Protein AF-0000000072926791 (afdb_homodimer)

Solvent-accessible surface area (backbone atoms only — not comparable to full-atom values): 57992 Å² total; per-residue (Å²): 128,92,76,83,84,78,83,82,82,79,75,79,75,77,78,74,78,74,71,80,66,85,73,67,91,66,66,77,61,75,78,53,59,65,53,45,62,53,40,54,52,46,54,52,47,54,53,50,53,62,54,51,65,63,59,66,69,67,75,75,75,86,86,80,81,81,85,86,82,87,79,88,85,67,67,73,76,84,80,74,87,76,71,85,78,80,76,85,76,83,73,86,78,82,79,84,81,83,82,77,93,59,83,76,65,58,56,44,61,71,52,48,52,49,49,40,54,43,55,30,40,58,76,29,71,38,58,70,50,71,55,41,75,58,84,80,49,41,67,52,50,20,31,49,26,39,44,46,19,47,31,11,18,26,38,54,37,80,47,66,97,66,50,54,22,52,45,24,71,34,46,48,30,48,27,58,46,32,55,32,17,33,25,24,46,46,12,46,30,34,38,52,51,30,40,44,73,72,35,95,68,37,71,69,13,51,53,26,36,51,52,15,50,52,48,47,55,58,35,56,73,35,76,73,46,44,74,31,69,62,44,53,45,22,48,54,41,47,35,52,37,18,47,72,74,54,41,69,69,59,25,49,52,46,48,52,51,51,52,52,52,32,54,75,60,65,35,64,61,62,32,60,90,42,57,59,58,27,49,55,48,53,58,56,68,34,46,74,52,76,46,83,51,41,69,77,36,53,66,65,69,78,63,64,51,79,86,52,19,72,73,32,82,77,40,47,42,71,68,49,47,43,50,46,48,32,44,45,50,55,52,47,43,52,43,50,39,50,49,42,56,52,50,61,71,46,78,82,52,71,34,63,44,44,32,51,52,48,48,48,54,52,53,56,49,55,63,50,57,76,71,46,75,78,51,61,67,67,46,70,68,57,48,50,49,45,35,45,54,47,42,51,52,28,51,37,61,41,70,67,77,68,23,82,26,39,72,26,78,76,50,78,58,59,40,33,50,51,37,48,50,51,49,22,51,52,40,48,74,45,34,89,70,21,67,93,34,72,69,38,40,40,46,43,49,65,59,49,50,51,65,38,87,82,66,84,63,50,63,66,49,37,51,48,53,34,52,55,49,47,69,36,51,24,67,57,38,50,50,53,51,48,21,54,51,50,49,50,39,49,53,24,45,45,76,80,59,82,81,60,77,69,36,39,47,66,52,44,46,25,60,43,59,48,89,137,81,74,77,73,79,72,77,74,77,76,76,76,79,75,70,81,75,80,74,76,74,74,78,78,75,75,79,68,71,74,55,59,67,56,46,61,57,47,52,44,56,53,39,40,61,55,8,62,61,41,23,66,61,60,67,67,65,93,68,88,72,92,78,87,90,89,84,89,82,90,83,89,84,85,85,89,80,84,90,81,83,78,82,75,79,73,84,75,84,79,83,74,81,76,79,78,80,85,66,92,58,81,76,69,55,57,43,62,69,54,49,52,49,48,39,54,44,54,31,41,61,70,20,77,41,52,80,53,74,52,44,77,58,84,82,48,41,67,51,51,19,33,50,26,38,43,46,20,48,31,11,17,26,38,55,37,81,47,64,97,66,51,56,22,53,45,21,66,35,47,48,29,46,26,57,52,31,55,33,17,34,26,24,48,46,14,46,29,34,38,52,52,29,39,44,74,72,36,95,66,36,71,68,13,51,51,26,36,49,51,16,52,50,49,46,54,58,34,56,73,35,77,72,46,45,73,30,70,62,44,53,46,23,48,54,41,45,34,51,38,18,47,72,76,55,41,69,70,60,25,51,54,48,48,52,52,51,52,53,52,32,55,74,61,65,35,64,63,63,32,61,91,41,56,58,57,26,49,55,50,53,58,58,68,33,46,73,53,76,47,85,51,41,69,76,34,52,66,66,70,79,64,64,49,80,85,51,21,72,74,32,80,76,41,46,43,71,66,48,48,43,50,47,50,34,45,46,50,57,53,47,43,53,42,50,38,51,50,42,54,53,50,63,71,47,78,84,50,72,33,64,42,44,32,51,52,48,50,48,53,52,52,56,47,55,60,49,53,19,69,44,72,80,52,60,66,67,46,71,67,56,49,49,50,45,35,45,53,46,42,52,52,30,52,40,62,41,69,69,77,72,62,86,76,70,75,64,86,78,50,78,58,60,38,32,50,51,35,48,50,50,50,22,50,52,40,48,77,45,32,88,68,22,66,95,35,70,68,37,41,40,45,43,52,66,59,50,5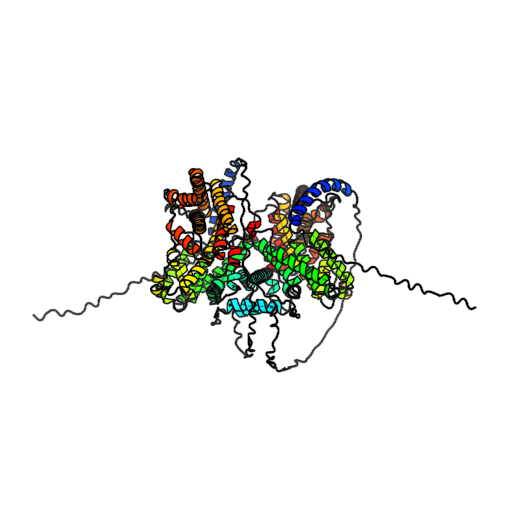1,52,63,38,86,82,67,85,64,50,62,64,50,38,51,48,54,34,51,56,50,47,69,38,51,24,67,58,37,50,50,51,52,49,23,54,51,47,47,50,37,49,53,24,46,43,75,82,58,84,81,55,79,66,38,42,47,67,49,43,46,24,60,44,61,49,91

Organism: Fusarium oxysporum f. sp. lycopersici (strain 4287 / CBS 123668 / FGSC 9935 / NRRL 34936) (NCBI:txid426428)

Foldseek 3Di:
DPDDPPDDDPPCPPDDCVCVVPDDDPPDPPPPVVCPVVVVVVVVVVVVVVVVVVVVVPDPDDDDDDDDDDDDDDDDDDDDPPCPPDDDDDDPPPDDDDDPPDPPPPPPPVVLVVVLQCQLCVVLPALPPVQPPDDDDPLLVVLVVLVCQLQVCLRRNDCVVPFDRCRSNFLVSLLPNHQLSVLLSSLQSQCVVCVVVPHLDGPSSVVSNVVSVVVLVVLCVPPVSVLDPNSLSNLLSNLLCCLQRNDFVVNVVSLVSNQVSQVVCVHLLSCVVPLSSSLSSVLSPQDPTSALLELSGNLVVLVDDQVCQCVDSNNNHPVSSLNSLLNVLLSNLSNLQSLLVLLLVAPQDALPLLLQLLVLLVVLVVVVVVPDDLDFAQDPSNLLSQLLLSLLSSLLQDDFPPPVPPPDCPDSNVSSVVSSVVVSVQSVVCVVQPRNHSVSSSCCSLPVVVPPPGSPDDSVSSSSVSVSLSNDGSVLSVLVSLQSSLSSNVSNNHPDDPVSVQRHSSNCSSNPYRD/DCCVPCPVPPPVPPPPPDPPPCPPDPPDPPPVVVPVVVVVVVVVVVPVVPPVVPPVPDDDDDDDDYDDDDDDDDDDDDYDDDDDPPPDPDDPPPDPPDPPPPPPPPPDPVVVVVVLQCQLCVLQPAAPPVQPVDDDDPLLVVLVVLVCQLQVCLRRNDCVVPFDRCRSNFLVSLLRRHQLSVLLSSLQSQCVVCVVVPHLDGPSSVVSNVVSVVVLVVLCVPPVSVLDPNSLSNLLSNLVCCLQRNDFVVNVVSLVSNQVSQVVCVHLLSCVVPLSSSLSSVLSPQDPTSALLELSGNLVVLVDDQVCQCVDSNNNHPVSSLNSLLVVLLSNLSNLQSLLVLLLVDPQDALPLLLQLLVLLVVLVVVVCVVDPLDFAQDPSNLLSQLLLSLLSSLLQDDFDPPVPPPDCPDSNNSSVVSSVVVSVQSVVCVVQPRNHSVSSSCCSLPVVVPPPGSPDDSVSSSSVSVSLSNDGSVLSVLVSLQSSQSSNVSNNHPNDPVSVQRHSSNCSSNPYRD

Nearest PDB structures (foldseek):
  4gyo-assembly2_A  TM=2.956E-01  e=6.188E+00  Bacillus subtilis subsp. subtilis str. 168
  5xtc-assembly1_i  TM=1.679E-01  e=2.572E+00  Homo sapiens
  4gyo-assembly2_A  TM=2.740E-01  e=9.900E+00  Bacillus subtilis subsp. subtilis str. 168
  5xtc-assembly1_i  TM=1.525E-01  e=3.943E+00  Homo sapiens
  6cwo-assembly1_B  TM=1.367E-01  e=8.780E+00  Flavobacterium johnsoniae UW101

Sequence (1030 aa):
MATNSNSSQNTSDDNLPQKEFAFVQNESNKRELRSHAMREHWKNRRQTINEEKQKRQKRTQHTLLPTPKTQSTMSDENSESSTSVLNTNASFDTALIPNNERQSDLEGIPYQILSGVNLAFGSSRLDPFDQLPMKLSVIHHKLLHHWFSAHAAMTFGPSPNGAFSPMRDVWLPLDLSNPASFNALMALSAAHLSRMQGFSQSEVALEFKSEAVRIVQLWMQDPERAVSDNVLAAILRLLTFERYWGTEAEWIIHHKGLMNLLEARGGIAALSSNWRLELTTFLVSLMARPTWFDCSNQIQELLTHTSELPLHPILRKGSDLRKLRSLWLLSFIQDMGTFRTNLLRTTAVHYSAFHEAILLLKAQRQDHELDTGRPELCSDLELTRLACLLFICVFLQKSPFESPHDTGNCHEEAWTFQNLDLLNFFLETNMPSWHGSLENLHSILFFHFTTSEGTGLDPDYVRNMTTIIASLTGGARYTVERCLLEILCRASGGEQNLFEEKYTPDILLSTISGQMATNSNSSQNTSDDNLPQKEFAFVQNESNKRELRSHAMREHWKNRRQTINEEKQKRQKRTQHTLLPTPKTQSTMSDENSESSTSVLNTNASFDTALIPNNERQSDLEGIPYQILSGVNLAFGSSRLDPFDQLPMKLSVIHHKLLHHWFSAHAAMTFGPSPNGAFSPMRDVWLPLDLSNPASFNALMALSAAHLSRMQGFSQSEVALEFKSEAVRIVQLWMQDPERAVSDNVLAAILRLLTFERYWGTEAEWIIHHKGLMNLLEARGGIAALSSNWRLELTTFLVSLMARPTWFDCSNQIQELLTHTSELPLHPILRKGSDLRKLRSLWLLSFIQDMGTFRTNLLRTTAVHYSAFHEAILLLKAQRQDHELDTGRPELCSDLELTRLACLLFICVFLQKSPFESPHDTGNCHEEAWTFQNLDLLNFFLETNMPSWHGSLENLHSILFFHFTTSEGTGLDPDYVRNMTTIIASLTGGARYTVERCLLEILCRASGGEQNLFEEKYTPDILLSTISGQ

pLDDT: mean 73.42, std 28.75, range [13.79, 98.5]

Radius of gyration: 33.71 Å; Cα contacts (8 Å, |Δi|>4): 1170; chains: 2; bounding box: 113×126×106 Å

InterPro domains:
  IPR021858 Fungal transcription factor [PF11951] (143-287)

Structure (mmCIF, N/CA/C/O backbone):
data_AF-0000000072926791-model_v1
#
loop_
_entity.id
_entity.type
_entity.pdbx_description
1 polymer 'Tachykinin family protein'
#
loop_
_atom_site.group_PDB
_atom_site.id
_atom_site.type_symbol
_atom_site.label_atom_id
_atom_site.label_alt_id
_atom_site.label_comp_id
_atom_site.label_asym_id
_atom_site.label_entity_id
_atom_site.label_seq_id
_atom_site.pdbx_PDB_ins_code
_atom_site.Cartn_x
_atom_site.Cartn_y
_atom_site.Cartn_z
_atom_site.occupancy
_atom_site.B_iso_or_equiv
_atom_site.auth_seq_id
_atom_site.auth_comp_id
_atom_site.auth_asym_id
_atom_site.auth_atom_id
_atom_site.pdbx_PDB_model_num
ATOM 1 N N . MET A 1 1 ? -40.812 -63.625 -63.969 1 16.3 1 MET A N 1
ATOM 2 C CA . MET A 1 1 ? -39.438 -63.75 -63.469 1 16.3 1 MET A CA 1
ATOM 3 C C . MET A 1 1 ? -38.906 -62.406 -63.031 1 16.3 1 MET A C 1
ATOM 5 O O . MET A 1 1 ? -37.875 -62.312 -62.344 1 16.3 1 MET A O 1
ATOM 9 N N . ALA A 1 2 ? -39.094 -61.438 -63.906 1 21.05 2 ALA A N 1
ATOM 10 C CA . ALA A 1 2 ? -38.219 -60.281 -64.062 1 21.05 2 ALA A CA 1
ATOM 11 C C . ALA A 1 2 ? -38.219 -59.375 -62.844 1 21.05 2 ALA A C 1
ATOM 13 O O . ALA A 1 2 ? -39.25 -58.781 -62.5 1 21.05 2 ALA A O 1
ATOM 14 N N . THR A 1 3 ? -37.312 -59.625 -61.812 1 19.02 3 THR A N 1
ATOM 15 C CA . THR A 1 3 ? -37.031 -59.5 -60.406 1 19.02 3 THR A CA 1
ATOM 16 C C . THR A 1 3 ? -36.938 -58.031 -59.969 1 19.02 3 THR A C 1
ATOM 18 O O . THR A 1 3 ? -36.812 -57.156 -60.844 1 19.02 3 THR A O 1
ATOM 21 N N . ASN A 1 4 ? -35.938 -57.688 -58.938 1 19.05 4 ASN A N 1
ATOM 22 C CA . ASN A 1 4 ? -35.844 -57.25 -57.562 1 19.05 4 ASN A CA 1
ATOM 23 C C . ASN A 1 4 ? -35.188 -55.875 -57.469 1 19.05 4 ASN A C 1
ATOM 25 O O . ASN A 1 4 ? -33.969 -55.75 -57.438 1 19.05 4 ASN A O 1
ATOM 29 N N . SER A 1 5 ? -35.562 -54.875 -58.25 1 22.92 5 SER A N 1
ATOM 30 C CA . SER A 1 5 ? -34.812 -53.625 -58.344 1 22.92 5 SER A CA 1
ATOM 31 C C . SER A 1 5 ? -34.594 -52.969 -56.969 1 22.92 5 SER A C 1
ATOM 33 O O . SER A 1 5 ? -35.562 -52.812 -56.219 1 22.92 5 SER A O 1
ATOM 35 N N . ASN A 1 6 ? -33.375 -52.906 -56.312 1 20.27 6 ASN A N 1
ATOM 36 C CA . ASN A 1 6 ? -32.625 -52.688 -55.094 1 20.27 6 ASN A CA 1
ATOM 37 C C . ASN A 1 6 ? -32.656 -51.219 -54.656 1 20.27 6 ASN A C 1
ATOM 39 O O . ASN A 1 6 ? -31.812 -50.781 -53.875 1 20.27 6 ASN A O 1
ATOM 43 N N . SER A 1 7 ? -33.562 -50.312 -55.125 1 22.62 7 SER A N 1
ATOM 44 C CA . SER A 1 7 ? -33.156 -48.906 -55.031 1 22.62 7 SER A CA 1
ATOM 45 C C . SER A 1 7 ? -32.844 -48.531 -53.594 1 22.62 7 SER A C 1
ATOM 47 O O . SER A 1 7 ? -33.375 -49.094 -52.656 1 22.62 7 SER A O 1
ATOM 49 N N . SER A 1 8 ? -31.828 -47.562 -53.375 1 22.5 8 SER A N 1
ATOM 50 C CA . SER A 1 8 ? -30.859 -46.906 -52.5 1 22.5 8 SER A CA 1
ATOM 51 C C . SER A 1 8 ? -31.531 -46.156 -51.344 1 22.5 8 SER A C 1
ATOM 53 O O . SER A 1 8 ? -32.531 -45.469 -51.562 1 22.5 8 SER A O 1
ATOM 55 N N . GLN A 1 9 ? -31.344 -46.562 -50 1 20.12 9 GLN A N 1
ATOM 56 C CA . GLN A 1 9 ? -31.734 -46.406 -48.594 1 20.12 9 GLN A CA 1
ATOM 57 C C . GLN A 1 9 ? -31.328 -45.031 -48.062 1 20.12 9 GLN A C 1
ATOM 59 O O . GLN A 1 9 ? -30.141 -44.781 -47.844 1 20.12 9 GLN A O 1
ATOM 64 N N . ASN A 1 10 ? -31.797 -43.875 -48.656 1 21.38 10 ASN A N 1
ATOM 65 C CA . ASN A 1 10 ? -31.312 -42.562 -48.312 1 21.38 10 ASN A CA 1
ATOM 66 C C . ASN A 1 10 ? -31.547 -42.25 -46.844 1 21.38 10 ASN A C 1
ATOM 68 O O . ASN A 1 10 ? -32.688 -41.938 -46.438 1 21.38 10 ASN A O 1
ATOM 72 N N . THR A 1 11 ? -31.219 -43.125 -45.812 1 21.56 11 THR A N 1
ATOM 73 C CA . THR A 1 11 ? -31.672 -42.812 -44.469 1 21.56 11 THR A CA 1
ATOM 74 C C . THR A 1 11 ? -31.172 -41.438 -44 1 21.56 11 THR A C 1
ATOM 76 O O . THR A 1 11 ? -30.016 -41.094 -44.281 1 21.56 11 THR A O 1
ATOM 79 N N . SER A 1 12 ? -32.125 -40.5 -43.656 1 22.27 12 SER A N 1
ATOM 80 C CA . SER A 1 12 ? -32.188 -39.125 -43.156 1 22.27 12 SER A CA 1
ATOM 81 C C . SER A 1 12 ? -31.453 -38.969 -41.844 1 22.27 12 SER A C 1
ATOM 83 O O . SER A 1 12 ? -31.891 -39.5 -40.812 1 22.27 12 SER A O 1
ATOM 85 N N . ASP A 1 13 ? -30.141 -39.125 -41.812 1 22.27 13 ASP A N 1
ATOM 86 C CA . ASP A 1 13 ? -29.406 -39.094 -40.562 1 22.27 13 ASP A CA 1
ATOM 87 C C . ASP A 1 13 ? -29.609 -37.75 -39.844 1 22.27 13 ASP A C 1
ATOM 89 O O . ASP A 1 13 ? -28.766 -36.875 -39.938 1 22.27 13 ASP A O 1
ATOM 93 N N . ASP A 1 14 ? -30.797 -37.031 -39.969 1 23.62 14 ASP A N 1
ATOM 94 C CA . ASP A 1 14 ? -30.797 -35.656 -39.5 1 23.62 14 ASP A CA 1
ATOM 95 C C . ASP A 1 14 ? -30.297 -35.562 -38.062 1 23.62 14 ASP A C 1
ATOM 97 O O . ASP A 1 14 ? -30.703 -36.375 -37.188 1 23.62 14 ASP A O 1
ATOM 101 N N . ASN A 1 15 ? -29.062 -35 -37.938 1 23.98 15 ASN A N 1
ATOM 102 C CA . ASN A 1 15 ? -28.188 -34.625 -36.844 1 23.98 15 ASN A CA 1
ATOM 103 C C . ASN A 1 15 ? -28.938 -33.906 -35.75 1 23.98 15 ASN A C 1
ATOM 105 O O . ASN A 1 15 ? -29.578 -32.875 -36 1 23.98 15 ASN A O 1
ATOM 109 N N . LEU A 1 16 ? -29.406 -34.531 -34.75 1 24.94 16 LEU A N 1
ATOM 110 C CA . LEU A 1 16 ? -30.125 -34.125 -33.531 1 24.94 16 LEU A CA 1
ATOM 111 C C . LEU A 1 16 ? -29.453 -32.938 -32.875 1 24.94 16 LEU A C 1
ATOM 113 O O . LEU A 1 16 ? -28.219 -32.812 -32.906 1 24.94 16 LEU A O 1
ATOM 117 N N . PRO A 1 17 ? -30.203 -31.938 -32.375 1 25.62 17 PRO A N 1
ATOM 118 C CA . PRO A 1 17 ? -30.047 -30.578 -31.844 1 25.62 17 PRO A CA 1
ATOM 119 C C . PRO A 1 17 ? -29.109 -30.5 -30.656 1 25.62 17 PRO A C 1
ATOM 121 O O . PRO A 1 17 ? -29.391 -31.062 -29.594 1 25.62 17 PRO A O 1
ATOM 124 N N . GLN A 1 18 ? -27.969 -31.047 -30.625 1 21.98 18 GLN A N 1
ATOM 125 C CA . GLN A 1 18 ? -27.484 -31.047 -29.25 1 21.98 18 GLN A CA 1
ATOM 126 C C . GLN A 1 18 ? -27.266 -29.609 -28.75 1 21.98 18 GLN A C 1
ATOM 128 O O . GLN A 1 18 ? -26.156 -29.109 -28.781 1 21.98 18 GLN A O 1
ATOM 133 N N . LYS A 1 19 ? -28.094 -28.547 -29.125 1 26.11 19 LYS A N 1
ATOM 134 C CA . LYS A 1 19 ? -27.672 -27.203 -28.766 1 26.11 19 LYS A CA 1
ATOM 135 C C . LYS A 1 19 ? -27.516 -27.062 -27.25 1 26.11 19 LYS A C 1
ATOM 137 O O . LYS A 1 19 ? -28.516 -26.984 -26.531 1 26.11 19 LYS A O 1
ATOM 142 N N . GLU A 1 20 ? -26.656 -27.781 -26.594 1 23.84 20 GLU A N 1
ATOM 143 C CA . GLU A 1 20 ? -26.766 -27.609 -25.156 1 23.84 20 GLU A CA 1
ATOM 144 C C . GLU A 1 20 ? -26.469 -26.156 -24.75 1 23.84 20 GLU A C 1
ATOM 146 O O . GLU A 1 20 ? -25.312 -25.781 -24.609 1 23.84 20 GLU A O 1
ATOM 151 N N . PHE A 1 21 ? -27.141 -25.109 -25.453 1 23.23 21 PHE A N 1
ATOM 152 C CA . PHE A 1 21 ? -26.875 -23.688 -25.25 1 23.23 21 PHE A CA 1
ATOM 153 C C . PHE A 1 21 ? -27.297 -23.25 -23.859 1 23.23 21 PHE A C 1
ATOM 155 O O . PHE A 1 21 ? -28.484 -23.016 -23.609 1 23.23 21 PHE A O 1
ATOM 162 N N . ALA A 1 22 ? -26.969 -23.812 -22.797 1 26.28 22 ALA A N 1
ATOM 163 C CA . ALA A 1 22 ? -27.719 -23.281 -21.656 1 26.28 22 ALA A CA 1
ATOM 164 C C . ALA A 1 22 ? -27.281 -21.844 -21.344 1 26.28 22 ALA A C 1
ATOM 166 O O . ALA A 1 22 ? -26.188 -21.625 -20.812 1 26.28 22 ALA A O 1
ATOM 167 N N . PHE A 1 23 ? -27.516 -20.922 -22.328 1 23.41 23 PHE A N 1
ATOM 168 C CA . PHE A 1 23 ? -27.203 -19.5 -22.156 1 23.41 23 PHE A CA 1
ATOM 169 C C . PHE A 1 23 ? -27.812 -18.953 -20.875 1 23.41 23 PHE A C 1
ATOM 171 O O . PHE A 1 23 ? -27.109 -18.359 -20.047 1 23.41 23 PHE A O 1
ATOM 178 N N . VAL A 1 24 ? -29.203 -18.562 -20.922 1 25.98 24 VAL A N 1
ATOM 179 C CA . VAL A 1 24 ? -29.656 -17.219 -20.625 1 25.98 24 VAL A CA 1
ATOM 180 C C . VAL A 1 24 ? -29.859 -17.062 -19.109 1 25.98 24 VAL A C 1
ATOM 182 O O . VAL A 1 24 ? -29.625 -15.992 -18.562 1 25.98 24 VAL A O 1
ATOM 185 N N . GLN A 1 25 ? -30.516 -17.797 -18.344 1 24.48 25 GLN A N 1
ATOM 186 C CA . GLN A 1 25 ? -31.641 -17.141 -17.672 1 24.48 25 GLN A CA 1
ATOM 187 C C . GLN A 1 25 ? -31.141 -16.172 -16.609 1 24.48 25 GLN A C 1
ATOM 189 O O . GLN A 1 25 ? -30.719 -16.578 -15.523 1 24.48 25 GLN A O 1
ATOM 194 N N . ASN A 1 26 ? -30.328 -15.219 -17.047 1 25.95 26 ASN A N 1
ATOM 195 C CA . ASN A 1 26 ? -30.016 -14.312 -15.953 1 25.95 26 ASN A CA 1
ATOM 196 C C . ASN A 1 26 ? -31.219 -13.445 -15.578 1 25.95 26 ASN A C 1
ATOM 198 O O . ASN A 1 26 ? -31.234 -12.242 -15.852 1 25.95 26 ASN A O 1
ATOM 202 N N . GLU A 1 27 ? -32.438 -13.656 -15.914 1 25.66 27 GLU A N 1
ATOM 203 C CA . GLU A 1 27 ? -33.312 -12.531 -15.609 1 25.66 27 GLU A CA 1
ATOM 204 C C . GLU A 1 27 ? -33.188 -12.109 -14.141 1 25.66 27 GLU A C 1
ATOM 206 O O . GLU A 1 27 ? -33.969 -11.281 -13.664 1 25.66 27 GLU A O 1
ATOM 211 N N . SER A 1 28 ? -32.781 -12.852 -13.297 1 23.47 28 SER A N 1
ATOM 212 C CA . SER A 1 28 ? -33.531 -12.43 -12.109 1 23.47 28 SER A CA 1
ATOM 213 C C . SER A 1 28 ? -33.438 -10.914 -11.922 1 23.47 28 SER A C 1
ATOM 215 O O . SER A 1 28 ? -32.688 -10.234 -12.602 1 23.47 28 SER A O 1
ATOM 217 N N . ASN A 1 29 ? -33.594 -10.445 -10.523 1 23.16 29 ASN A N 1
ATOM 218 C CA . ASN A 1 29 ? -33.5 -9.742 -9.25 1 23.16 29 ASN A CA 1
ATOM 219 C C . ASN A 1 29 ? -32.125 -9.086 -9.07 1 23.16 29 ASN A C 1
ATOM 221 O O . ASN A 1 29 ? -31.156 -9.758 -8.742 1 23.16 29 ASN A O 1
ATOM 225 N N . LYS A 1 30 ? -31.75 -8.227 -9.891 1 28.75 30 LYS A N 1
ATOM 226 C CA . LYS A 1 30 ? -30.578 -7.383 -9.664 1 28.75 30 LYS A CA 1
ATOM 227 C C . LYS A 1 30 ? -30.469 -6.984 -8.195 1 28.75 30 LYS A C 1
ATOM 229 O O . LYS A 1 30 ? -29.359 -6.832 -7.668 1 28.75 30 LYS A O 1
ATOM 234 N N . ARG A 1 31 ? -31.562 -6.391 -7.574 1 29.72 31 ARG A N 1
ATOM 235 C CA . ARG A 1 31 ? -31.656 -5.898 -6.203 1 29.72 31 ARG A CA 1
ATOM 236 C C . ARG A 1 31 ? -31.359 -7.012 -5.199 1 29.72 31 ARG A C 1
ATOM 238 O O . ARG A 1 31 ? -30.859 -6.746 -4.102 1 29.72 31 ARG A O 1
ATOM 245 N N . GLU A 1 32 ? -31.875 -8.391 -5.391 1 28 32 GLU A N 1
ATOM 246 C CA . GLU A 1 32 ? -31.906 -9.523 -4.469 1 28 32 GLU A CA 1
ATOM 247 C C . GLU A 1 32 ? -30.547 -10.211 -4.398 1 28 32 GLU A C 1
ATOM 249 O O . GLU A 1 32 ? -30.281 -10.992 -3.479 1 28 32 GLU A O 1
ATOM 254 N N . LEU A 1 33 ? -29.766 -10.211 -5.383 1 27.64 33 LEU A N 1
ATOM 255 C CA . LEU A 1 33 ? -28.484 -10.922 -5.305 1 27.64 33 LEU A CA 1
ATOM 256 C C . LEU A 1 33 ? -27.5 -10.172 -4.418 1 27.64 33 LEU A C 1
ATOM 258 O O . LEU A 1 33 ? -26.578 -10.773 -3.861 1 27.64 33 LEU A O 1
ATOM 262 N N . ARG A 1 34 ? -27.5 -8.945 -4.359 1 27.59 34 ARG A N 1
ATOM 263 C CA . ARG A 1 34 ? -26.656 -8.18 -3.443 1 27.59 34 ARG A CA 1
ATOM 264 C C . ARG A 1 34 ? -27.016 -8.469 -1.992 1 27.59 34 ARG A C 1
ATOM 266 O O . ARG A 1 34 ? -26.156 -8.523 -1.125 1 27.59 34 ARG A O 1
ATOM 273 N N . SER A 1 35 ? -28.406 -8.414 -1.592 1 29.27 35 SER A N 1
ATOM 274 C CA . SER A 1 35 ? -28.938 -8.547 -0.239 1 29.27 35 SER A CA 1
ATOM 275 C C . SER A 1 35 ? -28.781 -9.977 0.279 1 29.27 35 SER A C 1
ATOM 277 O O . SER A 1 35 ? -28.5 -10.18 1.461 1 29.27 35 SER A O 1
ATOM 279 N N . HIS A 1 36 ? -29.141 -11.094 -0.483 1 28.94 36 HIS A N 1
ATOM 280 C CA . HIS A 1 36 ? -29.266 -12.453 0.038 1 28.94 36 HIS A CA 1
ATOM 281 C C . HIS A 1 36 ? -27.891 -13.07 0.306 1 28.94 36 HIS A C 1
ATOM 283 O O . HIS A 1 36 ? -27.688 -13.719 1.334 1 28.94 36 HIS A O 1
ATOM 289 N N . ALA A 1 37 ? -27.031 -13.109 -0.602 1 29.69 37 ALA A N 1
ATOM 290 C CA . ALA A 1 37 ? -25.75 -13.75 -0.303 1 29.69 37 ALA A CA 1
ATOM 291 C C . ALA A 1 37 ? -25.031 -13.031 0.835 1 29.69 37 ALA A C 1
ATOM 293 O O . ALA A 1 37 ? -24.406 -13.672 1.688 1 29.69 37 ALA A O 1
ATOM 294 N N . MET A 1 38 ? -25.062 -11.773 0.941 1 28.23 38 MET A N 1
ATOM 295 C CA . MET A 1 38 ? -24.531 -11.07 2.102 1 28.23 38 MET A CA 1
ATOM 296 C C . MET A 1 38 ? -25.406 -11.297 3.33 1 28.23 38 MET A C 1
ATOM 298 O O . MET A 1 38 ? -24.891 -11.383 4.449 1 28.23 38 MET A O 1
ATOM 302 N N . ARG A 1 39 ? -26.703 -11.352 3.191 1 33.16 39 ARG A N 1
ATOM 303 C CA . ARG A 1 39 ? -27.594 -11.625 4.316 1 33.16 39 ARG A CA 1
ATOM 304 C C . ARG A 1 39 ? -27.406 -13.039 4.844 1 33.16 39 ARG A C 1
ATOM 306 O O . ARG A 1 39 ? -27.422 -13.266 6.055 1 33.16 39 ARG A O 1
ATOM 313 N N . GLU A 1 40 ? -27.391 -14.016 3.912 1 31.97 40 GLU A N 1
ATOM 314 C CA . GLU A 1 40 ? -27.203 -15.375 4.406 1 31.97 40 GLU A CA 1
ATOM 315 C C . GLU A 1 40 ? -25.828 -15.539 5.059 1 31.97 40 GLU A C 1
ATOM 317 O O . GLU A 1 40 ? -25.703 -16.203 6.09 1 31.97 40 GLU A O 1
ATOM 322 N N . HIS A 1 41 ? -24.828 -14.922 4.578 1 30.67 41 HIS A N 1
ATOM 323 C CA . HIS A 1 41 ? -23.531 -14.977 5.254 1 30.67 41 HIS A CA 1
ATOM 324 C C . HIS A 1 41 ? -23.562 -14.203 6.57 1 30.67 41 HIS A C 1
ATOM 326 O O . HIS A 1 41 ? -23.094 -14.688 7.594 1 30.67 41 HIS A O 1
ATOM 332 N N . TRP A 1 42 ? -24.219 -13.016 6.59 1 31.84 42 TRP A N 1
ATOM 333 C CA . TRP A 1 42 ? -24.328 -12.312 7.859 1 31.84 42 TRP A CA 1
ATOM 334 C C . TRP A 1 42 ? -25.328 -13.008 8.781 1 31.84 42 TRP A C 1
ATOM 336 O O . TRP A 1 42 ? -25.125 -13.062 9.992 1 31.84 42 TRP A O 1
ATOM 346 N N . LYS A 1 43 ? -26.391 -13.523 8.273 1 35.31 43 LYS A N 1
ATOM 347 C CA . LYS A 1 43 ? -27.312 -14.234 9.156 1 35.31 43 LYS A CA 1
ATOM 348 C C . LYS A 1 43 ? -26.609 -15.398 9.852 1 35.31 43 LYS A C 1
ATOM 350 O O . LYS A 1 43 ? -26.797 -15.617 11.047 1 35.31 43 LYS A O 1
ATOM 355 N N . ASN A 1 44 ? -25.875 -16.109 9.117 1 33.88 44 ASN A N 1
ATOM 356 C CA . ASN A 1 44 ? -25.203 -17.234 9.742 1 33.88 44 ASN A CA 1
ATOM 357 C C . ASN A 1 44 ? -24.062 -16.766 10.656 1 33.88 44 ASN A C 1
ATOM 359 O O . ASN A 1 44 ? -23.828 -17.359 11.719 1 33.88 44 ASN A O 1
ATOM 363 N N . ARG A 1 45 ? -23.406 -15.664 10.359 1 30.5 45 ARG A N 1
ATOM 364 C CA . ARG A 1 45 ? -22.328 -15.211 11.234 1 30.5 45 ARG A CA 1
ATOM 365 C C . ARG A 1 45 ? -22.891 -14.625 12.523 1 30.5 45 ARG A C 1
ATOM 367 O O . ARG A 1 45 ? -22.297 -14.789 13.594 1 30.5 45 ARG A O 1
ATOM 374 N N . ARG A 1 46 ? -24 -13.961 12.414 1 32.88 46 ARG A N 1
ATOM 375 C CA . ARG A 1 46 ? -24.578 -13.461 13.656 1 32.88 46 ARG A CA 1
ATOM 376 C C . ARG A 1 46 ? -24.984 -14.609 14.578 1 32.88 46 ARG A C 1
ATOM 378 O O . ARG A 1 46 ? -24.859 -14.5 15.797 1 32.88 46 ARG A O 1
ATOM 385 N N . GLN A 1 47 ? -25.438 -15.625 13.984 1 33.84 47 GLN A N 1
ATOM 386 C CA . GLN A 1 47 ? -25.828 -16.719 14.867 1 33.84 47 GLN A CA 1
ATOM 387 C C . GLN A 1 47 ? -24.609 -17.344 15.531 1 33.84 47 GLN A C 1
ATOM 389 O O . GLN A 1 47 ? -24.641 -17.672 16.719 1 33.84 47 GLN A O 1
ATOM 394 N N . THR A 1 48 ? -23.516 -17.375 14.734 1 33.22 48 THR A N 1
ATOM 395 C CA . THR A 1 48 ? -22.391 -18.078 15.344 1 33.22 48 THR A CA 1
ATOM 396 C C . THR A 1 48 ? -21.688 -17.188 16.375 1 33.22 48 THR A C 1
ATOM 398 O O . THR A 1 48 ? -21.203 -17.688 17.391 1 33.22 48 THR A O 1
ATOM 401 N N . ILE A 1 49 ? -21.656 -15.852 16.219 1 33.59 49 ILE A N 1
ATOM 402 C CA . ILE A 1 49 ? -21.062 -15.008 17.25 1 33.59 49 ILE A CA 1
ATOM 403 C C . ILE A 1 49 ? -21.875 -15.109 18.531 1 33.59 49 ILE A C 1
ATOM 405 O O . ILE A 1 49 ? -21.328 -15.125 19.625 1 33.59 49 ILE A O 1
ATOM 409 N N . ASN A 1 50 ? -23.172 -15.219 18.391 1 31.66 50 ASN A N 1
ATOM 410 C CA . ASN A 1 50 ? -23.906 -15.312 19.641 1 31.66 50 ASN A CA 1
ATOM 411 C C . ASN A 1 50 ? -23.547 -16.578 20.406 1 31.66 50 ASN A C 1
ATOM 413 O O . ASN A 1 50 ? -23.562 -16.578 21.641 1 31.66 50 ASN A O 1
ATOM 417 N N . GLU A 1 51 ? -23.266 -17.656 19.641 1 32.97 51 GLU A N 1
ATOM 418 C CA . GLU A 1 51 ? -23.031 -18.875 20.422 1 32.97 51 GLU A CA 1
ATOM 419 C C . GLU A 1 51 ? -21.641 -18.875 21.031 1 32.97 51 GLU A C 1
ATOM 421 O O . GLU A 1 51 ? -21.453 -19.328 22.156 1 32.97 51 GLU A O 1
ATOM 426 N N . GLU A 1 52 ? -20.656 -18.344 20.234 1 28.86 52 GLU A N 1
ATOM 427 C CA . GLU A 1 52 ? -19.312 -18.531 20.766 1 28.86 52 GLU A CA 1
ATOM 428 C C . GLU A 1 52 ? -19.031 -17.578 21.922 1 28.86 52 GLU A C 1
ATOM 430 O O . GLU A 1 52 ? -18.141 -17.828 22.734 1 28.86 52 GLU A O 1
ATOM 435 N N . LYS A 1 53 ? -19.734 -16.375 22.109 1 31.12 53 LYS A N 1
ATOM 436 C CA . LYS A 1 53 ? -19.562 -15.586 23.328 1 31.12 53 LYS A CA 1
ATOM 437 C C . LYS A 1 53 ? -19.828 -16.438 24.562 1 31.12 53 LYS A C 1
ATOM 439 O O . LYS A 1 53 ? -19.328 -16.141 25.656 1 31.12 53 LYS A O 1
ATOM 444 N N . GLN A 1 54 ? -20.734 -17.438 24.359 1 28.95 54 GLN A N 1
ATOM 445 C CA . GLN A 1 54 ? -21 -18.203 25.578 1 28.95 54 GLN A CA 1
ATOM 446 C C . GLN A 1 54 ? -19.766 -18.984 26.016 1 28.95 54 GLN A C 1
ATOM 448 O O . GLN A 1 54 ? -19.531 -19.156 27.219 1 28.95 54 GLN A O 1
ATOM 453 N N . LYS A 1 55 ? -19.047 -19.531 24.953 1 29.09 55 LYS A N 1
ATOM 454 C CA . LYS A 1 55 ? -18.062 -20.516 25.406 1 29.09 55 LYS A CA 1
ATOM 455 C C . LYS A 1 55 ? -16.812 -19.812 25.938 1 29.09 55 LYS A C 1
ATOM 457 O O . LYS A 1 55 ? -15.945 -20.469 26.531 1 29.09 55 LYS A O 1
ATOM 462 N N . ARG A 1 56 ? -16.438 -18.609 25.438 1 28.12 56 ARG A N 1
ATOM 463 C CA . ARG A 1 56 ? -15.172 -18.047 25.875 1 28.12 56 ARG A CA 1
ATOM 464 C C . ARG A 1 56 ? -15.18 -17.812 27.391 1 28.12 56 ARG A C 1
ATOM 466 O O . ARG A 1 56 ? -14.211 -17.281 27.938 1 28.12 56 ARG A O 1
ATOM 473 N N . GLN A 1 57 ? -16.297 -17.797 28.109 1 23.81 57 GLN A N 1
ATOM 474 C CA . GLN A 1 57 ? -16.156 -17.594 29.547 1 23.81 57 GLN A CA 1
ATOM 475 C C . GLN A 1 57 ? -15.172 -18.594 30.141 1 23.81 57 GLN A C 1
ATOM 477 O O . GLN A 1 57 ? -14.555 -18.328 31.172 1 23.81 57 GLN A O 1
ATOM 482 N N . LYS A 1 58 ? -15.266 -19.859 29.594 1 22.56 58 LYS A N 1
ATOM 483 C CA . LYS A 1 58 ? -14.742 -20.797 30.562 1 22.56 58 LYS A CA 1
ATOM 484 C C . LYS A 1 58 ? -13.211 -20.844 30.531 1 22.56 58 LYS A C 1
ATOM 486 O O . LYS A 1 58 ? -12.578 -21.234 31.516 1 22.56 58 LYS A O 1
ATOM 491 N N . ARG A 1 59 ? -12.523 -20.875 29.281 1 22.38 59 ARG A N 1
ATOM 492 C CA . ARG A 1 59 ? -11.273 -21.625 29.344 1 22.38 59 ARG A CA 1
ATOM 493 C C . ARG A 1 59 ? -10.109 -20.703 29.703 1 22.38 59 ARG A C 1
ATOM 495 O O . ARG A 1 59 ? -9.281 -20.375 28.844 1 22.38 59 ARG A O 1
ATOM 502 N N . THR A 1 60 ? -10.164 -19.547 30.375 1 20.28 60 THR A N 1
ATOM 503 C CA . THR A 1 60 ? -9.047 -18.625 30.594 1 20.28 60 THR A CA 1
ATOM 504 C C . THR A 1 60 ? -7.934 -19.312 31.375 1 20.28 60 THR A C 1
ATOM 506 O O . THR A 1 60 ? -6.957 -18.672 31.781 1 20.28 60 THR A O 1
ATOM 509 N N . GLN A 1 61 ? -7.934 -20.641 31.875 1 17.98 61 GLN A N 1
ATOM 510 C CA . GLN A 1 61 ? -7.066 -20.719 33.031 1 17.98 61 GLN A CA 1
ATOM 511 C C . GLN A 1 61 ? -5.602 -20.844 32.625 1 17.98 61 GLN A C 1
ATOM 513 O O . GLN A 1 61 ? -4.707 -20.438 33.406 1 17.98 61 GLN A O 1
ATOM 518 N N . HIS A 1 62 ? -5.16 -21.594 31.531 1 17.59 62 HIS A N 1
ATOM 519 C CA . HIS A 1 62 ? -3.99 -22.391 31.891 1 17.59 62 HIS A CA 1
ATOM 520 C C . HIS A 1 62 ? -2.723 -21.547 31.875 1 17.59 62 HIS A C 1
ATOM 522 O O . HIS A 1 62 ? -2.678 -20.5 31.234 1 17.59 62 HIS A O 1
ATOM 528 N N . THR A 1 63 ? -1.427 -22.234 32.312 1 17.33 63 THR A N 1
ATOM 529 C CA . THR A 1 63 ? -0.208 -22.172 33.125 1 17.33 63 THR A CA 1
ATOM 530 C C . THR A 1 63 ? 0.968 -21.688 32.25 1 17.33 63 THR A C 1
ATOM 532 O O . THR A 1 63 ? 1.052 -22.016 31.078 1 17.33 63 THR A O 1
ATOM 535 N N . LEU A 1 64 ? 1.909 -20.906 32.781 1 18.03 64 LEU A N 1
ATOM 536 C CA . LEU A 1 64 ? 2.986 -19.922 32.688 1 18.03 64 LEU A CA 1
ATOM 537 C C . LEU A 1 64 ? 4.293 -20.594 32.25 1 18.03 64 LEU A C 1
ATOM 539 O O . LEU A 1 64 ? 5.344 -19.953 32.25 1 18.03 64 LEU A O 1
ATOM 543 N N . LEU A 1 65 ? 4.371 -21.703 31.344 1 16.62 65 LEU A N 1
ATOM 544 C CA . LEU A 1 65 ? 5.648 -22.344 31.609 1 16.62 65 LEU A CA 1
ATOM 545 C C . LEU A 1 65 ? 6.805 -21.516 31.062 1 16.62 65 LEU A C 1
ATOM 547 O O . LEU A 1 65 ? 6.621 -20.734 30.109 1 16.62 65 LEU A O 1
ATOM 551 N N . PRO A 1 66 ? 8.195 -21.797 31.469 1 17.55 66 PRO A N 1
ATOM 552 C CA . PRO A 1 66 ? 9.469 -21.141 31.797 1 17.55 66 PRO A CA 1
ATOM 553 C C . PRO A 1 66 ? 10.461 -21.172 30.641 1 17.55 66 PRO A C 1
ATOM 555 O O . PRO A 1 66 ? 11.539 -20.578 30.719 1 17.55 66 PRO A O 1
ATOM 558 N N . THR A 1 67 ? 10.195 -21.297 29.391 1 15.93 67 THR A N 1
ATOM 559 C CA . THR A 1 67 ? 11.25 -22.016 28.672 1 15.93 67 THR A CA 1
ATOM 560 C C . THR A 1 67 ? 12.477 -21.125 28.5 1 15.93 67 THR A C 1
ATOM 562 O O . THR A 1 67 ? 12.344 -19.906 28.297 1 15.93 67 THR A O 1
ATOM 565 N N . PRO A 1 68 ? 13.797 -21.734 28.312 1 16.17 68 PRO A N 1
ATOM 566 C CA . PRO A 1 68 ? 15.227 -21.562 28.547 1 16.17 68 PRO A CA 1
ATOM 567 C C . PRO A 1 68 ? 15.938 -20.828 27.422 1 16.17 68 PRO A C 1
ATOM 569 O O . PRO A 1 68 ? 15.383 -20.703 26.312 1 16.17 68 PRO A O 1
ATOM 572 N N . LYS A 1 69 ? 17.344 -20.656 27.547 1 17.48 69 LYS A N 1
ATOM 573 C CA . LYS A 1 69 ? 18.453 -19.734 27.406 1 17.48 69 LYS A CA 1
ATOM 574 C C . LYS A 1 69 ? 19.234 -19.969 26.109 1 17.48 69 LYS A C 1
ATOM 576 O O . LYS A 1 69 ? 20.281 -19.375 25.891 1 17.48 69 LYS A O 1
ATOM 581 N N . THR A 1 70 ? 18.641 -20.5 24.984 1 15.22 70 THR A N 1
ATOM 582 C CA . THR A 1 70 ? 19.672 -21.141 24.172 1 15.22 70 THR A CA 1
ATOM 583 C C . THR A 1 70 ? 20.578 -20.094 23.547 1 15.22 70 THR A C 1
ATOM 585 O O . THR A 1 70 ? 20.141 -19 23.188 1 15.22 70 THR A O 1
ATOM 588 N N . GLN A 1 71 ? 21.984 -20.406 23.234 1 16.12 71 GLN A N 1
ATOM 589 C CA . GLN A 1 71 ? 23.391 -20.016 23.156 1 16.12 71 GLN A CA 1
ATOM 590 C C . GLN A 1 71 ? 23.766 -19.594 21.75 1 16.12 71 GLN A C 1
ATOM 592 O O . GLN A 1 71 ? 24.594 -18.703 21.562 1 16.12 71 GLN A O 1
ATOM 597 N N . SER A 1 72 ? 23.188 -20.047 20.625 1 15.31 72 SER A N 1
ATOM 598 C CA . SER A 1 72 ? 24.188 -20.516 19.688 1 15.31 72 SER A CA 1
ATOM 599 C C . SER A 1 72 ? 24.859 -19.359 18.953 1 15.31 72 SER A C 1
ATOM 601 O O . SER A 1 72 ? 24.312 -18.25 18.906 1 15.31 72 SER A O 1
ATOM 603 N N . THR A 1 73 ? 25.953 -19.656 17.984 1 16.08 73 THR A N 1
ATOM 604 C CA . THR A 1 73 ? 27.344 -19.5 17.562 1 16.08 73 THR A CA 1
ATOM 605 C C . THR A 1 73 ? 27.422 -18.641 16.312 1 16.08 73 THR A C 1
ATOM 607 O O . THR A 1 73 ? 28.219 -17.688 16.25 1 16.08 73 THR A O 1
ATOM 610 N N . MET A 1 74 ? 27.125 -19.062 15.008 1 16.22 74 MET A N 1
ATOM 611 C CA . MET A 1 74 ? 28.188 -19.281 14.031 1 16.22 74 MET A CA 1
ATOM 612 C C . MET A 1 74 ? 28.422 -18.016 13.195 1 16.22 74 MET A C 1
ATOM 614 O O . MET A 1 74 ? 27.547 -17.156 13.125 1 16.22 74 MET A O 1
ATOM 618 N N . SER A 1 75 ? 29.484 -18.031 12.125 1 17.14 75 SER A N 1
ATOM 619 C CA . SER A 1 75 ? 30.703 -17.484 11.531 1 17.14 75 SER A CA 1
ATOM 620 C C . SER A 1 75 ? 30.406 -16.828 10.18 1 17.14 75 SER A C 1
ATOM 622 O O . SER A 1 75 ? 31.328 -16.609 9.383 1 17.14 75 SER A O 1
ATOM 624 N N . ASP A 1 76 ? 29.625 -15.844 9.984 1 16.64 76 ASP A N 1
ATOM 625 C CA . ASP A 1 76 ? 29.141 -15.422 8.672 1 16.64 76 ASP A CA 1
ATOM 626 C C . ASP A 1 76 ? 30.234 -14.734 7.867 1 16.64 76 ASP A C 1
ATOM 628 O O . ASP A 1 76 ? 30.828 -13.758 8.328 1 16.64 76 ASP A O 1
ATOM 632 N N . GLU A 1 77 ? 30.859 -15.469 6.914 1 17.17 77 GLU A N 1
ATOM 633 C CA . GLU A 1 77 ? 31.953 -15.203 5.98 1 17.17 77 GLU A CA 1
ATOM 634 C C . GLU A 1 77 ? 31.547 -14.125 4.969 1 17.17 77 GLU A C 1
ATOM 636 O O . GLU A 1 77 ? 30.375 -14.016 4.602 1 17.17 77 GLU A O 1
ATOM 641 N N . ASN A 1 78 ? 32.5 -13.203 4.629 1 18.02 78 ASN A N 1
ATOM 642 C CA . ASN A 1 78 ? 32.688 -11.867 4.086 1 18.02 78 ASN A CA 1
ATOM 643 C C . ASN A 1 78 ? 32.75 -11.883 2.561 1 18.02 78 ASN A C 1
ATOM 645 O O . ASN A 1 78 ? 33.75 -12.312 1.978 1 18.02 78 ASN A O 1
ATOM 649 N N . SER A 1 79 ? 31.703 -12.469 1.896 1 16.02 79 SER A N 1
ATOM 650 C CA . SER A 1 79 ? 31.922 -12.633 0.463 1 16.02 79 SER A CA 1
ATOM 651 C C . SER A 1 79 ? 32.188 -11.281 -0.209 1 16.02 79 SER A C 1
ATOM 653 O O . SER A 1 79 ? 31.812 -10.234 0.335 1 16.02 79 SER A O 1
ATOM 655 N N . GLU A 1 80 ? 32.562 -11.336 -1.603 1 17 80 GLU A N 1
ATOM 656 C CA . GLU A 1 80 ? 33.438 -10.883 -2.688 1 17 80 GLU A CA 1
ATOM 657 C C . GLU A 1 80 ? 32.719 -9.875 -3.584 1 17 80 GLU A C 1
ATOM 659 O O . GLU A 1 80 ? 33.25 -9.461 -4.613 1 17 80 GLU A O 1
ATOM 664 N N . SER A 1 81 ? 31.969 -8.859 -3.166 1 17.5 81 SER A N 1
ATOM 665 C CA . SER A 1 81 ? 31.094 -8.281 -4.18 1 17.5 81 SER A CA 1
ATOM 666 C C . SER A 1 81 ? 31.891 -7.414 -5.16 1 17.5 81 SER A C 1
ATOM 668 O O . SER A 1 81 ? 32.562 -6.465 -4.754 1 17.5 81 SER A O 1
ATOM 670 N N . SER A 1 82 ? 32.5 -7.988 -6.207 1 17.3 82 SER A N 1
ATOM 671 C CA . SER A 1 82 ? 33.25 -7.328 -7.262 1 17.3 82 SER A CA 1
ATOM 672 C C . SER A 1 82 ? 32.375 -6.41 -8.094 1 17.3 82 SER A C 1
ATOM 674 O O . SER A 1 82 ? 31.344 -6.844 -8.617 1 17.3 82 SER A O 1
ATOM 676 N N . THR A 1 83 ? 32.344 -5.102 -7.93 1 17.27 83 THR A N 1
ATOM 677 C CA . THR A 1 83 ? 31.547 -3.984 -8.414 1 17.27 83 THR A CA 1
ATOM 678 C C . THR A 1 83 ? 31.922 -3.648 -9.859 1 17.27 83 THR A C 1
ATOM 680 O O . THR A 1 83 ? 31.422 -2.658 -10.414 1 17.27 83 THR A O 1
ATOM 683 N N . SER A 1 84 ? 32.188 -4.566 -10.828 1 16.91 84 SER A N 1
ATOM 684 C CA . SER A 1 84 ? 32.75 -3.969 -12.031 1 16.91 84 SER A CA 1
ATOM 685 C C . SER A 1 84 ? 31.719 -3.102 -12.758 1 16.91 84 SER A C 1
ATOM 687 O O . SER A 1 84 ? 30.594 -3.547 -13.016 1 16.91 84 SER A O 1
ATOM 689 N N . VAL A 1 85 ? 31.734 -1.808 -12.609 1 17.61 85 VAL A N 1
ATOM 690 C CA . VAL A 1 85 ? 30.906 -0.682 -13.039 1 17.61 85 VAL A CA 1
ATOM 691 C C . VAL A 1 85 ? 31.031 -0.49 -14.547 1 17.61 85 VAL A C 1
ATOM 693 O O . VAL A 1 85 ? 32.094 -0.113 -15.047 1 17.61 85 VAL A O 1
ATOM 696 N N . LEU A 1 86 ? 30.578 -1.493 -15.453 1 16.55 86 LEU A N 1
ATOM 697 C CA . LEU A 1 86 ? 30.812 -1.271 -16.875 1 16.55 86 LEU A CA 1
ATOM 698 C C . LEU A 1 86 ? 30.078 -0.027 -17.359 1 16.55 86 LEU A C 1
ATOM 700 O O . LEU A 1 86 ? 28.969 0.259 -16.891 1 16.55 86 LEU A O 1
ATOM 704 N N . ASN A 1 87 ? 30.734 0.934 -18.156 1 16.81 87 ASN A N 1
ATOM 705 C CA . ASN A 1 87 ? 30.703 2.295 -18.672 1 16.81 87 ASN A CA 1
ATOM 706 C C . ASN A 1 87 ? 29.719 2.432 -19.828 1 16.81 87 ASN A C 1
ATOM 708 O O . ASN A 1 87 ? 29.469 3.537 -20.328 1 16.81 87 ASN A O 1
ATOM 712 N N . THR A 1 88 ? 28.828 1.45 -20.297 1 17.09 88 THR A N 1
ATOM 713 C CA . THR A 1 88 ? 28.625 1.642 -21.719 1 17.09 88 THR A CA 1
ATOM 714 C C . THR A 1 88 ? 27.688 2.814 -21.984 1 17.09 88 THR A C 1
ATOM 716 O O . THR A 1 88 ? 26.672 2.971 -21.297 1 17.09 88 THR A O 1
ATOM 719 N N . ASN A 1 89 ? 28.031 3.818 -22.922 1 17.75 89 ASN A N 1
ATOM 720 C CA . ASN A 1 89 ? 27.734 5.129 -23.484 1 17.75 89 ASN A CA 1
ATOM 721 C C . ASN A 1 89 ? 26.516 5.09 -24.391 1 17.75 89 ASN A C 1
ATOM 723 O O . ASN A 1 89 ? 26.234 6.055 -25.109 1 17.75 89 ASN A O 1
ATOM 727 N N . ALA A 1 90 ? 25.438 4.25 -24.328 1 16.91 90 ALA A N 1
ATOM 728 C CA . ALA A 1 90 ? 24.656 4.141 -25.562 1 16.91 90 ALA A CA 1
ATOM 729 C C . ALA A 1 90 ? 23.906 5.438 -25.844 1 16.91 90 ALA A C 1
ATOM 731 O O . ALA A 1 90 ? 23.453 6.117 -24.938 1 16.91 90 ALA A O 1
ATOM 732 N N . SER A 1 91 ? 23.875 5.891 -27.125 1 18.81 91 SER A N 1
ATOM 733 C CA . SER A 1 91 ? 23.5 6.945 -28.062 1 18.81 91 SER A CA 1
ATOM 734 C C . SER A 1 91 ? 21.984 6.996 -28.25 1 18.81 91 SER A C 1
ATOM 736 O O . SER A 1 91 ? 21.484 7.699 -29.125 1 18.81 91 SER A O 1
ATOM 738 N N . PHE A 1 92 ? 21.031 6.871 -27.266 1 18.19 92 PHE A N 1
ATOM 739 C CA . PHE A 1 92 ? 19.688 6.66 -27.812 1 18.19 92 PHE A CA 1
ATOM 740 C C . PHE A 1 92 ? 19.172 7.922 -28.5 1 18.19 92 PHE A C 1
ATOM 742 O O . PHE A 1 92 ? 19.219 9.008 -27.922 1 18.19 92 PHE A O 1
ATOM 749 N N . ASP A 1 93 ? 18.969 7.945 -29.859 1 19.23 93 ASP A N 1
ATOM 750 C CA . ASP A 1 93 ? 18.422 8.82 -30.906 1 19.23 93 ASP A CA 1
ATOM 751 C C . ASP A 1 93 ? 16.938 9.047 -30.688 1 19.23 93 ASP A C 1
ATOM 753 O O . ASP A 1 93 ? 16.125 8.133 -30.875 1 19.23 93 ASP A O 1
ATOM 757 N N . THR A 1 94 ? 16.406 9.773 -29.719 1 20.39 94 THR A N 1
ATOM 758 C CA . THR A 1 94 ? 14.984 9.977 -29.484 1 20.39 94 THR A CA 1
ATOM 759 C C . THR A 1 94 ? 14.352 10.781 -30.609 1 20.39 94 THR A C 1
ATOM 761 O O . THR A 1 94 ? 14.664 11.961 -30.781 1 20.39 94 THR A O 1
ATOM 764 N N . ALA A 1 95 ? 13.992 10.219 -31.859 1 19.66 95 ALA A N 1
ATOM 765 C CA . ALA A 1 95 ? 13.344 10.812 -33.031 1 19.66 95 ALA A CA 1
ATOM 766 C C . ALA A 1 95 ? 12.016 11.453 -32.656 1 19.66 95 ALA A C 1
ATOM 768 O O . ALA A 1 95 ? 11.234 10.883 -31.891 1 19.66 95 ALA A O 1
ATOM 769 N N . LEU A 1 96 ? 11.758 12.711 -32.969 1 21.7 96 LEU A N 1
ATOM 770 C CA . LEU A 1 96 ? 10.727 13.75 -32.938 1 21.7 96 LEU A CA 1
ATOM 771 C C . LEU A 1 96 ? 9.523 13.352 -33.781 1 21.7 96 LEU A C 1
ATOM 773 O O . LEU A 1 96 ? 9.633 13.242 -35.031 1 21.7 96 LEU A O 1
ATOM 777 N N . ILE A 1 97 ? 8.688 12.305 -33.531 1 25.66 97 ILE A N 1
ATOM 778 C CA . ILE A 1 97 ? 7.594 11.891 -34.406 1 25.66 97 ILE A CA 1
ATOM 779 C C . ILE A 1 97 ? 6.727 13.102 -34.75 1 25.66 97 ILE A C 1
ATOM 781 O O . ILE A 1 97 ? 6.363 13.883 -33.875 1 25.66 97 ILE A O 1
ATOM 785 N N . PRO A 1 98 ? 6.305 13.312 -36.062 1 24.2 98 PRO A N 1
ATOM 786 C CA . PRO A 1 98 ? 5.57 14.336 -36.812 1 24.2 98 PRO A CA 1
ATOM 787 C C . PRO A 1 98 ? 4.125 14.477 -36.344 1 24.2 98 PRO A C 1
ATOM 789 O O . PRO A 1 98 ? 3.547 13.531 -35.812 1 24.2 98 PRO A O 1
ATOM 792 N N . ASN A 1 99 ? 3.422 15.742 -36.531 1 25.36 99 ASN A N 1
ATOM 793 C CA . ASN A 1 99 ? 2.234 16.469 -36.094 1 25.36 99 ASN A CA 1
ATOM 794 C C . ASN A 1 99 ? 0.981 15.977 -36.812 1 25.36 99 ASN A C 1
ATOM 796 O O . ASN A 1 99 ? -0.037 16.672 -36.844 1 25.36 99 ASN A O 1
ATOM 800 N N . ASN A 1 100 ? 0.919 15.062 -37.844 1 29.83 100 ASN A N 1
ATOM 801 C CA . ASN A 1 100 ? -0.225 15.047 -38.75 1 29.83 100 ASN A CA 1
ATOM 802 C C . ASN A 1 100 ? -1.546 15.055 -37.969 1 29.83 100 ASN A C 1
ATOM 804 O O . ASN A 1 100 ? -1.594 14.672 -36.812 1 29.83 100 ASN A O 1
ATOM 808 N N . GLU A 1 101 ? -2.814 15.523 -38.594 1 33.5 101 GLU A N 1
ATOM 809 C CA . GLU A 1 101 ? -4.203 15.906 -38.344 1 33.5 101 GLU A CA 1
ATOM 810 C C . GLU A 1 101 ? -4.969 14.781 -37.656 1 33.5 101 GLU A C 1
ATOM 812 O O . GLU A 1 101 ? -5.961 14.273 -38.188 1 33.5 101 GLU A O 1
ATOM 817 N N . ARG A 1 102 ? -4.406 13.688 -37.312 1 29.89 102 ARG A N 1
ATOM 818 C CA . ARG A 1 102 ? -4.758 12.32 -36.969 1 29.89 102 ARG A CA 1
ATOM 819 C C . ARG A 1 102 ? -5.852 12.297 -35.906 1 29.89 102 ARG A C 1
ATOM 821 O O . ARG A 1 102 ? -5.883 13.156 -35 1 29.89 102 ARG A O 1
ATOM 828 N N . GLN A 1 103 ? -7.203 11.891 -36.062 1 35.47 103 GLN A N 1
ATOM 829 C CA . GLN A 1 103 ? -8.125 11.219 -35.156 1 35.47 103 GLN A CA 1
ATOM 830 C C . GLN A 1 103 ? -7.418 10.766 -33.875 1 35.47 103 GLN A C 1
ATOM 832 O O . GLN A 1 103 ? -6.535 9.914 -33.938 1 35.47 103 GLN A O 1
ATOM 837 N N . SER A 1 104 ? -7.133 11.539 -32.969 1 38.41 104 SER A N 1
ATOM 838 C CA . SER A 1 104 ? -6.164 11.672 -31.891 1 38.41 104 SER A CA 1
ATOM 839 C C . SER A 1 104 ? -6.016 10.367 -31.125 1 38.41 104 SER A C 1
ATOM 841 O O . SER A 1 104 ? -6.953 9.93 -30.453 1 38.41 104 SER A O 1
ATOM 843 N N . ASP A 1 105 ? -5.559 9.32 -31.625 1 46.78 105 ASP A N 1
ATOM 844 C CA . ASP A 1 105 ? -5.207 7.945 -31.281 1 46.78 105 ASP A CA 1
ATOM 845 C C . ASP A 1 105 ? -4.84 7.828 -29.797 1 46.78 105 ASP A C 1
ATOM 847 O O . ASP A 1 105 ? -3.867 8.438 -29.344 1 46.78 105 ASP A O 1
ATOM 851 N N . LEU A 1 106 ? -5.98 7.824 -29.047 1 57.22 106 LEU A N 1
ATOM 852 C CA . LEU A 1 106 ? -5.691 7.629 -27.641 1 57.22 106 LEU A CA 1
ATOM 853 C C . LEU A 1 106 ? -4.41 6.824 -27.453 1 57.22 106 LEU A C 1
ATOM 855 O O . LEU A 1 106 ? -4.238 5.773 -28.078 1 57.22 106 LEU A O 1
ATOM 859 N N . GLU A 1 107 ? -3.451 7.516 -27.016 1 66.56 107 GLU A N 1
ATOM 860 C CA . GLU A 1 107 ? -2.168 6.887 -26.734 1 66.56 107 GLU A CA 1
ATOM 861 C C . GLU A 1 107 ? -2.355 5.602 -25.922 1 66.56 107 GLU A C 1
ATOM 863 O O . GLU A 1 107 ? -3.32 5.469 -25.172 1 66.56 107 GLU A O 1
ATOM 868 N N . GLY A 1 108 ? -1.819 4.617 -26.281 1 75.69 108 GLY A N 1
ATOM 869 C CA . GLY A 1 108 ? -1.824 3.361 -25.547 1 75.69 108 GLY A CA 1
ATOM 870 C C . GLY A 1 108 ? -1.587 3.537 -24.062 1 75.69 108 GLY A C 1
ATOM 871 O O . GLY A 1 108 ? -1.104 4.582 -23.625 1 75.69 108 GLY A O 1
ATOM 872 N N . ILE A 1 109 ? -2.041 2.703 -23.25 1 80.5 109 ILE A N 1
ATOM 873 C CA . ILE A 1 109 ? -1.978 2.744 -21.797 1 80.5 109 ILE A CA 1
ATOM 874 C C . ILE A 1 109 ? -0.541 3.002 -21.344 1 80.5 109 ILE A C 1
ATOM 876 O O . ILE A 1 109 ? -0.294 3.859 -20.5 1 80.5 109 ILE A O 1
ATOM 880 N N . PRO A 1 110 ? 0.467 2.312 -22 1 77.94 110 PRO A N 1
ATOM 881 C CA . PRO A 1 110 ? 1.84 2.604 -21.578 1 77.94 110 PRO A CA 1
ATOM 882 C C . PRO A 1 110 ? 2.221 4.07 -21.781 1 77.94 110 PRO A C 1
ATOM 884 O O . PRO A 1 110 ? 2.865 4.664 -20.906 1 77.94 110 PRO A O 1
ATOM 887 N N . TYR A 1 111 ? 1.736 4.613 -22.844 1 77.94 111 TYR A N 1
ATOM 888 C CA . TYR A 1 111 ? 2.029 6.016 -23.109 1 77.94 111 TYR A CA 1
ATOM 889 C C . TYR A 1 111 ? 1.344 6.914 -22.078 1 77.94 111 TYR A C 1
ATOM 891 O O . TYR A 1 111 ? 1.922 7.906 -21.625 1 77.94 111 TYR A O 1
ATOM 899 N N . GLN A 1 112 ? 0.163 6.539 -21.797 1 80.75 112 GLN A N 1
ATOM 900 C CA . GLN A 1 112 ? -0.584 7.344 -20.828 1 80.75 112 GLN A CA 1
ATOM 901 C C . GLN A 1 112 ? 0.06 7.289 -19.453 1 80.75 112 GLN A C 1
ATOM 903 O O . GLN A 1 112 ? 0.085 8.289 -18.734 1 80.75 112 GLN A O 1
ATOM 908 N N . ILE A 1 113 ? 0.541 6.188 -19.109 1 80.62 113 ILE A N 1
ATOM 909 C CA . ILE A 1 113 ? 1.237 6.059 -17.828 1 80.62 113 ILE A CA 1
ATOM 910 C C . ILE A 1 113 ? 2.504 6.91 -17.844 1 80.62 113 ILE A C 1
ATOM 912 O O . ILE A 1 113 ? 2.762 7.668 -16.906 1 80.62 113 ILE A O 1
ATOM 916 N N . LEU A 1 114 ? 3.236 6.789 -18.922 1 78.56 114 LEU A N 1
ATOM 917 C CA . LEU A 1 114 ? 4.473 7.551 -19.062 1 78.56 114 LEU A CA 1
ATOM 918 C C . LEU A 1 114 ? 4.191 9.047 -19.062 1 78.56 114 LEU A C 1
ATOM 920 O O . LEU A 1 114 ? 4.914 9.82 -18.422 1 78.56 114 LEU A O 1
ATOM 924 N N . SER A 1 115 ? 3.133 9.391 -19.734 1 78.38 115 SER A N 1
ATOM 925 C CA . SER A 1 115 ? 2.734 10.797 -19.766 1 78.38 115 SER A CA 1
ATOM 926 C C . SER A 1 115 ? 2.322 11.289 -18.375 1 78.38 115 SER A C 1
ATOM 928 O O . SER A 1 115 ? 2.633 12.414 -18 1 78.38 115 SER A O 1
ATOM 930 N N . GLY A 1 116 ? 1.646 10.469 -17.688 1 76.88 116 GLY A N 1
ATOM 931 C CA . GLY A 1 116 ? 1.272 10.812 -16.328 1 76.88 116 GLY A CA 1
ATOM 932 C C . GLY A 1 116 ? 2.467 11.031 -15.414 1 76.88 116 GLY A C 1
ATOM 933 O O . GLY A 1 116 ? 2.514 12.008 -14.664 1 76.88 116 GLY A O 1
ATOM 934 N N . VAL A 1 117 ? 3.383 10.133 -15.562 1 77.25 117 VAL A N 1
ATOM 935 C CA . VAL A 1 117 ? 4.594 10.25 -14.758 1 77.25 117 VAL A CA 1
ATOM 936 C C . VAL A 1 117 ? 5.367 11.5 -15.164 1 77.25 117 VAL A C 1
ATOM 938 O O . VAL A 1 117 ? 5.891 12.219 -14.305 1 77.25 117 VAL A O 1
ATOM 941 N N . ASN A 1 118 ? 5.363 11.727 -16.406 1 77.06 118 ASN A N 1
ATOM 942 C CA . ASN A 1 118 ? 6.031 12.93 -16.891 1 77.06 118 ASN A CA 1
ATOM 943 C C . ASN A 1 118 ? 5.348 14.195 -16.391 1 77.06 118 ASN A C 1
ATOM 945 O O . ASN A 1 118 ? 6.016 15.18 -16.047 1 77.06 118 ASN A O 1
ATOM 949 N N . LEU A 1 119 ? 4.113 14.156 -16.406 1 76.44 119 LEU A N 1
ATOM 950 C CA . LEU A 1 119 ? 3.342 15.289 -15.891 1 76.44 119 LEU A CA 1
ATOM 951 C C . LEU A 1 119 ? 3.633 15.523 -14.414 1 76.44 119 LEU A C 1
ATOM 953 O O . LEU A 1 119 ? 3.719 16.672 -13.969 1 76.44 119 LEU A O 1
ATOM 957 N N . ALA A 1 120 ? 3.76 14.453 -13.75 1 76.12 120 ALA A N 1
ATOM 958 C CA . ALA A 1 120 ? 4.059 14.555 -12.328 1 76.12 120 ALA A CA 1
ATOM 959 C C . ALA A 1 120 ? 5.387 15.266 -12.094 1 76.12 120 ALA A C 1
ATOM 961 O O . ALA A 1 120 ? 5.566 15.938 -11.078 1 76.12 120 ALA A O 1
ATOM 962 N N . PHE A 1 121 ? 6.285 15.078 -13.117 1 74.5 121 PHE A N 1
ATOM 963 C CA . PHE A 1 121 ? 7.609 15.672 -12.969 1 74.5 121 PHE A CA 1
ATOM 964 C C . PHE A 1 121 ? 7.676 17.016 -13.672 1 74.5 121 PHE A C 1
ATOM 966 O O . PHE A 1 121 ? 8.609 17.797 -13.453 1 74.5 121 PHE A O 1
ATOM 973 N N . GLY A 1 122 ? 7.09 17.266 -14.883 1 59.97 122 GLY A N 1
ATOM 974 C CA . GLY A 1 122 ? 7.215 18.422 -15.742 1 59.97 122 GLY A CA 1
ATOM 975 C C . GLY A 1 122 ? 7.152 19.734 -14.984 1 59.97 122 GLY A C 1
ATOM 976 O O . GLY A 1 122 ? 7.781 20.719 -15.383 1 59.97 122 GLY A O 1
ATOM 977 N N . SER A 1 123 ? 6.207 19.828 -14.117 1 50.84 123 SER A N 1
ATOM 978 C CA . SER A 1 123 ? 6.332 21.172 -13.57 1 50.84 123 SER A CA 1
ATOM 979 C C . SER A 1 123 ? 7.648 21.344 -12.82 1 50.84 123 SER A C 1
ATOM 981 O O . SER A 1 123 ? 7.949 22.438 -12.336 1 50.84 123 SER A O 1
ATOM 983 N N . SER A 1 124 ? 8.227 20.156 -12.562 1 47.69 124 SER A N 1
ATOM 984 C CA . SER A 1 124 ? 9.438 20.203 -11.742 1 47.69 124 SER A CA 1
ATOM 985 C C . SER A 1 124 ? 10.68 20.453 -12.594 1 47.69 124 SER A C 1
ATOM 987 O O . SER A 1 124 ? 11.039 19.609 -13.422 1 47.69 124 SER A O 1
ATOM 989 N N . ARG A 1 125 ? 10.75 21.516 -13.336 1 43.38 125 ARG A N 1
ATOM 990 C CA . ARG A 1 125 ? 12.016 21.812 -14.008 1 43.38 125 ARG A CA 1
ATOM 991 C C . ARG A 1 125 ? 13.195 21.297 -13.195 1 43.38 125 ARG A C 1
ATOM 993 O O . ARG A 1 125 ? 14.336 21.719 -13.406 1 43.38 125 ARG A O 1
ATOM 1000 N N . LEU A 1 126 ? 12.922 20.734 -12.07 1 40.97 126 LEU A N 1
ATOM 1001 C CA . LEU A 1 126 ? 13.938 20.953 -11.055 1 40.97 126 LEU A CA 1
ATOM 1002 C C . LEU A 1 126 ? 15.219 20.188 -11.383 1 40.97 126 LEU A C 1
ATOM 1004 O O . LEU A 1 126 ? 16.281 20.453 -10.797 1 40.97 126 LEU A O 1
ATOM 1008 N N . ASP A 1 127 ? 15.383 18.828 -11.711 1 41.34 127 ASP A N 1
ATOM 1009 C CA . ASP A 1 127 ? 16.75 18.625 -11.227 1 41.34 127 ASP A CA 1
ATOM 1010 C C . ASP A 1 127 ? 17.734 19.422 -12.062 1 41.34 127 ASP A C 1
ATOM 1012 O O . ASP A 1 127 ? 18.109 19.016 -13.164 1 41.34 127 ASP A O 1
ATOM 1016 N N . PRO A 1 128 ? 17.438 20.75 -12.125 1 39.47 128 PRO A N 1
ATOM 1017 C CA . PRO A 1 128 ? 18.484 21.406 -12.922 1 39.47 128 PRO A CA 1
ATOM 1018 C C . PRO A 1 128 ? 19.828 20.688 -12.828 1 39.47 128 PRO A C 1
ATOM 1020 O O . PRO A 1 128 ? 20.719 20.922 -13.648 1 39.47 128 PRO A O 1
ATOM 1023 N N . PHE A 1 129 ? 20.156 20.547 -11.461 1 37.31 129 PHE A N 1
ATOM 1024 C CA . PHE A 1 129 ? 21.531 20.156 -11.188 1 37.31 129 PHE A CA 1
ATOM 1025 C C . PHE A 1 129 ? 21.703 18.641 -11.227 1 37.31 129 PHE A C 1
ATOM 1027 O O . PHE A 1 129 ? 20.875 17.922 -10.656 1 37.31 129 PHE A O 1
ATOM 1034 N N . ASP A 1 130 ? 21.797 18.031 -12.375 1 44.34 130 ASP A N 1
ATOM 1035 C CA . ASP A 1 130 ? 22.422 16.719 -12.43 1 44.34 130 ASP A CA 1
ATOM 1036 C C . ASP A 1 130 ? 22.875 16.266 -11.047 1 44.34 130 ASP A C 1
ATOM 1038 O O . ASP A 1 130 ? 23.969 15.703 -10.898 1 44.34 130 ASP A O 1
ATOM 1042 N N . GLN A 1 131 ? 22.25 16.922 -10.023 1 51.22 131 GLN A N 1
ATOM 1043 C CA . GLN A 1 131 ? 22.812 16.859 -8.68 1 51.22 131 GLN A CA 1
ATOM 1044 C C . GLN A 1 131 ? 22.5 15.531 -8 1 51.22 131 GLN A C 1
ATOM 1046 O O . GLN A 1 131 ? 22.969 15.266 -6.898 1 51.22 131 GLN A O 1
ATOM 1051 N N . LEU A 1 132 ? 21.5 14.758 -8.695 1 61.41 132 LEU A N 1
ATOM 1052 C CA . LEU A 1 132 ? 21.375 13.477 -7.996 1 61.41 132 LEU A CA 1
ATOM 1053 C C . LEU A 1 132 ? 22.094 12.367 -8.758 1 61.41 132 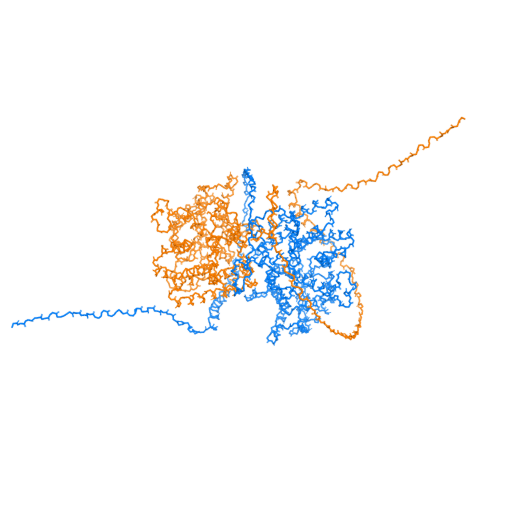LEU A C 1
ATOM 1055 O O . LEU A 1 132 ? 21.469 11.625 -9.516 1 61.41 132 LEU A O 1
ATOM 1059 N N . PRO A 1 133 ? 23.266 12.367 -8.656 1 65.06 133 PRO A N 1
ATOM 1060 C CA . PRO A 1 133 ? 23.984 11.305 -9.352 1 65.06 133 PRO A CA 1
ATOM 1061 C C . PRO A 1 133 ? 23.812 9.938 -8.695 1 65.06 133 PRO A C 1
ATOM 1063 O O . PRO A 1 133 ? 24.75 9.414 -8.094 1 65.06 133 PRO A O 1
ATOM 1066 N N . MET A 1 134 ? 22.547 9.555 -8.547 1 79.25 134 MET A N 1
ATOM 1067 C CA . MET A 1 134 ? 22.328 8.234 -7.969 1 79.25 134 MET A CA 1
ATOM 1068 C C . MET A 1 134 ? 21.531 7.348 -8.93 1 79.25 134 MET A C 1
ATOM 1070 O O . MET A 1 134 ? 20.641 7.828 -9.633 1 79.25 134 MET A O 1
ATOM 1074 N N . LYS A 1 135 ? 22 6.145 -9.008 1 85.19 135 LYS A N 1
ATOM 1075 C CA . LYS A 1 135 ? 21.266 5.145 -9.781 1 85.19 135 LYS A CA 1
ATOM 1076 C C . LYS A 1 135 ? 20.125 4.559 -8.961 1 85.19 135 LYS A C 1
ATOM 1078 O O . LYS A 1 135 ? 20.328 4.121 -7.828 1 85.19 135 LYS A O 1
ATOM 1083 N N . LEU A 1 136 ? 18.938 4.629 -9.508 1 89.75 136 LEU A N 1
ATOM 1084 C CA . LEU A 1 136 ? 17.766 4.09 -8.805 1 89.75 136 LEU A CA 1
ATOM 1085 C C . LEU A 1 136 ? 17.812 2.566 -8.773 1 89.75 136 LEU A C 1
ATOM 1087 O O . LEU A 1 136 ? 18.031 1.926 -9.805 1 89.75 136 LEU A O 1
ATOM 1091 N N . SER A 1 137 ? 17.719 2.008 -7.672 1 91.06 137 SER A N 1
ATOM 1092 C CA . SER A 1 137 ? 17.594 0.566 -7.488 1 91.06 137 SER A CA 1
ATOM 1093 C C . SER A 1 137 ? 16.141 0.137 -7.441 1 91.06 137 SER A C 1
ATOM 1095 O O . SER A 1 137 ? 15.234 0.972 -7.551 1 91.06 137 SER A O 1
ATOM 1097 N N . VAL A 1 138 ? 15.898 -1.172 -7.297 1 92 138 VAL A N 1
ATOM 1098 C CA . VAL A 1 138 ? 14.555 -1.736 -7.227 1 92 138 VAL A CA 1
ATOM 1099 C C . VAL A 1 138 ? 13.805 -1.139 -6.035 1 92 138 VAL A C 1
ATOM 1101 O O . VAL A 1 138 ? 12.625 -0.81 -6.145 1 92 138 VAL A O 1
ATOM 1104 N N . ILE A 1 139 ? 14.492 -0.985 -4.934 1 94.38 139 ILE A N 1
ATOM 1105 C CA . ILE A 1 139 ? 13.844 -0.474 -3.732 1 94.38 139 ILE A CA 1
ATOM 1106 C C . ILE A 1 139 ? 13.398 0.969 -3.959 1 94.38 139 ILE A C 1
ATOM 1108 O O . ILE A 1 139 ? 12.336 1.381 -3.482 1 94.38 139 ILE A O 1
ATOM 1112 N N . HIS A 1 140 ? 14.203 1.77 -4.711 1 94.69 140 HIS A N 1
ATOM 1113 C CA . HIS A 1 140 ? 13.812 3.137 -5.035 1 94.69 140 HIS A CA 1
ATOM 1114 C C . HIS A 1 140 ? 12.531 3.164 -5.867 1 94.69 140 HIS A C 1
ATOM 1116 O O . HIS A 1 140 ? 11.609 3.926 -5.57 1 94.69 140 HIS A O 1
ATOM 1122 N N . HIS A 1 141 ? 12.484 2.271 -6.863 1 93.5 141 HIS A N 1
ATOM 1123 C CA . HIS A 1 141 ? 11.289 2.197 -7.695 1 93.5 141 HIS A CA 1
ATOM 1124 C C . HIS A 1 141 ? 10.07 1.779 -6.879 1 93.5 141 HIS A C 1
ATOM 1126 O O . HIS A 1 141 ? 9 2.377 -7 1 93.5 141 HIS A O 1
ATOM 1132 N N . LYS A 1 142 ? 10.281 0.783 -6.078 1 96.25 142 LYS A N 1
ATOM 1133 C CA . LYS A 1 142 ? 9.211 0.292 -5.215 1 96.25 142 LYS A CA 1
ATOM 1134 C C . LYS A 1 142 ? 8.617 1.423 -4.383 1 96.25 142 LYS A C 1
ATOM 1136 O O . LYS A 1 142 ? 7.398 1.627 -4.387 1 96.25 142 LYS A O 1
ATOM 1141 N N . LEU A 1 143 ? 9.453 2.162 -3.75 1 97.56 143 LEU A N 1
ATOM 1142 C CA . LEU A 1 143 ? 9.023 3.189 -2.811 1 97.56 143 LEU A CA 1
ATOM 1143 C C . LEU A 1 143 ? 8.453 4.395 -3.547 1 97.56 143 LEU A C 1
ATOM 1145 O O . LEU A 1 143 ? 7.488 5.012 -3.084 1 97.56 143 LEU A O 1
ATOM 1149 N N . LEU A 1 144 ? 9.016 4.746 -4.707 1 95.44 144 LEU A N 1
ATOM 1150 C CA . LEU A 1 144 ? 8.492 5.852 -5.504 1 95.44 144 LEU A CA 1
ATOM 1151 C C . LEU A 1 144 ? 7.09 5.547 -6.012 1 95.44 144 LEU A C 1
ATOM 1153 O O . LEU A 1 144 ? 6.188 6.379 -5.898 1 95.44 144 LEU A O 1
ATOM 1157 N N . HIS A 1 145 ? 6.902 4.344 -6.523 1 95.94 145 HIS A N 1
ATOM 1158 C CA . HIS A 1 145 ? 5.59 3.982 -7.051 1 95.94 145 HIS A CA 1
ATOM 1159 C C . HIS A 1 145 ? 4.562 3.854 -5.93 1 95.94 145 HIS A C 1
ATOM 1161 O O . HIS A 1 145 ? 3.385 4.16 -6.121 1 95.94 145 HIS A O 1
ATOM 1167 N N . HIS A 1 146 ? 5.008 3.4 -4.773 1 97.75 146 HIS A N 1
ATOM 1168 C CA . HIS A 1 146 ? 4.117 3.432 -3.617 1 97.75 146 HIS A CA 1
ATOM 1169 C C . HIS A 1 146 ? 3.674 4.855 -3.303 1 97.75 146 HIS A C 1
ATOM 1171 O O . HIS A 1 146 ? 2.488 5.105 -3.072 1 97.75 146 HIS A O 1
ATOM 1177 N N . TRP A 1 147 ? 4.625 5.754 -3.293 1 96.88 147 TRP A N 1
ATOM 1178 C CA . TRP A 1 147 ? 4.344 7.148 -2.979 1 96.88 147 TRP A CA 1
ATOM 1179 C C . TRP A 1 147 ? 3.377 7.75 -3.994 1 96.88 147 TRP A C 1
ATOM 1181 O O . TRP A 1 147 ? 2.457 8.484 -3.627 1 96.88 147 TRP A O 1
ATOM 1191 N N . PHE A 1 148 ? 3.549 7.41 -5.316 1 95.62 148 PHE A N 1
ATOM 1192 C CA . PHE A 1 148 ? 2.664 7.879 -6.379 1 95.62 148 PHE A CA 1
ATOM 1193 C C . PHE A 1 148 ? 1.243 7.371 -6.16 1 95.62 148 PHE A C 1
ATOM 1195 O O . PHE A 1 148 ? 0.279 8.125 -6.312 1 95.62 148 PHE A O 1
ATOM 1202 N N . SER A 1 149 ? 1.18 6.129 -5.777 1 96.62 149 SER A N 1
ATOM 1203 C CA . SER A 1 149 ? -0.132 5.543 -5.527 1 96.62 149 SER A CA 1
ATOM 1204 C C . SER A 1 149 ? -0.813 6.195 -4.328 1 96.62 149 SER A C 1
ATOM 1206 O O . SER A 1 149 ? -2.002 6.516 -4.383 1 96.62 149 SER A O 1
ATOM 1208 N N . ALA A 1 150 ? -0.061 6.469 -3.281 1 96.75 150 ALA A N 1
ATOM 1209 C CA . ALA A 1 150 ? -0.587 6.996 -2.025 1 96.75 150 ALA A CA 1
ATOM 1210 C C . ALA A 1 150 ? -1.09 8.43 -2.201 1 96.75 150 ALA A C 1
ATOM 1212 O O . ALA A 1 150 ? -1.934 8.891 -1.433 1 96.75 150 ALA A O 1
ATOM 1213 N N . HIS A 1 151 ? -0.546 9.156 -3.168 1 95.81 151 HIS A N 1
ATOM 1214 C CA . HIS A 1 151 ? -0.925 10.539 -3.436 1 95.81 151 HIS A CA 1
ATOM 1215 C C . HIS A 1 151 ? -1.386 10.711 -4.879 1 95.81 151 HIS A C 1
ATOM 1217 O O . HIS A 1 151 ? -1.093 11.734 -5.508 1 95.81 151 HIS A O 1
ATOM 1223 N N . ALA A 1 152 ? -2.109 9.742 -5.391 1 94.88 152 ALA A N 1
ATOM 1224 C CA . ALA A 1 152 ? -2.398 9.633 -6.816 1 94.88 152 ALA A CA 1
ATOM 1225 C C . ALA A 1 152 ? -3.17 10.852 -7.316 1 94.88 152 ALA A C 1
ATOM 1227 O O . ALA A 1 152 ? -2.834 11.422 -8.359 1 94.88 152 ALA A O 1
ATOM 1228 N N . ALA A 1 153 ? -4.16 11.328 -6.625 1 91.56 153 ALA A N 1
ATOM 1229 C CA . ALA A 1 153 ? -5.008 12.422 -7.102 1 91.56 153 ALA A CA 1
ATOM 1230 C C . ALA A 1 153 ? -4.207 13.711 -7.242 1 91.56 153 ALA A C 1
ATOM 1232 O O . ALA A 1 153 ? -4.355 14.438 -8.227 1 91.56 153 ALA A O 1
ATOM 1233 N N . MET A 1 154 ? -3.309 13.953 -6.297 1 90.38 154 MET A N 1
ATOM 1234 C CA . MET A 1 154 ? -2.521 15.18 -6.332 1 90.38 154 MET A CA 1
ATOM 1235 C C . MET A 1 154 ? -1.349 15.055 -7.301 1 90.38 154 MET A C 1
ATOM 1237 O O . MET A 1 154 ? -0.738 16.047 -7.68 1 90.38 154 MET A O 1
ATOM 1241 N N . THR A 1 155 ? -1.041 13.836 -7.656 1 90.5 155 THR A N 1
ATOM 1242 C CA . THR A 1 155 ? 0.078 13.594 -8.562 1 90.5 155 THR A CA 1
ATOM 1243 C C . THR A 1 155 ? -0.397 13.547 -10.008 1 90.5 155 THR A C 1
ATOM 1245 O O . THR A 1 155 ? 0.242 14.109 -10.898 1 90.5 155 THR A O 1
ATOM 1248 N N . PHE A 1 156 ? -1.578 12.898 -10.188 1 88.19 156 PHE A N 1
ATOM 1249 C CA . PHE A 1 156 ? -1.974 12.602 -11.562 1 88.19 156 PHE A CA 1
ATOM 1250 C C . PHE A 1 156 ? -3.289 13.297 -11.906 1 88.19 156 PHE A C 1
ATOM 1252 O O . PHE A 1 156 ? -3.721 13.281 -13.062 1 88.19 156 PHE A O 1
ATOM 1259 N N . GLY A 1 157 ? -4.02 13.812 -10.945 1 82.62 157 GLY A N 1
ATOM 1260 C CA . GLY A 1 157 ? -5.312 14.43 -11.195 1 82.62 157 GLY A CA 1
ATOM 1261 C C . GLY A 1 157 ? -5.234 15.617 -12.141 1 82.62 157 GLY A C 1
ATOM 1262 O O . GLY A 1 157 ? -4.164 16.203 -12.312 1 82.62 157 GLY A O 1
ATOM 1263 N N . PRO A 1 158 ? -6.457 15.633 -12.922 1 66 158 PRO A N 1
ATOM 1264 C CA . PRO A 1 158 ? -6.5 16.734 -13.883 1 66 158 PRO A CA 1
ATOM 1265 C C . PRO A 1 158 ? -6.23 18.094 -13.234 1 66 158 PRO A C 1
ATOM 1267 O O . PRO A 1 158 ? -6.551 18.297 -12.062 1 66 158 PRO A O 1
ATOM 1270 N N . SER A 1 159 ? -5.266 18.75 -13.594 1 58.34 159 SER A N 1
ATOM 1271 C CA . SER A 1 159 ? -5.188 20.156 -13.219 1 58.34 159 SER A CA 1
ATOM 1272 C C . SER A 1 159 ? -6.262 20.969 -13.922 1 58.34 159 SER A C 1
ATOM 1274 O O . SER A 1 159 ? -6.07 21.438 -15.047 1 58.34 159 SER A O 1
ATOM 1276 N N . PRO A 1 160 ? -7.574 20.609 -13.641 1 49.81 160 PRO A N 1
ATOM 1277 C CA . PRO A 1 160 ? -8.383 21.578 -14.375 1 49.81 160 PRO A CA 1
ATOM 1278 C C . PRO A 1 160 ? -7.883 23.016 -14.18 1 49.81 160 PRO A C 1
ATOM 1280 O O . PRO A 1 160 ? -7.648 23.438 -13.047 1 49.81 160 PRO A O 1
ATOM 1283 N N . ASN A 1 161 ? -7.832 23.781 -15.336 1 52.09 161 ASN A N 1
ATOM 1284 C CA . ASN A 1 161 ? -7.465 25.188 -15.391 1 52.09 161 ASN A CA 1
ATOM 1285 C C . ASN A 1 161 ? -6.152 25.469 -14.664 1 52.09 161 ASN A C 1
ATOM 1287 O O . ASN A 1 161 ? -5.977 26.531 -14.07 1 52.09 161 ASN A O 1
ATOM 1291 N N . GLY A 1 162 ? -5.395 24.281 -14.445 1 62.38 162 GLY A N 1
ATOM 1292 C CA . GLY A 1 162 ? -4.109 24.578 -13.828 1 62.38 162 GLY A CA 1
ATOM 1293 C C . GLY A 1 162 ? -4.16 24.578 -12.312 1 62.38 162 GLY A C 1
ATOM 1294 O O . GLY A 1 162 ? -3.412 25.312 -11.656 1 62.38 162 GLY A O 1
ATOM 1295 N N . ALA A 1 163 ? -5.16 23.812 -11.742 1 76 163 ALA A N 1
ATOM 1296 C CA . ALA A 1 163 ? -5.355 23.891 -10.297 1 76 163 ALA A CA 1
ATOM 1297 C C . ALA A 1 163 ? -4.113 23.406 -9.555 1 76 163 ALA A C 1
ATOM 1299 O O . ALA A 1 163 ? -3.434 22.484 -10.008 1 76 163 ALA A O 1
ATOM 1300 N N . PHE A 1 164 ? -3.77 24.109 -8.562 1 87.19 164 PHE A N 1
ATOM 1301 C CA . PHE A 1 164 ? -2.602 23.906 -7.711 1 87.19 164 PHE A CA 1
ATOM 1302 C C . PHE A 1 164 ? -2.672 22.562 -7 1 87.19 164 PHE A C 1
ATOM 1304 O O . PHE A 1 164 ? -3.732 22.172 -6.508 1 87.19 164 PHE A O 1
ATOM 1311 N N . SER A 1 165 ? -1.618 21.734 -7.133 1 89.94 165 SER A N 1
ATOM 1312 C CA . SER A 1 165 ? -1.458 20.484 -6.398 1 89.94 165 SER A CA 1
ATOM 1313 C C . SER A 1 165 ? -0.243 20.547 -5.477 1 89.94 165 SER A C 1
ATOM 1315 O O . SER A 1 165 ? 0.892 20.656 -5.945 1 89.94 165 SER A O 1
ATOM 1317 N N . PRO A 1 166 ? -0.471 20.391 -4.211 1 93.06 166 PRO A N 1
ATOM 1318 C CA . PRO A 1 166 ? 0.645 20.438 -3.264 1 93.06 166 PRO A CA 1
ATOM 1319 C C . PRO A 1 166 ? 1.712 19.375 -3.557 1 93.06 166 PRO A C 1
ATOM 1321 O O . PRO A 1 166 ? 2.906 19.641 -3.389 1 93.06 166 PRO A O 1
ATOM 1324 N N . MET A 1 167 ? 1.295 18.203 -4.051 1 92.69 167 MET A N 1
ATOM 1325 C CA . MET A 1 167 ? 2.262 17.125 -4.293 1 92.69 167 MET A CA 1
ATOM 1326 C C . MET A 1 167 ? 3.02 17.375 -5.594 1 92.69 167 MET A C 1
ATOM 1328 O O . MET A 1 167 ? 4.25 17.391 -5.609 1 92.69 167 MET A O 1
ATOM 1332 N N . ARG A 1 168 ? 2.314 17.641 -6.59 1 89.94 168 ARG A N 1
ATOM 1333 C CA . ARG A 1 168 ? 2.906 17.797 -7.918 1 89.94 168 ARG A CA 1
ATOM 1334 C C . ARG A 1 168 ? 3.703 19.078 -8.008 1 89.94 168 ARG A C 1
ATOM 1336 O O . ARG A 1 168 ? 4.773 19.125 -8.617 1 89.94 168 ARG A O 1
ATOM 1343 N N . ASP A 1 169 ? 3.219 20.188 -7.402 1 90.31 169 ASP A N 1
ATOM 1344 C CA . ASP A 1 169 ? 3.758 21.516 -7.668 1 90.31 169 ASP A CA 1
ATOM 1345 C C . ASP A 1 169 ? 4.742 21.938 -6.578 1 90.31 169 ASP A C 1
ATOM 1347 O O . ASP A 1 169 ? 5.512 22.891 -6.762 1 90.31 169 ASP A O 1
ATOM 1351 N N . VAL A 1 170 ? 4.742 21.266 -5.438 1 93.81 170 VAL A N 1
ATOM 1352 C CA . VAL A 1 170 ? 5.602 21.719 -4.355 1 93.81 170 VAL A CA 1
ATOM 1353 C C . VAL A 1 170 ? 6.516 20.594 -3.895 1 93.81 170 VAL A C 1
ATOM 1355 O O . VAL A 1 170 ? 7.727 20.625 -4.113 1 93.81 170 VAL A O 1
ATOM 1358 N N . TRP A 1 171 ? 5.949 19.531 -3.432 1 94.69 171 TRP A N 1
ATOM 1359 C CA . TRP A 1 171 ? 6.742 18.547 -2.697 1 94.69 171 TRP A CA 1
ATOM 1360 C C . TRP A 1 171 ? 7.59 17.703 -3.648 1 94.69 171 TRP A C 1
ATOM 1362 O O . TRP A 1 171 ? 8.773 17.484 -3.402 1 94.69 171 TRP A O 1
ATOM 1372 N N . LEU A 1 172 ? 7 17.219 -4.738 1 92.44 172 LEU A N 1
ATOM 1373 C CA . LEU A 1 172 ? 7.77 16.375 -5.641 1 92.44 172 LEU A CA 1
ATOM 1374 C C . LEU A 1 172 ? 8.977 17.125 -6.199 1 92.44 172 LEU A C 1
ATOM 1376 O O . LEU A 1 172 ? 10.094 16.625 -6.168 1 92.44 172 LEU A O 1
ATOM 1380 N N . PRO A 1 173 ? 8.789 18.406 -6.625 1 90.38 173 PRO A N 1
ATOM 1381 C CA . PRO A 1 173 ? 9.953 19.172 -7.07 1 90.38 173 PRO A CA 1
ATOM 1382 C C . PRO A 1 173 ? 11 19.359 -5.973 1 90.38 173 PRO A C 1
ATOM 1384 O O . PRO A 1 173 ? 12.203 19.234 -6.23 1 90.38 173 PRO A O 1
ATOM 1387 N N . LEU A 1 174 ? 10.57 19.609 -4.773 1 92.94 174 LEU A N 1
ATOM 1388 C CA . LEU A 1 174 ? 11.5 19.781 -3.662 1 92.94 174 LEU A CA 1
ATOM 1389 C C . LEU A 1 174 ? 12.188 18.469 -3.328 1 92.94 174 LEU A C 1
ATOM 1391 O O . LEU A 1 174 ? 13.398 18.438 -3.096 1 92.94 174 LEU A O 1
ATOM 1395 N N . ASP A 1 175 ? 11.469 17.375 -3.395 1 94.19 175 ASP A N 1
ATOM 1396 C CA . ASP A 1 175 ? 11.984 16.062 -3.033 1 94.19 175 ASP A CA 1
ATOM 1397 C C . ASP A 1 175 ? 13.039 15.594 -4.027 1 94.19 175 ASP A C 1
ATOM 1399 O O . ASP A 1 175 ? 13.977 14.875 -3.656 1 94.19 175 ASP A O 1
ATOM 1403 N N . LEU A 1 176 ? 12.883 16 -5.246 1 89.62 176 LEU A N 1
ATOM 1404 C CA . LEU A 1 176 ? 13.773 15.523 -6.301 1 89.62 176 LEU A CA 1
ATOM 1405 C C . LEU A 1 176 ? 14.883 16.531 -6.574 1 89.62 176 LEU A C 1
ATOM 1407 O O . LEU A 1 176 ? 15.695 16.344 -7.477 1 89.62 176 LEU A O 1
ATOM 1411 N N . SER A 1 177 ? 14.984 17.609 -5.824 1 87 177 SER A N 1
ATOM 1412 C CA . SER A 1 177 ? 15.914 18.703 -6.082 1 87 177 SER A CA 1
ATOM 1413 C C . SER A 1 177 ? 17.328 18.359 -5.617 1 87 177 SER A C 1
ATOM 1415 O O . SER A 1 177 ? 18.297 18.906 -6.125 1 87 177 SER A O 1
ATOM 1417 N N . ASN A 1 178 ? 17.469 17.484 -4.637 1 89.38 178 ASN A N 1
ATOM 1418 C CA . ASN A 1 178 ? 18.766 17.141 -4.074 1 89.38 178 ASN A CA 1
ATOM 1419 C C . ASN A 1 178 ? 18.734 15.758 -3.424 1 89.38 178 ASN A C 1
ATOM 1421 O O . ASN A 1 178 ? 17.656 15.227 -3.121 1 89.38 178 ASN A O 1
ATOM 1425 N N . PRO A 1 179 ? 19.891 15.148 -3.17 1 91.56 179 PRO A N 1
ATOM 1426 C CA . PRO A 1 179 ? 19.938 13.773 -2.662 1 91.56 179 PRO A CA 1
ATOM 1427 C C . PRO A 1 179 ? 19.391 13.648 -1.242 1 91.56 179 PRO A C 1
ATOM 1429 O O . PRO A 1 179 ? 18.812 12.617 -0.889 1 91.56 179 PRO A O 1
ATOM 1432 N N . ALA A 1 180 ? 19.594 14.664 -0.384 1 95.38 180 ALA A N 1
ATOM 1433 C CA . ALA A 1 180 ? 19.094 14.594 0.989 1 95.38 180 ALA A CA 1
ATOM 1434 C C . ALA A 1 180 ? 17.578 14.57 1.021 1 95.38 180 ALA A C 1
ATOM 1436 O O . ALA A 1 180 ? 16.969 13.742 1.705 1 95.38 180 ALA A O 1
ATOM 1437 N N . SER A 1 181 ? 16.969 15.477 0.209 1 96 181 SER A N 1
ATOM 1438 C CA . SER A 1 181 ? 15.508 15.5 0.113 1 96 181 SER A CA 1
ATOM 1439 C C . SER A 1 181 ? 14.969 14.195 -0.466 1 96 181 SER A C 1
ATOM 1441 O O . SER A 1 181 ? 13.938 13.695 -0.019 1 96 181 SER A O 1
ATOM 1443 N N . PHE A 1 182 ? 15.672 13.664 -1.406 1 95.94 182 PHE A N 1
ATOM 1444 C CA . PHE A 1 182 ? 15.258 12.414 -2.027 1 95.94 182 PHE A CA 1
ATOM 1445 C C . PHE A 1 182 ? 15.281 11.273 -1.018 1 95.94 182 PHE A C 1
ATOM 1447 O O . PHE A 1 182 ? 14.344 10.477 -0.949 1 95.94 182 PHE A O 1
ATOM 1454 N N . ASN A 1 183 ? 16.328 11.18 -0.281 1 96.88 183 ASN A N 1
ATOM 1455 C CA . ASN A 1 183 ? 16.406 10.141 0.747 1 96.88 183 ASN A CA 1
ATOM 1456 C C . ASN A 1 183 ? 15.336 10.32 1.812 1 96.88 183 ASN A C 1
ATOM 1458 O O . ASN A 1 183 ? 14.797 9.336 2.318 1 96.88 183 ASN A O 1
ATOM 1462 N N . ALA A 1 184 ? 15.039 11.547 2.168 1 98 184 ALA A N 1
ATOM 1463 C CA . ALA A 1 184 ? 13.961 11.789 3.125 1 98 184 ALA A CA 1
ATOM 1464 C C . ALA A 1 184 ? 12.617 11.336 2.566 1 98 184 ALA A C 1
ATOM 1466 O O . ALA A 1 184 ? 11.789 10.789 3.295 1 98 184 ALA A O 1
ATOM 1467 N N . LEU A 1 185 ? 12.398 11.586 1.27 1 97.62 185 LEU A N 1
ATOM 1468 C CA . LEU A 1 185 ? 11.188 11.102 0.612 1 97.62 185 LEU A CA 1
ATOM 1469 C C . LEU A 1 185 ? 11.102 9.586 0.679 1 97.62 185 LEU A C 1
ATOM 1471 O O . LEU A 1 185 ? 10.047 9.031 0.972 1 97.62 185 LEU A O 1
ATOM 1475 N N . MET A 1 186 ? 12.211 8.891 0.371 1 97.94 186 MET A N 1
ATOM 1476 C CA . MET A 1 186 ? 12.258 7.43 0.46 1 97.94 186 MET A CA 1
ATOM 1477 C C . MET A 1 186 ? 11.922 6.965 1.873 1 97.94 186 MET A C 1
ATOM 1479 O O . MET A 1 186 ? 11.211 5.977 2.055 1 97.94 186 MET A O 1
ATOM 1483 N N . ALA A 1 187 ? 12.469 7.684 2.834 1 98.5 187 ALA A N 1
ATOM 1484 C CA . ALA A 1 187 ? 12.18 7.348 4.227 1 98.5 187 ALA A CA 1
ATOM 1485 C C . ALA A 1 187 ? 10.68 7.453 4.516 1 98.5 187 ALA A C 1
ATOM 1487 O O . ALA A 1 187 ? 10.102 6.562 5.141 1 98.5 187 ALA A O 1
ATOM 1488 N N . LEU A 1 188 ? 10.055 8.555 4.059 1 98.12 188 LEU A N 1
ATOM 1489 C CA . LEU A 1 188 ? 8.625 8.758 4.25 1 98.12 188 LEU A CA 1
ATOM 1490 C C . LEU A 1 188 ? 7.82 7.645 3.59 1 98.12 188 LEU A C 1
ATOM 1492 O O . LEU A 1 188 ? 6.906 7.09 4.203 1 98.12 188 LEU A O 1
ATOM 1496 N N . SER A 1 189 ? 8.18 7.352 2.391 1 98.12 189 SER A N 1
ATOM 1497 C CA . SER A 1 189 ? 7.473 6.328 1.631 1 98.12 189 SER A CA 1
ATOM 1498 C C . SER A 1 189 ? 7.625 4.957 2.277 1 98.12 189 SER A C 1
ATOM 1500 O O . SER A 1 189 ? 6.648 4.211 2.402 1 98.12 189 SER A O 1
ATOM 1502 N N . ALA A 1 190 ? 8.844 4.637 2.666 1 97.69 190 ALA A N 1
ATOM 1503 C CA . ALA A 1 190 ? 9.117 3.35 3.299 1 97.69 190 ALA A CA 1
ATOM 1504 C C . ALA A 1 190 ? 8.32 3.197 4.594 1 97.69 190 ALA A C 1
ATOM 1506 O O . ALA A 1 190 ? 7.762 2.133 4.867 1 97.69 190 ALA A O 1
ATOM 1507 N N . ALA A 1 191 ? 8.281 4.215 5.387 1 96.94 191 ALA A N 1
ATOM 1508 C CA . ALA A 1 191 ? 7.543 4.172 6.648 1 96.94 191 ALA A CA 1
ATOM 1509 C C . ALA A 1 191 ? 6.051 3.977 6.402 1 96.94 191 ALA A C 1
ATOM 1511 O O . ALA A 1 191 ? 5.406 3.17 7.078 1 96.94 191 ALA A O 1
ATOM 1512 N N . HIS A 1 192 ? 5.52 4.73 5.469 1 96.25 192 HIS A N 1
ATOM 1513 C CA . HIS A 1 192 ? 4.105 4.605 5.141 1 96.25 192 HIS A CA 1
ATOM 1514 C C . HIS A 1 192 ? 3.771 3.197 4.66 1 96.25 192 HIS A C 1
ATOM 1516 O O . HIS A 1 192 ? 2.775 2.609 5.086 1 96.25 192 HIS A O 1
ATOM 1522 N N . LEU A 1 193 ? 4.598 2.707 3.783 1 95.88 193 LEU A N 1
ATOM 1523 C CA . LEU A 1 193 ? 4.395 1.366 3.248 1 95.88 193 LEU A CA 1
ATOM 1524 C C . LEU A 1 193 ? 4.434 0.324 4.363 1 95.88 193 LEU A C 1
ATOM 1526 O O . LEU A 1 193 ? 3.586 -0.57 4.41 1 95.88 193 LEU A O 1
ATOM 1530 N N . SER A 1 194 ? 5.406 0.436 5.227 1 93 194 SER A N 1
ATOM 1531 C CA . SER A 1 194 ? 5.539 -0.497 6.34 1 93 194 SER A CA 1
ATOM 1532 C C . SER A 1 194 ? 4.301 -0.48 7.23 1 93 194 SER A C 1
ATOM 1534 O O . SER A 1 194 ? 3.822 -1.533 7.656 1 93 194 SER A O 1
ATOM 1536 N N . ARG A 1 195 ? 3.801 0.675 7.484 1 90.75 195 ARG A N 1
ATOM 1537 C CA . ARG A 1 195 ? 2.586 0.784 8.289 1 90.75 195 ARG A CA 1
ATOM 1538 C C . ARG A 1 195 ? 1.4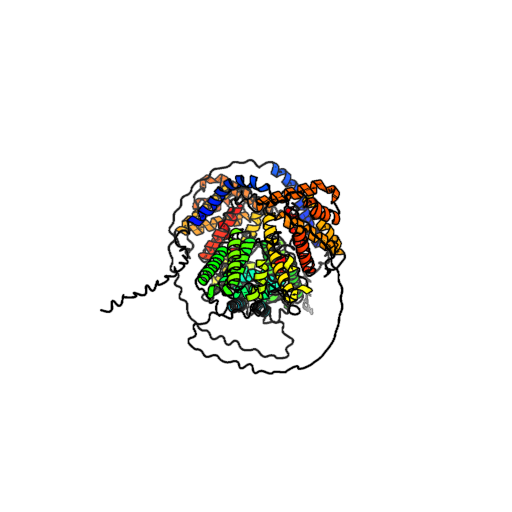11 0.095 7.598 1 90.75 195 ARG A C 1
ATOM 1540 O O . ARG A 1 195 ? 0.625 -0.599 8.25 1 90.75 195 ARG A O 1
ATOM 1547 N N . MET A 1 196 ? 1.248 0.312 6.34 1 90.06 196 MET A N 1
ATOM 1548 C CA . MET A 1 196 ? 0.171 -0.317 5.582 1 90.06 196 MET A CA 1
ATOM 1549 C C . MET A 1 196 ? 0.283 -1.837 5.637 1 90.06 196 MET A C 1
ATOM 1551 O O . MET A 1 196 ? -0.727 -2.541 5.57 1 90.06 196 MET A O 1
ATOM 1555 N N . GLN A 1 197 ? 1.511 -2.271 5.711 1 87.88 197 GLN A N 1
ATOM 1556 C CA . GLN A 1 197 ? 1.764 -3.707 5.77 1 87.88 197 GLN A CA 1
ATOM 1557 C C . GLN A 1 197 ? 1.571 -4.242 7.184 1 87.88 197 GLN A C 1
ATOM 1559 O O . GLN A 1 197 ? 1.756 -5.438 7.434 1 87.88 197 GLN A O 1
ATOM 1564 N N . GLY A 1 198 ? 1.292 -3.35 8.188 1 81.19 198 GLY A N 1
ATOM 1565 C CA . GLY A 1 198 ? 0.952 -3.773 9.539 1 81.19 198 GLY A CA 1
ATOM 1566 C C . GLY A 1 198 ? 2.109 -3.652 10.516 1 81.19 198 GLY A C 1
ATOM 1567 O O . GLY A 1 198 ? 2.049 -4.176 11.625 1 81.19 198 GLY A O 1
ATOM 1568 N N . PHE A 1 199 ? 3.146 -2.967 10.07 1 85.06 199 PHE A N 1
ATOM 1569 C CA . PHE A 1 199 ? 4.312 -2.83 10.93 1 85.06 199 PHE A CA 1
ATOM 1570 C C . PHE A 1 199 ? 4.355 -1.442 11.562 1 85.06 199 PHE A C 1
ATOM 1572 O O . PHE A 1 199 ? 3.98 -0.454 10.93 1 85.06 199 PHE A O 1
ATOM 1579 N N . SER A 1 200 ? 4.871 -1.32 12.75 1 82.06 200 SER A N 1
ATOM 1580 C CA . SER A 1 200 ? 4.957 -0.043 13.453 1 82.06 200 SER A CA 1
ATOM 1581 C C . SER A 1 200 ? 6.293 0.645 13.188 1 82.06 200 SER A C 1
ATOM 1583 O O . SER A 1 200 ? 6.43 1.851 13.406 1 82.06 200 SER A O 1
ATOM 1585 N N . GLN A 1 201 ? 7.238 -0.143 12.766 1 85.44 201 GLN A N 1
ATOM 1586 C CA . GLN A 1 201 ? 8.562 0.403 12.484 1 85.44 201 GLN A CA 1
ATOM 1587 C C . GLN A 1 201 ? 9.086 -0.099 11.141 1 85.44 201 GLN A C 1
ATOM 1589 O O . GLN A 1 201 ? 8.648 -1.143 10.648 1 85.44 201 GLN A O 1
ATOM 1594 N N . SER A 1 202 ? 9.945 0.625 10.578 1 91.62 202 SER A N 1
ATOM 1595 C CA . SER A 1 202 ? 10.555 0.289 9.305 1 91.62 202 SER A CA 1
ATOM 1596 C C . SER A 1 202 ? 12.062 0.504 9.336 1 91.62 202 SER A C 1
ATOM 1598 O O . SER A 1 202 ? 12.531 1.642 9.422 1 91.62 202 SER A O 1
ATOM 1600 N N . GLU A 1 203 ? 12.82 -0.528 9.211 1 92.19 203 GLU A N 1
ATOM 1601 C CA . GLU A 1 203 ? 14.273 -0.42 9.156 1 92.19 203 GLU A CA 1
ATOM 1602 C C . GLU A 1 203 ? 14.727 0.312 7.895 1 92.19 203 GLU A C 1
ATOM 1604 O O . GLU A 1 203 ? 15.664 1.112 7.938 1 92.19 203 GLU A O 1
ATOM 1609 N N . VAL A 1 204 ? 14.055 0.015 6.852 1 94.38 204 VAL A N 1
ATOM 1610 C CA . VAL A 1 204 ? 14.375 0.65 5.578 1 94.38 204 VAL A CA 1
ATOM 1611 C C . VAL A 1 204 ? 14.164 2.158 5.688 1 94.38 204 VAL A C 1
ATOM 1613 O O . VAL A 1 204 ? 14.984 2.941 5.188 1 94.38 204 VAL A O 1
ATOM 1616 N N . ALA A 1 205 ? 13.062 2.59 6.32 1 97.12 205 ALA A N 1
ATOM 1617 C CA . ALA A 1 205 ? 12.797 4.012 6.516 1 97.12 205 ALA A CA 1
ATOM 1618 C C . ALA A 1 205 ? 13.906 4.676 7.32 1 97.12 205 ALA A C 1
ATOM 1620 O O . ALA A 1 205 ? 14.359 5.773 6.977 1 97.12 205 ALA A O 1
ATOM 1621 N N . LEU A 1 206 ? 14.352 3.986 8.344 1 96.69 206 LEU A N 1
ATOM 1622 C CA . LEU A 1 206 ? 15.398 4.531 9.211 1 96.69 206 LEU A CA 1
ATOM 1623 C C . LEU A 1 206 ? 16.719 4.652 8.453 1 96.69 206 LEU A C 1
ATOM 1625 O O . LEU A 1 206 ? 17.469 5.605 8.656 1 96.69 206 LEU A O 1
ATOM 1629 N N . GLU A 1 207 ? 17 3.703 7.598 1 97.31 207 GLU A N 1
ATOM 1630 C CA . GLU A 1 207 ? 18.219 3.76 6.785 1 97.31 207 GLU A CA 1
ATOM 1631 C C . GLU A 1 207 ? 18.203 4.973 5.859 1 97.31 207 GLU A C 1
ATOM 1633 O O . GLU A 1 207 ? 19.188 5.699 5.77 1 97.31 207 GLU A O 1
ATOM 1638 N N . PHE A 1 208 ? 17.125 5.203 5.188 1 97.81 208 PHE A N 1
ATOM 1639 C CA . PHE A 1 208 ? 17.016 6.344 4.281 1 97.81 208 PHE A CA 1
ATOM 1640 C C . PHE A 1 208 ? 17.047 7.652 5.059 1 97.81 208 PHE A C 1
ATOM 1642 O O . PHE A 1 208 ? 17.656 8.633 4.609 1 97.81 208 PHE A O 1
ATOM 1649 N N . LYS A 1 209 ? 16.359 7.715 6.168 1 98.12 209 LYS A N 1
ATOM 1650 C CA . LYS A 1 209 ? 16.406 8.906 7.008 1 98.12 209 LYS A CA 1
ATOM 1651 C C . LYS A 1 209 ? 17.844 9.219 7.434 1 98.12 209 LYS A C 1
ATOM 1653 O O . LYS A 1 209 ? 18.281 10.367 7.359 1 98.12 209 LYS A O 1
ATOM 1658 N N . SER A 1 210 ? 18.531 8.164 7.902 1 97.81 210 SER A N 1
ATOM 1659 C CA . SER A 1 210 ? 19.906 8.328 8.352 1 97.81 210 SER A CA 1
ATOM 1660 C C . SER A 1 210 ? 20.797 8.875 7.23 1 97.81 210 SER A C 1
ATOM 1662 O O . SER A 1 210 ? 21.656 9.719 7.469 1 97.81 210 SER A O 1
ATOM 1664 N N . GLU A 1 211 ? 20.578 8.383 6.043 1 97.19 211 GLU A N 1
ATOM 1665 C CA . GLU A 1 211 ? 21.344 8.875 4.902 1 97.19 211 GLU A CA 1
ATOM 1666 C C . GLU A 1 211 ? 21.016 10.344 4.621 1 97.19 211 GLU A C 1
ATOM 1668 O O . GLU A 1 211 ? 21.922 11.133 4.312 1 97.19 211 GLU A O 1
ATOM 1673 N N . ALA A 1 212 ? 19.766 10.742 4.676 1 97.25 212 ALA A N 1
ATOM 1674 C CA . ALA A 1 212 ? 19.391 12.141 4.508 1 97.25 212 ALA A CA 1
ATOM 1675 C C . ALA A 1 212 ? 20.078 13.031 5.539 1 97.25 212 ALA A C 1
ATOM 1677 O O . ALA A 1 212 ? 20.641 14.07 5.195 1 97.25 212 ALA A O 1
ATOM 1678 N N . VAL A 1 213 ? 20.062 12.609 6.785 1 97.44 213 VAL A N 1
ATOM 1679 C CA . VAL A 1 213 ? 20.672 13.359 7.879 1 97.44 213 VAL A CA 1
ATOM 1680 C C . VAL A 1 213 ? 22.188 13.477 7.652 1 97.44 213 VAL A C 1
ATOM 1682 O O . VAL A 1 213 ? 22.766 14.547 7.848 1 97.44 213 VAL A O 1
ATOM 1685 N N . ARG A 1 214 ? 22.781 12.383 7.246 1 97.25 214 ARG A N 1
ATOM 1686 C CA . ARG A 1 214 ? 24.219 12.383 6.98 1 97.25 214 ARG A CA 1
ATOM 1687 C C . ARG A 1 214 ? 24.594 13.422 5.926 1 97.25 214 ARG A C 1
ATOM 1689 O O . ARG A 1 214 ? 25.562 14.164 6.086 1 97.25 214 ARG A O 1
ATOM 1696 N N . ILE A 1 215 ? 23.859 13.508 4.836 1 95.62 215 ILE A N 1
ATOM 1697 C CA . ILE A 1 215 ? 24.125 14.445 3.748 1 95.62 215 ILE A CA 1
ATOM 1698 C C . ILE A 1 215 ? 23.969 15.875 4.25 1 95.62 215 ILE A C 1
ATOM 1700 O O . ILE A 1 215 ? 24.797 16.734 3.965 1 95.62 215 ILE A O 1
ATOM 1704 N N . VAL A 1 216 ? 22.922 16.172 5.012 1 95.81 216 VAL A N 1
ATOM 1705 C CA . VAL A 1 216 ? 22.688 17.5 5.566 1 95.81 216 VAL A CA 1
ATOM 1706 C C . VAL A 1 216 ? 23.844 17.906 6.477 1 95.81 216 VAL A C 1
ATOM 1708 O O . VAL A 1 216 ? 24.328 19.031 6.422 1 95.81 216 VAL A O 1
ATOM 1711 N N . GLN A 1 217 ? 24.297 16.984 7.289 1 95.12 217 GLN A N 1
ATOM 1712 C CA . GLN A 1 217 ? 25.422 17.25 8.18 1 95.12 217 GLN A CA 1
ATOM 1713 C C . GLN A 1 217 ? 26.672 17.609 7.395 1 95.12 217 GLN A C 1
ATOM 1715 O O . GLN A 1 217 ? 27.406 18.516 7.781 1 95.12 217 GLN A O 1
ATOM 1720 N N . LEU A 1 218 ? 26.859 16.859 6.395 1 95.31 218 LEU A N 1
ATOM 1721 C CA . LEU A 1 218 ? 28 17.156 5.531 1 95.31 218 LEU A CA 1
ATOM 1722 C C . LEU A 1 218 ? 27.906 18.547 4.941 1 95.31 218 LEU A C 1
ATOM 1724 O O . LEU A 1 218 ? 28.891 19.281 4.902 1 95.31 218 LEU A O 1
ATOM 1728 N N . TRP A 1 219 ? 26.75 18.969 4.473 1 94 219 TRP A N 1
ATOM 1729 C CA . TRP A 1 219 ? 26.531 20.281 3.885 1 94 219 TRP A CA 1
ATOM 1730 C C . TRP A 1 219 ? 26.688 21.391 4.934 1 94 219 TRP A C 1
ATOM 1732 O O . TRP A 1 219 ? 27.156 22.484 4.625 1 94 219 TRP A O 1
ATOM 1742 N N . MET A 1 220 ? 26.297 21.125 6.141 1 92.19 220 MET A N 1
ATOM 1743 C CA . MET A 1 220 ? 26.344 22.109 7.223 1 92.19 220 MET A CA 1
ATOM 1744 C C . MET A 1 220 ? 27.781 22.484 7.566 1 92.19 220 MET A C 1
ATOM 1746 O O . MET A 1 220 ? 28.031 23.5 8.203 1 92.19 220 MET A O 1
ATOM 1750 N N . GLN A 1 221 ? 28.703 21.641 7.141 1 93.38 221 GLN A N 1
ATOM 1751 C CA . GLN A 1 221 ? 30.109 21.906 7.406 1 93.38 221 GLN A CA 1
ATOM 1752 C C . GLN A 1 221 ? 30.672 22.953 6.441 1 93.38 221 GLN A C 1
ATOM 1754 O O . GLN A 1 221 ? 31.719 23.531 6.688 1 93.38 221 GLN A O 1
ATOM 1759 N N . ASP A 1 222 ? 30.016 23.156 5.375 1 92.69 222 ASP A N 1
ATOM 1760 C CA . ASP A 1 222 ? 30.375 24.172 4.395 1 92.69 222 ASP A CA 1
ATOM 1761 C C . ASP A 1 222 ? 29.484 25.406 4.551 1 92.69 222 ASP A C 1
ATOM 1763 O O . ASP A 1 222 ? 28.281 25.344 4.316 1 92.69 222 ASP A O 1
ATOM 1767 N N . PRO A 1 223 ? 30.078 26.562 4.852 1 89.38 223 PRO A N 1
ATOM 1768 C CA . PRO A 1 223 ? 29.281 27.766 5.141 1 89.38 223 PRO A CA 1
ATOM 1769 C C . PRO A 1 223 ? 28.391 28.172 3.975 1 89.38 223 PRO A C 1
ATOM 1771 O O . PRO A 1 223 ? 27.281 28.688 4.188 1 89.38 223 PRO A O 1
ATOM 1774 N N . GLU A 1 224 ? 28.844 27.969 2.807 1 88.69 224 GLU A N 1
ATOM 1775 C CA . GLU A 1 224 ? 28.031 28.328 1.645 1 88.69 224 GLU A CA 1
ATOM 1776 C C . GLU A 1 224 ? 26.875 27.359 1.449 1 88.69 224 GLU A C 1
ATOM 1778 O O . GLU A 1 224 ? 25.766 27.766 1.14 1 88.69 224 GLU A O 1
ATOM 1783 N N . ARG A 1 225 ? 27.094 26.125 1.662 1 90 225 ARG A N 1
ATOM 1784 C CA . ARG A 1 225 ? 26.078 25.109 1.467 1 90 225 ARG A CA 1
ATOM 1785 C C . ARG A 1 225 ? 25.094 25.094 2.625 1 90 225 ARG A C 1
ATOM 1787 O O . ARG A 1 225 ? 23.922 24.75 2.443 1 90 225 ARG A O 1
ATOM 1794 N N . ALA A 1 226 ? 25.531 25.484 3.734 1 90.5 226 ALA A N 1
ATOM 1795 C CA . ALA A 1 226 ? 24.719 25.438 4.953 1 90.5 226 ALA A CA 1
ATOM 1796 C C . ALA A 1 226 ? 23.484 26.312 4.836 1 90.5 226 ALA A C 1
ATOM 1798 O O . ALA A 1 226 ? 22.453 26.031 5.453 1 90.5 226 ALA A O 1
ATOM 1799 N N . VAL A 1 227 ? 23.609 27.359 4.012 1 89.81 227 VAL A N 1
ATOM 1800 C CA . VAL A 1 227 ? 22.5 28.281 3.916 1 89.81 227 VAL A CA 1
ATOM 1801 C C . VAL A 1 227 ? 21.812 28.141 2.561 1 89.81 227 VAL A C 1
ATOM 1803 O O . VAL A 1 227 ? 21.078 29.031 2.127 1 89.81 227 VAL A O 1
ATOM 1806 N N . SER A 1 228 ? 22.078 27 1.909 1 90.81 228 SER A N 1
ATOM 1807 C CA . SER A 1 228 ? 21.531 26.781 0.578 1 90.81 228 SER A CA 1
ATOM 1808 C C . SER A 1 228 ? 20.062 26.344 0.652 1 90.81 228 SER A C 1
ATOM 1810 O O . SER A 1 228 ? 19.594 25.875 1.694 1 90.81 228 SER A O 1
ATOM 1812 N N . ASP A 1 229 ? 19.297 26.469 -0.431 1 93.31 229 ASP A N 1
ATOM 1813 C CA . ASP A 1 229 ? 17.922 26.016 -0.552 1 93.31 229 ASP A CA 1
ATOM 1814 C C . ASP A 1 229 ? 17.812 24.5 -0.373 1 93.31 229 ASP A C 1
ATOM 1816 O O . ASP A 1 229 ? 16.812 24 0.142 1 93.31 229 ASP A O 1
ATOM 1820 N N . ASN A 1 230 ? 18.875 23.844 -0.74 1 92.38 230 ASN A N 1
ATOM 1821 C CA . ASN A 1 230 ? 18.875 22.391 -0.652 1 92.38 230 ASN A CA 1
ATOM 1822 C C . ASN A 1 230 ? 18.797 21.906 0.796 1 92.38 230 ASN A C 1
ATOM 1824 O O . ASN A 1 230 ? 18.062 20.969 1.108 1 92.38 230 ASN A O 1
ATOM 1828 N N . VAL A 1 231 ? 19.531 22.562 1.61 1 94.81 231 VAL A N 1
ATOM 1829 C CA . VAL A 1 231 ? 19.547 22.203 3.023 1 94.81 231 VAL A CA 1
ATOM 1830 C C . VAL A 1 231 ? 18.172 22.469 3.631 1 94.81 231 VAL A C 1
ATOM 1832 O O . VAL A 1 231 ? 17.641 21.656 4.387 1 94.81 231 VAL A O 1
ATOM 1835 N N . LEU A 1 232 ? 17.562 23.609 3.277 1 95.25 232 LEU A N 1
ATOM 1836 C CA . LEU A 1 232 ? 16.25 23.969 3.775 1 95.25 232 LEU A CA 1
ATOM 1837 C C . LEU A 1 232 ? 15.211 22.938 3.35 1 95.25 232 LEU A C 1
ATOM 1839 O O . LEU A 1 232 ? 14.406 22.484 4.168 1 95.25 232 LEU A O 1
ATOM 1843 N N . ALA A 1 233 ? 15.258 22.562 2.076 1 95.94 233 ALA A N 1
ATOM 1844 C CA . ALA A 1 233 ? 14.32 21.562 1.55 1 95.94 233 ALA A CA 1
ATOM 1845 C C . ALA A 1 233 ? 14.453 20.234 2.289 1 95.94 233 ALA A C 1
ATOM 1847 O O . ALA A 1 233 ? 13.453 19.609 2.645 1 95.94 233 ALA A O 1
ATOM 1848 N N . ALA A 1 234 ? 15.625 19.844 2.527 1 96.75 234 ALA A N 1
ATOM 1849 C CA . ALA A 1 234 ? 15.891 18.578 3.201 1 96.75 234 ALA A CA 1
ATOM 1850 C C . ALA A 1 234 ? 15.383 18.594 4.641 1 96.75 234 ALA A C 1
ATOM 1852 O O . ALA A 1 234 ? 14.75 17.641 5.098 1 96.75 234 ALA A O 1
ATOM 1853 N N . ILE A 1 235 ? 15.664 19.656 5.34 1 97.62 235 ILE A N 1
ATOM 1854 C CA . ILE A 1 235 ? 15.242 19.766 6.734 1 97.62 235 ILE A CA 1
ATOM 1855 C C . ILE A 1 235 ? 13.719 19.766 6.809 1 97.62 235 ILE A C 1
ATOM 1857 O O . ILE A 1 235 ? 13.141 19.141 7.703 1 97.62 235 ILE A O 1
ATOM 1861 N N . LEU A 1 236 ? 13.062 20.469 5.891 1 97.62 236 LEU A N 1
ATOM 1862 C CA . LEU A 1 236 ? 11.609 20.484 5.859 1 97.62 236 LEU A CA 1
ATOM 1863 C C . LEU A 1 236 ? 11.055 19.078 5.73 1 97.62 236 LEU A C 1
ATOM 1865 O O . LEU A 1 236 ? 10.07 18.719 6.391 1 97.62 236 LEU A O 1
ATOM 1869 N N . ARG A 1 237 ? 11.68 18.266 4.941 1 97.44 237 ARG A N 1
ATOM 1870 C CA . ARG A 1 237 ? 11.195 16.906 4.727 1 97.44 237 ARG A CA 1
ATOM 1871 C C . ARG A 1 237 ? 11.523 16.016 5.918 1 97.44 237 ARG A C 1
ATOM 1873 O O . ARG A 1 237 ? 10.734 15.141 6.277 1 97.44 237 ARG A O 1
ATOM 1880 N N . LEU A 1 238 ? 12.688 16.234 6.523 1 97.94 238 LEU A N 1
ATOM 1881 C CA . LEU A 1 238 ? 13.016 15.516 7.746 1 97.94 238 LEU A CA 1
ATOM 1882 C C . LEU A 1 238 ? 12.023 15.844 8.859 1 97.94 238 LEU A C 1
ATOM 1884 O O . LEU A 1 238 ? 11.633 14.961 9.625 1 97.94 238 LEU A O 1
ATOM 1888 N N . LEU A 1 239 ? 11.625 17.125 8.898 1 97.81 239 LEU A N 1
ATOM 1889 C CA . LEU A 1 239 ? 10.602 17.531 9.852 1 97.81 239 LEU A CA 1
ATOM 1890 C C . LEU A 1 239 ? 9.297 16.797 9.594 1 97.81 239 LEU A C 1
ATOM 1892 O O . LEU A 1 239 ? 8.625 16.359 10.531 1 97.81 239 LEU A O 1
ATOM 1896 N N . THR A 1 240 ? 8.945 16.688 8.32 1 97.56 240 THR A N 1
ATOM 1897 C CA . THR A 1 240 ? 7.746 15.938 7.961 1 97.56 240 THR A CA 1
ATOM 1898 C C . THR A 1 240 ? 7.84 14.492 8.445 1 97.56 240 THR A C 1
ATOM 1900 O O . THR A 1 240 ? 6.871 13.953 8.977 1 97.56 240 THR A O 1
ATOM 1903 N N . PHE A 1 241 ? 8.984 13.891 8.258 1 97.69 241 PHE A N 1
ATOM 1904 C CA . PHE A 1 241 ? 9.188 12.516 8.695 1 97.69 241 PHE A CA 1
ATOM 1905 C C . PHE A 1 241 ? 8.984 12.391 10.203 1 97.69 241 PHE A C 1
ATOM 1907 O O . PHE A 1 241 ? 8.281 11.492 10.664 1 97.69 241 PHE A O 1
ATOM 1914 N N . GLU A 1 242 ? 9.633 13.266 11 1 97 242 GLU A N 1
ATOM 1915 C CA . GLU A 1 242 ? 9.531 13.195 12.453 1 97 242 GLU A CA 1
ATOM 1916 C C . GLU A 1 242 ? 8.094 13.391 12.922 1 97 242 GLU A C 1
ATOM 1918 O O . GLU A 1 242 ? 7.66 12.758 13.883 1 97 242 GLU A O 1
ATOM 1923 N N . ARG A 1 243 ? 7.457 14.242 12.25 1 95.19 243 ARG A N 1
ATOM 1924 C CA . ARG A 1 243 ? 6.078 14.539 12.617 1 95.19 243 ARG A CA 1
ATOM 1925 C C . ARG A 1 243 ? 5.191 13.312 12.477 1 95.19 243 ARG A C 1
ATOM 1927 O O . ARG A 1 243 ? 4.355 13.039 13.336 1 95.19 243 ARG A O 1
ATOM 1934 N N . TYR A 1 244 ? 5.391 12.539 11.469 1 93.75 244 TYR A N 1
ATOM 1935 C CA . TYR A 1 244 ? 4.445 11.477 11.148 1 93.75 244 TYR A CA 1
ATOM 1936 C C . TYR A 1 244 ? 4.961 10.125 11.641 1 93.75 244 TYR A C 1
ATOM 1938 O O . TYR A 1 244 ? 4.168 9.242 11.977 1 93.75 244 TYR A O 1
ATOM 1946 N N . TRP A 1 245 ? 6.277 9.961 11.664 1 93.75 245 TRP A N 1
ATOM 1947 C CA . TRP A 1 245 ? 6.816 8.625 11.883 1 93.75 245 TRP A CA 1
ATOM 1948 C C . TRP A 1 245 ? 7.887 8.641 12.977 1 93.75 245 TRP A C 1
ATOM 1950 O O . TRP A 1 245 ? 8.391 7.594 13.375 1 93.75 245 TRP A O 1
ATOM 1960 N N . GLY A 1 246 ? 8.289 9.836 13.359 1 93.38 246 GLY A N 1
ATOM 1961 C CA . GLY A 1 246 ? 9.367 9.969 14.328 1 93.38 246 GLY A CA 1
ATOM 1962 C C . GLY A 1 246 ? 8.883 10.375 15.711 1 93.38 246 GLY A C 1
ATOM 1963 O O . GLY A 1 246 ? 7.867 9.867 16.188 1 93.38 246 GLY A O 1
ATOM 1964 N N . THR A 1 247 ? 9.688 11.18 16.359 1 91.69 247 THR A N 1
ATOM 1965 C CA . THR A 1 247 ? 9.391 11.617 17.719 1 91.69 247 THR A CA 1
ATOM 1966 C C . THR A 1 247 ? 9.32 13.141 17.781 1 91.69 247 THR A C 1
ATOM 1968 O O . THR A 1 247 ? 9.945 13.836 16.984 1 91.69 247 THR A O 1
ATOM 1971 N N . GLU A 1 248 ? 8.609 13.625 18.75 1 92.88 248 GLU A N 1
ATOM 1972 C CA . GLU A 1 248 ? 8.523 15.07 18.984 1 92.88 248 GLU A CA 1
ATOM 1973 C C . GLU A 1 248 ? 9.891 15.656 19.328 1 92.88 248 GLU A C 1
ATOM 1975 O O . GLU A 1 248 ? 10.219 16.766 18.906 1 92.88 248 GLU A O 1
ATOM 1980 N N . ALA A 1 249 ? 10.664 14.898 20.078 1 93.62 249 ALA A N 1
ATOM 1981 C CA . ALA A 1 249 ? 11.984 15.375 20.469 1 93.62 249 ALA A CA 1
ATOM 1982 C C . ALA A 1 249 ? 12.859 15.641 19.25 1 93.62 249 ALA A C 1
ATOM 1984 O O . ALA A 1 249 ? 13.492 16.688 19.141 1 93.62 249 ALA A O 1
ATOM 1985 N N . GLU A 1 250 ? 12.859 14.672 18.328 1 94.75 250 GLU A N 1
ATOM 1986 C CA . GLU A 1 250 ? 13.633 14.852 17.109 1 94.75 250 GLU A CA 1
ATOM 1987 C C . GLU A 1 250 ? 13.055 15.969 16.25 1 94.75 250 GLU A C 1
ATOM 1989 O O . GLU A 1 250 ? 13.797 16.703 15.602 1 94.75 250 GLU A O 1
ATOM 1994 N N . TRP A 1 251 ? 11.75 16.094 16.234 1 96.75 251 TRP A N 1
ATOM 1995 C CA . TRP A 1 251 ? 11.102 17.172 15.5 1 96.75 251 TRP A CA 1
ATOM 1996 C C . TRP A 1 251 ? 11.547 18.531 16 1 96.75 251 TRP A C 1
ATOM 1998 O O . TRP A 1 251 ? 11.859 19.422 15.219 1 96.75 251 TRP A O 1
ATOM 2008 N N . ILE A 1 252 ? 11.641 18.719 17.297 1 96.25 252 ILE A N 1
ATOM 2009 C CA . ILE A 1 252 ? 12.023 19.984 17.922 1 96.25 252 ILE A CA 1
ATOM 2010 C C . ILE A 1 252 ? 13.453 20.344 17.516 1 96.25 252 ILE A C 1
ATOM 2012 O O . ILE A 1 252 ? 13.742 21.5 17.219 1 96.25 252 ILE A O 1
ATOM 2016 N N . ILE A 1 253 ? 14.281 19.344 17.422 1 94.19 253 ILE A N 1
ATOM 2017 C CA . ILE A 1 253 ? 15.664 19.562 17.031 1 94.19 253 ILE A CA 1
ATOM 2018 C C . ILE A 1 253 ? 15.719 20.109 15.602 1 94.19 253 ILE A C 1
ATOM 2020 O O . ILE A 1 253 ? 16.375 21.125 15.344 1 94.19 253 ILE A O 1
ATOM 2024 N N . HIS A 1 254 ? 15.008 19.453 14.711 1 94.81 254 HIS A N 1
ATOM 2025 C CA . HIS A 1 254 ? 15 19.906 13.32 1 94.81 254 HIS A CA 1
ATOM 2026 C C . HIS A 1 254 ? 14.312 21.25 13.172 1 94.81 254 HIS A C 1
ATOM 2028 O O . HIS A 1 254 ? 14.727 22.078 12.359 1 94.81 254 HIS A O 1
ATOM 2034 N N . HIS A 1 255 ? 13.281 21.438 13.906 1 97.25 255 HIS A N 1
ATOM 2035 C CA . HIS A 1 255 ? 12.531 22.688 13.852 1 97.25 255 HIS A CA 1
ATOM 2036 C C . HIS A 1 255 ? 13.383 23.875 14.312 1 97.25 255 HIS A C 1
ATOM 2038 O O . HIS A 1 255 ? 13.406 24.922 13.656 1 97.25 255 HIS A O 1
ATOM 2044 N N . LYS A 1 256 ? 14.039 23.688 15.445 1 95.12 256 LYS A N 1
ATOM 2045 C CA . LYS A 1 256 ? 14.945 24.734 15.93 1 95.12 256 LYS A CA 1
ATOM 2046 C C . LYS A 1 256 ? 16.062 25.016 14.922 1 95.12 256 LYS A C 1
ATOM 2048 O O . LYS A 1 256 ? 16.406 26.172 14.688 1 95.12 256 LYS A O 1
ATOM 2053 N N . GLY A 1 257 ? 16.594 23.906 14.398 1 93.19 257 GLY A N 1
ATOM 2054 C CA . GLY A 1 257 ? 17.609 24.062 13.359 1 93.19 257 GLY A CA 1
ATOM 2055 C C . GLY A 1 257 ? 17.109 24.859 12.164 1 93.19 257 GLY A C 1
ATOM 2056 O O . GLY A 1 257 ? 17.828 25.719 11.656 1 93.19 257 GLY A O 1
ATOM 2057 N N . LEU A 1 258 ? 15.922 24.594 11.711 1 95.19 258 LEU A N 1
ATOM 2058 C CA . LEU A 1 258 ? 15.32 25.312 10.586 1 95.19 258 LEU A CA 1
ATOM 2059 C C . LEU A 1 258 ? 15.164 26.797 10.914 1 95.19 258 LEU A C 1
ATOM 2061 O O . LEU A 1 258 ? 15.516 27.656 10.094 1 95.19 258 LEU A O 1
ATOM 2065 N N . MET A 1 259 ? 14.68 27.125 12.102 1 94.94 259 MET A N 1
ATOM 2066 C CA . MET A 1 259 ? 14.445 28.5 12.5 1 94.94 259 MET A CA 1
ATOM 2067 C C . MET A 1 259 ? 15.758 29.281 12.586 1 94.94 259 MET A C 1
ATOM 2069 O O . MET A 1 259 ? 15.836 30.438 12.172 1 94.94 259 MET A O 1
ATOM 2073 N N . ASN A 1 260 ? 16.75 28.594 13.094 1 92.88 260 ASN A N 1
ATOM 2074 C CA . ASN A 1 260 ? 18.062 29.219 13.164 1 92.88 260 ASN A CA 1
ATOM 2075 C C . ASN A 1 260 ? 18.625 29.531 11.773 1 92.88 260 ASN A C 1
ATOM 2077 O O . ASN A 1 260 ? 19.188 30.609 11.547 1 92.88 260 ASN A O 1
ATOM 2081 N N . LEU A 1 261 ? 18.484 28.594 10.938 1 92.44 261 LEU A N 1
ATOM 2082 C CA . LEU A 1 261 ? 18.953 28.766 9.57 1 92.44 261 LEU A CA 1
ATOM 2083 C C . LEU A 1 261 ? 18.203 29.906 8.883 1 92.44 261 LEU A C 1
ATOM 2085 O O . LEU A 1 261 ? 18.812 30.703 8.156 1 92.44 261 LEU A O 1
ATOM 2089 N N . LEU A 1 262 ? 16.938 30 9.078 1 93.44 262 LEU A N 1
ATOM 2090 C CA . LEU A 1 262 ? 16.109 31.062 8.484 1 93.44 262 LEU A CA 1
ATOM 2091 C C . LEU A 1 262 ? 16.547 32.438 8.992 1 93.44 262 LEU A C 1
ATOM 2093 O O . LEU A 1 262 ? 16.609 33.375 8.227 1 93.44 262 LEU A O 1
ATOM 2097 N N . GLU A 1 263 ? 16.812 32.469 10.234 1 92.19 263 GLU A N 1
ATOM 2098 C CA . GLU A 1 263 ? 17.266 33.719 10.812 1 92.19 263 GLU A CA 1
ATOM 2099 C C . GLU A 1 263 ? 18.609 34.156 10.211 1 92.19 263 GLU A C 1
ATOM 2101 O O . GLU A 1 263 ? 18.797 35.312 9.891 1 92.19 263 GLU A O 1
ATOM 2106 N N . ALA A 1 264 ? 19.453 33.25 10.039 1 89.94 264 ALA A N 1
ATOM 2107 C CA . ALA A 1 264 ? 20.766 33.5 9.461 1 89.94 264 ALA A CA 1
ATOM 2108 C C . ALA A 1 264 ? 20.641 34 8.016 1 89.94 264 ALA A C 1
ATOM 2110 O O . ALA A 1 264 ? 21.469 34.75 7.539 1 89.94 264 ALA A O 1
ATOM 2111 N N . ARG A 1 265 ? 19.562 33.625 7.352 1 90.56 265 ARG A N 1
ATOM 2112 C CA . ARG A 1 265 ? 19.375 33.938 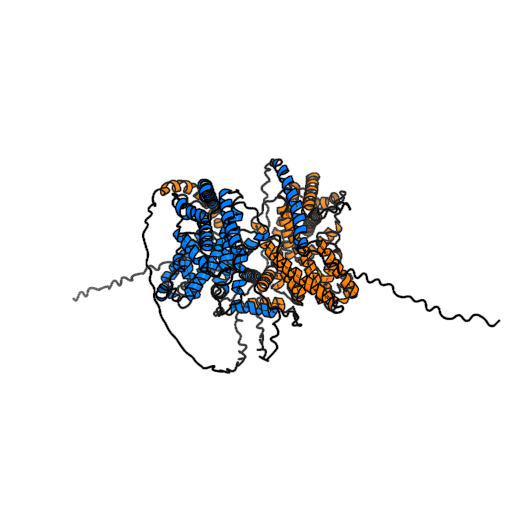5.941 1 90.56 265 ARG A CA 1
ATOM 2113 C C . ARG A 1 265 ? 18.562 35.219 5.773 1 90.56 265 ARG A C 1
ATOM 2115 O O . ARG A 1 265 ? 18.281 35.625 4.648 1 90.56 265 ARG A O 1
ATOM 2122 N N . GLY A 1 266 ? 18.156 35.844 6.863 1 90.81 266 GLY A N 1
ATOM 2123 C CA . GLY A 1 266 ? 17.406 37.062 6.777 1 90.81 266 GLY A CA 1
ATOM 2124 C C . GLY A 1 266 ? 15.898 36.875 6.879 1 90.81 266 GLY A C 1
ATOM 2125 O O . GLY A 1 266 ? 15.117 37.688 6.406 1 90.81 266 GLY A O 1
ATOM 2126 N N . GLY A 1 267 ? 15.5 35.688 7.328 1 92.19 267 GLY A N 1
ATOM 2127 C CA . GLY A 1 267 ? 14.086 35.406 7.551 1 92.19 267 GLY A CA 1
ATOM 2128 C C . GLY A 1 267 ? 13.422 34.719 6.391 1 92.19 267 GLY A C 1
ATOM 2129 O O . GLY A 1 267 ? 14.062 34.406 5.383 1 92.19 267 GLY A O 1
ATOM 2130 N N . ILE A 1 268 ? 12.086 34.438 6.418 1 93 268 ILE A N 1
ATOM 2131 C CA . ILE A 1 268 ? 11.328 33.656 5.441 1 93 268 ILE A CA 1
ATOM 2132 C C . ILE A 1 268 ? 11.156 34.469 4.16 1 93 268 ILE A C 1
ATOM 2134 O O . ILE A 1 268 ? 11.172 33.906 3.061 1 93 268 ILE A O 1
ATOM 2138 N N . ALA A 1 269 ? 11.055 35.781 4.309 1 88.81 269 ALA A N 1
ATOM 2139 C CA . ALA A 1 269 ? 10.859 36.656 3.16 1 88.81 269 ALA A CA 1
ATOM 2140 C C . ALA A 1 269 ? 12.055 36.625 2.213 1 88.81 269 ALA A C 1
ATOM 2142 O O . ALA A 1 269 ? 11.922 36.875 1.019 1 88.81 269 ALA A O 1
ATOM 2143 N N . ALA A 1 270 ? 13.188 36.219 2.758 1 90.12 270 ALA A N 1
ATOM 2144 C CA . ALA A 1 270 ? 14.391 36.125 1.942 1 90.12 270 ALA A CA 1
ATOM 2145 C C . ALA A 1 270 ? 14.312 34.969 0.971 1 90.12 270 ALA A C 1
ATOM 2147 O O . ALA A 1 270 ? 15.117 34.875 0.039 1 90.12 270 ALA A O 1
ATOM 2148 N N . LEU A 1 271 ? 13.312 34.094 1.143 1 92.5 271 LEU A N 1
ATOM 2149 C CA . LEU A 1 271 ? 13.117 32.938 0.278 1 92.5 271 LEU A CA 1
ATOM 2150 C C . LEU A 1 271 ? 12.188 33.25 -0.881 1 92.5 271 LEU A C 1
ATOM 2152 O O . LEU A 1 271 ? 11.734 32.375 -1.599 1 92.5 271 LEU A O 1
ATOM 2156 N N . SER A 1 272 ? 11.891 34.5 -1.129 1 89.5 272 SER A N 1
ATOM 2157 C CA . SER A 1 272 ? 10.859 34.906 -2.07 1 89.5 272 SER A CA 1
ATOM 2158 C C . SER A 1 272 ? 11.172 34.438 -3.484 1 89.5 272 SER A C 1
ATOM 2160 O O . SER A 1 272 ? 10.266 34.25 -4.293 1 89.5 272 SER A O 1
ATOM 2162 N N . SER A 1 273 ? 12.422 34.188 -3.816 1 89.75 273 SER A N 1
ATOM 2163 C CA . SER A 1 273 ? 12.797 33.719 -5.145 1 89.75 273 SER A CA 1
ATOM 2164 C C . SER A 1 273 ? 12.391 32.281 -5.348 1 89.75 273 SER A C 1
ATOM 2166 O O . SER A 1 273 ? 12.289 31.797 -6.484 1 89.75 273 SER A O 1
ATOM 2168 N N . ASN A 1 274 ? 12.219 31.562 -4.277 1 92.56 274 ASN A N 1
ATOM 2169 C CA . ASN A 1 274 ? 11.719 30.188 -4.281 1 92.56 274 ASN A CA 1
ATOM 2170 C C . ASN A 1 274 ? 10.406 30.078 -3.508 1 92.56 274 ASN A C 1
ATOM 2172 O O . ASN A 1 274 ? 10.406 29.734 -2.324 1 92.56 274 ASN A O 1
ATOM 2176 N N . TRP A 1 275 ? 9.344 30.328 -4.234 1 93.06 275 TRP A N 1
ATOM 2177 C CA . TRP A 1 275 ? 8.039 30.453 -3.586 1 93.06 275 TRP A CA 1
ATOM 2178 C C . TRP A 1 275 ? 7.648 29.141 -2.908 1 93.06 275 TRP A C 1
ATOM 2180 O O . TRP A 1 275 ? 6.918 29.141 -1.913 1 93.06 275 TRP A O 1
ATOM 2190 N N . ARG A 1 276 ? 8.133 27.938 -3.408 1 94.31 276 ARG A N 1
ATOM 2191 C CA . ARG A 1 276 ? 7.828 26.641 -2.801 1 94.31 276 ARG A CA 1
ATOM 2192 C C . ARG A 1 276 ? 8.398 26.562 -1.388 1 94.31 276 ARG A C 1
ATOM 2194 O O . ARG A 1 276 ? 7.688 26.203 -0.447 1 94.31 276 ARG A O 1
ATOM 2201 N N . LEU A 1 277 ? 9.648 26.922 -1.307 1 95.44 277 LEU A N 1
ATOM 2202 C CA . LEU A 1 277 ? 10.32 26.906 -0.009 1 95.44 277 LEU A CA 1
ATOM 2203 C C . LEU A 1 277 ? 9.727 27.953 0.927 1 95.44 277 LEU A C 1
ATOM 2205 O O . LEU A 1 277 ? 9.586 27.703 2.127 1 95.44 277 LEU A O 1
ATOM 2209 N N . GLU A 1 278 ? 9.445 29.078 0.333 1 96.12 278 GLU A N 1
ATOM 2210 C CA . GLU A 1 278 ? 8.883 30.156 1.131 1 96.12 278 GLU A CA 1
ATOM 2211 C C . GLU A 1 278 ? 7.578 29.734 1.803 1 96.12 278 GLU A C 1
ATOM 2213 O O . GLU A 1 278 ? 7.43 29.859 3.02 1 96.12 278 GLU A O 1
ATOM 2218 N N . LEU A 1 279 ? 6.668 29.141 1.068 1 96.25 279 LEU A N 1
ATOM 2219 C CA . LEU A 1 279 ? 5.355 28.781 1.588 1 96.25 279 LEU A CA 1
ATOM 2220 C C . LEU A 1 279 ? 5.457 27.609 2.564 1 96.25 279 LEU A C 1
ATOM 2222 O O . LEU A 1 279 ? 4.797 27.609 3.605 1 96.25 279 LEU A O 1
ATOM 2226 N N . THR A 1 280 ? 6.246 26.578 2.209 1 97.31 280 THR A N 1
ATOM 2227 C CA . THR A 1 280 ? 6.367 25.406 3.074 1 97.31 280 THR A CA 1
ATOM 2228 C C . THR A 1 280 ? 7.043 25.781 4.391 1 97.31 280 THR A C 1
ATOM 2230 O O . THR A 1 280 ? 6.637 25.312 5.457 1 97.31 280 THR A O 1
ATOM 2233 N N . THR A 1 281 ? 8.086 26.609 4.293 1 97.19 281 THR A N 1
ATOM 2234 C CA . THR A 1 281 ? 8.758 27.078 5.5 1 97.19 281 THR A CA 1
ATOM 2235 C C . THR A 1 281 ? 7.82 27.906 6.363 1 97.19 281 THR A C 1
ATOM 2237 O O . THR A 1 281 ? 7.805 27.766 7.59 1 97.19 281 THR A O 1
ATOM 2240 N N . PHE A 1 282 ? 7.082 28.812 5.723 1 97.19 282 PHE A N 1
ATOM 2241 C CA . PHE A 1 282 ? 6.109 29.625 6.445 1 97.19 282 PHE A CA 1
ATOM 2242 C C . PHE A 1 282 ? 5.109 28.734 7.18 1 97.19 282 PHE A C 1
ATOM 2244 O O . PHE A 1 282 ? 4.852 28.938 8.367 1 97.19 282 PHE A O 1
ATOM 2251 N N . LEU A 1 283 ? 4.551 27.75 6.52 1 97.56 283 LEU A N 1
ATOM 2252 C CA . LEU A 1 283 ? 3.572 26.859 7.121 1 97.56 283 LEU A CA 1
ATOM 2253 C C . LEU A 1 283 ? 4.152 26.156 8.352 1 97.56 283 LEU A C 1
ATOM 2255 O O . LEU A 1 283 ? 3.51 26.109 9.406 1 97.56 283 LEU A O 1
ATOM 2259 N N . VAL A 1 284 ? 5.359 25.641 8.219 1 97.12 284 VAL A N 1
ATOM 2260 C CA . VAL A 1 284 ? 5.992 24.906 9.305 1 97.12 284 VAL A CA 1
ATOM 2261 C C . VAL A 1 284 ? 6.297 25.844 10.469 1 97.12 284 VAL A C 1
ATOM 2263 O O . VAL A 1 284 ? 6.234 25.453 11.633 1 97.12 284 VAL A O 1
ATOM 2266 N N . SER A 1 285 ? 6.652 27.094 10.141 1 96.19 285 SER A N 1
ATOM 2267 C CA . SER A 1 285 ? 6.965 28.078 11.18 1 96.19 285 SER A CA 1
ATOM 2268 C C . SER A 1 285 ? 5.746 28.375 12.039 1 96.19 285 SER A C 1
ATOM 2270 O O . SER A 1 285 ? 5.875 28.906 13.141 1 96.19 285 SER A O 1
ATOM 227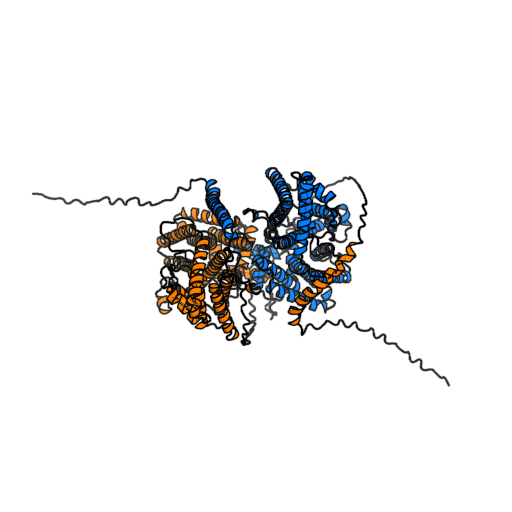2 N N . LEU A 1 286 ? 4.562 28.078 11.523 1 96.81 286 LEU A N 1
ATOM 2273 C CA . LEU A 1 286 ? 3.33 28.328 12.266 1 96.81 286 LEU A CA 1
ATOM 2274 C C . LEU A 1 286 ? 3.105 27.25 13.32 1 96.81 286 LEU A C 1
ATOM 2276 O O . LEU A 1 286 ? 2.213 27.375 14.164 1 96.81 286 LEU A O 1
ATOM 2280 N N . MET A 1 287 ? 3.865 26.203 13.273 1 96.88 287 MET A N 1
ATOM 2281 C CA . MET A 1 287 ? 3.682 25.062 14.18 1 96.88 287 MET A CA 1
ATOM 2282 C C . MET A 1 287 ? 4.551 25.219 15.422 1 96.88 287 MET A C 1
ATOM 2284 O O . MET A 1 287 ? 5.754 25.469 15.32 1 96.88 287 MET A O 1
ATOM 2288 N N . ALA A 1 288 ? 3.938 25.047 16.594 1 94.31 288 ALA A N 1
ATOM 2289 C CA . ALA A 1 288 ? 4.66 24.984 17.875 1 94.31 288 ALA A CA 1
ATOM 2290 C C . ALA A 1 288 ? 4.918 23.531 18.281 1 94.31 288 ALA A C 1
ATOM 2292 O O . ALA A 1 288 ? 5.867 23.25 19.016 1 94.31 288 ALA A O 1
ATOM 2293 N N . ARG A 1 289 ? 4.082 22.672 17.797 1 94 289 ARG A N 1
ATOM 2294 C CA . ARG A 1 289 ? 4.152 21.234 18.016 1 94 289 ARG A CA 1
ATOM 2295 C C . ARG A 1 289 ? 3.967 20.469 16.703 1 94 289 ARG A C 1
ATOM 2297 O O . ARG A 1 289 ? 3.451 21.031 15.734 1 94 289 ARG A O 1
ATOM 2304 N N . PRO A 1 290 ? 4.395 19.188 16.688 1 95.06 290 PRO A N 1
ATOM 2305 C CA . PRO A 1 290 ? 4.367 18.469 15.422 1 95.06 290 PRO A CA 1
ATOM 2306 C C . PRO A 1 290 ? 2.988 17.906 15.094 1 95.06 290 PRO A C 1
ATOM 2308 O O . PRO A 1 290 ? 2.873 16.75 14.672 1 95.06 290 PRO A O 1
ATOM 2311 N N . THR A 1 291 ? 1.914 18.625 15.305 1 95.88 291 THR A N 1
ATOM 2312 C CA . THR A 1 291 ? 0.549 18.266 14.945 1 95.88 291 THR A CA 1
ATOM 2313 C C . THR A 1 291 ? -0.348 19.5 14.906 1 95.88 291 THR A C 1
ATOM 2315 O O . THR A 1 291 ? -0.2 20.406 15.727 1 95.88 291 THR A O 1
ATOM 2318 N N . TRP A 1 292 ? -1.26 19.531 14.023 1 96.69 292 TRP A N 1
ATOM 2319 C CA . TRP A 1 292 ? -2.201 20.641 13.93 1 96.69 292 TRP A CA 1
ATOM 2320 C C . TRP A 1 292 ? -3.316 20.5 14.961 1 96.69 292 TRP A C 1
ATOM 2322 O O . TRP A 1 292 ? -4.133 21.422 15.133 1 96.69 292 TRP A O 1
ATOM 2332 N N . PHE A 1 293 ? -3.367 19.375 15.656 1 95.12 293 PHE A N 1
ATOM 2333 C CA . PHE A 1 293 ? -4.375 19.172 16.688 1 95.12 293 PHE A CA 1
ATOM 2334 C C . PHE A 1 293 ? -3.932 19.812 18.016 1 95.12 293 PHE A C 1
ATOM 2336 O O . PHE A 1 293 ? -4.531 19.562 19.062 1 95.12 293 PHE A O 1
ATOM 2343 N N . ASP A 1 294 ? -2.924 20.609 17.984 1 94.19 294 ASP A N 1
ATOM 2344 C CA . ASP A 1 294 ? -2.449 21.328 19.172 1 94.19 294 ASP A CA 1
ATOM 2345 C C . ASP A 1 294 ? -2.799 22.812 19.094 1 94.19 294 ASP A C 1
ATOM 2347 O O . ASP A 1 294 ? -2.498 23.469 18.094 1 94.19 294 ASP A O 1
ATOM 2351 N N . CYS A 1 295 ? -3.285 23.375 20.188 1 93.81 295 CYS A N 1
ATOM 2352 C CA . CYS A 1 295 ? -3.846 24.719 20.188 1 93.81 295 CYS A CA 1
ATOM 2353 C C . CYS A 1 295 ? -2.742 25.766 20.25 1 93.81 295 CYS A C 1
ATOM 2355 O O . CYS A 1 295 ? -3.01 26.969 20.141 1 93.81 295 CYS A O 1
ATOM 2357 N N . SER A 1 296 ? -1.527 25.328 20.406 1 93.69 296 SER A N 1
ATOM 2358 C CA . SER A 1 296 ? -0.426 26.281 20.516 1 93.69 296 SER A CA 1
ATOM 2359 C C . SER A 1 296 ? 0.041 26.734 19.141 1 93.69 296 SER A C 1
ATOM 2361 O O . SER A 1 296 ? 0.838 27.672 19.031 1 93.69 296 SER A O 1
ATOM 2363 N N . ASN A 1 297 ? -0.428 26.062 18.031 1 96.06 297 ASN A N 1
ATOM 2364 C CA . ASN A 1 297 ? -0.056 26.438 16.672 1 96.06 297 ASN A CA 1
ATOM 2365 C C . ASN A 1 297 ? -0.701 27.75 16.25 1 96.06 297 ASN A C 1
ATOM 2367 O O . ASN A 1 297 ? -1.752 28.125 16.766 1 96.06 297 ASN A O 1
ATOM 2371 N N . GLN A 1 298 ? -0.107 28.453 15.344 1 95.88 298 GLN A N 1
ATOM 2372 C CA . GLN A 1 298 ? -0.592 29.75 14.891 1 95.88 298 GLN A CA 1
ATOM 2373 C C . GLN A 1 298 ? -1.419 29.609 13.617 1 95.88 298 GLN A C 1
ATOM 2375 O O . GLN A 1 298 ? -1.082 30.203 12.586 1 95.88 298 GLN A O 1
ATOM 2380 N N . ILE A 1 299 ? -2.576 29.016 13.672 1 95.44 299 ILE A N 1
ATOM 2381 C CA . ILE A 1 299 ? -3.361 28.656 12.5 1 95.44 299 ILE A CA 1
ATOM 2382 C C . ILE A 1 299 ? -4.113 29.891 11.984 1 95.44 299 ILE A C 1
ATOM 2384 O O . ILE A 1 299 ? -4.625 29.891 10.867 1 95.44 299 ILE A O 1
ATOM 2388 N N . GLN A 1 300 ? -4.203 31.031 12.781 1 93.12 300 GLN A N 1
ATOM 2389 C CA . GLN A 1 300 ? -4.918 32.25 12.391 1 93.12 300 GLN A CA 1
ATOM 2390 C C . GLN A 1 300 ? -4.305 32.844 11.141 1 93.12 300 GLN A C 1
ATOM 2392 O O . GLN A 1 300 ? -4.984 33.562 10.391 1 93.12 300 GLN A O 1
ATOM 2397 N N . GLU A 1 301 ? -3.047 32.531 10.891 1 92.75 301 GLU A N 1
ATOM 2398 C CA . GLU A 1 301 ? -2.361 33.031 9.711 1 92.75 301 GLU A CA 1
ATOM 2399 C C . GLU A 1 301 ? -2.998 32.5 8.43 1 92.75 301 GLU A C 1
ATOM 2401 O O . GLU A 1 301 ? -2.914 33.125 7.375 1 92.75 301 GLU A O 1
ATOM 2406 N N . LEU A 1 302 ? -3.65 31.344 8.484 1 95.25 302 LEU A N 1
ATOM 2407 C CA . LEU A 1 302 ? -4.297 30.734 7.328 1 95.25 302 LEU A CA 1
ATOM 2408 C C . LEU A 1 302 ? -5.629 31.406 7.027 1 95.25 302 LEU A C 1
ATOM 2410 O O . LEU A 1 302 ? -6.25 31.141 5.996 1 95.25 302 LEU A O 1
ATOM 2414 N N . LEU A 1 303 ? -6.066 32.281 7.91 1 94 303 LEU A N 1
ATOM 2415 C CA . LEU A 1 303 ? -7.348 32.969 7.766 1 94 303 LEU A CA 1
ATOM 2416 C C . LEU A 1 303 ? -7.141 34.438 7.465 1 94 303 LEU A C 1
ATOM 2418 O O . LEU A 1 303 ? -8.055 35.25 7.629 1 94 303 LEU A O 1
ATOM 2422 N N . THR A 1 304 ? -6.016 34.781 7.047 1 88.94 304 THR A N 1
ATOM 2423 C CA . THR A 1 304 ? -5.715 36.188 6.734 1 88.94 304 THR A CA 1
ATOM 2424 C C . THR A 1 304 ? -6.719 36.719 5.734 1 88.94 304 THR A C 1
ATOM 2426 O O . THR A 1 304 ? -6.996 36.094 4.707 1 88.94 304 THR A O 1
ATOM 2429 N N . HIS A 1 305 ? -7.207 37.844 6.078 1 86.81 305 HIS A N 1
ATOM 2430 C CA . HIS A 1 305 ? -8.211 38.469 5.238 1 86.81 305 HIS A CA 1
ATOM 2431 C C . HIS A 1 305 ? -7.598 39.031 3.951 1 86.81 305 HIS A C 1
ATOM 2433 O O . HIS A 1 305 ? -6.445 39.469 3.947 1 86.81 305 HIS A O 1
ATOM 2439 N N . THR A 1 306 ? -8.383 39.094 2.963 1 86.44 306 THR A N 1
ATOM 2440 C CA . THR A 1 306 ? -7.945 39.5 1.641 1 86.44 306 THR A CA 1
ATOM 2441 C C . THR A 1 306 ? -7.383 40.938 1.691 1 86.44 306 THR A C 1
ATOM 2443 O O . THR A 1 306 ? -6.449 41.25 0.956 1 86.44 306 THR A O 1
ATOM 2446 N N . SER A 1 307 ? -7.875 41.719 2.609 1 87.38 307 SER A N 1
ATOM 2447 C CA . SER A 1 307 ? -7.461 43.125 2.693 1 87.38 307 SER A CA 1
ATOM 2448 C C . SER A 1 307 ? -6.059 43.25 3.283 1 87.38 307 SER A C 1
ATOM 2450 O O . SER A 1 307 ? -5.383 44.25 3.082 1 87.38 307 SER A O 1
ATOM 2452 N N . GLU A 1 308 ? -5.621 42.25 3.955 1 89.44 308 GLU A N 1
ATOM 2453 C CA . GLU A 1 308 ? -4.332 42.312 4.641 1 89.44 308 GLU A CA 1
ATOM 2454 C C . GLU A 1 308 ? -3.234 41.656 3.799 1 89.44 308 GLU A C 1
ATOM 2456 O O . GLU A 1 308 ? -2.047 41.812 4.082 1 89.44 308 GLU A O 1
ATOM 2461 N N . LEU A 1 309 ? -3.604 41.031 2.742 1 88.75 309 LEU A N 1
ATOM 2462 C CA . LEU A 1 309 ? -2.697 40.156 1.978 1 88.75 309 LEU A CA 1
ATOM 2463 C C . LEU A 1 309 ? -1.617 41 1.296 1 88.75 309 LEU A C 1
ATOM 2465 O O . LEU A 1 309 ? -0.433 40.656 1.362 1 88.75 309 LEU A O 1
ATOM 2469 N N . PRO A 1 310 ? -2.023 42.188 0.786 1 86.75 310 PRO A N 1
ATOM 2470 C CA . PRO A 1 310 ? -0.992 42.969 0.077 1 86.75 310 PRO A CA 1
ATOM 2471 C C . PRO A 1 310 ? 0.136 43.406 0.996 1 86.75 310 PRO A C 1
ATOM 2473 O O . PRO A 1 310 ? 1.261 43.625 0.538 1 86.75 310 PRO A O 1
ATOM 2476 N N . LEU A 1 311 ? -0.127 43.469 2.223 1 87.56 311 LEU A N 1
ATOM 2477 C CA . LEU A 1 311 ? 0.868 43.938 3.176 1 87.56 311 LEU A CA 1
ATOM 2478 C C . LEU A 1 311 ? 1.577 42.781 3.855 1 87.56 311 LEU A C 1
ATOM 2480 O O . LEU A 1 311 ? 2.553 42.969 4.582 1 87.56 311 LEU A O 1
ATOM 2484 N N . HIS A 1 312 ? 1.069 41.656 3.547 1 89.69 312 HIS A N 1
ATOM 2485 C CA . HIS A 1 312 ? 1.668 40.5 4.195 1 89.69 312 HIS A CA 1
ATOM 2486 C C . HIS A 1 312 ? 3.023 40.156 3.582 1 89.69 312 HIS A C 1
ATOM 2488 O O . HIS A 1 312 ? 3.148 40.062 2.359 1 89.69 312 HIS A O 1
ATOM 2494 N N . PRO A 1 313 ? 3.965 39.969 4.332 1 86.62 313 PRO A N 1
ATOM 2495 C CA . PRO A 1 313 ? 5.32 39.812 3.801 1 86.62 313 PRO A CA 1
ATOM 2496 C C . PRO A 1 313 ? 5.473 38.531 2.988 1 86.62 313 PRO A C 1
ATOM 2498 O O . PRO A 1 313 ? 6.34 38.438 2.113 1 86.62 313 PRO A O 1
ATOM 2501 N N . ILE A 1 314 ? 4.652 37.531 3.262 1 90 314 ILE A N 1
ATOM 2502 C CA . ILE A 1 314 ? 4.801 36.25 2.619 1 90 314 ILE A CA 1
ATOM 2503 C C . ILE A 1 314 ? 3.615 36 1.693 1 90 314 ILE A C 1
ATOM 2505 O O . ILE A 1 314 ? 3.797 35.688 0.514 1 90 314 ILE A O 1
ATOM 2509 N N . LEU A 1 315 ? 2.348 36.188 2.348 1 91.62 315 LEU A N 1
ATOM 2510 C CA . LEU A 1 315 ? 1.126 35.938 1.594 1 91.62 315 LEU A CA 1
ATOM 2511 C C . LEU A 1 315 ? 0.723 37.156 0.775 1 91.62 315 LEU A C 1
ATOM 2513 O O . LEU A 1 315 ? -0.197 37.875 1.151 1 91.62 315 LEU A O 1
ATOM 2517 N N . ARG A 1 316 ? 1.28 37.562 -0.159 1 88.12 316 ARG A N 1
ATOM 2518 C CA . ARG A 1 316 ? 1.186 38.75 -0.979 1 88.12 316 ARG A CA 1
ATOM 2519 C C . ARG A 1 316 ? -0.092 38.75 -1.812 1 88.12 316 ARG A C 1
ATOM 2521 O O . ARG A 1 316 ? -0.697 39.812 -2.035 1 88.12 316 ARG A O 1
ATOM 2528 N N . LYS A 1 317 ? -0.498 37.625 -2.252 1 89.81 317 LYS A N 1
ATOM 2529 C CA . LYS A 1 317 ? -1.669 37.5 -3.113 1 89.81 317 LYS A CA 1
ATOM 2530 C C . LYS A 1 317 ? -2.586 36.375 -2.623 1 89.81 317 LYS A C 1
ATOM 2532 O O . LYS A 1 317 ? -2.16 35.5 -1.854 1 89.81 317 LYS A O 1
ATOM 2537 N N . GLY A 1 318 ? -3.807 36.438 -3.098 1 89.06 318 GLY A N 1
ATOM 2538 C CA . GLY A 1 318 ? -4.805 35.438 -2.746 1 89.06 318 GLY A CA 1
ATOM 2539 C C . GLY A 1 318 ? -4.414 34.031 -3.164 1 89.06 318 GLY A C 1
ATOM 2540 O O . GLY A 1 318 ? -4.738 33.062 -2.48 1 89.06 318 GLY A O 1
ATOM 2541 N N . SER A 1 319 ? -3.713 33.969 -4.23 1 89.62 319 SER A N 1
ATOM 2542 C CA . SER A 1 319 ? -3.273 32.656 -4.711 1 89.62 319 SER A CA 1
ATOM 2543 C C . SER A 1 319 ? -2.316 32 -3.725 1 89.62 319 SER A C 1
ATOM 2545 O O . SER A 1 319 ? -2.35 30.781 -3.543 1 89.62 319 SER A O 1
ATOM 2547 N N . ASP A 1 320 ? -1.466 32.781 -3.055 1 92.62 320 ASP A N 1
ATOM 2548 C CA . ASP A 1 320 ? -0.53 32.25 -2.072 1 92.62 320 ASP A CA 1
ATOM 2549 C C . ASP A 1 320 ? -1.271 31.688 -0.861 1 92.62 320 ASP A C 1
ATOM 2551 O O . ASP A 1 320 ? -0.893 30.641 -0.329 1 92.62 320 ASP A O 1
ATOM 2555 N N . LEU A 1 321 ? -2.264 32.375 -0.51 1 93.25 321 LEU A N 1
ATOM 2556 C CA . LEU A 1 321 ? -3.072 31.922 0.609 1 93.25 321 LEU A CA 1
ATOM 2557 C C . LEU A 1 321 ? -3.754 30.594 0.268 1 93.25 321 LEU A C 1
ATOM 2559 O O . LEU A 1 321 ? -3.811 29.688 1.1 1 93.25 321 LEU A O 1
ATOM 2563 N N . ARG A 1 322 ? -4.281 30.5 -0.896 1 90.75 322 ARG A N 1
ATOM 2564 C CA . ARG A 1 322 ? -4.922 29.266 -1.337 1 90.75 322 ARG A CA 1
ATOM 2565 C C . ARG A 1 322 ? -3.924 28.109 -1.38 1 90.75 322 ARG A C 1
ATOM 2567 O O . ARG A 1 322 ? -4.238 26.984 -0.962 1 90.75 322 ARG A O 1
ATOM 2574 N N . LYS A 1 323 ? -2.754 28.406 -1.926 1 93.19 323 LYS A N 1
ATOM 2575 C CA . LYS A 1 323 ? -1.699 27.406 -1.953 1 93.19 323 LYS A CA 1
ATOM 2576 C C . LYS A 1 323 ? -1.345 26.938 -0.543 1 93.19 323 LYS A C 1
ATOM 2578 O O . LYS A 1 323 ? -1.2 25.734 -0.297 1 93.19 323 LYS A O 1
ATOM 2583 N N . LEU A 1 324 ? -1.232 27.906 0.345 1 95.12 324 LEU A N 1
ATOM 2584 C CA . LEU A 1 324 ? -0.881 27.609 1.729 1 95.12 324 LEU A CA 1
ATOM 2585 C C . LEU A 1 324 ? -1.946 26.734 2.381 1 95.12 324 LEU A C 1
ATOM 2587 O O . LEU A 1 324 ? -1.623 25.781 3.096 1 95.12 324 LEU A O 1
ATOM 2591 N N . ARG A 1 325 ? -3.182 27.047 2.109 1 93.94 325 ARG A N 1
ATOM 2592 C CA . ARG A 1 325 ? -4.281 26.266 2.67 1 93.94 325 ARG A CA 1
ATOM 2593 C C . ARG A 1 325 ? -4.289 24.859 2.113 1 93.94 325 ARG A C 1
ATOM 2595 O O . ARG A 1 325 ? -4.598 23.906 2.832 1 93.94 325 ARG A O 1
ATOM 2602 N N . SER A 1 326 ? -3.969 24.703 0.873 1 93.88 326 SER A N 1
ATOM 2603 C CA . SER A 1 326 ? -3.877 23.375 0.266 1 93.88 326 SER A CA 1
ATOM 2604 C C . SER A 1 326 ? -2.75 22.562 0.889 1 93.88 326 SER A C 1
ATOM 2606 O O . SER A 1 326 ? -2.906 21.359 1.128 1 93.88 326 SER A O 1
ATOM 2608 N N . LEU A 1 327 ? -1.641 23.203 1.127 1 96.12 327 LEU A N 1
ATOM 2609 C CA . LEU A 1 327 ? -0.521 22.547 1.796 1 96.12 327 LEU A CA 1
ATOM 2610 C C . LEU A 1 327 ? -0.899 22.141 3.217 1 96.12 327 LEU A C 1
ATOM 2612 O O . LEU A 1 327 ? -0.539 21.062 3.672 1 96.12 327 LEU A O 1
ATOM 2616 N N . TRP A 1 328 ? -1.599 23.031 3.844 1 96.81 328 TRP A N 1
ATOM 2617 C CA . TRP A 1 328 ? -2.064 22.734 5.195 1 96.81 328 TRP A CA 1
ATOM 2618 C C . TRP A 1 328 ? -2.988 21.516 5.199 1 96.81 328 TRP A C 1
ATOM 2620 O O . TRP A 1 328 ? -2.875 20.656 6.066 1 96.81 328 TRP A O 1
ATOM 2630 N N . LEU A 1 329 ? -3.928 21.516 4.238 1 95.75 329 LEU A N 1
ATOM 2631 C CA . LEU A 1 329 ? -4.883 20.406 4.176 1 95.75 329 LEU A CA 1
ATOM 2632 C C . LEU A 1 329 ? -4.16 19.062 4.051 1 95.75 329 LEU A C 1
ATOM 2634 O O . LEU A 1 329 ? -4.504 18.109 4.738 1 95.75 329 LEU A O 1
ATOM 2638 N N . LEU A 1 330 ? -3.162 19.016 3.176 1 95.38 330 LEU A N 1
ATOM 2639 C CA . LEU A 1 330 ? -2.373 17.797 3.018 1 95.38 330 LEU A CA 1
ATOM 2640 C C . LEU A 1 330 ? -1.731 17.391 4.34 1 95.38 330 LEU A C 1
ATOM 2642 O O . LEU A 1 330 ? -1.787 16.219 4.727 1 95.38 330 LEU A O 1
ATOM 2646 N N . SER A 1 331 ? -1.188 18.344 5.008 1 96.31 331 SER A N 1
ATOM 2647 C CA . SER A 1 331 ? -0.55 18.109 6.297 1 96.31 331 SER A CA 1
ATOM 2648 C C . SER A 1 331 ? -1.565 17.672 7.348 1 96.31 331 SER A C 1
ATOM 2650 O O . SER A 1 331 ? -1.277 16.797 8.172 1 96.31 331 SER A O 1
ATOM 2652 N N . PHE A 1 332 ? -2.73 18.281 7.316 1 96.88 332 PHE A N 1
ATOM 2653 C CA . PHE A 1 332 ? -3.783 17.969 8.273 1 96.88 332 PHE A CA 1
ATOM 2654 C C . PHE A 1 332 ? -4.277 16.531 8.094 1 96.88 332 PHE A C 1
ATOM 2656 O O . PHE A 1 332 ? -4.523 15.828 9.078 1 96.88 332 PHE A O 1
ATOM 2663 N N . ILE A 1 333 ? -4.434 16.109 6.871 1 96.12 333 ILE A N 1
ATOM 2664 C CA . ILE A 1 333 ? -4.887 14.75 6.586 1 96.12 333 ILE A CA 1
ATOM 2665 C C . ILE A 1 333 ? -3.885 13.742 7.148 1 96.12 333 ILE A C 1
ATOM 2667 O O . ILE A 1 333 ? -4.273 12.711 7.699 1 96.12 333 ILE A O 1
ATOM 2671 N N . GLN A 1 334 ? -2.641 14.039 6.973 1 94.81 334 GLN A N 1
ATOM 2672 C CA . GLN A 1 334 ? -1.621 13.156 7.531 1 94.81 334 GLN A CA 1
ATOM 2673 C C . GLN A 1 334 ? -1.716 13.109 9.055 1 94.81 334 GLN A C 1
ATOM 2675 O O . GLN A 1 334 ? -1.507 12.055 9.656 1 94.81 334 GLN A O 1
ATOM 2680 N N . ASP A 1 335 ? -2.02 14.234 9.703 1 95.75 335 ASP A N 1
ATOM 2681 C CA . ASP A 1 335 ? -2.234 14.258 11.148 1 95.75 335 ASP A CA 1
ATOM 2682 C C . ASP A 1 335 ? -3.426 13.383 11.539 1 95.75 335 ASP A C 1
ATOM 2684 O O . ASP A 1 335 ? -3.41 12.734 12.586 1 95.75 335 ASP A O 1
ATOM 2688 N N . MET A 1 336 ? -4.465 13.461 10.688 1 95.5 336 MET A N 1
ATOM 2689 C CA . MET A 1 336 ? -5.617 12.594 10.938 1 95.5 336 MET A CA 1
ATOM 2690 C C . MET A 1 336 ? -5.203 11.133 10.945 1 95.5 336 MET A C 1
ATOM 2692 O O . MET A 1 336 ? -5.734 10.336 11.719 1 95.5 336 MET A O 1
ATOM 2696 N N . GLY A 1 337 ? -4.254 10.797 10.047 1 93.25 337 GLY A N 1
ATOM 2697 C CA . GLY A 1 337 ? -3.746 9.438 10.023 1 93.25 337 GLY A CA 1
ATOM 2698 C C . GLY A 1 337 ? -3.037 9.039 11.305 1 93.25 337 GLY A C 1
ATOM 2699 O O . GLY A 1 337 ? -3.273 7.957 11.836 1 93.25 337 GLY A O 1
ATOM 2700 N N . THR A 1 338 ? -2.184 9.883 11.781 1 91.06 338 THR A N 1
ATOM 2701 C CA . THR A 1 338 ? -1.482 9.641 13.031 1 91.06 338 THR A CA 1
ATOM 2702 C C . THR A 1 338 ? -2.467 9.555 14.195 1 91.06 338 THR A C 1
ATOM 2704 O O . THR A 1 338 ? -2.338 8.695 15.07 1 91.06 338 THR A O 1
ATOM 2707 N N . PHE A 1 339 ? -3.412 10.461 14.156 1 92 339 PHE A N 1
ATOM 2708 C CA . PHE A 1 339 ? -4.465 10.492 15.164 1 92 339 PHE A CA 1
ATOM 2709 C C . PHE A 1 339 ? -5.223 9.172 15.203 1 92 339 PHE A C 1
ATOM 2711 O O . PHE A 1 339 ? -5.445 8.609 16.266 1 92 339 PHE A O 1
ATOM 2718 N N . ARG A 1 340 ? -5.629 8.688 14.086 1 90.62 340 ARG A N 1
ATOM 2719 C CA . ARG A 1 340 ? -6.344 7.418 13.961 1 90.62 340 ARG A CA 1
ATOM 2720 C C . ARG A 1 340 ? -5.527 6.27 14.539 1 90.62 340 ARG A C 1
ATOM 2722 O O . ARG A 1 340 ? -6.043 5.457 15.312 1 90.62 340 ARG A O 1
ATOM 2729 N N . THR A 1 341 ? -4.277 6.234 14.148 1 86.25 341 THR A N 1
ATOM 2730 C CA . THR A 1 341 ? -3.404 5.156 14.602 1 86.25 341 THR A CA 1
ATOM 2731 C C . THR A 1 341 ? -3.268 5.176 16.125 1 86.25 341 THR A C 1
ATOM 2733 O O . THR A 1 341 ? -3.32 4.129 16.766 1 86.25 341 THR A O 1
ATOM 2736 N N . ASN A 1 342 ? -3.145 6.32 16.719 1 83.31 342 ASN A N 1
ATOM 2737 C CA . ASN A 1 342 ? -2.996 6.465 18.156 1 83.31 342 ASN A CA 1
ATOM 2738 C C . ASN A 1 342 ? -4.277 6.09 18.891 1 83.31 342 ASN A C 1
ATOM 2740 O O . ASN A 1 342 ? -4.23 5.477 19.969 1 83.31 342 ASN A O 1
ATOM 2744 N N . LEU A 1 343 ? -5.34 6.508 18.344 1 85.44 343 LEU A N 1
ATOM 2745 C CA . LEU A 1 343 ? -6.629 6.246 18.969 1 85.44 343 LEU A CA 1
ATOM 2746 C C . LEU A 1 343 ? -6.969 4.762 18.938 1 85.44 343 LEU A C 1
ATOM 2748 O O . LEU A 1 343 ? -7.57 4.227 19.859 1 85.44 343 LEU A O 1
ATOM 2752 N N . LEU A 1 344 ? -6.629 4.059 17.875 1 78.31 344 LEU A N 1
ATOM 2753 C CA . LEU A 1 344 ? -7.027 2.668 17.688 1 78.31 344 LEU A CA 1
ATOM 2754 C C . LEU A 1 344 ? -6.082 1.726 18.422 1 78.31 344 LEU A C 1
ATOM 2756 O O . LEU A 1 344 ? -6.387 0.544 18.594 1 78.31 344 LEU A O 1
ATOM 2760 N N . ARG A 1 345 ? -4.949 2.133 18.75 1 71.5 345 ARG A N 1
ATOM 2761 C CA . ARG A 1 345 ? -4.062 1.325 19.578 1 71.5 345 ARG A CA 1
ATOM 2762 C C . ARG A 1 345 ? -4.656 1.127 20.969 1 71.5 345 ARG A C 1
ATOM 2764 O O . ARG A 1 345 ? -4.305 0.174 21.672 1 71.5 345 ARG A O 1
ATOM 2771 N N . THR A 1 346 ? -5.602 1.974 21.281 1 60.94 346 THR A N 1
ATOM 2772 C CA . THR A 1 346 ? -6.184 1.952 22.609 1 60.94 346 THR A CA 1
ATOM 2773 C C . THR A 1 346 ? -7.293 0.907 22.703 1 60.94 346 THR A C 1
ATOM 2775 O O . THR A 1 346 ? -7.965 0.62 21.703 1 60.94 346 THR A O 1
ATOM 2778 N N . THR A 1 347 ? -7.203 0.15 23.844 1 59.88 347 THR A N 1
ATOM 2779 C CA . THR A 1 347 ? -8.125 -0.939 24.141 1 59.88 347 THR A CA 1
ATOM 2780 C C . THR A 1 347 ? -9.578 -0.477 24 1 59.88 347 THR A C 1
ATOM 2782 O O . THR A 1 347 ? -9.891 0.683 24.266 1 59.88 347 THR A O 1
ATOM 2785 N N . ALA A 1 348 ? -10.281 -1.311 23.297 1 60.75 348 ALA A N 1
ATOM 2786 C CA . ALA A 1 348 ? -11.688 -1.128 22.953 1 60.75 348 ALA A CA 1
ATOM 2787 C C . ALA A 1 348 ? -12.555 -1.024 24.203 1 60.75 348 ALA A C 1
ATOM 2789 O O . ALA A 1 348 ? -12.852 -2.035 24.844 1 60.75 348 ALA A O 1
ATOM 2790 N N . VAL A 1 349 ? -12.438 0.122 25 1 74.06 349 VAL A N 1
ATOM 2791 C CA . VAL A 1 349 ? -13.445 0.439 26 1 74.06 349 VAL A CA 1
ATOM 2792 C C . VAL A 1 349 ? -14.633 1.148 25.359 1 74.06 349 VAL A C 1
ATOM 2794 O O . VAL A 1 349 ? -14.445 1.968 24.453 1 74.06 349 VAL A O 1
ATOM 2797 N N . HIS A 1 350 ? -15.766 0.587 25.641 1 83.94 350 HIS A N 1
ATOM 2798 C CA . HIS A 1 350 ? -16.953 1.224 25.094 1 83.94 350 HIS A CA 1
ATOM 2799 C C . HIS A 1 350 ? -17.328 2.484 25.875 1 83.94 350 HIS A C 1
ATOM 2801 O O . HIS A 1 350 ? -17.656 2.412 27.062 1 83.94 350 HIS A O 1
ATOM 2807 N N . TYR A 1 351 ? -17.188 3.631 25.312 1 89.25 351 TYR A N 1
ATOM 2808 C CA . TYR A 1 351 ? -17.562 4.934 25.859 1 89.25 351 TYR A CA 1
ATOM 2809 C C . TYR A 1 351 ? -18.969 5.316 25.406 1 89.25 351 TYR A C 1
ATOM 2811 O O . TYR A 1 351 ? -19.156 5.969 24.375 1 89.25 351 TYR A O 1
ATOM 2819 N N . SER A 1 352 ? -19.938 4.957 26.156 1 91.25 352 SER A N 1
ATOM 2820 C CA . SER A 1 352 ? -21.328 5.004 25.75 1 91.25 352 SER A CA 1
ATOM 2821 C C . SER A 1 352 ? -21.766 6.422 25.391 1 91.25 352 SER A C 1
ATOM 2823 O O . SER A 1 352 ? -22.312 6.66 24.312 1 91.25 352 SER A O 1
ATOM 2825 N N . ALA A 1 353 ? -21.547 7.395 26.359 1 94.69 353 ALA A N 1
ATOM 2826 C CA . ALA A 1 353 ? -21.984 8.766 26.109 1 94.69 353 ALA A CA 1
ATOM 2827 C C . ALA A 1 353 ? -21.219 9.383 24.938 1 94.69 353 ALA A C 1
ATOM 2829 O O . ALA A 1 353 ? -21.797 10.117 24.125 1 94.69 353 ALA A O 1
ATOM 2830 N N . PHE A 1 354 ? -19.984 9.133 24.938 1 94 354 PHE A N 1
ATOM 2831 C CA . PHE A 1 354 ? -19.156 9.586 23.828 1 94 354 PHE A CA 1
ATOM 2832 C C . PHE A 1 354 ? -19.672 9.016 22.5 1 94 354 PHE A C 1
ATOM 2834 O O . PHE A 1 354 ? -19.781 9.734 21.516 1 94 354 PHE A O 1
ATOM 2841 N N . HIS A 1 355 ? -20 7.738 22.5 1 93.25 355 HIS A N 1
ATOM 2842 C CA . HIS A 1 355 ? -20.531 7.078 21.312 1 93.25 355 HIS A CA 1
ATOM 2843 C C . HIS A 1 355 ? -21.844 7.711 20.875 1 93.25 355 HIS A C 1
ATOM 2845 O O . HIS A 1 355 ? -22.078 7.895 19.672 1 93.25 355 HIS A O 1
ATOM 2851 N N . GLU A 1 356 ? -22.656 8.023 21.797 1 94.75 356 GLU A N 1
ATOM 2852 C CA . GLU A 1 356 ? -23.938 8.664 21.469 1 94.75 356 GLU A CA 1
ATOM 2853 C C . GLU A 1 356 ? -23.719 10.023 20.812 1 94.75 356 GLU A C 1
ATOM 2855 O O . GLU A 1 356 ? -24.484 10.414 19.938 1 94.75 356 GLU A O 1
ATOM 2860 N N . ALA A 1 357 ? -22.766 10.742 21.312 1 96 357 ALA A N 1
ATOM 2861 C CA . ALA A 1 357 ? -22.453 12.039 20.719 1 96 357 ALA A CA 1
ATOM 2862 C C . ALA A 1 357 ? -22.016 11.883 19.25 1 96 357 ALA A C 1
ATOM 2864 O O . ALA A 1 357 ? -22.422 12.664 18.391 1 96 357 ALA A O 1
ATOM 2865 N N . ILE A 1 358 ? -21.203 10.867 19 1 94.5 358 ILE A N 1
ATOM 2866 C CA . ILE A 1 358 ? -20.719 10.625 17.656 1 94.5 358 ILE A CA 1
ATOM 2867 C C . ILE A 1 358 ? -21.875 10.195 16.766 1 94.5 358 ILE A C 1
ATOM 2869 O O . ILE A 1 358 ? -21.969 10.609 15.602 1 94.5 358 ILE A O 1
ATOM 2873 N N . LEU A 1 359 ? -22.75 9.398 17.266 1 93.12 359 LEU A N 1
ATOM 2874 C CA . LEU A 1 359 ? -23.922 8.969 16.516 1 93.12 359 LEU A CA 1
ATOM 2875 C C . LEU A 1 359 ? -24.812 10.164 16.156 1 93.12 359 LEU A C 1
ATOM 2877 O O . LEU A 1 359 ? -25.391 10.211 15.07 1 93.12 359 LEU A O 1
ATOM 2881 N N . LEU A 1 360 ? -24.906 11.031 17.125 1 95.25 360 LEU A N 1
ATOM 2882 C CA . LEU A 1 360 ? -25.672 12.25 16.875 1 95.25 360 LEU A CA 1
ATOM 2883 C C . LEU A 1 360 ? -25.078 13.023 15.695 1 95.25 360 LEU A C 1
ATOM 2885 O O . LEU A 1 360 ? -25.797 13.453 14.797 1 95.25 360 LEU A O 1
ATOM 2889 N N . LEU A 1 361 ? -23.797 13.188 15.695 1 95 361 LEU A N 1
ATOM 2890 C CA . LEU A 1 361 ? -23.109 13.898 14.617 1 95 361 LEU A CA 1
ATOM 2891 C C . LEU A 1 361 ? -23.297 13.172 13.289 1 95 361 LEU A C 1
ATOM 2893 O O . LEU A 1 361 ? -23.516 13.805 12.258 1 95 361 LEU A O 1
ATOM 2897 N N . LYS A 1 362 ? -23.188 11.852 13.297 1 91.25 362 LYS A N 1
ATOM 2898 C CA . LYS A 1 362 ? -23.359 11.031 12.094 1 91.25 362 LYS A CA 1
ATOM 2899 C C . LYS A 1 362 ? -24.781 11.133 11.547 1 91.25 362 LYS A C 1
ATOM 2901 O O . LYS A 1 362 ? -24.969 11.266 10.336 1 91.25 362 LYS A O 1
ATOM 2906 N N . ALA A 1 363 ? -25.75 11.078 12.398 1 90.88 363 ALA A N 1
ATOM 2907 C CA . ALA A 1 363 ? -27.156 11.164 12.008 1 90.88 363 ALA A CA 1
ATOM 2908 C C . ALA A 1 363 ? -27.469 12.523 11.391 1 90.88 363 ALA A C 1
ATOM 2910 O O . ALA A 1 363 ? -28.219 12.609 10.406 1 90.88 363 ALA A O 1
ATOM 2911 N N . GLN A 1 364 ? -26.922 13.508 11.945 1 89.19 364 GLN A N 1
ATOM 2912 C CA . GLN A 1 364 ? -27.156 14.859 11.453 1 89.19 364 GLN A CA 1
ATOM 2913 C C . GLN A 1 364 ? -26.547 15.062 10.07 1 89.19 364 GLN A C 1
ATOM 2915 O O . GLN A 1 364 ? -27.062 15.836 9.266 1 89.19 364 GLN A O 1
ATOM 2920 N N . ARG A 1 365 ? -25.469 14.398 9.781 1 86.25 365 ARG A N 1
ATOM 2921 C CA . ARG A 1 365 ? -24.828 14.484 8.469 1 86.25 365 ARG A CA 1
ATOM 2922 C C . ARG A 1 365 ? -25.688 13.805 7.406 1 86.25 365 ARG A C 1
ATOM 2924 O O . ARG A 1 365 ? -25.828 14.32 6.293 1 86.25 365 ARG A O 1
ATOM 2931 N N . GLN A 1 366 ? -26.156 12.609 7.695 1 75.81 366 GLN A N 1
ATOM 2932 C CA . GLN A 1 366 ? -26.969 11.844 6.758 1 75.81 366 GLN A CA 1
ATOM 2933 C C . GLN A 1 366 ? -28.219 12.625 6.363 1 75.81 366 GLN A C 1
ATOM 2935 O O . GLN A 1 366 ? -28.609 12.625 5.195 1 75.81 366 GLN A O 1
ATOM 2940 N N . ASP A 1 367 ? -28.781 13.227 7.27 1 61.31 367 ASP A N 1
ATOM 2941 C CA . ASP A 1 367 ? -30 14.008 7.031 1 61.31 367 ASP A CA 1
ATOM 2942 C C . ASP A 1 367 ? -29.719 15.164 6.078 1 61.31 367 ASP A C 1
ATOM 2944 O O . ASP A 1 367 ? -30.547 15.469 5.207 1 61.31 367 ASP A O 1
ATOM 2948 N N . HIS A 1 368 ? -28.547 15.602 6.094 1 57.78 368 HIS A N 1
ATOM 2949 C CA . HIS A 1 368 ? -28.188 16.766 5.281 1 57.78 368 HIS A CA 1
ATOM 2950 C C . HIS A 1 368 ? -27.797 16.344 3.865 1 57.78 368 HIS A C 1
ATOM 2952 O O . HIS A 1 368 ? -28.016 17.094 2.912 1 57.78 368 HIS A O 1
ATOM 2958 N N . GLU A 1 369 ? -27.062 15.172 3.598 1 60.97 369 GLU A N 1
ATOM 2959 C CA . GLU A 1 369 ? -26.641 14.672 2.293 1 60.97 369 GLU A CA 1
ATOM 2960 C C . GLU A 1 369 ? -27.828 14.297 1.424 1 60.97 369 GLU A C 1
ATOM 2962 O O . GLU A 1 369 ? -27.797 14.453 0.202 1 60.97 369 GLU A O 1
ATOM 2967 N N . LEU A 1 370 ? -28.844 13.625 1.991 1 49.59 370 LEU A N 1
ATOM 2968 C CA . LEU A 1 370 ? -30.031 13.258 1.229 1 49.59 370 LEU A CA 1
ATOM 2969 C C . LEU A 1 370 ? -30.656 14.484 0.593 1 49.59 370 LEU A C 1
ATOM 2971 O O . LEU A 1 370 ? -31.312 14.391 -0.452 1 49.59 370 LEU A O 1
ATOM 2975 N N . ASP A 1 371 ? -30.453 15.547 1.118 1 46.59 371 ASP A N 1
ATOM 2976 C CA . ASP A 1 371 ? -31.234 16.688 0.649 1 46.59 371 ASP A CA 1
ATOM 2977 C C . ASP A 1 371 ? -30.5 17.438 -0.46 1 46.59 371 ASP A C 1
ATOM 2979 O O . ASP A 1 371 ? -31.125 18 -1.361 1 46.59 371 ASP A O 1
ATOM 2983 N N . THR A 1 372 ? -29.125 17.844 -0.323 1 51.56 372 THR A N 1
ATOM 2984 C CA . THR A 1 372 ? -28.5 18.797 -1.235 1 51.56 372 THR A CA 1
ATOM 2985 C C . THR A 1 372 ? -27.203 18.219 -1.809 1 51.56 372 THR A C 1
ATOM 2987 O O . THR A 1 372 ? -26.562 17.375 -1.186 1 51.56 372 THR A O 1
ATOM 2990 N N . GLY A 1 373 ? -27.062 18 -3.125 1 54.66 373 GLY A N 1
ATOM 2991 C CA . GLY A 1 373 ? -25.75 17.859 -3.729 1 54.66 373 GLY A CA 1
ATOM 2992 C C . GLY A 1 373 ? -24.641 18.453 -2.877 1 54.66 373 GLY A C 1
ATOM 2993 O O . GLY A 1 373 ? -24.906 19.141 -1.887 1 54.66 373 GLY A O 1
ATOM 2994 N N . ARG A 1 374 ? -23.375 17.984 -2.84 1 66.88 374 ARG A N 1
ATOM 2995 C CA . ARG A 1 374 ? -22.297 18.547 -2.029 1 66.88 374 ARG A CA 1
ATOM 2996 C C . ARG A 1 374 ? -22.094 20.031 -2.342 1 66.88 374 ARG A C 1
ATOM 2998 O O . ARG A 1 374 ? -21.391 20.375 -3.299 1 66.88 374 ARG A O 1
ATOM 3005 N N . PRO A 1 375 ? -22.938 20.906 -1.569 1 76.56 375 PRO A N 1
ATOM 3006 C CA . PRO A 1 375 ? -22.812 22.328 -1.848 1 76.56 375 PRO A CA 1
ATOM 3007 C C . PRO A 1 375 ? -21.391 22.859 -1.674 1 76.56 375 PRO A C 1
ATOM 3009 O O . PRO A 1 375 ? -20.641 22.359 -0.822 1 76.56 375 PRO A O 1
ATOM 3012 N N . GLU A 1 376 ? -21.031 23.75 -2.451 1 82.94 376 GLU A N 1
ATOM 3013 C CA . GLU A 1 376 ? -19.703 24.359 -2.383 1 82.94 376 GLU A CA 1
ATOM 3014 C C . GLU A 1 376 ? -19.562 25.266 -1.163 1 82.94 376 GLU A C 1
ATOM 3016 O O . GLU A 1 376 ? -18.5 25.359 -0.564 1 82.94 376 GLU A O 1
ATOM 3021 N N . LEU A 1 377 ? -20.719 25.797 -0.745 1 88.12 377 LEU A N 1
ATOM 3022 C CA . LEU A 1 377 ? -20.672 26.656 0.435 1 88.12 377 LEU A CA 1
ATOM 3023 C C . LEU A 1 377 ? -20.969 25.844 1.699 1 88.12 377 LEU A C 1
ATOM 3025 O O . LEU A 1 377 ? -21.828 24.969 1.691 1 88.12 377 LEU A O 1
ATOM 3029 N N . CYS A 1 378 ? -20.281 26.141 2.707 1 92 378 CYS A N 1
ATOM 3030 C CA . CYS A 1 378 ? -20.438 25.469 3.988 1 92 378 CYS A CA 1
ATOM 3031 C C . CYS A 1 378 ? -21.672 25.984 4.723 1 92 378 CYS A C 1
ATOM 3033 O O . CYS A 1 378 ? -21.75 27.172 5.055 1 92 378 CYS A O 1
ATOM 3035 N N . SER A 1 379 ? -22.672 25.172 4.977 1 91.06 379 SER A N 1
ATOM 3036 C CA . SER A 1 379 ? -23.859 25.562 5.711 1 91.06 379 SER A CA 1
ATOM 3037 C C . SER A 1 379 ? -23.562 25.75 7.195 1 91.06 379 SER A C 1
ATOM 3039 O O . SER A 1 379 ? -22.531 25.281 7.688 1 91.06 379 SER A O 1
ATOM 3041 N N . ASP A 1 380 ? -24.453 26.406 7.867 1 92.31 380 ASP A N 1
ATOM 3042 C CA . ASP A 1 380 ? -24.297 26.641 9.297 1 92.31 380 ASP A CA 1
ATOM 3043 C C . ASP A 1 380 ? -24.312 25.328 10.07 1 92.31 380 ASP A C 1
ATOM 3045 O O . ASP A 1 380 ? -23.594 25.156 11.055 1 92.31 380 ASP A O 1
ATOM 3049 N N . LEU A 1 381 ? -25.188 24.453 9.672 1 91.62 381 LEU A N 1
ATOM 3050 C CA . LEU A 1 381 ? -25.297 23.156 10.336 1 91.62 381 LEU A CA 1
ATOM 3051 C C . LEU A 1 381 ? -24.016 22.344 10.141 1 91.62 381 LEU A C 1
ATOM 3053 O O . LEU A 1 381 ? -23.531 21.703 11.078 1 91.62 381 LEU A O 1
ATOM 3057 N N . GLU A 1 382 ? -23.516 22.406 8.875 1 93.44 382 GLU A N 1
ATOM 3058 C CA . GLU A 1 382 ? -22.25 21.719 8.602 1 93.44 382 GLU A CA 1
ATOM 3059 C C . GLU A 1 382 ? -21.109 22.312 9.414 1 93.44 382 GLU A C 1
ATOM 3061 O O . GLU A 1 382 ? -20.266 21.578 9.938 1 93.44 382 GLU A O 1
ATOM 3066 N N . LEU A 1 383 ? -21.109 23.609 9.547 1 95.75 383 LEU A N 1
ATOM 3067 C CA . LEU A 1 383 ? -20.078 24.312 10.312 1 95.75 383 LEU A CA 1
ATOM 3068 C C . LEU A 1 383 ? -20.125 23.891 11.781 1 95.75 383 LEU A C 1
ATOM 3070 O O . LEU A 1 383 ? -19.078 23.656 12.398 1 95.75 383 LEU A O 1
ATOM 3074 N N . THR A 1 384 ? -21.328 23.797 12.305 1 96.56 384 THR A N 1
ATOM 3075 C CA . THR A 1 384 ? -21.5 23.406 13.695 1 96.56 384 THR A CA 1
ATOM 3076 C C . THR A 1 384 ? -21.031 21.969 13.914 1 96.56 384 THR A C 1
ATOM 3078 O O . THR A 1 384 ? -20.391 21.672 14.914 1 96.56 384 THR A O 1
ATOM 3081 N N . ARG A 1 385 ? -21.375 21.109 13 1 96.31 385 ARG A N 1
ATOM 3082 C CA . ARG A 1 385 ? -20.953 19.703 13.094 1 96.31 385 ARG A CA 1
ATOM 3083 C C . ARG A 1 385 ? -19.422 19.594 13.055 1 96.31 385 ARG A C 1
ATOM 3085 O O . ARG A 1 385 ? -18.828 18.891 13.867 1 96.31 385 ARG A O 1
ATOM 3092 N N . LEU A 1 386 ? -18.844 20.344 12.109 1 96.88 386 LEU A N 1
ATOM 3093 C CA . LEU A 1 386 ? -17.391 20.328 11.969 1 96.88 386 LEU A CA 1
ATOM 3094 C C . LEU A 1 386 ? -16.719 20.859 13.227 1 96.88 386 LEU A C 1
ATOM 3096 O O . LEU A 1 386 ? -15.695 20.328 13.664 1 96.88 386 LEU A O 1
ATOM 3100 N N . ALA A 1 387 ? -17.281 21.875 13.797 1 97.94 387 ALA A N 1
ATOM 3101 C CA . ALA A 1 387 ? -16.734 22.453 15.016 1 97.94 387 ALA A CA 1
ATOM 3102 C C . ALA A 1 387 ? -16.734 21.453 16.156 1 97.94 387 ALA A C 1
ATOM 3104 O O . ALA A 1 387 ? -15.75 21.312 16.891 1 97.94 387 ALA A O 1
ATOM 3105 N N . CYS A 1 388 ? -17.859 20.75 16.312 1 97.69 388 CYS A N 1
ATOM 3106 C CA . CYS A 1 388 ? -17.953 19.734 17.359 1 97.69 388 CYS A CA 1
ATOM 3107 C C . CYS A 1 388 ? -16.922 18.625 17.141 1 97.69 388 CYS A C 1
ATOM 3109 O O . CYS A 1 388 ? -16.234 18.219 18.078 1 97.69 388 CYS A O 1
ATOM 3111 N N . LEU A 1 389 ? -16.812 18.172 15.898 1 97.12 389 LEU A N 1
ATOM 3112 C CA . LEU A 1 389 ? -15.867 17.109 15.555 1 97.12 389 LEU A CA 1
ATOM 3113 C C . LEU A 1 389 ? -14.438 17.531 15.867 1 97.12 389 LEU A C 1
ATOM 3115 O O . LEU A 1 389 ? -13.688 16.797 16.516 1 97.12 389 LEU A O 1
ATOM 3119 N N . LEU A 1 390 ? -14.109 18.734 15.414 1 97.75 390 LEU A N 1
ATOM 3120 C CA . LEU A 1 390 ? -12.75 19.219 15.578 1 97.75 390 LEU A CA 1
ATOM 3121 C C . LEU A 1 390 ? -12.445 19.5 17.047 1 97.75 390 LEU A C 1
ATOM 3123 O O . LEU A 1 390 ? -11.32 19.297 17.5 1 97.75 390 LEU A O 1
ATOM 3127 N N . PHE A 1 391 ? -13.477 19.953 17.766 1 97.06 391 PHE A N 1
ATOM 3128 C CA . PHE A 1 391 ? -13.32 20.172 19.188 1 97.06 391 PHE A CA 1
ATOM 3129 C C . PHE A 1 391 ? -12.914 18.875 19.891 1 97.06 391 PHE A C 1
ATOM 3131 O O . PHE A 1 391 ? -11.961 18.859 20.672 1 97.06 391 PHE A O 1
ATOM 3138 N N . ILE A 1 392 ? -13.609 17.844 19.578 1 95.38 392 ILE A N 1
ATOM 3139 C CA . ILE A 1 392 ? -13.367 16.547 20.188 1 95.38 392 ILE A CA 1
ATOM 3140 C C . ILE A 1 392 ? -11.969 16.062 19.812 1 95.38 392 ILE A C 1
ATOM 3142 O O . ILE A 1 392 ? -11.211 15.602 20.672 1 95.38 392 ILE A O 1
ATOM 3146 N N . CYS A 1 393 ? -11.578 16.188 18.562 1 95.56 393 CYS A N 1
ATOM 3147 C CA . CYS A 1 393 ? -10.281 15.703 18.094 1 95.56 393 CYS A CA 1
ATOM 3148 C C . CYS A 1 393 ? -9.148 16.453 18.781 1 95.56 393 CYS A C 1
ATOM 3150 O O . CYS A 1 393 ? -8.18 15.852 19.234 1 95.56 393 CYS A O 1
ATOM 3152 N N . VAL A 1 394 ? -9.273 17.781 18.844 1 95.5 394 VAL A N 1
ATOM 3153 C CA . VAL A 1 394 ? -8.227 18.594 19.469 1 95.5 394 VAL A CA 1
ATOM 3154 C C . VAL A 1 394 ? -8.125 18.266 20.953 1 95.5 394 VAL A C 1
ATOM 3156 O O . VAL A 1 394 ? -7.02 18.141 21.484 1 95.5 394 VAL A O 1
ATOM 3159 N N . PHE A 1 395 ? -9.234 18 21.578 1 93.88 395 PHE A N 1
ATOM 3160 C CA . PHE A 1 395 ? -9.234 17.688 23 1 93.88 395 PHE A CA 1
ATOM 3161 C C . PHE A 1 395 ? -8.578 16.328 23.25 1 93.88 395 PHE A C 1
ATOM 3163 O O . PHE A 1 395 ? -7.781 16.188 24.172 1 93.88 395 PHE A O 1
ATOM 3170 N N . LEU A 1 396 ? -8.922 15.383 22.422 1 91.44 396 LEU A N 1
ATOM 3171 C CA . LEU A 1 396 ? -8.414 14.031 22.625 1 91.44 396 LEU A CA 1
ATOM 3172 C C . LEU A 1 396 ? -6.902 13.984 22.406 1 91.44 396 LEU A C 1
ATOM 3174 O O . LEU A 1 396 ? -6.223 13.109 22.938 1 91.44 396 LEU A O 1
ATOM 3178 N N . GLN A 1 397 ? -6.391 14.836 21.578 1 88.94 397 GLN A N 1
ATOM 3179 C CA . GLN A 1 397 ? -4.961 14.82 21.281 1 88.94 397 GLN A CA 1
ATOM 3180 C C . GLN A 1 397 ? -4.188 15.734 22.234 1 88.94 397 GLN A C 1
ATOM 3182 O O . GLN A 1 397 ? -2.955 15.773 22.188 1 88.94 397 GLN A O 1
ATOM 3187 N N . LYS A 1 398 ? -4.828 16.453 23.047 1 83.25 398 LYS A N 1
ATOM 3188 C CA . LYS A 1 398 ? -4.191 17.391 23.969 1 83.25 398 LYS A CA 1
ATOM 3189 C C . LYS A 1 398 ? -3.422 16.641 25.062 1 83.25 398 LYS A C 1
ATOM 3191 O O . LYS A 1 398 ? -3.928 15.672 25.625 1 83.25 398 LYS A O 1
ATOM 3196 N N . SER A 1 399 ? -2.119 16.859 25.078 1 70.94 399 SER A N 1
ATOM 3197 C CA . SER A 1 399 ? -1.331 16.281 26.156 1 70.94 399 SER A CA 1
ATOM 3198 C C . SER A 1 399 ? -1.696 16.906 27.5 1 70.94 399 SER A C 1
ATOM 3200 O O . SER A 1 399 ? -2.07 18.078 27.562 1 70.94 399 SER A O 1
ATOM 3202 N N . PRO A 1 400 ? -2.041 16.047 28.453 1 55.06 400 PRO A N 1
ATOM 3203 C CA . PRO A 1 400 ? -2.34 16.672 29.75 1 55.06 400 PRO A CA 1
ATOM 3204 C C . PRO A 1 400 ? -1.279 17.688 30.172 1 55.06 400 PRO A C 1
ATOM 3206 O O . PRO A 1 400 ? -0.118 17.578 29.766 1 55.06 400 PRO A O 1
ATOM 3209 N N . PHE A 1 401 ? -1.71 18.844 30.484 1 47.28 401 PHE A N 1
ATOM 3210 C CA . PHE A 1 401 ? -0.843 19.891 31.016 1 47.28 401 PHE A CA 1
ATOM 3211 C C . PHE A 1 401 ? 0.324 19.281 31.781 1 47.28 401 PHE A C 1
ATOM 3213 O O . PHE A 1 401 ? 0.131 18.391 32.594 1 47.28 401 PHE A O 1
ATOM 3220 N N . GLU A 1 402 ? 1.471 19.328 31.172 1 43.75 402 GLU A N 1
ATOM 3221 C CA . GLU A 1 402 ? 2.713 19.016 31.875 1 43.75 402 GLU A CA 1
ATOM 3222 C C . GLU A 1 402 ? 2.686 19.547 33.312 1 43.75 402 GLU A C 1
ATOM 3224 O O . GLU A 1 402 ? 2.496 20.75 33.5 1 43.75 402 GLU A O 1
ATOM 3229 N N . SER A 1 403 ? 2.145 18.984 34.281 1 38.34 403 SER A N 1
ATOM 3230 C CA . SER A 1 403 ? 2.992 19.266 35.438 1 38.34 403 SER A CA 1
ATOM 3231 C C . SER A 1 403 ? 4.469 19.125 35.094 1 38.34 403 SER A C 1
ATOM 3233 O O . SER A 1 403 ? 4.855 18.172 34.406 1 38.34 403 SER A O 1
ATOM 3235 N N . PRO A 1 404 ? 5.301 20.344 35.094 1 36.69 404 PRO A N 1
ATOM 3236 C CA . PRO A 1 404 ? 6.727 20.406 34.75 1 36.69 404 PRO A CA 1
ATOM 3237 C C . PRO A 1 404 ? 7.453 19.094 35.062 1 36.69 404 PRO A C 1
ATOM 3239 O O . PRO A 1 404 ? 8.586 18.891 34.625 1 36.69 404 PRO A O 1
ATOM 3242 N N . HIS A 1 405 ? 7.227 18.453 36.156 1 35.72 405 HIS A N 1
ATOM 3243 C CA . HIS A 1 405 ? 8.117 17.453 36.75 1 35.72 405 HIS A CA 1
ATOM 3244 C C . HIS A 1 405 ? 8.016 16.125 36.031 1 35.72 405 HIS A C 1
ATOM 3246 O O . HIS A 1 405 ? 8.766 15.188 36.312 1 35.72 405 HIS A O 1
ATOM 3252 N N . ASP A 1 406 ? 6.879 15.703 35.594 1 37.16 406 ASP A N 1
ATOM 3253 C CA . ASP A 1 406 ? 6.871 14.297 35.188 1 37.16 406 ASP A CA 1
ATOM 3254 C C . ASP A 1 406 ? 7.375 14.117 33.781 1 37.16 406 ASP A C 1
ATOM 3256 O O . ASP A 1 406 ? 6.613 14.273 32.812 1 37.16 406 ASP A O 1
ATOM 3260 N N . THR A 1 407 ? 8.516 14.406 33.469 1 35.97 407 THR A N 1
ATOM 3261 C CA . THR A 1 407 ? 9.422 14.234 32.344 1 35.97 407 THR A CA 1
ATOM 3262 C C . THR A 1 407 ? 9.258 12.852 31.734 1 35.97 407 THR A C 1
ATOM 3264 O O . THR A 1 407 ? 10.047 12.453 30.859 1 35.97 407 THR A O 1
ATOM 3267 N N . GLY A 1 408 ? 8.617 11.797 32.438 1 35.19 408 GLY A N 1
ATOM 3268 C CA . GLY A 1 408 ? 8.75 10.469 31.875 1 35.19 408 GLY A CA 1
ATOM 3269 C C . GLY A 1 408 ? 7.965 10.289 30.594 1 35.19 408 GLY A C 1
ATOM 3270 O O . GLY A 1 408 ? 7.074 11.086 30.297 1 35.19 408 GLY A O 1
ATOM 3271 N N . ASN A 1 409 ? 8.414 9.516 29.641 1 38.84 409 ASN A N 1
ATOM 3272 C CA . ASN A 1 409 ? 7.879 8.953 28.406 1 38.84 409 ASN A CA 1
ATOM 3273 C C . ASN A 1 409 ? 6.41 8.562 28.562 1 38.84 409 ASN A C 1
ATOM 3275 O O . ASN A 1 409 ? 6.086 7.375 28.641 1 38.84 409 ASN A O 1
ATOM 3279 N N . CYS A 1 410 ? 5.652 8.992 29.484 1 42.5 410 CYS A N 1
ATOM 3280 C CA . CYS A 1 410 ? 4.23 8.68 29.578 1 42.5 410 CYS A CA 1
ATOM 3281 C C . CYS A 1 410 ? 3.533 8.93 28.25 1 42.5 410 CYS A C 1
ATOM 3283 O O . CYS A 1 410 ? 3.486 10.062 27.766 1 42.5 410 CYS A O 1
ATOM 3285 N N . HIS A 1 411 ? 3.352 7.863 27.281 1 50.66 411 HIS A N 1
ATOM 3286 C CA . HIS A 1 411 ? 3.016 7.539 25.891 1 50.66 411 HIS A CA 1
ATOM 3287 C C . HIS A 1 411 ? 1.689 8.172 25.484 1 50.66 411 HIS A C 1
ATOM 3289 O O . HIS A 1 411 ? 0.8 8.352 26.328 1 50.66 411 HIS A O 1
ATOM 3295 N N . GLU A 1 412 ? 1.709 8.961 24.469 1 58.34 412 GLU A N 1
ATOM 3296 C CA . GLU A 1 412 ? 0.564 9.492 23.734 1 58.34 412 GLU A CA 1
ATOM 3297 C C . GLU A 1 412 ? -0.683 8.648 23.969 1 58.34 412 GLU A C 1
ATOM 3299 O O . GLU A 1 412 ? -1.784 9.18 24.125 1 58.34 412 GLU A O 1
ATOM 3304 N N . GLU A 1 413 ? -0.438 7.422 24.297 1 61.12 413 GLU A N 1
ATOM 3305 C CA . GLU A 1 413 ? -1.554 6.492 24.453 1 61.12 413 GLU A CA 1
ATOM 3306 C C . GLU A 1 413 ? -2.25 6.691 25.797 1 61.12 413 GLU A C 1
ATOM 3308 O O . GLU A 1 413 ? -3.48 6.672 25.875 1 61.12 413 GLU A O 1
ATOM 3313 N N . ALA A 1 414 ? -1.517 7.035 26.828 1 63.06 414 ALA A N 1
ATOM 3314 C CA . ALA A 1 414 ? -2.084 7.117 28.172 1 63.06 414 ALA A CA 1
ATOM 3315 C C . ALA A 1 414 ? -2.973 8.352 28.312 1 63.06 414 ALA A C 1
ATOM 3317 O O . ALA A 1 414 ? -4.055 8.273 28.906 1 63.06 414 ALA A O 1
ATOM 3318 N N . TRP A 1 415 ? -2.584 9.391 27.672 1 70.75 415 TRP A N 1
ATOM 3319 C CA . TRP A 1 415 ? -3.375 10.594 27.859 1 70.75 415 TRP A CA 1
ATOM 3320 C C . TRP A 1 415 ? -4.648 10.555 27.031 1 70.75 415 TRP A C 1
ATOM 3322 O O . TRP A 1 415 ? -5.691 11.07 27.453 1 70.75 415 TRP A O 1
ATOM 3332 N N . THR A 1 416 ? -4.57 9.906 25.875 1 75.25 416 THR A N 1
ATOM 3333 C CA . THR A 1 416 ? -5.766 9.805 25.062 1 75.25 416 THR A CA 1
ATOM 3334 C C . THR A 1 416 ? -6.875 9.062 25.797 1 75.25 416 THR A C 1
ATOM 3336 O O . THR A 1 416 ? -8.047 9.438 25.719 1 75.25 416 THR A O 1
ATOM 3339 N N . PHE A 1 417 ? -6.418 8.172 26.609 1 77.38 417 PHE A N 1
ATOM 3340 C CA . PHE A 1 417 ? -7.398 7.402 27.375 1 77.38 417 PHE A CA 1
ATOM 3341 C C . PHE A 1 417 ? -7.996 8.25 28.484 1 77.38 417 PHE A C 1
ATOM 3343 O O . PHE A 1 417 ? -9.203 8.211 28.719 1 77.38 417 PHE A O 1
ATOM 3350 N N . GLN A 1 418 ? -7.137 8.992 29.047 1 82.75 418 GLN A N 1
ATOM 3351 C CA . GLN A 1 418 ? -7.605 9.859 30.125 1 82.75 418 GLN A CA 1
ATOM 3352 C C . GLN A 1 418 ? -8.57 10.922 29.594 1 82.75 418 GLN A C 1
ATOM 3354 O O . GLN A 1 418 ? -9.586 11.211 30.219 1 82.75 418 GLN A O 1
ATOM 3359 N N . ASN A 1 419 ? -8.234 11.414 28.453 1 88.56 419 ASN A N 1
ATOM 3360 C CA . ASN A 1 419 ? -9.094 12.422 27.844 1 88.56 419 ASN A CA 1
ATOM 3361 C C . ASN A 1 419 ? -10.422 11.836 27.406 1 88.56 419 ASN A C 1
ATOM 3363 O O . ASN A 1 419 ? -11.461 12.492 27.484 1 88.56 419 ASN A O 1
ATOM 3367 N N . LEU A 1 420 ? -10.375 10.625 26.922 1 88.94 420 LEU A N 1
ATOM 3368 C CA . LEU A 1 420 ? -11.609 9.945 26.516 1 88.94 420 LEU A CA 1
ATOM 3369 C C . LEU A 1 420 ? -12.508 9.703 27.719 1 88.94 420 LEU A C 1
ATOM 3371 O O . LEU A 1 420 ? -13.727 9.883 27.641 1 88.94 420 LEU A O 1
ATOM 3375 N N . ASP A 1 421 ? -11.867 9.328 28.812 1 88.75 421 ASP A N 1
ATOM 3376 C CA . ASP A 1 421 ? -12.617 9.117 30.047 1 88.75 421 ASP A CA 1
ATOM 3377 C C . ASP A 1 421 ? -13.266 10.414 30.531 1 88.75 421 ASP A C 1
ATOM 3379 O O . ASP A 1 421 ? -14.438 10.422 30.906 1 88.75 421 ASP A O 1
ATOM 3383 N N . LEU A 1 422 ? -12.5 11.414 30.469 1 90.75 422 LEU A N 1
ATOM 3384 C CA . LEU A 1 422 ? -12.977 12.711 30.922 1 90.75 422 LEU A CA 1
ATOM 3385 C C . LEU A 1 422 ? -14.125 13.211 30.047 1 90.75 422 LEU A C 1
ATOM 3387 O O . LEU A 1 422 ? -15.141 13.688 30.562 1 90.75 422 LEU A O 1
ATOM 3391 N N . LEU A 1 423 ? -13.914 13.109 28.781 1 92.62 423 LEU A N 1
ATOM 3392 C CA . LEU A 1 423 ? -14.945 13.57 27.859 1 92.62 423 LEU A CA 1
ATOM 3393 C C . LEU A 1 423 ? -16.219 12.734 28 1 92.62 423 LEU A C 1
ATOM 3395 O O . LEU A 1 423 ? -17.312 13.273 28.031 1 92.62 423 LEU A O 1
ATOM 3399 N N . ASN A 1 424 ? -16 11.43 28.047 1 93.06 424 ASN A N 1
ATOM 3400 C CA . ASN A 1 424 ? -17.156 10.555 28.219 1 93.06 424 ASN A CA 1
ATOM 3401 C C . ASN A 1 424 ? -17.922 10.867 29.5 1 93.06 424 ASN A C 1
ATOM 3403 O O . ASN A 1 424 ? -19.156 10.906 29.5 1 93.06 424 ASN A O 1
ATOM 3407 N N . PHE A 1 425 ? -17.203 10.984 30.562 1 93.19 425 PHE A N 1
ATOM 3408 C CA . PHE A 1 425 ? -17.828 11.312 31.844 1 93.19 425 PHE A CA 1
ATOM 3409 C C . PHE A 1 425 ? -18.609 12.617 31.75 1 93.19 425 PHE A C 1
ATOM 3411 O O . PHE A 1 425 ? -19.734 12.711 32.25 1 93.19 425 PHE A O 1
ATOM 3418 N N . PHE A 1 426 ? -18.016 13.609 31.219 1 94.56 426 PHE A N 1
ATOM 3419 C CA . PHE A 1 426 ? -18.656 14.914 31.078 1 94.56 426 PHE A CA 1
ATOM 3420 C C . PHE A 1 426 ? -19.938 14.797 30.25 1 94.56 426 PHE A C 1
ATOM 3422 O O . PHE A 1 426 ? -20.969 15.359 30.609 1 94.56 426 PHE A O 1
ATOM 3429 N N . LEU A 1 427 ? -19.828 14.109 29.094 1 95.44 427 LEU A N 1
ATOM 3430 C CA . LEU A 1 427 ? -20.969 13.945 28.219 1 95.44 427 LEU A CA 1
ATOM 3431 C C . LEU A 1 427 ? -22.078 13.156 28.922 1 95.44 427 LEU A C 1
ATOM 3433 O O . LEU A 1 427 ? -23.266 13.445 28.734 1 95.44 427 LEU A O 1
ATOM 3437 N N . GLU A 1 428 ? -21.625 12.211 29.656 1 95.75 428 GLU A N 1
ATOM 3438 C CA . GLU A 1 428 ? -22.578 11.406 30.391 1 95.75 428 GLU A CA 1
ATOM 3439 C C . GLU A 1 428 ? -23.312 12.242 31.438 1 95.75 428 GLU A C 1
ATOM 3441 O O . GLU A 1 428 ? -24.547 12.148 31.562 1 95.75 428 GLU A O 1
ATOM 3446 N N . THR A 1 429 ? -22.609 12.992 32.156 1 95.31 429 THR A N 1
ATOM 3447 C CA . THR A 1 429 ? -23.172 13.82 33.188 1 95.31 429 THR A CA 1
ATOM 3448 C C . THR A 1 429 ? -24.109 14.875 32.625 1 95.31 429 THR A C 1
ATOM 3450 O O . THR A 1 429 ? -25.094 15.25 33.25 1 95.31 429 THR A O 1
ATOM 3453 N N . ASN A 1 430 ? -23.891 15.344 31.469 1 95.69 430 ASN A N 1
ATOM 3454 C CA . ASN A 1 430 ? -24.688 16.406 30.859 1 95.69 430 ASN A CA 1
ATOM 3455 C C . ASN A 1 430 ? -25.578 15.867 29.734 1 95.69 430 ASN A C 1
ATOM 3457 O O . ASN A 1 430 ? -26.031 16.625 28.875 1 95.69 430 ASN A O 1
ATOM 3461 N N . MET A 1 431 ? -25.828 14.664 29.656 1 95.62 431 MET A N 1
ATOM 3462 C CA . MET A 1 431 ? -26.531 13.984 28.578 1 95.62 431 MET A CA 1
ATOM 3463 C C . MET A 1 431 ? -27.906 14.602 28.344 1 95.62 431 MET A C 1
ATOM 3465 O O . MET A 1 431 ? -28.297 14.836 27.203 1 95.62 431 MET A O 1
ATOM 3469 N N . PRO A 1 432 ? -28.641 14.922 29.344 1 95.25 432 PRO A N 1
ATOM 3470 C CA . PRO A 1 432 ? -29.969 15.492 29.141 1 95.25 432 PRO A CA 1
ATOM 3471 C C . PRO A 1 432 ? -29.922 16.844 28.422 1 95.25 432 PRO A C 1
ATOM 3473 O O . PRO A 1 432 ? -30.906 17.234 27.766 1 95.25 432 PRO A O 1
ATOM 3476 N N . SER A 1 433 ? -28.812 17.516 28.531 1 95.19 433 SER A N 1
ATOM 3477 C CA . SER A 1 433 ? -28.719 18.875 28 1 95.19 433 SER A CA 1
ATOM 3478 C C . SER A 1 433 ? -28.391 18.875 26.516 1 95.19 433 SER A C 1
ATOM 3480 O O . SER A 1 433 ? -28.625 19.859 25.812 1 95.19 433 SER A O 1
ATOM 3482 N N . TRP A 1 434 ? -27.797 17.797 26.031 1 95.81 434 TRP A N 1
ATOM 3483 C CA . TRP A 1 434 ? -27.328 17.891 24.656 1 95.81 434 TRP A CA 1
ATOM 3484 C C . TRP A 1 434 ? -27.891 16.75 23.812 1 95.81 434 TRP A C 1
ATOM 3486 O O . TRP A 1 434 ? -27.875 16.828 22.578 1 95.81 434 TRP A O 1
ATOM 3496 N N . HIS A 1 435 ? -28.438 15.727 24.453 1 93.44 435 HIS A N 1
ATOM 3497 C CA . HIS A 1 435 ? -28.844 14.531 23.734 1 93.44 435 HIS A CA 1
ATOM 3498 C C . HIS A 1 435 ? -29.844 14.875 22.625 1 93.44 435 HIS A C 1
ATOM 3500 O O . HIS A 1 435 ? -30.828 15.578 22.875 1 93.44 435 HIS A O 1
ATOM 3506 N N . GLY A 1 436 ? -29.562 14.539 21.406 1 92.31 436 GLY A N 1
ATOM 3507 C CA . GLY A 1 436 ? -30.469 14.688 20.266 1 92.31 436 GLY A CA 1
ATOM 3508 C C . GLY A 1 436 ? -30.359 16.047 19.594 1 92.31 436 GLY A C 1
ATOM 3509 O O . GLY A 1 436 ? -31.031 16.297 18.594 1 92.31 436 GLY A O 1
ATOM 3510 N N . SER A 1 437 ? -29.609 16.906 20.156 1 96.19 437 SER A N 1
ATOM 3511 C CA . SER A 1 437 ? -29.5 18.25 19.578 1 96.19 437 SER A CA 1
ATOM 3512 C C . SER A 1 437 ? -28.047 18.609 19.281 1 96.19 437 SER A C 1
ATOM 3514 O O . SER A 1 437 ? -27.219 18.688 20.188 1 96.19 437 SER A O 1
ATOM 3516 N N . LEU A 1 438 ? -27.812 18.906 18 1 96.06 438 LEU A N 1
ATOM 3517 C CA . LEU A 1 438 ? -26.469 19.297 17.562 1 96.06 438 LEU A CA 1
ATOM 3518 C C . LEU A 1 438 ? -26.078 20.641 18.172 1 96.06 438 LEU A C 1
ATOM 3520 O O . LEU A 1 438 ? -24.938 20.797 18.625 1 96.06 438 LEU A O 1
ATOM 3524 N N . GLU A 1 439 ? -26.969 21.594 18.234 1 96.44 439 GLU A N 1
ATOM 3525 C CA . GLU A 1 439 ? -26.703 22.922 18.781 1 96.44 439 GLU A CA 1
ATOM 3526 C C . GLU A 1 439 ? -26.375 22.844 20.281 1 96.44 439 GLU A C 1
ATOM 3528 O O . GLU A 1 439 ? -25.484 23.547 20.75 1 96.44 439 GLU A O 1
ATOM 3533 N N . ASN A 1 440 ? -27.109 22 20.922 1 97.12 440 ASN A N 1
ATOM 3534 C CA . ASN A 1 440 ? -26.875 21.844 22.344 1 97.12 440 ASN A CA 1
ATOM 3535 C C . ASN A 1 440 ? -25.531 21.172 22.625 1 97.12 440 ASN A C 1
ATOM 3537 O O . ASN A 1 440 ? -24.844 21.516 23.578 1 97.12 440 ASN A O 1
ATOM 3541 N N . LEU A 1 441 ? -25.25 20.156 21.828 1 97.81 441 LEU A N 1
ATOM 3542 C CA . LEU A 1 441 ? -23.953 19.516 21.953 1 97.81 441 LEU A CA 1
ATOM 3543 C C . LEU A 1 441 ? -22.828 20.531 21.75 1 97.81 441 LEU A C 1
ATOM 3545 O O . LEU A 1 441 ? -21.859 20.547 22.516 1 97.81 441 LEU A O 1
ATOM 3549 N N . HIS A 1 442 ? -22.953 21.359 20.734 1 97.62 442 HIS A N 1
ATOM 3550 C CA . HIS A 1 442 ? -21.984 22.406 20.453 1 97.62 442 HIS A CA 1
ATOM 3551 C C . HIS A 1 442 ? -21.828 23.344 21.656 1 97.62 442 HIS A C 1
ATOM 3553 O O . HIS A 1 442 ? -20.719 23.672 22.047 1 97.62 442 HIS A O 1
ATOM 3559 N N . SER A 1 443 ? -22.938 23.719 22.188 1 96.12 443 SER A N 1
ATOM 3560 C CA . SER A 1 443 ? -22.953 24.656 23.297 1 96.12 443 SER A CA 1
ATOM 3561 C C . SER A 1 443 ? -22.266 24.078 24.531 1 96.12 443 SER A C 1
ATOM 3563 O O . SER A 1 443 ? -21.453 24.75 25.172 1 96.12 443 SER A O 1
ATOM 3565 N N . ILE A 1 444 ? -22.531 22.844 24.844 1 95.31 444 ILE A N 1
ATOM 3566 C CA . ILE A 1 444 ? -21.969 22.266 26.047 1 95.31 444 ILE A CA 1
ATOM 3567 C C . ILE A 1 444 ? -20.469 22.062 25.875 1 95.31 444 ILE A C 1
ATOM 3569 O O . ILE A 1 444 ? -19.703 22.172 26.828 1 95.31 444 ILE A O 1
ATOM 3573 N N . LEU A 1 445 ? -20.031 21.734 24.672 1 95.44 445 LEU A N 1
ATOM 3574 C CA . LEU A 1 445 ? -18.609 21.516 24.438 1 95.44 445 LEU A CA 1
ATOM 3575 C C . LEU A 1 445 ? -17.844 22.828 24.5 1 95.44 445 LEU A C 1
ATOM 3577 O O . LEU A 1 445 ? -16.828 22.938 25.203 1 95.44 445 LEU A O 1
ATOM 3581 N N . PHE A 1 446 ? -18.297 23.891 23.859 1 95.19 446 PHE A N 1
ATOM 3582 C CA . PHE A 1 446 ? -17.547 25.125 23.656 1 95.19 446 PHE A CA 1
ATOM 3583 C C . PHE A 1 446 ? -17.703 26.047 24.859 1 95.19 446 PHE A C 1
ATOM 3585 O O . PHE A 1 446 ? -16.812 26.844 25.156 1 95.19 446 PHE A O 1
ATOM 3592 N N . PHE A 1 447 ? -18.766 25.891 25.578 1 92.12 447 PHE A N 1
ATOM 3593 C CA . PHE A 1 447 ? -19.016 26.891 26.625 1 92.12 447 PHE A CA 1
ATOM 3594 C C . PHE A 1 447 ? -19.016 26.234 28 1 92.12 447 PHE A C 1
ATOM 3596 O O . PHE A 1 447 ? -18.641 26.875 28.984 1 92.12 447 PHE A O 1
ATOM 3603 N N . HIS A 1 448 ? -19.391 25.016 28.141 1 89.75 448 HIS A N 1
ATOM 3604 C CA . HIS A 1 448 ? -19.453 24.391 29.453 1 89.75 448 HIS A CA 1
ATOM 3605 C C . HIS A 1 448 ? -18.219 23.531 29.703 1 89.75 448 HIS A C 1
ATOM 3607 O O . HIS A 1 448 ? -17.609 23.625 30.781 1 89.75 448 HIS A O 1
ATOM 3613 N N . PHE A 1 449 ? -17.859 22.75 28.766 1 89.69 449 PHE A N 1
ATOM 3614 C CA . PHE A 1 449 ? -16.719 21.844 28.922 1 89.69 449 PHE A CA 1
ATOM 3615 C C . PHE A 1 449 ? -15.43 22.641 29.047 1 89.69 449 PHE A C 1
ATOM 3617 O O . PHE A 1 449 ? -14.57 22.312 29.875 1 89.69 449 PHE A O 1
ATOM 3624 N N . THR A 1 450 ? -15.18 23.656 28.25 1 80.5 450 THR A N 1
ATOM 3625 C CA . THR A 1 450 ? -13.953 24.453 28.203 1 80.5 450 THR A CA 1
ATOM 3626 C C . THR A 1 450 ? -13.781 25.25 29.5 1 80.5 450 THR A C 1
ATOM 3628 O O . THR A 1 450 ? -12.656 25.531 29.906 1 80.5 450 THR A O 1
ATOM 3631 N N . THR A 1 451 ? -14.875 25.625 30 1 72.75 451 THR A N 1
ATOM 3632 C CA . THR A 1 451 ? -14.82 26.391 31.234 1 72.75 451 THR A CA 1
ATOM 3633 C C . THR A 1 451 ? -14.484 25.5 32.406 1 72.75 451 THR A C 1
ATOM 3635 O O . THR A 1 451 ? -14.039 25.969 33.469 1 72.75 451 THR A O 1
ATOM 3638 N N . SER A 1 452 ? -14.766 24.281 32.094 1 64.06 452 SER A N 1
ATOM 3639 C CA . SER A 1 452 ? -14.422 23.359 33.188 1 64.06 452 SER A CA 1
ATOM 3640 C C . SER A 1 452 ? -12.914 23.344 33.438 1 64.06 452 SER A C 1
ATOM 3642 O O . SER A 1 452 ? -12.125 23.375 32.5 1 64.06 452 SER A O 1
ATOM 3644 N N . GLU A 1 453 ? -12.492 23.719 34.594 1 59.25 453 GLU A N 1
ATOM 3645 C CA . GLU A 1 453 ? -11.109 23.891 35.031 1 59.25 453 GLU A CA 1
ATOM 3646 C C . GLU A 1 453 ? -10.242 22.703 34.594 1 59.25 453 GLU A C 1
ATOM 3648 O O . GLU A 1 453 ? -10.633 21.547 34.781 1 59.25 453 GLU A O 1
ATOM 3653 N N . GLY A 1 454 ? -9.242 22.922 33.625 1 64.69 454 GLY A N 1
ATOM 3654 C CA . GLY A 1 454 ? -8.172 21.938 33.5 1 64.69 454 GLY A CA 1
ATOM 3655 C C . GLY A 1 454 ? -8.102 21.344 32.094 1 64.69 454 GLY A C 1
ATOM 3656 O O . GLY A 1 454 ? -7.215 20.531 31.797 1 64.69 454 GLY A O 1
ATOM 3657 N N . THR A 1 455 ? -9.07 21.797 31.219 1 72.75 455 THR A N 1
ATOM 3658 C CA . THR A 1 455 ? -8.969 21.109 29.938 1 72.75 455 THR A CA 1
ATOM 3659 C C . THR A 1 455 ? -7.82 21.672 29.109 1 72.75 455 THR A C 1
ATOM 3661 O O . THR A 1 455 ? -7.184 20.953 28.344 1 72.75 455 THR A O 1
ATOM 3664 N N . GLY A 1 456 ? -7.484 22.984 29.281 1 76.69 456 GLY A N 1
ATOM 3665 C CA . GLY A 1 456 ? -6.414 23.641 28.547 1 76.69 456 GLY A CA 1
ATOM 3666 C C . GLY A 1 456 ? -6.703 23.766 27.062 1 76.69 456 GLY A C 1
ATOM 3667 O O . GLY A 1 456 ? -5.816 24.125 26.281 1 76.69 456 GLY A O 1
ATOM 3668 N N . LEU A 1 457 ? -7.902 23.516 26.656 1 87.94 457 LEU A N 1
ATOM 3669 C CA . LEU A 1 457 ? -8.289 23.625 25.25 1 87.94 457 LEU A CA 1
ATOM 3670 C C . LEU A 1 457 ? -8.664 25.062 24.891 1 87.94 457 LEU A C 1
ATOM 3672 O O . LEU A 1 457 ? -9.32 25.734 25.688 1 87.94 457 LEU A O 1
ATOM 3676 N N . ASP A 1 458 ? -8.164 25.594 23.797 1 91.75 458 ASP A N 1
ATOM 3677 C CA . ASP A 1 458 ? -8.508 26.922 23.281 1 91.75 458 ASP A CA 1
ATOM 3678 C C . ASP A 1 458 ? -9.633 26.844 22.25 1 91.75 458 ASP A C 1
ATOM 3680 O O . ASP A 1 458 ? -9.398 26.453 21.094 1 91.75 458 ASP A O 1
ATOM 3684 N N . PRO A 1 459 ? -10.828 27.219 22.609 1 93.75 459 PRO A N 1
ATOM 3685 C CA . PRO A 1 459 ? -11.953 27.125 21.672 1 93.75 459 PRO A CA 1
ATOM 3686 C C . PRO A 1 459 ? -11.75 27.953 20.406 1 93.75 459 PRO A C 1
ATOM 3688 O O . PRO A 1 459 ? -12.273 27.609 19.344 1 93.75 459 PRO A O 1
ATOM 3691 N N . ASP A 1 460 ? -11.039 29.094 20.531 1 94.94 460 ASP A N 1
ATOM 3692 C CA . ASP A 1 460 ? -10.797 29.938 19.375 1 94.94 460 ASP A CA 1
ATOM 3693 C C . ASP A 1 460 ? -9.945 29.203 18.328 1 94.94 460 ASP A C 1
ATOM 3695 O O . ASP A 1 460 ? -10.125 29.406 17.125 1 94.94 460 ASP A O 1
ATOM 3699 N N . TYR A 1 461 ? -9 28.453 18.812 1 96.19 461 TYR A N 1
ATOM 3700 C CA . TYR A 1 461 ? -8.195 27.641 17.906 1 96.19 461 TYR A CA 1
ATOM 3701 C C . TYR A 1 461 ? -9.078 26.703 17.094 1 96.19 461 TYR A C 1
ATOM 3703 O O . TYR A 1 461 ? -8.914 26.594 15.875 1 96.19 461 TYR A O 1
ATOM 3711 N N . VAL A 1 462 ? -10.07 26.062 17.781 1 97 462 VAL A N 1
ATOM 3712 C CA . VAL A 1 462 ? -10.969 25.125 17.125 1 97 462 VAL A CA 1
ATOM 3713 C C . VAL A 1 462 ? -11.852 25.875 16.125 1 97 462 VAL A C 1
ATOM 3715 O O . VAL A 1 462 ? -12.102 25.375 15.023 1 97 462 VAL A O 1
ATOM 3718 N N . ARG A 1 463 ? -12.312 27.016 16.562 1 97 463 ARG A N 1
ATOM 3719 C CA . ARG A 1 463 ? -13.141 27.812 15.656 1 97 463 ARG A CA 1
ATOM 3720 C C . ARG A 1 463 ? -12.367 28.203 14.406 1 97 463 ARG A C 1
ATOM 3722 O O . ARG A 1 463 ? -12.906 28.172 13.297 1 97 463 ARG A O 1
ATOM 3729 N N . ASN A 1 464 ? -11.125 28.641 14.609 1 97.19 464 ASN A N 1
ATOM 3730 C CA . ASN A 1 464 ? -10.281 28.984 13.469 1 97.19 464 ASN A CA 1
ATOM 3731 C C . ASN A 1 464 ? -10.055 27.797 12.539 1 97.19 464 ASN A C 1
ATOM 3733 O O . ASN A 1 464 ? -10.156 27.938 11.32 1 97.19 464 ASN A O 1
ATOM 3737 N N . MET A 1 465 ? -9.75 26.641 13.117 1 97.38 465 MET A N 1
ATOM 3738 C CA . MET A 1 465 ? -9.562 25.422 12.328 1 97.38 465 MET A CA 1
ATOM 3739 C C . MET A 1 465 ? -10.82 25.078 11.547 1 97.38 465 MET A C 1
ATOM 3741 O O . MET A 1 465 ? -10.75 24.688 10.383 1 97.38 465 MET A O 1
ATOM 3745 N N . THR A 1 466 ? -11.961 25.219 12.211 1 97.81 466 THR A N 1
ATOM 3746 C CA . THR A 1 466 ? -13.25 24.953 11.578 1 97.81 466 THR A CA 1
ATOM 3747 C C . THR A 1 466 ? -13.453 25.875 10.383 1 97.81 466 THR A C 1
ATOM 3749 O O . THR A 1 466 ? -13.922 25.438 9.328 1 97.81 466 THR A O 1
ATOM 3752 N N . THR A 1 467 ? -13.07 27.141 10.586 1 96.69 467 THR A N 1
ATOM 3753 C CA . THR A 1 467 ? -13.219 28.125 9.523 1 96.69 467 THR A CA 1
ATOM 3754 C C . THR A 1 467 ? -12.336 27.766 8.328 1 96.69 467 THR A C 1
ATOM 3756 O O . THR A 1 467 ? -12.742 27.953 7.176 1 96.69 467 THR A O 1
ATOM 3759 N N . ILE A 1 468 ? -11.148 27.328 8.539 1 95.94 468 ILE A N 1
ATOM 3760 C CA . ILE A 1 468 ? -10.25 26.922 7.469 1 95.94 468 ILE A CA 1
ATOM 3761 C C . ILE A 1 468 ? -10.883 25.766 6.688 1 95.94 468 ILE A C 1
ATOM 3763 O O . ILE A 1 468 ? -10.938 25.797 5.457 1 95.94 468 ILE A O 1
ATOM 3767 N N . ILE A 1 469 ? -11.406 24.719 7.355 1 95.88 469 ILE A N 1
ATOM 3768 C CA . ILE A 1 469 ? -12.016 23.547 6.707 1 95.88 469 ILE A CA 1
ATOM 3769 C C . ILE A 1 469 ? -13.266 23.984 5.945 1 95.88 469 ILE A C 1
ATOM 3771 O O . ILE A 1 469 ? -13.547 23.469 4.863 1 95.88 469 ILE A O 1
ATOM 3775 N N . ALA A 1 470 ? -13.977 24.922 6.539 1 94.19 470 ALA A N 1
ATOM 3776 C CA . ALA A 1 470 ? -15.195 25.422 5.902 1 94.19 470 ALA A CA 1
ATOM 3777 C C . ALA A 1 470 ? -14.875 26.109 4.574 1 94.19 470 ALA A C 1
ATOM 3779 O O . ALA A 1 470 ? -15.734 26.219 3.703 1 94.19 470 ALA A O 1
ATOM 3780 N N . SER A 1 471 ? -13.656 26.578 4.43 1 90.44 471 SER A N 1
ATOM 3781 C CA . SER A 1 471 ? -13.266 27.297 3.223 1 90.44 471 SER A CA 1
ATOM 3782 C C . SER A 1 471 ? -12.883 26.328 2.102 1 90.44 471 SER A C 1
ATOM 3784 O O . SER A 1 471 ? -12.68 26.75 0.961 1 90.44 471 SER A O 1
ATOM 3786 N N . LEU A 1 472 ? -12.781 25.031 2.344 1 89.5 472 LEU A N 1
ATOM 3787 C CA . LEU A 1 472 ? -12.43 24.031 1.338 1 89.5 472 LEU A CA 1
ATOM 3788 C C . LEU A 1 472 ? -13.578 23.812 0.362 1 89.5 472 LEU A C 1
ATOM 3790 O O . LEU A 1 472 ? -14.688 24.297 0.589 1 89.5 472 LEU A O 1
ATOM 3794 N N . THR A 1 473 ? -13.227 23.125 -0.704 1 87.31 473 THR A N 1
ATOM 3795 C CA . THR A 1 473 ? -14.281 22.703 -1.621 1 87.31 473 THR A CA 1
ATOM 3796 C C . THR A 1 473 ? -15.258 21.766 -0.929 1 87.31 473 THR A C 1
ATOM 3798 O O . THR A 1 473 ? -14.898 21.094 0.04 1 87.31 473 THR A O 1
ATOM 3801 N N . GLY A 1 474 ? -16.453 21.734 -1.421 1 87.44 474 GLY A N 1
ATOM 3802 C CA . GLY A 1 474 ? -17.484 20.906 -0.816 1 87.44 474 GLY A CA 1
ATOM 3803 C C . GLY A 1 474 ? -17.078 19.438 -0.719 1 87.44 474 GLY A C 1
ATOM 3804 O O . GLY A 1 474 ? -17.297 18.797 0.309 1 87.44 474 GLY A O 1
ATOM 3805 N N . GLY A 1 475 ? -16.438 18.922 -1.785 1 85.62 475 GLY A N 1
ATOM 3806 C CA . GLY A 1 475 ? -16 17.547 -1.786 1 85.62 475 GLY A CA 1
ATOM 3807 C C . GLY A 1 475 ? -14.938 17.25 -0.742 1 85.62 475 GLY A C 1
ATOM 3808 O O . GLY A 1 475 ? -14.992 16.234 -0.057 1 85.62 475 GLY A O 1
ATOM 3809 N N . ALA A 1 476 ? -14.008 18.125 -0.617 1 88.56 476 ALA A N 1
ATOM 3810 C CA . ALA A 1 476 ? -12.938 17.953 0.363 1 88.56 476 ALA A CA 1
ATOM 3811 C C . ALA A 1 476 ? -13.477 18.031 1.787 1 88.56 476 ALA A C 1
ATOM 3813 O O . ALA A 1 476 ? -13.102 17.219 2.641 1 88.56 476 ALA A O 1
ATOM 3814 N N . ARG A 1 477 ? -14.367 18.984 2.025 1 91.75 477 ARG A N 1
ATOM 3815 C CA . ARG A 1 477 ? -14.969 19.141 3.346 1 91.75 477 ARG A CA 1
ATOM 3816 C C . ARG A 1 477 ? -15.75 17.875 3.738 1 91.75 477 ARG A C 1
ATOM 3818 O O . ARG A 1 477 ? -15.633 17.406 4.871 1 91.75 477 ARG A O 1
ATOM 3825 N N . TYR A 1 478 ? -16.469 17.406 2.818 1 89.94 478 TYR A N 1
ATOM 3826 C CA . TYR A 1 478 ? -17.281 16.219 3.045 1 89.94 478 TYR A CA 1
ATOM 3827 C C . TYR A 1 478 ? -16.406 15.023 3.416 1 89.94 478 TYR A C 1
ATOM 3829 O O . TYR A 1 478 ? -16.703 14.297 4.371 1 89.94 478 TYR A O 1
ATOM 3837 N N . THR A 1 479 ? -15.367 14.805 2.652 1 90.38 479 THR A N 1
ATOM 3838 C CA . THR A 1 479 ? -14.516 13.641 2.871 1 90.38 479 THR A CA 1
ATOM 3839 C C . THR A 1 479 ? -13.758 13.766 4.191 1 90.38 479 THR A C 1
ATOM 3841 O O . THR A 1 479 ? -13.562 12.773 4.895 1 90.38 479 THR A O 1
ATOM 3844 N N . VAL A 1 480 ? -13.32 14.969 4.527 1 93.56 480 VAL A N 1
ATOM 3845 C CA . VAL A 1 480 ? -12.625 15.195 5.789 1 93.56 480 VAL A CA 1
ATOM 3846 C C . VAL A 1 480 ? -13.562 14.906 6.957 1 93.56 480 VAL A C 1
ATOM 3848 O O . VAL A 1 480 ? -13.195 14.211 7.906 1 93.56 480 VAL A O 1
ATOM 3851 N N . GLU A 1 481 ? -14.781 15.422 6.84 1 94.19 481 GLU A N 1
ATOM 3852 C CA . GLU A 1 481 ? -15.773 15.211 7.895 1 94.19 481 GLU A CA 1
ATOM 3853 C C . GLU A 1 481 ? -16.078 13.727 8.078 1 94.19 481 GLU A C 1
ATOM 3855 O O . GLU A 1 481 ? -16.094 13.227 9.203 1 94.19 481 GLU A O 1
ATOM 3860 N N . ARG A 1 482 ? -16.281 13.062 7.016 1 92 482 ARG A N 1
ATOM 3861 C CA . ARG A 1 482 ? -16.594 11.641 7.078 1 92 482 ARG A CA 1
ATOM 3862 C C . ARG A 1 482 ? -15.438 10.852 7.68 1 92 482 ARG A C 1
ATOM 3864 O O . ARG A 1 482 ? -15.648 9.914 8.453 1 92 482 ARG A O 1
ATOM 3871 N N . CYS A 1 483 ? -14.266 11.227 7.285 1 93.12 483 CYS A N 1
ATOM 3872 C CA . CYS A 1 483 ? -13.086 10.555 7.809 1 93.12 483 CYS A CA 1
ATOM 3873 C C . CYS A 1 483 ? -12.977 10.734 9.32 1 93.12 483 CYS A C 1
ATOM 3875 O O . CYS A 1 483 ? -12.758 9.758 10.047 1 93.12 483 CYS A O 1
ATOM 3877 N N . LEU A 1 484 ? -13.164 11.922 9.812 1 94.75 484 LEU A N 1
ATOM 3878 C CA . LEU A 1 484 ? -13.094 12.195 11.242 1 94.75 484 LEU A CA 1
ATOM 3879 C C . LEU A 1 484 ? -14.18 11.438 11.992 1 94.75 484 LEU A C 1
ATOM 3881 O O . LEU A 1 484 ? -13.93 10.883 13.07 1 94.75 484 LEU A O 1
ATOM 3885 N N . LEU A 1 485 ? -15.359 11.391 11.422 1 92.81 485 LEU A N 1
ATOM 3886 C CA . LEU A 1 485 ? -16.469 10.68 12.047 1 92.81 485 LEU A CA 1
ATOM 3887 C C . LEU A 1 485 ? -16.156 9.188 12.172 1 92.81 485 LEU A C 1
ATOM 3889 O O . LEU A 1 485 ? -16.422 8.578 13.211 1 92.81 485 LEU A O 1
ATOM 3893 N N . GLU A 1 486 ? -15.602 8.672 11.172 1 89.38 486 GLU A N 1
ATOM 3894 C CA . GLU A 1 486 ? -15.273 7.25 11.195 1 89.38 486 GLU A CA 1
ATOM 3895 C C . GLU A 1 486 ? -14.195 6.945 12.227 1 89.38 486 GLU A C 1
ATOM 3897 O O . GLU A 1 486 ? -14.266 5.934 12.93 1 89.38 486 GLU A O 1
ATOM 3902 N N . ILE A 1 487 ? -13.195 7.762 12.289 1 90.94 487 ILE A N 1
ATOM 3903 C CA . ILE A 1 487 ? -12.133 7.598 13.266 1 90.94 487 ILE A CA 1
ATOM 3904 C C . ILE A 1 487 ? -12.719 7.605 14.68 1 90.94 487 ILE A C 1
ATOM 3906 O O . ILE A 1 487 ? -12.422 6.723 15.484 1 90.94 487 ILE A O 1
ATOM 3910 N N . LEU A 1 488 ? -13.602 8.531 14.914 1 91.5 488 LEU A N 1
ATOM 3911 C CA . LEU A 1 488 ? -14.148 8.695 16.266 1 91.5 488 LEU A CA 1
ATOM 3912 C C . LEU A 1 488 ? -15.172 7.613 16.562 1 91.5 488 LEU A C 1
ATOM 3914 O O . LEU A 1 488 ? -15.297 7.18 17.719 1 91.5 488 LEU A O 1
ATOM 3918 N N . CYS A 1 489 ? -15.883 7.207 15.562 1 89.31 489 CYS A N 1
ATOM 3919 C CA . CYS A 1 489 ? -16.844 6.117 15.766 1 89.31 489 CYS A CA 1
ATOM 3920 C C . CYS A 1 489 ? -16.125 4.844 16.203 1 89.31 489 CYS A C 1
ATOM 3922 O O . CYS A 1 489 ? -16.578 4.148 17.109 1 89.31 489 CYS A O 1
ATOM 3924 N N . ARG A 1 490 ? -15.039 4.562 15.633 1 84.44 490 ARG A N 1
ATOM 3925 C CA . ARG A 1 490 ? -14.266 3.379 15.984 1 84.44 490 ARG A CA 1
ATOM 3926 C C . ARG A 1 490 ? -13.68 3.502 17.391 1 84.44 490 ARG A C 1
ATOM 3928 O O . ARG A 1 490 ? -13.625 2.52 18.125 1 84.44 490 ARG A O 1
ATOM 3935 N N . ALA A 1 491 ? -13.273 4.668 17.672 1 83.44 491 ALA A N 1
ATOM 3936 C CA . ALA A 1 491 ? -12.672 4.91 18.969 1 83.44 491 ALA A CA 1
ATOM 3937 C C . ALA A 1 491 ? -13.703 4.777 20.094 1 83.44 491 ALA A C 1
ATOM 3939 O O . ALA A 1 491 ? -13.359 4.477 21.234 1 83.44 491 ALA A O 1
ATOM 3940 N N . SER A 1 492 ? -14.953 5.004 19.781 1 83.06 492 SER A N 1
ATOM 3941 C CA . SER A 1 492 ? -16 4.969 20.797 1 83.06 492 SER A CA 1
ATOM 3942 C C . SER A 1 492 ? -16.516 3.551 21 1 83.06 492 SER A C 1
ATOM 3944 O O . SER A 1 492 ? -17.422 3.326 21.812 1 83.06 492 SER A O 1
ATOM 3946 N N . GLY A 1 493 ? -15.883 2.545 20.359 1 74.19 493 GLY A N 1
ATOM 3947 C CA . GLY A 1 493 ? -16.281 1.153 20.5 1 74.19 493 GLY A CA 1
ATOM 3948 C C . GLY A 1 493 ? -17.359 0.738 19.5 1 74.19 493 GLY A C 1
ATOM 3949 O O . GLY A 1 493 ? -18.016 -0.294 19.688 1 74.19 493 GLY A O 1
ATOM 3950 N N . GLY A 1 494 ? -17.656 1.593 18.688 1 66 494 GLY A N 1
ATOM 3951 C CA . GLY A 1 494 ? -18.656 1.259 17.688 1 66 494 GLY A CA 1
ATOM 3952 C C . GLY A 1 494 ? -18.203 0.169 16.734 1 66 494 GLY A C 1
ATOM 3953 O O . GLY A 1 494 ? -17 -0.117 16.625 1 66 494 GLY A O 1
ATOM 3954 N N . GLU A 1 495 ? -19.188 -0.692 16.344 1 62.09 495 GLU A N 1
ATOM 3955 C CA . GLU A 1 495 ? -18.906 -1.767 15.391 1 62.09 495 GLU A CA 1
ATOM 3956 C C . GLU A 1 495 ? -18.328 -1.216 14.086 1 62.09 495 GLU A C 1
ATOM 3958 O O . GLU A 1 495 ? -18.703 -0.117 13.656 1 62.09 495 GLU A O 1
ATOM 3963 N N . GLN A 1 496 ? -17.25 -1.793 13.773 1 57.69 496 GLN A N 1
ATOM 3964 C CA . GLN A 1 496 ? -16.719 -1.449 12.453 1 57.69 496 GLN A CA 1
ATOM 3965 C C . GLN A 1 496 ? -17.766 -1.667 11.367 1 57.69 496 GLN A C 1
ATOM 3967 O O . GLN A 1 496 ? -18.375 -2.73 11.297 1 57.69 496 GLN A O 1
ATOM 3972 N N . ASN A 1 497 ? -18.391 -0.579 10.93 1 53.75 497 ASN A N 1
ATOM 3973 C CA . ASN A 1 497 ? -19.281 -0.705 9.773 1 53.75 497 ASN A CA 1
ATOM 3974 C C . ASN A 1 497 ? -18.516 -1.117 8.523 1 53.75 497 ASN A C 1
ATOM 3976 O O . ASN A 1 497 ? -17.406 -0.628 8.281 1 53.75 497 ASN A O 1
ATOM 3980 N N . LEU A 1 498 ? -18.781 -2.23 7.902 1 50.56 498 LEU A N 1
ATOM 3981 C CA . LEU A 1 498 ? -18.234 -2.852 6.707 1 50.56 498 LEU A CA 1
ATOM 3982 C C . LEU A 1 498 ? -17.984 -1.812 5.613 1 50.56 498 LEU A C 1
ATOM 3984 O O . LEU A 1 498 ? -17 -1.895 4.879 1 50.56 498 LEU A O 1
ATOM 3988 N N . PHE A 1 499 ? -19.016 -0.87 5.395 1 50.62 499 PHE A N 1
ATOM 3989 C CA . PHE A 1 499 ? -18.969 0.014 4.234 1 50.62 499 PHE A CA 1
ATOM 3990 C C . PHE A 1 499 ? -18.047 1.191 4.484 1 50.62 499 PHE A C 1
ATOM 3992 O O . PHE A 1 499 ? -17.828 2.02 3.598 1 50.62 499 PHE A O 1
ATOM 3999 N N . GLU A 1 500 ? -17.562 1.311 5.641 1 56.59 500 GLU A N 1
ATOM 4000 C CA . GLU A 1 500 ? -16.844 2.455 6.176 1 56.59 500 GLU A CA 1
ATOM 4001 C C . GLU A 1 500 ? -15.406 2.498 5.645 1 56.59 500 GLU A C 1
ATOM 4003 O O . GLU A 1 500 ? -14.641 3.398 5.984 1 56.59 500 GLU A O 1
ATOM 4008 N N . GLU A 1 501 ? -15.18 1.5 4.711 1 58.66 501 GLU A N 1
ATOM 4009 C CA . GLU A 1 501 ? -13.906 1.254 4.039 1 58.66 501 GLU A CA 1
ATOM 4010 C C . GLU A 1 501 ? -13.492 2.449 3.188 1 58.66 501 GLU A C 1
ATOM 4012 O O . GLU A 1 501 ? -12.32 2.578 2.816 1 58.66 501 GLU A O 1
ATOM 4017 N N . LYS A 1 502 ? -14.359 3.51 3.176 1 70.19 502 LYS A N 1
ATOM 4018 C CA . LYS A 1 502 ? -14.039 4.453 2.105 1 70.19 502 LYS A CA 1
ATOM 4019 C C . LYS A 1 502 ? -13.453 5.746 2.668 1 70.19 502 LYS A C 1
ATOM 4021 O O . LYS A 1 502 ? -12.969 6.59 1.916 1 70.19 502 LYS A O 1
ATOM 4026 N N . TYR A 1 503 ? -13.43 5.801 3.988 1 85.88 503 TYR A N 1
ATOM 4027 C CA . TYR A 1 503 ? -13.047 7.133 4.453 1 85.88 503 TYR A CA 1
ATOM 4028 C C . TYR A 1 503 ? -11.938 7.047 5.5 1 85.88 503 TYR A C 1
ATOM 4030 O O . TYR A 1 503 ? -12.141 7.441 6.652 1 85.88 503 TYR A O 1
ATOM 4038 N N . THR A 1 504 ? -10.875 6.539 5.117 1 90.94 504 THR A N 1
ATOM 4039 C CA . THR A 1 504 ? -9.664 6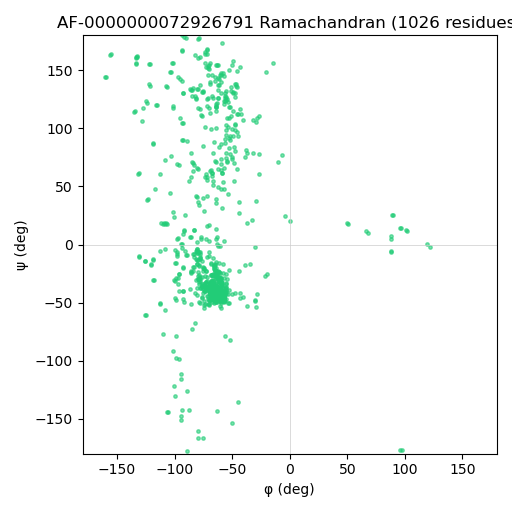.547 5.926 1 90.94 504 THR A CA 1
ATOM 4040 C C . THR A 1 504 ? -8.695 7.625 5.441 1 90.94 504 THR A C 1
ATOM 4042 O O . THR A 1 504 ? -8.773 8.07 4.293 1 90.94 504 THR A O 1
ATOM 4045 N N . PRO A 1 505 ? -7.852 8.047 6.324 1 93.44 505 PRO A N 1
ATOM 4046 C CA . PRO A 1 505 ? -6.883 9.062 5.902 1 93.44 505 PRO A CA 1
ATOM 4047 C C . PRO A 1 505 ? -6.059 8.625 4.691 1 93.44 505 PRO A C 1
ATOM 4049 O O . PRO A 1 505 ? -5.754 9.438 3.82 1 93.44 505 PRO A O 1
ATOM 4052 N N . ASP A 1 506 ? -5.742 7.34 4.535 1 92.06 506 ASP A N 1
ATOM 4053 C CA . ASP A 1 506 ? -4.988 6.84 3.391 1 92.06 506 ASP A CA 1
ATOM 4054 C C . ASP A 1 506 ? -5.793 6.965 2.1 1 92.06 506 ASP A C 1
ATOM 4056 O O . ASP A 1 506 ? -5.25 7.32 1.053 1 92.06 506 ASP A O 1
ATOM 4060 N N . ILE A 1 507 ? -7.043 6.656 2.211 1 91.75 507 ILE A N 1
ATOM 4061 C CA . ILE A 1 507 ? -7.902 6.781 1.037 1 91.75 507 ILE A CA 1
ATOM 4062 C C . ILE A 1 507 ? -8.078 8.258 0.676 1 91.75 507 ILE A C 1
ATOM 4064 O O . ILE A 1 507 ? -8.016 8.625 -0.499 1 91.75 507 ILE A O 1
ATOM 4068 N N . LEU A 1 508 ? -8.25 9.07 1.706 1 92.94 508 LEU A N 1
ATOM 4069 C CA . LEU A 1 508 ? -8.383 10.508 1.479 1 92.94 508 LEU A CA 1
ATOM 4070 C C . LEU A 1 508 ? -7.133 11.07 0.818 1 92.94 508 LEU A C 1
ATOM 4072 O O . LEU A 1 508 ? -7.223 11.867 -0.119 1 92.94 508 LEU A O 1
ATOM 4076 N N . LEU A 1 509 ? -5.98 10.656 1.244 1 92.75 509 LEU A N 1
ATOM 4077 C CA . LEU A 1 509 ? -4.707 11.125 0.715 1 92.75 509 LEU A CA 1
ATOM 4078 C C . LEU A 1 509 ? -4.574 10.789 -0.767 1 92.75 509 LEU A C 1
ATOM 4080 O O . LEU A 1 509 ? -4.004 11.562 -1.535 1 92.75 509 LEU A O 1
ATOM 4084 N N . SER A 1 510 ? -5.109 9.68 -1.174 1 92.69 510 SER A N 1
ATOM 4085 C CA . SER A 1 510 ? -4.938 9.227 -2.551 1 92.69 510 SER A CA 1
ATOM 4086 C C . SER A 1 510 ? -6.043 9.766 -3.451 1 92.69 510 SER A C 1
ATOM 4088 O O . SER A 1 510 ? -5.938 9.695 -4.68 1 92.69 510 SER A O 1
ATOM 4090 N N . THR A 1 511 ? -7.098 10.398 -2.881 1 89 511 THR A N 1
ATOM 4091 C CA . THR A 1 511 ? -8.242 10.766 -3.713 1 89 511 THR A CA 1
ATOM 4092 C C . THR A 1 511 ? -8.477 12.273 -3.678 1 89 511 THR A C 1
ATOM 4094 O O . THR A 1 511 ? -9.188 12.812 -4.527 1 89 511 THR A O 1
ATOM 4097 N N . ILE A 1 512 ? -7.895 12.922 -2.703 1 85.56 512 ILE A N 1
ATOM 4098 C CA . ILE A 1 512 ? -8.164 14.344 -2.564 1 85.56 512 ILE A CA 1
ATOM 4099 C C . ILE A 1 512 ? -7.309 15.133 -3.561 1 85.56 512 ILE A C 1
ATOM 4101 O O . ILE A 1 512 ? -6.141 14.805 -3.783 1 85.56 512 ILE A O 1
ATOM 4105 N N . SER A 1 513 ? -7.984 16.078 -4.227 1 81.88 513 SER A N 1
ATOM 4106 C CA . SER A 1 513 ? -7.289 16.953 -5.172 1 81.88 513 SER A CA 1
ATOM 4107 C C . SER A 1 513 ? -6.852 18.25 -4.504 1 81.88 513 SER A C 1
ATOM 4109 O O . SER A 1 513 ? -7.258 18.531 -3.375 1 81.88 513 SER A O 1
ATOM 4111 N N . GLY A 1 514 ? -5.992 18.953 -5.219 1 73.06 514 GLY A N 1
ATOM 4112 C CA . GLY A 1 514 ? -5.609 20.266 -4.727 1 73.06 514 GLY A CA 1
ATOM 4113 C C . GLY A 1 514 ? -6.777 21.234 -4.625 1 73.06 514 GLY A C 1
ATOM 4114 O O . GLY A 1 514 ? -7.785 21.062 -5.316 1 73.06 514 GLY A O 1
ATOM 4115 N N . GLN A 1 515 ? -6.785 22.016 -3.656 1 77.06 515 GLN A N 1
ATOM 4116 C CA . GLN A 1 515 ? -7.852 22.969 -3.391 1 77.06 515 GLN A CA 1
ATOM 4117 C C . GLN A 1 515 ? -7.562 24.328 -4.047 1 77.06 515 GLN A C 1
ATOM 4119 O O . GLN A 1 515 ? -6.398 24.688 -4.23 1 77.06 515 GLN A O 1
ATOM 4124 N N . MET B 1 1 ? 73 63.312 23.078 1 21.53 1 MET B N 1
ATOM 4125 C CA . MET B 1 1 ? 73.125 61.938 23.5 1 21.53 1 MET B CA 1
ATOM 4126 C C . MET B 1 1 ? 71.812 61.25 23.656 1 21.53 1 MET B C 1
ATOM 4128 O O . MET B 1 1 ? 71.125 61.375 24.688 1 21.53 1 MET B O 1
ATOM 4132 N N . ALA B 1 2 ? 71 61.438 22.656 1 23.72 2 ALA B N 1
ATOM 4133 C CA . ALA B 1 2 ? 69.625 61.469 22.125 1 23.72 2 ALA B CA 1
ATOM 4134 C C . ALA B 1 2 ? 69 60.062 22.172 1 23.72 2 ALA B C 1
ATOM 4136 O O . ALA B 1 2 ? 69.5 59.125 21.516 1 23.72 2 ALA B O 1
ATOM 4137 N N . THR B 1 3 ? 68.688 59.625 23.438 1 22.39 3 THR B N 1
ATOM 4138 C CA . THR B 1 3 ? 68.125 58.5 24.219 1 22.39 3 THR B CA 1
ATOM 4139 C C . THR B 1 3 ? 66.875 57.938 23.578 1 22.39 3 THR B C 1
ATOM 4141 O O . THR B 1 3 ? 65.875 57.719 24.25 1 22.39 3 THR B O 1
ATOM 4144 N N . ASN B 1 4 ? 67 57.969 22.219 1 21.73 4 ASN B N 1
ATOM 4145 C CA . ASN B 1 4 ? 65.812 57.719 21.391 1 21.73 4 ASN B CA 1
ATOM 4146 C C . ASN B 1 4 ? 65.125 56.375 21.734 1 21.73 4 ASN B C 1
ATOM 4148 O O . ASN B 1 4 ? 65.75 55.312 21.578 1 21.73 4 ASN B O 1
ATOM 4152 N N . SER B 1 5 ? 64.5 56.375 22.922 1 23 5 SER B N 1
ATOM 4153 C CA . SER B 1 5 ? 63.719 55.344 23.609 1 23 5 SER B CA 1
ATOM 4154 C C . SER B 1 5 ? 62.812 54.594 22.625 1 23 5 SER B C 1
ATOM 4156 O O . SER B 1 5 ? 62.188 55.219 21.766 1 23 5 SER B O 1
ATOM 4158 N N . ASN B 1 6 ? 63.219 53.344 22.359 1 21.52 6 ASN B N 1
ATOM 4159 C CA . ASN B 1 6 ? 62.812 52.219 21.5 1 21.52 6 ASN B CA 1
ATOM 4160 C C . ASN B 1 6 ? 61.344 51.875 21.672 1 21.52 6 ASN B C 1
ATOM 4162 O O . ASN B 1 6 ? 60.906 51.531 22.781 1 21.52 6 ASN B O 1
ATOM 4166 N N . SER B 1 7 ? 60.406 52.625 21.094 1 22.64 7 SER B N 1
ATOM 4167 C CA . SER B 1 7 ? 58.938 52.625 21.031 1 22.64 7 SER B CA 1
ATOM 4168 C C . SER B 1 7 ? 58.406 51.281 20.578 1 22.64 7 SER B C 1
ATOM 4170 O O . SER B 1 7 ? 57.5 51.188 19.75 1 22.64 7 SER B O 1
ATOM 4172 N N . SER B 1 8 ? 59.094 50.125 21.219 1 22.67 8 SER B N 1
ATOM 4173 C CA . SER B 1 8 ? 58.688 48.844 20.656 1 22.67 8 SER B CA 1
ATOM 4174 C C . SER B 1 8 ? 57.188 48.688 20.641 1 22.67 8 SER B C 1
ATOM 4176 O O . SER B 1 8 ? 56.531 48.875 21.656 1 22.67 8 SER B O 1
ATOM 4178 N N . GLN B 1 9 ? 56.562 49.125 19.547 1 20.69 9 GLN B N 1
ATOM 4179 C CA . GLN B 1 9 ? 55.156 49.094 19.141 1 20.69 9 GLN B CA 1
ATOM 4180 C C . GLN B 1 9 ? 54.594 47.688 19.344 1 20.69 9 GLN B C 1
ATOM 4182 O O . GLN B 1 9 ? 55.094 46.719 18.766 1 20.69 9 GLN B O 1
ATOM 4187 N N . ASN B 1 10 ? 54.125 47.344 20.625 1 21.88 10 ASN B N 1
ATOM 4188 C CA . ASN B 1 10 ? 53.438 46.156 21.156 1 21.88 10 ASN B CA 1
ATOM 4189 C C . ASN B 1 10 ? 52.25 45.75 20.266 1 21.88 10 ASN B C 1
ATOM 4191 O O . ASN B 1 10 ? 51.219 46.438 20.266 1 21.88 10 ASN B O 1
ATOM 4195 N N . THR B 1 11 ? 52.5 45.531 18.938 1 22.23 11 THR B N 1
ATOM 4196 C CA . THR B 1 11 ? 51.344 45.188 18.094 1 22.23 11 THR B CA 1
ATOM 4197 C C . THR B 1 11 ? 50.625 43.969 18.656 1 22.23 11 THR B C 1
ATOM 4199 O O . THR B 1 11 ? 51.188 42.906 18.781 1 22.23 11 THR B O 1
ATOM 4202 N N . SER B 1 12 ? 49.781 44.188 19.734 1 21.94 12 SER B N 1
ATOM 4203 C CA . SER B 1 12 ? 48.938 43.219 20.391 1 21.94 12 SER B CA 1
ATOM 4204 C C . SER B 1 12 ? 48.094 42.438 19.375 1 21.94 12 SER B C 1
ATOM 4206 O O . SER B 1 12 ? 47.281 43 18.672 1 21.94 12 SER B O 1
ATOM 4208 N N . ASP B 1 13 ? 48.781 41.5 18.625 1 21.73 13 ASP B N 1
ATOM 4209 C CA . ASP B 1 13 ? 48.094 40.656 17.641 1 21.73 13 ASP B CA 1
ATOM 4210 C C . ASP B 1 13 ? 46.906 39.938 18.266 1 21.73 13 ASP B C 1
ATOM 4212 O O . ASP B 1 13 ? 47.031 39.281 19.297 1 21.73 13 ASP B O 1
ATOM 4216 N N . ASP B 1 14 ? 45.656 40.531 18.219 1 22.11 14 ASP B N 1
ATOM 4217 C CA . ASP B 1 14 ? 44.312 40.062 18.641 1 22.11 14 ASP B CA 1
ATOM 4218 C C . ASP B 1 14 ? 44.031 38.688 18.125 1 22.11 14 ASP B C 1
ATOM 4220 O O . ASP B 1 14 ? 43.906 38.469 16.906 1 22.11 14 ASP B O 1
ATOM 4224 N N . ASN B 1 15 ? 44.719 37.625 18.656 1 21.98 15 ASN B N 1
ATOM 4225 C CA . ASN B 1 15 ? 44.438 36.219 18.312 1 21.98 15 ASN B CA 1
ATOM 4226 C C . ASN B 1 15 ? 42.938 35.906 18.438 1 21.98 15 ASN B C 1
ATOM 4228 O O . ASN B 1 15 ? 42.406 35.938 19.531 1 21.98 15 ASN B O 1
ATOM 4232 N N . LEU B 1 16 ? 42.094 36.344 17.516 1 23.91 16 LEU B N 1
ATOM 4233 C CA . LEU B 1 16 ? 40.656 36 17.547 1 23.91 16 LEU B CA 1
ATOM 4234 C C . LEU B 1 16 ? 40.5 34.5 17.719 1 23.91 16 LEU B C 1
ATOM 4236 O O . LEU B 1 16 ? 41.094 33.688 16.984 1 23.91 16 LEU B O 1
ATOM 4240 N N . PRO B 1 17 ? 40.219 34 18.984 1 23.61 17 PRO B N 1
ATOM 4241 C CA . PRO B 1 17 ? 40.031 32.594 19.25 1 23.61 17 PRO B CA 1
ATOM 4242 C C . PRO B 1 17 ? 39.125 31.906 18.234 1 23.61 17 PRO B C 1
ATOM 4244 O O . PRO B 1 17 ? 38.125 32.5 17.797 1 23.61 17 PRO B O 1
ATOM 4247 N N . GLN B 1 18 ? 39.719 31.281 17.266 1 21.23 18 GLN B N 1
ATOM 4248 C CA . GLN B 1 18 ? 39.062 30.453 16.266 1 21.23 18 GLN B CA 1
ATOM 4249 C C . GLN B 1 18 ? 38.094 29.484 16.922 1 21.23 18 GLN B C 1
ATOM 4251 O O . GLN B 1 18 ? 38.469 28.75 17.844 1 21.23 18 GLN B O 1
ATOM 4256 N N . LYS B 1 19 ? 36.75 29.859 16.922 1 23.52 19 LYS B N 1
ATOM 4257 C CA . LYS B 1 19 ? 35.594 29.094 17.375 1 23.52 19 LYS B CA 1
ATOM 4258 C C . LYS B 1 19 ? 35.594 27.672 16.828 1 23.52 19 LYS B C 1
ATOM 4260 O O . LYS B 1 19 ? 35.562 27.469 15.609 1 23.52 19 LYS B O 1
ATOM 4265 N N . GLU B 1 20 ? 36.375 26.75 17.453 1 21.39 20 GLU B N 1
ATOM 4266 C CA . GLU B 1 20 ? 36.5 25.344 17.141 1 21.39 20 GLU B CA 1
ATOM 4267 C C . GLU B 1 20 ? 35.156 24.641 17.094 1 21.39 20 GLU B C 1
ATOM 4269 O O . GLU B 1 20 ? 34.406 24.672 18.078 1 21.39 20 GLU B O 1
ATOM 4274 N N . PHE B 1 21 ? 34.438 24.719 15.945 1 21.19 21 PHE B N 1
ATOM 4275 C CA . PHE B 1 21 ? 33.219 23.922 15.766 1 21.19 21 PHE B CA 1
ATOM 4276 C C . PHE B 1 21 ? 33.5 22.438 15.984 1 21.19 21 PHE B C 1
ATOM 4278 O O . PHE B 1 21 ? 34.312 21.844 15.273 1 21.19 21 PHE B O 1
ATOM 4285 N N . ALA B 1 22 ? 33.688 22 17.219 1 23.39 22 ALA B N 1
ATOM 4286 C CA . ALA B 1 22 ? 33.938 20.609 17.547 1 23.39 22 ALA B CA 1
ATOM 4287 C C . ALA B 1 22 ? 32.875 19.688 17 1 23.39 22 ALA B C 1
ATOM 4289 O O . ALA B 1 22 ? 31.719 19.75 17.438 1 23.39 22 ALA B O 1
ATOM 4290 N N . PHE B 1 23 ? 32.875 19.5 15.688 1 22.41 23 PHE B N 1
ATOM 4291 C CA . PHE B 1 23 ? 32 18.484 15.156 1 22.41 23 PHE B CA 1
ATOM 4292 C C . PHE B 1 23 ? 32.281 17.125 15.805 1 22.41 23 PHE B C 1
ATOM 4294 O O . PHE B 1 23 ? 33.438 16.672 15.836 1 22.41 23 PHE B O 1
ATOM 4301 N N . VAL B 1 24 ? 31.609 16.812 16.891 1 26.44 24 VAL B N 1
ATOM 4302 C CA . VAL B 1 24 ? 31.719 15.602 17.703 1 26.44 24 VAL B CA 1
ATOM 4303 C C . VAL B 1 24 ? 31.703 14.375 16.797 1 26.44 24 VAL B C 1
ATOM 4305 O O . VAL B 1 24 ? 30.828 14.242 15.93 1 26.44 24 VAL B O 1
ATOM 4308 N N . GLN B 1 25 ? 32.875 13.797 16.578 1 24.3 25 GLN B N 1
ATOM 4309 C CA . GLN B 1 25 ? 33.25 12.547 15.938 1 24.3 25 GLN B CA 1
ATOM 4310 C C . GLN B 1 25 ? 32.406 11.383 16.438 1 24.3 25 GLN B C 1
ATOM 4312 O O . GLN B 1 25 ? 32.344 11.133 17.641 1 24.3 25 GLN B O 1
ATOM 4317 N N . ASN B 1 26 ? 31.484 10.984 15.648 1 25.38 26 ASN B N 1
ATOM 4318 C CA . ASN B 1 26 ? 30.469 9.945 15.727 1 25.38 26 ASN B CA 1
ATOM 4319 C C . ASN B 1 26 ? 31.078 8.555 15.805 1 25.38 26 ASN B C 1
ATOM 4321 O O . ASN B 1 26 ? 30.438 7.555 15.477 1 25.38 26 ASN B O 1
ATOM 4325 N N . GLU B 1 27 ? 32.375 8.375 16.062 1 24.81 27 GLU B N 1
ATOM 4326 C CA . GLU B 1 27 ? 32.812 7.035 15.68 1 24.81 27 GLU B CA 1
ATOM 4327 C C . GLU B 1 27 ? 31.984 5.961 16.375 1 24.81 27 GLU B C 1
ATOM 4329 O O . GLU B 1 27 ? 31.594 4.977 15.75 1 24.81 27 GLU B O 1
ATOM 4334 N N . SER B 1 28 ? 32.344 5.723 17.672 1 26.58 28 SER B N 1
ATOM 4335 C CA . SER B 1 28 ? 32.406 4.426 18.344 1 26.58 28 SER B CA 1
ATOM 4336 C C . SER B 1 28 ? 31.016 3.883 18.641 1 26.58 28 SER B C 1
ATOM 4338 O O . SER B 1 28 ? 30.812 2.668 18.703 1 26.58 28 SER B O 1
ATOM 4340 N N . ASN B 1 29 ? 30.141 4.684 19.266 1 24.5 29 ASN B N 1
ATOM 4341 C CA . ASN B 1 29 ? 29.109 4.16 20.156 1 24.5 29 ASN B CA 1
ATOM 4342 C C . ASN B 1 29 ? 27.922 3.615 19.375 1 24.5 29 ASN B C 1
ATOM 4344 O O . ASN B 1 29 ? 26.891 4.277 19.281 1 24.5 29 ASN B O 1
ATOM 4348 N N . LYS B 1 30 ? 28.047 3.037 18.312 1 29 30 LYS B N 1
ATOM 4349 C CA . LYS B 1 30 ? 26.859 2.537 17.625 1 29 30 LYS B CA 1
ATOM 4350 C C . LYS B 1 30 ? 26.109 1.548 18.5 1 29 30 LYS B C 1
ATOM 4352 O O . LYS B 1 30 ? 24.891 1.359 18.328 1 29 30 LYS B O 1
ATOM 4357 N N . ARG B 1 31 ? 26.75 0.656 19.234 1 29.81 31 ARG B N 1
ATOM 4358 C CA . ARG B 1 31 ? 26.172 -0.439 20.016 1 29.81 31 ARG B CA 1
ATOM 4359 C C . ARG B 1 31 ? 25.359 0.09 21.188 1 29.81 31 ARG B C 1
ATOM 4361 O O . ARG B 1 31 ? 24.344 -0.495 21.578 1 29.81 31 ARG B O 1
ATOM 4368 N N . GLU B 1 32 ? 25.969 1.061 22 1 28.5 32 GLU B N 1
ATOM 4369 C CA . GLU B 1 32 ? 25.406 1.541 23.25 1 28.5 32 GLU B CA 1
ATOM 4370 C C . GLU B 1 32 ? 24.109 2.316 23.016 1 28.5 32 GLU B C 1
ATOM 4372 O O . GLU B 1 32 ? 23.297 2.471 23.922 1 28.5 32 GLU B O 1
ATOM 4377 N N . LEU B 1 33 ? 24 2.986 21.875 1 27.47 33 LEU B N 1
ATOM 4378 C CA . LEU B 1 33 ? 22.797 3.816 21.781 1 27.47 33 LEU B CA 1
ATOM 4379 C C . LEU B 1 33 ? 21.547 2.953 21.75 1 27.47 33 LEU B C 1
ATOM 4381 O O . LEU B 1 33 ? 20.453 3.439 22.016 1 27.47 33 LEU B O 1
ATOM 4385 N N . ARG B 1 34 ? 21.609 1.734 21.406 1 28.38 34 ARG B N 1
ATOM 4386 C CA . ARG B 1 34 ? 20.406 0.919 21.406 1 28.38 34 ARG B CA 1
ATOM 4387 C C . ARG B 1 34 ? 19.906 0.672 22.828 1 28.38 34 ARG B C 1
ATOM 4389 O O . ARG B 1 34 ? 18.703 0.655 23.078 1 28.38 34 ARG B O 1
ATOM 4396 N N . SER B 1 35 ? 20.828 0.308 23.797 1 29.47 35 SER B N 1
ATOM 4397 C CA . SER B 1 35 ? 20.469 -0.11 25.156 1 29.47 35 SER B CA 1
ATOM 4398 C C . SER B 1 35 ? 20.047 1.081 26 1 29.47 35 SER B C 1
ATOM 4400 O O . SER B 1 35 ? 19.109 0.977 26.797 1 29.47 35 SER B O 1
ATOM 4402 N N . HIS B 1 36 ? 20.828 2.172 26.016 1 28.25 36 HIS B N 1
ATOM 4403 C CA . HIS B 1 36 ? 20.641 3.242 26.984 1 28.25 36 HIS B CA 1
ATOM 4404 C C . HIS B 1 36 ? 19.344 4 26.734 1 28.25 36 HIS B C 1
ATOM 4406 O O . HIS B 1 36 ? 18.641 4.367 27.672 1 28.25 36 HIS B O 1
ATOM 4412 N N . ALA B 1 37 ? 19.016 4.34 25.562 1 28.66 37 ALA B N 1
ATOM 4413 C CA . ALA B 1 37 ? 17.766 5.078 25.391 1 28.66 37 ALA B CA 1
ATOM 4414 C C . ALA B 1 37 ? 16.594 4.301 25.953 1 28.66 37 ALA B C 1
ATOM 4416 O O . ALA B 1 37 ? 15.648 4.895 26.484 1 28.66 37 ALA B O 1
ATOM 4417 N N . MET B 1 38 ? 16.625 2.977 25.969 1 28.22 38 MET B N 1
ATOM 4418 C CA . MET B 1 38 ? 15.562 2.229 26.641 1 28.22 38 MET B CA 1
ATOM 4419 C C . MET B 1 38 ? 15.641 2.426 28.156 1 28.22 38 MET B C 1
ATOM 4421 O O . MET B 1 38 ? 14.609 2.504 28.828 1 28.22 38 MET B O 1
ATOM 4425 N N . ARG B 1 39 ? 16.875 2.436 28.672 1 31.11 39 ARG B N 1
ATOM 4426 C CA . ARG B 1 39 ? 17.016 2.492 30.125 1 31.11 39 ARG B CA 1
ATOM 4427 C C . ARG B 1 39 ? 16.609 3.861 30.656 1 31.11 39 ARG B C 1
ATOM 4429 O O . ARG B 1 39 ? 15.984 3.961 31.703 1 31.11 39 ARG B O 1
ATOM 4436 N N . GLU B 1 40 ? 17.234 4.867 30 1 30.77 40 GLU B N 1
ATOM 4437 C CA . GLU B 1 40 ? 16.938 6.184 30.562 1 30.77 40 GLU B CA 1
ATOM 4438 C C . GLU B 1 40 ? 15.438 6.488 30.484 1 30.77 40 GLU B C 1
ATOM 4440 O O . GLU B 1 40 ? 14.883 7.148 31.359 1 30.77 40 GLU B O 1
ATOM 4445 N N . HIS B 1 41 ? 14.742 5.938 29.547 1 28.92 41 HIS B N 1
ATOM 4446 C CA . HIS B 1 41 ? 13.289 6.109 29.531 1 28.92 41 HIS B CA 1
ATOM 4447 C C . HIS B 1 41 ? 12.656 5.484 30.781 1 28.92 41 HIS B C 1
ATOM 4449 O O . HIS B 1 41 ? 11.773 6.086 31.391 1 28.92 41 HIS B O 1
ATOM 4455 N N . TRP B 1 42 ? 13.219 4.301 31.203 1 30.39 42 TRP B N 1
ATOM 4456 C CA . TRP B 1 42 ? 12.633 3.717 32.406 1 30.39 42 TRP B CA 1
ATOM 4457 C C . TRP B 1 42 ? 12.953 4.562 33.625 1 30.39 42 TRP B C 1
ATOM 4459 O O . TRP B 1 42 ? 12.109 4.727 34.5 1 30.39 42 TRP B O 1
ATOM 4469 N N . LYS B 1 43 ? 14.203 5.012 33.594 1 32.47 43 LYS B N 1
ATOM 4470 C CA . LYS B 1 43 ? 14.578 5.707 34.812 1 32.47 43 LYS B CA 1
ATOM 4471 C C . LYS B 1 43 ? 13.773 6.996 35 1 32.47 43 LYS B C 1
ATOM 4473 O O . LYS B 1 43 ? 13.297 7.305 36.094 1 32.47 43 LYS B O 1
ATOM 4478 N N . ASN B 1 44 ? 13.789 7.773 33.875 1 31.55 44 ASN B N 1
ATOM 4479 C CA . ASN B 1 44 ? 13.156 9.07 34.094 1 31.55 44 ASN B CA 1
ATOM 4480 C C . ASN B 1 44 ? 11.648 8.93 34.312 1 31.55 44 ASN B C 1
ATOM 4482 O O . ASN B 1 44 ? 10.984 9.898 34.688 1 31.55 44 ASN B O 1
ATOM 4486 N N . ARG B 1 45 ? 11.031 7.766 33.969 1 29.86 45 ARG B N 1
ATOM 4487 C CA . ARG B 1 45 ? 9.625 7.59 34.312 1 29.86 45 ARG B CA 1
ATOM 4488 C C . ARG B 1 45 ? 9.406 7.785 35.812 1 29.86 45 ARG B C 1
ATOM 4490 O O . ARG B 1 45 ? 8.344 8.234 36.25 1 29.86 45 ARG B O 1
ATOM 4497 N N . ARG B 1 46 ? 10.445 7.285 36.531 1 29.88 46 ARG B N 1
ATOM 4498 C CA . ARG B 1 46 ? 10.242 7.328 37.969 1 29.88 46 ARG B CA 1
ATOM 4499 C C . ARG B 1 46 ? 10.172 8.766 38.469 1 29.88 46 ARG B C 1
ATOM 4501 O O . ARG B 1 46 ? 9.383 9.078 39.375 1 29.88 46 ARG B O 1
ATOM 4508 N N . GLN B 1 47 ? 11.195 9.492 37.906 1 30.47 47 GLN B N 1
ATOM 4509 C CA . GLN B 1 47 ? 11.359 10.742 38.656 1 30.47 47 GLN B CA 1
ATOM 4510 C C . GLN B 1 47 ? 10.234 11.719 38.344 1 30.47 47 GLN B C 1
ATOM 4512 O O . GLN B 1 47 ? 9.734 12.406 39.219 1 30.47 47 GLN B O 1
ATOM 4517 N N . THR B 1 48 ? 9.906 11.695 36.938 1 30.73 48 THR B N 1
ATOM 4518 C CA . THR B 1 48 ? 9.016 12.805 36.625 1 30.73 48 THR B CA 1
ATOM 4519 C C . THR B 1 48 ? 7.652 12.609 37.312 1 30.73 48 THR B C 1
ATOM 4521 O O . THR B 1 48 ? 6.816 13.516 37.281 1 30.73 48 THR B O 1
ATOM 4524 N N . ILE B 1 49 ? 7.277 11.422 37.906 1 31.64 49 ILE B N 1
ATOM 4525 C CA . ILE B 1 49 ? 6.035 11.305 38.656 1 31.64 49 ILE B CA 1
ATOM 4526 C C . ILE B 1 49 ? 5.996 12.367 39.75 1 31.64 49 ILE B C 1
ATOM 4528 O O . ILE B 1 49 ? 4.934 12.914 40.062 1 31.64 49 ILE B O 1
ATOM 4532 N N . ASN B 1 50 ? 7.238 12.5 40.25 1 28.3 50 ASN B N 1
ATOM 4533 C CA . ASN B 1 50 ? 7.195 13.281 41.5 1 28.3 50 ASN B CA 1
ATOM 4534 C C . ASN B 1 50 ? 6.84 14.742 41.219 1 28.3 50 ASN B C 1
ATOM 4536 O O . ASN B 1 50 ? 6.109 15.359 42 1 28.3 50 ASN B O 1
ATOM 4540 N N . GLU B 1 51 ? 7.602 15.289 40.156 1 29.34 51 GLU B N 1
ATOM 4541 C CA . GLU B 1 51 ? 7.566 16.75 40.188 1 29.34 51 GLU B CA 1
ATOM 4542 C C . GLU B 1 51 ? 6.262 17.281 39.594 1 29.34 51 GLU B C 1
ATOM 4544 O O . GLU B 1 51 ? 5.879 18.422 39.875 1 29.34 51 GLU B O 1
ATOM 4549 N N . GLU B 1 52 ? 5.602 16.531 38.75 1 28.53 52 GLU B N 1
ATOM 4550 C CA . GLU B 1 52 ? 4.418 17.109 38.156 1 28.53 52 GLU B CA 1
ATOM 4551 C C . GLU B 1 52 ? 3.402 17.547 39.188 1 28.53 52 GLU B C 1
ATOM 4553 O O . GLU B 1 52 ? 2.418 18.219 38.875 1 28.53 52 GLU B O 1
ATOM 4558 N N . LYS B 1 53 ? 3.502 17.078 40.469 1 26.39 53 LYS B N 1
ATOM 4559 C CA . LYS B 1 53 ? 2.518 17.516 41.469 1 26.39 53 LYS B CA 1
ATOM 4560 C C . LYS B 1 53 ? 2.477 19.031 41.562 1 26.39 53 LYS B C 1
ATOM 4562 O O . LYS B 1 53 ? 1.416 19.625 41.812 1 26.39 53 LYS B O 1
ATOM 4567 N N . GLN B 1 54 ? 3.721 19.5 41.469 1 23.97 54 GLN B N 1
ATOM 4568 C CA . GLN B 1 54 ? 3.725 20.844 42.031 1 23.97 54 GLN B CA 1
ATOM 4569 C C . GLN B 1 54 ? 3.082 21.844 41.094 1 23.97 54 GLN B C 1
ATOM 4571 O O . GLN B 1 54 ? 2.369 22.75 41.5 1 23.97 54 GLN B O 1
ATOM 4576 N N . LYS B 1 55 ? 3.564 21.844 39.844 1 26.47 55 LYS B N 1
ATOM 4577 C CA . LYS B 1 55 ? 3.311 23.062 39.062 1 26.47 55 LYS B CA 1
ATOM 4578 C C . LYS B 1 55 ? 1.849 23.156 38.656 1 26.47 55 LYS B C 1
ATOM 4580 O O . LYS B 1 55 ? 1.53 23.766 37.625 1 26.47 55 LYS B O 1
ATOM 4585 N N . ARG B 1 56 ? 0.927 22.297 39.062 1 22.89 56 ARG B N 1
ATOM 4586 C CA . ARG B 1 56 ? -0.496 22.531 38.844 1 22.89 56 ARG B CA 1
ATOM 4587 C C . ARG B 1 56 ? -0.881 23.969 39.156 1 22.89 56 ARG B C 1
ATOM 4589 O O . ARG B 1 56 ? -2.041 24.344 39.031 1 22.89 56 ARG B O 1
ATOM 4596 N N . GLN B 1 57 ? -0.074 24.609 39.969 1 19.22 57 GLN B N 1
ATOM 4597 C CA . GLN B 1 57 ? -0.781 25.719 40.625 1 19.22 57 GLN B CA 1
ATOM 4598 C C . GLN B 1 57 ? -1.083 26.828 39.625 1 19.22 57 GLN B C 1
ATOM 4600 O O . GLN B 1 57 ? -2.129 27.469 39.688 1 19.22 57 GLN B O 1
ATOM 4605 N N . LYS B 1 58 ? -0.086 27.359 38.844 1 20.22 58 LYS B N 1
ATOM 4606 C CA . LYS B 1 58 ? -0.202 28.797 38.625 1 20.22 58 LYS B CA 1
ATOM 4607 C C . LYS B 1 58 ? -1.177 29.109 37.5 1 20.22 58 LYS B C 1
ATOM 4609 O O . LYS B 1 58 ? -1.917 30.094 37.562 1 20.22 58 LYS B O 1
ATOM 4614 N N . ARG B 1 59 ? -0.839 28.75 36.281 1 18.84 59 ARG B N 1
ATOM 4615 C CA . ARG B 1 59 ? -1.024 29.781 35.281 1 18.84 59 ARG B CA 1
ATOM 4616 C C . ARG B 1 59 ? -2.484 29.859 34.844 1 18.84 59 ARG B C 1
ATOM 4618 O O . ARG B 1 59 ? -2.959 29.016 34.062 1 18.84 59 ARG B O 1
ATOM 4625 N N . THR B 1 60 ? -3.395 30.25 35.75 1 16.17 60 THR B N 1
ATOM 4626 C CA . THR B 1 60 ? -4.824 30.438 35.531 1 16.17 60 THR B CA 1
ATOM 4627 C C . THR B 1 60 ? -5.086 31.469 34.438 1 16.17 60 THR B C 1
ATOM 4629 O O . THR B 1 60 ? -6.133 31.438 33.781 1 16.17 60 THR B O 1
ATOM 4632 N N . GLN B 1 61 ? -4.375 32.625 34.312 1 16.7 61 GLN B N 1
ATOM 4633 C CA . GLN B 1 61 ? -5.254 33.781 34.125 1 16.7 61 GLN B CA 1
ATOM 4634 C C . GLN B 1 61 ? -5.773 33.875 32.719 1 16.7 61 GLN B C 1
ATOM 4636 O O . GLN B 1 61 ? -5.023 33.688 31.75 1 16.7 61 GLN B O 1
ATOM 4641 N N . HIS B 1 62 ? -7.094 34.188 32.438 1 16.44 62 HIS B N 1
ATOM 4642 C CA . HIS B 1 62 ? -8.25 34.094 31.531 1 16.44 62 HIS B CA 1
ATOM 4643 C C . HIS B 1 62 ? -8.305 35.281 30.562 1 16.44 62 HIS B C 1
ATOM 4645 O O . HIS B 1 62 ? -9.172 35.344 29.703 1 16.44 62 HIS B O 1
ATOM 4651 N N . THR B 1 63 ? -7.391 36.219 30.359 1 16.14 63 THR B N 1
ATOM 4652 C CA . THR B 1 63 ? -8.148 37.438 30.016 1 16.14 63 THR B CA 1
ATOM 4653 C C . THR B 1 63 ? -8.797 37.281 28.641 1 16.14 63 THR B C 1
ATOM 4655 O O . THR B 1 63 ? -8.227 36.688 27.734 1 16.14 63 THR B O 1
ATOM 4658 N N . LEU B 1 64 ? -10 38.094 28.312 1 15.26 64 LEU B N 1
ATOM 4659 C CA . LEU B 1 64 ? -11.297 38.156 27.641 1 15.26 64 LEU B CA 1
ATOM 4660 C C . LEU B 1 64 ? -11.188 38.844 26.281 1 15.26 64 LEU B C 1
ATOM 4662 O O . LEU B 1 64 ? -11.891 38.469 25.344 1 15.26 64 LEU B O 1
ATOM 4666 N N . LEU B 1 65 ? -10.328 39.781 25.859 1 15.27 65 LEU B N 1
ATOM 4667 C CA . LEU B 1 65 ? -11.07 40.969 25.375 1 15.27 65 LEU B CA 1
ATOM 4668 C C . LEU B 1 65 ? -11.68 40.656 24 1 15.27 65 LEU B C 1
ATOM 4670 O O . LEU B 1 65 ? -11.219 39.781 23.281 1 15.27 65 LEU B O 1
ATOM 4674 N N . PRO B 1 66 ? -12.211 41.938 23.219 1 15.21 66 PRO B N 1
ATOM 4675 C CA . PRO B 1 66 ? -13.461 42.438 22.625 1 15.21 66 PRO B CA 1
ATOM 4676 C C . PRO B 1 66 ? -13.562 42.125 21.125 1 15.21 66 PRO B C 1
ATOM 4678 O O . PRO B 1 66 ? -12.578 41.688 20.516 1 15.21 66 PRO B O 1
ATOM 4681 N N . THR B 1 67 ? -14.312 43.188 20.359 1 14.62 67 THR B N 1
ATOM 4682 C CA . THR B 1 67 ? -15.531 43.375 19.578 1 14.62 67 THR B CA 1
ATOM 4683 C C . THR B 1 67 ? -15.234 43.312 18.078 1 14.62 67 THR B C 1
ATOM 4685 O O . THR B 1 67 ? -14.07 43.344 17.672 1 14.62 67 THR B O 1
ATOM 4688 N N . PRO B 1 68 ? -15.789 44.438 17.172 1 14.93 68 PRO B N 1
ATOM 4689 C CA . PRO B 1 68 ? -16.906 44.344 16.219 1 14.93 68 PRO B CA 1
ATOM 4690 C C . PRO B 1 68 ? -16.438 44.375 14.766 1 14.93 68 PRO B C 1
ATOM 4692 O O . PRO B 1 68 ? -16.969 43.625 13.938 1 14.93 68 PRO B O 1
ATOM 4695 N N . LYS B 1 69 ? -15.672 45.344 14.125 1 15.25 69 LYS B N 1
ATOM 4696 C CA . LYS B 1 69 ? -16.266 46.281 13.203 1 15.25 69 LYS B CA 1
ATOM 4697 C C . LYS B 1 69 ? -16.438 45.688 11.812 1 15.25 69 LYS B C 1
ATOM 4699 O O . LYS B 1 69 ? -15.695 44.781 11.43 1 15.25 69 LYS B O 1
ATOM 4704 N N . THR B 1 70 ? -17.359 46.406 10.961 1 14.34 70 THR B N 1
ATOM 4705 C CA . THR B 1 70 ? -18.375 46.312 9.93 1 14.34 70 THR B CA 1
ATOM 4706 C C . THR B 1 70 ? -17.734 46.25 8.539 1 14.34 70 THR B C 1
ATOM 4708 O O . THR B 1 70 ? -18.125 45.406 7.711 1 14.34 70 THR B O 1
ATOM 4711 N N . GLN B 1 71 ? -17.156 47.375 7.969 1 14.22 71 GLN B N 1
ATOM 4712 C CA . GLN B 1 71 ? -17.844 48.062 6.863 1 14.22 71 GLN B CA 1
ATOM 4713 C C . GLN B 1 71 ? -17.594 47.312 5.547 1 14.22 71 GLN B C 1
ATOM 4715 O O . GLN B 1 71 ? -16.656 46.531 5.441 1 14.22 71 GLN B O 1
ATOM 4720 N N . SER B 1 72 ? -17.984 48.125 4.371 1 14.05 72 SER B N 1
ATOM 4721 C CA . SER B 1 72 ? -18.844 48.156 3.193 1 14.05 72 SER B CA 1
ATOM 4722 C C . SER B 1 72 ? -18.078 47.75 1.935 1 14.05 72 SER B C 1
ATOM 4724 O O . SER B 1 72 ? -18.516 46.875 1.18 1 14.05 72 SER B O 1
ATOM 4726 N N . THR B 1 73 ? -17.25 48.719 1.352 1 14.2 73 THR B N 1
ATOM 4727 C CA . THR B 1 73 ? -17.641 49.344 0.09 1 14.2 73 THR B CA 1
ATOM 4728 C C . THR B 1 73 ? -17.328 48.438 -1.086 1 14.2 73 THR B C 1
ATOM 4730 O O . THR B 1 73 ? -16.516 47.5 -0.954 1 14.2 73 THR B O 1
ATOM 4733 N N . MET B 1 74 ? -17.266 49.156 -2.369 1 14.02 74 MET B N 1
ATOM 4734 C CA . MET B 1 74 ? -17.953 49.281 -3.656 1 14.02 74 MET B CA 1
ATOM 4735 C C . MET B 1 74 ? -17.203 48.5 -4.734 1 14.02 74 MET B C 1
ATOM 4737 O O . MET B 1 74 ? -17.797 47.656 -5.43 1 14.02 74 MET B O 1
ATOM 4741 N N . SER B 1 75 ? -16.25 49.219 -5.449 1 13.97 75 SER B N 1
ATOM 4742 C CA . SER B 1 75 ? -16.516 49.656 -6.82 1 13.97 75 SER B CA 1
ATOM 4743 C C . SER B 1 75 ? -16.125 48.562 -7.82 1 13.97 75 SER B C 1
ATOM 4745 O O . SER B 1 75 ? -15.469 47.594 -7.461 1 13.97 75 SER B O 1
ATOM 4747 N N . ASP B 1 76 ? -15.547 49.094 -9.031 1 13.79 76 ASP B N 1
ATOM 4748 C CA . ASP B 1 76 ? -15.938 49.281 -10.422 1 13.79 76 ASP B CA 1
ATOM 4749 C C . ASP B 1 76 ? -15.344 48.188 -11.297 1 13.79 76 ASP B C 1
ATOM 4751 O O . ASP B 1 76 ? -14.656 47.281 -10.805 1 13.79 76 ASP B O 1
ATOM 4755 N N . GLU B 1 77 ? -14.531 48.688 -12.32 1 14.64 77 GLU B N 1
ATOM 4756 C CA . GLU B 1 77 ? -14.766 48.812 -13.758 1 14.64 77 GLU B CA 1
ATOM 4757 C C . GLU B 1 77 ? -14.195 47.594 -14.5 1 14.64 77 GLU B C 1
ATOM 4759 O O . GLU B 1 77 ? -13.398 46.844 -13.945 1 14.64 77 GLU B O 1
ATOM 4764 N N . ASN B 1 78 ? -13.828 47.969 -15.758 1 14.19 78 ASN B N 1
ATOM 4765 C CA . ASN B 1 78 ? -14.203 47.656 -17.125 1 14.19 78 ASN B CA 1
ATOM 4766 C C . ASN B 1 78 ? -13.312 46.562 -17.719 1 14.19 78 ASN B C 1
ATOM 4768 O O . ASN B 1 78 ? -13.758 45.438 -17.922 1 14.19 78 ASN B O 1
ATOM 4772 N N . SER B 1 79 ? -12.492 47.062 -18.734 1 14.24 79 SER B N 1
ATOM 4773 C CA . SER B 1 79 ? -12.68 46.812 -20.156 1 14.24 79 SER B CA 1
ATOM 4774 C C . SER B 1 79 ? -11.852 45.625 -20.625 1 14.24 79 SER B C 1
ATOM 4776 O O . SER B 1 79 ? -11.984 44.5 -20.094 1 14.24 79 SER B O 1
ATOM 4778 N N . GLU B 1 80 ? -10.867 45.969 -21.547 1 14.82 80 GLU B N 1
ATOM 4779 C CA . GLU B 1 80 ? -10.867 45.688 -22.969 1 14.82 80 GLU B CA 1
ATOM 4780 C C . GLU B 1 80 ? -10.133 44.406 -23.297 1 14.82 80 GLU B C 1
ATOM 4782 O O . GLU B 1 80 ? -9.453 43.844 -22.438 1 14.82 80 GLU B O 1
ATOM 4787 N N . SER B 1 81 ? -9.438 44.531 -24.453 1 14.75 81 SER B N 1
ATOM 4788 C CA . SER B 1 81 ? -9.523 43.938 -25.797 1 14.75 81 SER B CA 1
ATOM 4789 C C . SER B 1 81 ? -8.523 42.812 -25.953 1 14.75 81 SER B C 1
ATOM 4791 O O . SER B 1 81 ? -8.898 41.688 -26.312 1 14.75 81 SER B O 1
ATOM 4793 N N . SER B 1 82 ? -7.348 43.188 -26.578 1 14.85 82 SER B N 1
ATOM 4794 C CA . SER B 1 82 ? -7.043 42.812 -27.953 1 14.85 82 SER B CA 1
ATOM 4795 C C . SER B 1 82 ? -6.316 41.469 -28.031 1 14.85 82 SER B C 1
ATOM 4797 O O . SER B 1 82 ? -6.789 40.562 -28.703 1 14.85 82 SER B O 1
ATOM 4799 N N . THR B 1 83 ? -5.145 41.594 -28.75 1 15.12 83 THR B N 1
ATOM 4800 C CA . THR B 1 83 ? -4.754 41.156 -30.094 1 15.12 83 THR B CA 1
ATOM 4801 C C . THR B 1 83 ? -4.012 39.844 -30.062 1 15.12 83 THR B C 1
ATOM 4803 O O . THR B 1 83 ? -4.363 38.906 -30.781 1 15.12 83 THR B O 1
ATOM 4806 N N . SER B 1 84 ? -2.678 39.906 -30.109 1 15.66 84 SER B N 1
ATOM 4807 C CA . SER B 1 84 ? -1.835 39.5 -31.234 1 15.66 84 SER B CA 1
ATOM 4808 C C . SER B 1 84 ? -1.325 38.062 -31.062 1 15.66 84 SER B C 1
ATOM 4810 O O . SER B 1 84 ? -0.818 37.719 -30 1 15.66 84 SER B O 1
ATOM 4812 N N . VAL B 1 85 ? -1.905 37.25 -31.906 1 16.94 85 VAL B N 1
ATOM 4813 C CA . VAL B 1 85 ? -1.728 35.812 -32.062 1 16.94 85 VAL B CA 1
ATOM 4814 C C . VAL B 1 85 ? -0.299 35.531 -32.5 1 16.94 85 VAL B C 1
ATOM 4816 O O . VAL B 1 85 ? -0.044 35.312 -33.688 1 16.94 85 VAL B O 1
ATOM 4819 N N . LEU B 1 86 ? 0.792 36.219 -32 1 15.78 86 LEU B N 1
ATOM 4820 C CA . LEU B 1 86 ? 1.979 36 -32.844 1 15.78 86 LEU B CA 1
ATOM 4821 C C . LEU B 1 86 ? 2.291 34.5 -32.969 1 15.78 86 LEU B C 1
ATOM 4823 O O . LEU B 1 86 ? 2.178 33.75 -31.984 1 15.78 86 LEU B O 1
ATOM 4827 N N . ASN B 1 87 ? 2.389 34.062 -34.281 1 16.2 87 ASN B N 1
ATOM 4828 C CA . ASN B 1 87 ? 2.58 32.875 -35.094 1 16.2 87 ASN B CA 1
ATOM 4829 C C . ASN B 1 87 ? 3.945 32.219 -34.844 1 16.2 87 ASN B C 1
ATOM 4831 O O . ASN B 1 87 ? 4.34 31.312 -35.562 1 16.2 87 ASN B O 1
ATOM 4835 N N . THR B 1 88 ? 4.793 32.656 -33.844 1 16.23 88 THR B N 1
ATOM 4836 C CA . THR B 1 88 ? 6.164 32.375 -34.25 1 16.23 88 THR B CA 1
ATOM 4837 C C . THR B 1 88 ? 6.398 30.875 -34.406 1 16.23 88 THR B C 1
ATOM 4839 O O . THR B 1 88 ? 6.043 30.109 -33.5 1 16.23 88 THR B O 1
ATOM 4842 N N . ASN B 1 89 ? 6.832 30.422 -35.656 1 16.72 89 ASN B N 1
ATOM 4843 C CA . ASN B 1 89 ? 7.211 29.25 -36.438 1 16.72 89 ASN B CA 1
ATOM 4844 C C . ASN B 1 89 ? 8.469 28.578 -35.875 1 16.72 89 ASN B C 1
ATOM 4846 O O . ASN B 1 89 ? 9.023 27.672 -36.5 1 16.72 89 ASN B O 1
ATOM 4850 N N . ALA B 1 90 ? 9.125 28.938 -34.719 1 16.92 90 ALA B N 1
ATOM 4851 C CA . ALA B 1 90 ? 10.555 28.625 -34.719 1 16.92 90 ALA B CA 1
ATOM 4852 C C . ALA B 1 90 ? 10.773 27.125 -34.906 1 16.92 90 ALA B C 1
ATOM 4854 O O . ALA B 1 90 ? 9.961 26.312 -34.469 1 16.92 90 ALA B O 1
ATOM 4855 N N . SER B 1 91 ? 11.852 26.781 -35.75 1 17.84 91 SER B N 1
ATOM 4856 C CA . SER B 1 91 ? 12.703 25.797 -36.438 1 17.84 91 SER B CA 1
ATOM 4857 C C . SER B 1 91 ? 13.383 24.875 -35.438 1 17.84 91 SER B C 1
ATOM 4859 O O . SER B 1 91 ? 14.094 25.328 -34.531 1 17.84 91 SER B O 1
ATOM 4861 N N . PHE B 1 92 ? 12.797 23.781 -35 1 18.25 92 PHE B N 1
ATOM 4862 C CA . PHE B 1 92 ? 13.297 22.812 -34.031 1 18.25 92 PHE B CA 1
ATOM 4863 C C . PHE B 1 92 ? 14.609 22.203 -34.531 1 18.25 92 PHE B C 1
ATOM 4865 O O . PHE B 1 92 ? 14.617 21.391 -35.438 1 18.25 92 PHE B O 1
ATOM 4872 N N . ASP B 1 93 ? 15.742 23 -34.688 1 18.7 93 ASP B N 1
ATOM 4873 C CA . ASP B 1 93 ? 17.047 22.438 -35.062 1 18.7 93 ASP B CA 1
ATOM 4874 C C . ASP B 1 93 ? 17.453 21.344 -34.094 1 18.7 93 ASP B C 1
ATOM 4876 O O . ASP B 1 93 ? 17.578 21.578 -32.906 1 18.7 93 ASP B O 1
ATOM 4880 N N . THR B 1 94 ? 17.266 20.094 -34.406 1 20.55 94 THR B N 1
ATOM 4881 C CA . THR B 1 94 ? 17.594 18.844 -33.75 1 20.55 94 THR B CA 1
ATOM 4882 C C . THR B 1 94 ? 19.109 18.734 -33.5 1 20.55 94 THR B C 1
ATOM 4884 O O . THR B 1 94 ? 19.859 18.484 -34.438 1 20.55 94 THR B O 1
ATOM 4887 N N . ALA B 1 95 ? 19.875 19.719 -32.812 1 20.98 95 ALA B N 1
ATOM 4888 C CA . ALA B 1 95 ? 21.328 19.688 -32.688 1 20.98 95 ALA B CA 1
ATOM 4889 C C . ALA B 1 95 ? 21.812 18.328 -32.219 1 20.98 95 ALA B C 1
ATOM 4891 O O . ALA B 1 95 ? 21.328 17.812 -31.203 1 20.98 95 ALA B O 1
ATOM 4892 N N . LEU B 1 96 ? 22.562 17.547 -33 1 21.42 96 LEU B N 1
ATOM 4893 C CA . LEU B 1 96 ? 23.375 16.344 -32.938 1 21.42 96 LEU B CA 1
ATOM 4894 C C . LEU B 1 96 ? 24.5 16.5 -31.938 1 21.42 96 LEU B C 1
ATOM 4896 O O . LEU B 1 96 ? 25.438 17.281 -32.156 1 21.42 96 LEU B O 1
ATOM 4900 N N . ILE B 1 97 ? 24.328 16.703 -30.656 1 26.47 97 ILE B N 1
ATOM 4901 C CA . ILE B 1 97 ? 25.453 17.016 -29.766 1 26.47 97 ILE B CA 1
ATOM 4902 C C . ILE B 1 97 ? 26.516 15.93 -29.906 1 26.47 97 ILE B C 1
ATOM 4904 O O . ILE B 1 97 ? 26.203 14.734 -29.891 1 26.47 97 ILE B O 1
ATOM 4908 N N . PRO B 1 98 ? 27.781 16.219 -30.203 1 25.84 98 PRO B N 1
ATOM 4909 C CA . PRO B 1 98 ? 29.016 15.445 -30.375 1 25.84 98 PRO B CA 1
ATOM 4910 C C . PRO B 1 98 ? 29.312 14.539 -29.188 1 25.84 98 PRO B C 1
ATOM 4912 O O . PRO B 1 98 ? 28.875 14.82 -28.062 1 25.84 98 PRO B O 1
ATOM 4915 N N . ASN B 1 99 ? 30.016 13.328 -29.438 1 26.66 99 ASN B N 1
ATOM 4916 C CA . ASN B 1 99 ? 30.359 12.102 -28.719 1 26.66 99 ASN B CA 1
ATOM 4917 C C . ASN B 1 99 ? 31.375 12.359 -27.625 1 26.66 99 ASN B C 1
ATOM 4919 O O . ASN B 1 99 ? 32.438 11.719 -27.594 1 26.66 99 ASN B O 1
ATOM 4923 N N . ASN B 1 100 ? 31.859 13.594 -27.312 1 30.56 100 ASN B N 1
ATOM 4924 C CA . ASN B 1 100 ? 33.031 13.695 -26.438 1 30.56 100 ASN B CA 1
ATOM 4925 C C . ASN B 1 100 ? 32.906 12.781 -25.234 1 30.56 100 ASN B C 1
ATOM 4927 O O . ASN B 1 100 ? 31.797 12.445 -24.812 1 30.56 100 ASN B O 1
ATOM 4931 N N . GLU B 1 101 ? 34.031 12.219 -24.625 1 35.06 101 GLU B N 1
ATOM 4932 C CA . GLU B 1 101 ? 34.406 11.266 -23.578 1 35.06 101 GLU B CA 1
ATOM 4933 C C . GLU B 1 101 ? 33.562 11.492 -22.328 1 35.06 101 GLU B C 1
ATOM 4935 O O . GLU B 1 101 ? 33.969 12.227 -21.422 1 35.06 101 GLU B O 1
ATOM 4940 N N . ARG B 1 102 ? 32.438 11.977 -22.406 1 31.25 102 ARG B N 1
ATOM 4941 C CA . ARG B 1 102 ? 31.562 12.625 -21.438 1 31.25 102 ARG B CA 1
ATOM 4942 C C . ARG B 1 102 ? 31.328 11.727 -20.234 1 31.25 102 ARG B C 1
ATOM 4944 O O . ARG B 1 102 ? 31.062 10.531 -20.375 1 31.25 102 ARG B O 1
ATOM 4951 N N . GLN B 1 103 ? 32.031 11.734 -19.047 1 36.72 103 GLN B N 1
ATOM 4952 C CA . GLN B 1 103 ? 31.547 11.367 -17.719 1 36.72 103 GLN B CA 1
ATOM 4953 C C . GLN B 1 103 ? 30.031 11.18 -17.719 1 36.72 103 GLN B C 1
ATOM 4955 O O . GLN B 1 103 ? 29.281 12.133 -17.906 1 36.72 103 GLN B O 1
ATOM 4960 N N . SER B 1 104 ? 29.438 10.195 -18.281 1 39.97 104 SER B N 1
ATOM 4961 C CA . SER B 1 104 ? 28.094 9.734 -18.625 1 39.97 104 SER B CA 1
ATOM 4962 C C . SER B 1 104 ? 27.078 10.219 -17.594 1 39.97 104 SER B C 1
ATOM 4964 O O . SER B 1 104 ? 27.156 9.852 -16.422 1 39.97 104 SER B O 1
ATOM 4966 N N . ASP B 1 105 ? 26.609 11.32 -17.547 1 48.31 105 ASP B N 1
ATOM 4967 C CA . ASP B 1 105 ? 25.688 12.164 -16.781 1 48.31 105 ASP B CA 1
ATOM 4968 C C . ASP B 1 105 ? 24.484 11.367 -16.328 1 48.31 105 ASP B C 1
ATOM 4970 O O . ASP B 1 105 ? 23.703 10.875 -17.141 1 48.31 105 ASP B O 1
ATOM 4974 N N . LEU B 1 106 ? 24.703 10.516 -15.281 1 58.22 106 LEU B N 1
ATOM 4975 C CA . LEU B 1 106 ? 23.547 9.836 -14.703 1 58.22 106 LEU B CA 1
ATOM 4976 C C . LEU B 1 106 ? 22.281 10.648 -14.914 1 58.22 106 LEU B C 1
ATOM 4978 O O . LEU B 1 106 ? 22.266 11.852 -14.656 1 58.22 106 LEU B O 1
ATOM 4982 N N . GLU B 1 107 ? 21.438 10.086 -15.781 1 67.81 107 GLU B N 1
ATOM 4983 C CA . GLU B 1 107 ? 20.156 10.719 -16.047 1 67.81 107 GLU B CA 1
ATOM 4984 C C . GLU B 1 107 ? 19.453 11.109 -14.742 1 67.81 107 GLU B C 1
ATOM 4986 O O . GLU B 1 107 ? 19.688 10.492 -13.703 1 67.81 107 GLU B O 1
ATOM 4991 N N . GLY B 1 108 ? 18.922 12.133 -14.68 1 75.5 108 GLY B N 1
ATOM 4992 C CA . GLY B 1 108 ? 18.141 12.594 -13.539 1 75.5 108 GLY B CA 1
ATOM 4993 C C . GLY B 1 108 ? 17.109 11.594 -13.078 1 75.5 108 GLY B C 1
ATOM 4994 O O . GLY B 1 108 ? 16.75 10.672 -13.82 1 75.5 108 GLY B O 1
ATOM 4995 N N . ILE B 1 109 ? 16.688 11.586 -11.898 1 80.56 109 ILE B N 1
ATOM 4996 C CA . ILE B 1 109 ? 15.766 10.656 -11.258 1 80.56 109 ILE B CA 1
ATOM 4997 C C . ILE B 1 109 ? 14.484 10.555 -12.078 1 80.56 109 ILE B C 1
ATOM 4999 O O . ILE B 1 109 ? 14 9.453 -12.352 1 80.56 109 ILE B O 1
ATOM 5003 N N . PRO B 1 110 ? 13.945 11.734 -12.578 1 77.75 110 PRO B N 1
ATOM 5004 C CA . PRO B 1 110 ? 12.734 11.609 -13.391 1 77.75 110 PRO B CA 1
ATOM 5005 C C . PRO B 1 110 ? 12.945 10.742 -14.633 1 77.75 110 PRO B C 1
ATOM 5007 O O . PRO B 1 110 ? 12.086 9.93 -14.977 1 77.75 110 PRO B O 1
ATOM 5010 N N . TYR B 1 111 ? 14.094 10.891 -15.203 1 77.88 111 TYR B N 1
ATOM 5011 C CA . TYR B 1 111 ? 14.391 10.094 -16.391 1 77.88 111 TYR B CA 1
ATOM 5012 C C . TYR B 1 111 ? 14.523 8.617 -16.031 1 77.88 111 TYR B C 1
ATOM 5014 O O . TYR B 1 111 ? 14.07 7.75 -16.781 1 77.88 111 TYR B O 1
ATOM 5022 N N . GLN B 1 112 ? 15.109 8.406 -14.93 1 80.69 112 GLN B N 1
ATOM 5023 C CA . GLN B 1 112 ? 15.297 7.023 -14.508 1 80.69 112 GLN B CA 1
ATOM 5024 C C . GLN B 1 112 ? 13.953 6.363 -14.188 1 80.69 112 GLN B C 1
ATOM 5026 O O . GLN B 1 112 ? 13.758 5.18 -14.477 1 80.69 112 GLN B O 1
ATOM 5031 N N . ILE B 1 113 ? 13.102 7.07 -13.609 1 81.19 113 ILE B N 1
ATOM 5032 C CA . ILE B 1 113 ? 11.773 6.547 -13.328 1 81.19 113 ILE B CA 1
ATOM 5033 C C . ILE B 1 113 ? 11.047 6.25 -14.641 1 81.19 113 ILE B C 1
ATOM 5035 O O . ILE B 1 113 ? 10.477 5.168 -14.812 1 81.19 113 ILE B O 1
ATOM 5039 N N . LEU B 1 114 ? 11.117 7.199 -15.539 1 78.69 114 LEU B N 1
ATOM 5040 C CA . LEU B 1 114 ? 10.469 7.039 -16.844 1 78.69 114 LEU B CA 1
ATOM 5041 C C . LEU B 1 114 ? 11.062 5.863 -17.609 1 78.69 114 LEU B C 1
ATOM 5043 O O . LEU B 1 114 ? 10.328 5.074 -18.203 1 78.69 114 LEU B O 1
ATOM 5047 N N . SER B 1 115 ? 12.359 5.75 -17.516 1 78.31 115 SER B N 1
ATOM 5048 C CA . SER B 1 115 ? 13.031 4.633 -18.156 1 78.31 115 SER B CA 1
ATOM 5049 C C . SER B 1 115 ? 12.633 3.303 -17.531 1 78.31 115 SER B C 1
ATOM 5051 O O . SER B 1 115 ? 12.461 2.307 -18.25 1 78.31 115 SER B O 1
ATOM 5053 N N . GLY B 1 116 ? 12.484 3.291 -16.281 1 76.94 116 GLY B N 1
ATOM 5054 C CA . GLY B 1 116 ? 12.023 2.094 -15.602 1 76.94 116 GLY B CA 1
ATOM 5055 C C . GLY B 1 116 ? 10.633 1.667 -16.016 1 76.94 116 GLY B C 1
ATOM 5056 O O . GLY B 1 116 ? 10.391 0.49 -16.297 1 76.94 116 GLY B O 1
ATOM 5057 N N . VAL B 1 117 ? 9.805 2.641 -16.078 1 77.62 117 VAL B N 1
ATOM 5058 C CA . VAL B 1 117 ? 8.438 2.354 -16.5 1 77.62 117 VAL B CA 1
ATOM 5059 C C . VAL B 1 117 ? 8.422 1.881 -17.938 1 77.62 117 VAL B C 1
ATOM 5061 O O . VAL B 1 117 ? 7.691 0.949 -18.297 1 77.62 117 VAL B O 1
ATOM 5064 N N . ASN B 1 118 ? 9.25 2.494 -18.703 1 77.19 118 ASN B N 1
ATOM 5065 C CA . ASN B 1 118 ? 9.352 2.082 -20.094 1 77.19 118 ASN B CA 1
ATOM 5066 C C . ASN B 1 118 ? 9.883 0.655 -20.219 1 77.19 118 ASN B C 1
ATOM 5068 O O . ASN B 1 118 ? 9.422 -0.108 -21.078 1 77.19 118 ASN B O 1
ATOM 5072 N N . LEU B 1 119 ? 10.789 0.361 -19.438 1 76.62 119 LEU B N 1
ATOM 5073 C CA . LEU B 1 119 ? 11.344 -0.988 -19.422 1 76.62 119 LEU B CA 1
ATOM 5074 C C . LEU B 1 119 ? 10.281 -2.008 -19.031 1 76.62 119 LEU B C 1
ATOM 5076 O O . LEU B 1 119 ? 10.234 -3.107 -19.578 1 76.62 119 LEU B O 1
ATOM 5080 N N . ALA B 1 120 ? 9.516 -1.607 -18.094 1 76.19 120 ALA B N 1
ATOM 5081 C CA . ALA B 1 120 ? 8.453 -2.492 -17.641 1 76.19 120 ALA B CA 1
ATOM 5082 C C . ALA B 1 120 ? 7.492 -2.826 -18.781 1 76.19 120 ALA B C 1
ATOM 5084 O O . ALA B 1 120 ? 6.914 -3.916 -18.812 1 76.19 120 ALA B O 1
ATOM 5085 N N . PHE B 1 121 ? 7.414 -1.824 -19.703 1 74.94 121 PHE B N 1
ATOM 5086 C CA . PHE B 1 121 ? 6.477 -2.02 -20.797 1 74.94 121 PHE B CA 1
ATOM 5087 C C . PHE B 1 121 ? 7.191 -2.561 -22.031 1 74.94 121 PHE B C 1
ATOM 5089 O O . PHE B 1 121 ? 6.547 -3.014 -22.984 1 74.94 121 PHE B O 1
ATOM 5096 N N . GLY B 1 122 ? 8.461 -2.227 -22.375 1 61 122 GLY B N 1
ATOM 5097 C CA . GLY B 1 122 ? 9.203 -2.527 -23.594 1 61 122 GLY B CA 1
ATOM 5098 C C . GLY B 1 122 ? 9.102 -3.982 -24 1 61 122 GLY B C 1
ATOM 5099 O O . GLY B 1 122 ? 9.133 -4.297 -25.188 1 61 122 GLY B O 1
ATOM 5100 N N . SER B 1 123 ? 9.195 -4.875 -23 1 53 123 SER B N 1
ATOM 5101 C CA . SER B 1 123 ? 9.055 -6.223 -23.547 1 53 123 SER B CA 1
ATOM 5102 C C . SER B 1 123 ? 7.645 -6.469 -24.062 1 53 123 SER B C 1
ATOM 5104 O O . SER B 1 123 ? 7.367 -7.516 -24.641 1 53 123 SER B O 1
ATOM 5106 N N . SER B 1 124 ? 6.758 -5.562 -23.578 1 49.5 124 SER B N 1
ATOM 5107 C CA . SER B 1 124 ? 5.355 -5.723 -23.953 1 49.5 124 SER B CA 1
ATOM 5108 C C . SER B 1 124 ? 5.07 -5.121 -25.312 1 49.5 124 SER B C 1
ATOM 5110 O O . SER B 1 124 ? 5.387 -3.959 -25.578 1 49.5 124 SER B O 1
ATOM 5112 N N . ARG B 1 125 ? 5.602 -5.715 -26.391 1 45.5 125 ARG B N 1
ATOM 5113 C CA . ARG B 1 125 ? 5.109 -5.207 -27.672 1 45.5 125 ARG B CA 1
ATOM 5114 C C . ARG B 1 125 ? 3.686 -4.68 -27.547 1 45.5 125 ARG B C 1
ATOM 5116 O O . ARG B 1 125 ? 2.721 -5.422 -27.734 1 45.5 125 ARG B O 1
ATOM 5123 N N . LEU B 1 126 ? 3.428 -4.105 -26.531 1 43.78 126 LEU B N 1
ATOM 5124 C CA . LEU B 1 126 ? 2.023 -3.959 -26.156 1 43.78 126 LEU B CA 1
ATOM 5125 C C . LEU B 1 126 ? 1.187 -3.531 -27.359 1 43.78 126 LEU B C 1
ATOM 5127 O O . LEU B 1 126 ? 1.718 -3.344 -28.469 1 43.78 126 LEU B O 1
ATOM 5131 N N . ASP B 1 127 ? 0.109 -2.359 -27.156 1 42.22 127 ASP B N 1
ATOM 5132 C CA . ASP B 1 127 ? -1.197 -2.402 -27.812 1 42.22 127 ASP B CA 1
ATOM 5133 C C . ASP B 1 127 ? -1.075 -2.135 -29.297 1 42.22 127 ASP B C 1
ATOM 5135 O O . ASP B 1 127 ? -0.881 -0.99 -29.719 1 42.22 127 ASP B O 1
ATOM 5139 N N . PRO B 1 128 ? -0.321 -3.025 -29.906 1 40.47 128 PRO B N 1
ATOM 5140 C CA . PRO B 1 128 ? -0.413 -2.668 -31.328 1 40.47 128 PRO B CA 1
ATOM 5141 C C . PRO B 1 128 ? -1.753 -2.029 -31.688 1 40.47 128 PRO B C 1
ATOM 5143 O O . PRO B 1 128 ? -1.877 -1.402 -32.75 1 40.47 128 PRO B O 1
ATOM 5146 N N . PHE B 1 129 ? -2.764 -2.828 -31.125 1 38.84 129 PHE B N 1
ATOM 5147 C CA . PHE B 1 129 ? -4.102 -2.449 -31.578 1 38.84 129 PHE B CA 1
ATOM 5148 C C . PHE B 1 129 ? -4.691 -1.388 -30.656 1 38.84 129 PHE B C 1
ATOM 5150 O O . PHE B 1 129 ? -4.609 -1.502 -29.422 1 38.84 129 PHE B O 1
ATOM 5157 N N . ASP B 1 130 ? -4.477 -0.135 -30.906 1 45.91 130 ASP B N 1
ATOM 5158 C CA . ASP B 1 130 ? -5.379 0.884 -30.375 1 45.91 130 ASP B CA 1
ATOM 5159 C C . ASP B 1 130 ? -6.559 0.246 -29.641 1 45.91 130 ASP B C 1
ATOM 5161 O O . ASP B 1 130 ? -7.703 0.675 -29.797 1 45.91 130 ASP B O 1
ATOM 5165 N N . GLN B 1 131 ? -6.293 -1.02 -29.156 1 52.44 131 GLN B N 1
ATOM 5166 C CA . GLN B 1 131 ? -7.414 -1.813 -28.656 1 52.44 131 GLN B CA 1
ATOM 5167 C C . GLN B 1 131 ? -7.859 -1.339 -27.281 1 52.44 131 GLN B C 1
ATOM 5169 O O . GLN B 1 131 ? -8.898 -1.77 -26.781 1 52.44 131 GLN B O 1
ATOM 5174 N N . LEU B 1 132 ? -6.93 -0.478 -26.625 1 62.38 132 LEU B N 1
ATOM 5175 C CA . LEU B 1 132 ? -7.484 0.046 -25.375 1 62.38 132 LEU B CA 1
ATOM 5176 C C . LEU B 1 132 ? -7.809 1.529 -25.516 1 62.38 132 LEU B C 1
ATOM 5178 O O . LEU B 1 132 ? -7.059 2.381 -25.031 1 62.38 132 LEU B O 1
ATOM 5182 N N . PRO B 1 133 ? -8.781 1.793 -26.203 1 65.62 133 PRO B N 1
ATOM 5183 C CA . PRO B 1 133 ? -9.148 3.207 -26.312 1 65.62 133 PRO B CA 1
ATOM 5184 C C . PRO B 1 133 ? -9.781 3.75 -25.031 1 65.62 133 PRO B C 1
ATOM 5186 O O . PRO B 1 133 ? -10.984 4.008 -25 1 65.62 133 PRO B O 1
ATOM 5189 N N . MET B 1 134 ? -9.008 3.629 -23.938 1 79.5 134 MET B N 1
ATOM 5190 C CA . MET B 1 134 ? -9.547 4.188 -22.703 1 79.5 134 MET B CA 1
ATOM 5191 C C . MET B 1 134 ? -8.594 5.227 -22.125 1 79.5 134 MET B C 1
ATOM 5193 O O . MET B 1 134 ? -7.371 5.078 -22.219 1 79.5 134 MET B O 1
ATOM 5197 N N . LYS B 1 135 ? -9.203 6.266 -21.688 1 85.06 135 LYS B N 1
ATOM 5198 C CA . LYS B 1 135 ? -8.445 7.289 -20.984 1 85.06 135 LYS B CA 1
ATOM 5199 C C . LYS B 1 135 ? -8.227 6.898 -19.516 1 85.06 135 LYS B C 1
ATOM 5201 O O . LYS B 1 135 ? -9.18 6.551 -18.812 1 85.06 135 LYS B O 1
ATOM 5206 N N . LEU B 1 136 ? -6.984 6.898 -19.109 1 89.75 136 LEU B N 1
ATOM 5207 C CA . LEU B 1 136 ? -6.676 6.547 -17.719 1 89.75 136 LEU B CA 1
ATOM 5208 C C . LEU B 1 136 ? -7.117 7.652 -16.766 1 89.75 136 LEU B C 1
ATOM 5210 O O . LEU B 1 136 ? -6.809 8.828 -16.984 1 89.75 136 LEU B O 1
ATOM 5214 N N . SER B 1 137 ? -7.875 7.348 -15.828 1 90.94 137 SER B N 1
ATOM 5215 C CA . SER B 1 137 ? -8.266 8.25 -14.758 1 90.94 137 SER B CA 1
ATOM 5216 C C . SER B 1 137 ? -7.301 8.164 -13.578 1 90.94 137 SER B C 1
ATOM 5218 O O . SER B 1 137 ? -6.34 7.395 -13.609 1 90.94 137 SER B O 1
ATOM 5220 N N . VAL B 1 138 ? -7.535 8.977 -12.547 1 91.94 138 VAL B N 1
ATOM 5221 C CA . VAL B 1 138 ? -6.707 9 -11.344 1 91.94 138 VAL B CA 1
ATOM 5222 C C . VAL B 1 138 ? -6.707 7.621 -10.688 1 91.94 138 VAL B C 1
ATOM 5224 O O . VAL B 1 138 ? -5.664 7.145 -10.234 1 91.94 138 VAL B O 1
ATOM 5227 N N . ILE B 1 139 ? -7.852 6.992 -10.664 1 94.44 139 ILE B N 1
ATOM 5228 C CA . ILE B 1 139 ? -7.961 5.695 -10.008 1 94.44 139 ILE B CA 1
ATOM 5229 C C . ILE B 1 139 ? -7.121 4.664 -10.758 1 94.44 139 ILE B C 1
ATOM 5231 O O . ILE B 1 139 ? -6.504 3.791 -10.141 1 94.44 139 ILE B O 1
ATOM 5235 N N . HIS B 1 140 ? -7.059 4.742 -12.102 1 94.69 140 HIS B N 1
ATOM 5236 C CA . HIS B 1 140 ? -6.219 3.842 -12.883 1 94.69 140 HIS B CA 1
ATOM 5237 C C . HIS B 1 140 ? -4.746 4.016 -12.539 1 94.69 140 HIS B C 1
ATOM 5239 O O . HIS B 1 140 ? -4.035 3.033 -12.32 1 94.69 140 HIS B O 1
ATOM 5245 N N . HIS B 1 141 ? -4.344 5.289 -12.453 1 93.5 141 HIS B N 1
ATOM 5246 C CA . HIS B 1 141 ? -2.957 5.559 -12.086 1 93.5 141 HIS B CA 1
ATOM 5247 C C . HIS B 1 141 ? -2.643 5.039 -10.688 1 93.5 141 HIS B C 1
ATOM 5249 O O . HIS B 1 141 ? -1.607 4.402 -10.477 1 93.5 141 HIS B O 1
ATOM 5255 N N . LYS B 1 142 ? -3.543 5.332 -9.789 1 96.12 142 LYS B N 1
ATOM 5256 C CA . LYS B 1 142 ? -3.385 4.875 -8.414 1 96.12 142 LYS B CA 1
ATOM 5257 C C . LYS B 1 142 ? -3.145 3.371 -8.352 1 96.12 142 LYS B C 1
ATOM 5259 O O . LYS B 1 142 ? -2.174 2.914 -7.746 1 96.12 142 LYS B O 1
ATOM 5264 N N . LEU B 1 143 ? -3.969 2.643 -9.016 1 97.5 143 LEU B N 1
ATOM 5265 C CA . LEU B 1 143 ? -3.947 1.186 -8.938 1 97.5 143 LEU B CA 1
ATOM 5266 C C . LEU B 1 143 ? -2.762 0.619 -9.711 1 97.5 143 LEU B C 1
ATOM 5268 O O . LEU B 1 143 ? -2.158 -0.373 -9.289 1 97.5 143 LEU B O 1
ATOM 5272 N N . LEU B 1 144 ? -2.4 1.231 -10.836 1 95.44 144 LEU B N 1
ATOM 5273 C CA . LEU B 1 144 ? -1.245 0.786 -11.602 1 95.44 144 LEU B CA 1
ATOM 5274 C C . LEU B 1 144 ? 0.043 0.973 -10.812 1 95.44 144 LEU B C 1
ATOM 5276 O O . LEU B 1 144 ? 0.87 0.061 -10.734 1 95.44 144 LEU B O 1
ATOM 5280 N N . HIS B 1 145 ? 0.187 2.133 -10.195 1 95.88 145 HIS B N 1
ATOM 5281 C CA . HIS B 1 145 ? 1.401 2.391 -9.43 1 95.88 145 HIS B CA 1
ATOM 5282 C C . HIS B 1 145 ? 1.461 1.518 -8.18 1 95.88 145 HIS B C 1
ATOM 5284 O O . HIS B 1 145 ? 2.543 1.111 -7.754 1 95.88 145 HIS B O 1
ATOM 5290 N N . HIS B 1 146 ? 0.304 1.228 -7.609 1 97.69 146 HIS B N 1
ATOM 5291 C CA . HIS B 1 146 ? 0.283 0.253 -6.523 1 97.69 146 HIS B CA 1
ATOM 5292 C C . HIS B 1 146 ? 0.789 -1.106 -6.992 1 97.69 146 HIS B C 1
ATOM 5294 O O . HIS B 1 146 ? 1.604 -1.738 -6.316 1 97.69 146 HIS B O 1
ATOM 5300 N N . TRP B 1 147 ? 0.306 -1.521 -8.141 1 96.94 147 TRP B N 1
ATOM 5301 C CA . TRP B 1 147 ? 0.688 -2.816 -8.688 1 96.94 147 TRP B CA 1
ATOM 5302 C C . TRP B 1 147 ? 2.186 -2.865 -8.977 1 96.94 147 TRP B C 1
ATOM 5304 O O . TRP B 1 147 ? 2.844 -3.871 -8.703 1 96.94 147 TRP B O 1
ATOM 5314 N N . PHE B 1 148 ? 2.766 -1.746 -9.492 1 95.5 148 PHE B N 1
ATOM 5315 C CA . PHE B 1 148 ? 4.191 -1.646 -9.766 1 95.5 148 PHE B CA 1
ATOM 5316 C C . PHE B 1 148 ? 5 -1.775 -8.484 1 95.5 148 PHE B C 1
ATOM 5318 O O . PHE B 1 148 ? 6.016 -2.479 -8.445 1 95.5 148 PHE B O 1
ATOM 5325 N N . SER B 1 149 ? 4.504 -1.115 -7.477 1 96.62 149 SER B N 1
ATOM 5326 C CA . SER B 1 149 ? 5.191 -1.175 -6.191 1 96.62 149 SER B CA 1
ATOM 5327 C C . SER B 1 149 ? 5.148 -2.582 -5.605 1 96.62 149 SER B C 1
ATOM 5329 O O . SER B 1 149 ? 6.16 -3.088 -5.117 1 96.62 149 SER B O 1
ATOM 5331 N N . ALA B 1 150 ? 4.016 -3.252 -5.719 1 96.75 150 ALA B N 1
ATOM 5332 C CA . ALA B 1 150 ? 3.789 -4.562 -5.121 1 96.75 150 ALA B CA 1
ATOM 5333 C C . ALA B 1 150 ? 4.641 -5.633 -5.801 1 96.75 150 ALA B C 1
ATOM 5335 O O . ALA B 1 150 ? 4.93 -6.676 -5.207 1 96.75 150 ALA B O 1
ATOM 5336 N N . HIS B 1 151 ? 5.004 -5.422 -7.055 1 95.81 151 HIS B N 1
ATOM 5337 C CA . HIS B 1 151 ? 5.805 -6.367 -7.824 1 95.81 151 HIS B CA 1
ATOM 5338 C C . HIS B 1 151 ? 7.07 -5.707 -8.359 1 95.81 151 HIS B C 1
ATOM 5340 O O . HIS B 1 151 ? 7.492 -5.988 -9.484 1 95.81 151 HIS B O 1
ATOM 5346 N N . ALA B 1 152 ? 7.676 -4.855 -7.57 1 94.81 152 ALA B N 1
ATOM 5347 C CA . ALA B 1 152 ? 8.727 -3.949 -8.023 1 94.81 152 ALA B CA 1
ATOM 5348 C C . ALA B 1 152 ? 9.922 -4.727 -8.57 1 94.81 152 ALA B C 1
ATOM 5350 O O . ALA B 1 152 ? 10.445 -4.406 -9.641 1 94.81 152 ALA B O 1
ATOM 5351 N N . ALA B 1 153 ? 10.367 -5.762 -7.934 1 91.56 153 ALA B N 1
ATOM 5352 C CA . ALA B 1 153 ? 11.57 -6.477 -8.344 1 91.56 153 ALA B CA 1
ATOM 5353 C C . ALA B 1 153 ? 11.383 -7.137 -9.703 1 91.56 153 ALA B C 1
ATOM 5355 O O . ALA B 1 153 ? 12.273 -7.094 -10.555 1 91.56 153 ALA B O 1
ATOM 5356 N N . MET B 1 154 ? 10.203 -7.684 -9.93 1 90.56 154 MET B N 1
ATOM 5357 C CA . MET B 1 154 ? 9.945 -8.367 -11.195 1 90.56 154 MET B CA 1
ATOM 5358 C C . MET B 1 154 ? 9.617 -7.363 -12.297 1 90.56 154 MET B C 1
ATOM 5360 O O . MET B 1 154 ? 9.641 -7.703 -13.477 1 90.56 154 MET B O 1
ATOM 5364 N N . THR B 1 155 ? 9.281 -6.164 -11.898 1 90.5 155 THR B N 1
ATOM 5365 C CA . THR B 1 155 ? 8.922 -5.137 -12.867 1 90.5 155 THR B CA 1
ATOM 5366 C C . THR B 1 155 ? 10.141 -4.309 -13.258 1 90.5 155 THR B C 1
ATOM 5368 O O . THR B 1 155 ? 10.344 -4.004 -14.438 1 90.5 155 THR B O 1
ATOM 5371 N N . PHE B 1 156 ? 10.977 -4.012 -12.219 1 88.19 156 PHE B N 1
ATOM 5372 C CA . PHE B 1 156 ? 12.023 -3.031 -12.469 1 88.19 156 PHE B CA 1
ATOM 5373 C C . PHE B 1 156 ? 13.406 -3.654 -12.281 1 88.19 156 PHE B C 1
ATOM 5375 O O . PHE B 1 156 ? 14.422 -3.027 -12.586 1 88.19 156 PHE B O 1
ATOM 5382 N N . GLY B 1 157 ? 13.5 -4.824 -11.703 1 82.31 157 GLY B N 1
ATOM 5383 C CA . GLY B 1 157 ? 14.789 -5.445 -11.438 1 82.31 157 GLY B CA 1
ATOM 5384 C C . GLY B 1 157 ? 15.602 -5.699 -12.695 1 82.31 157 GLY B C 1
ATOM 5385 O O . GLY B 1 157 ? 15.047 -5.766 -13.789 1 82.31 157 GLY B O 1
ATOM 5386 N N . PRO B 1 158 ? 17 -5.52 -12.352 1 65.81 158 PRO B N 1
ATOM 5387 C CA . PRO B 1 158 ? 17.891 -5.738 -13.492 1 65.81 158 PRO B CA 1
ATOM 5388 C C . PRO B 1 158 ? 17.641 -7.074 -14.195 1 65.81 158 PRO B C 1
ATOM 5390 O O . PRO B 1 158 ? 17.234 -8.039 -13.547 1 65.81 158 PRO B O 1
ATOM 5393 N N . SER B 1 159 ? 17.297 -7.098 -15.359 1 58.5 159 SER B N 1
ATOM 5394 C CA . SER B 1 159 ? 17.359 -8.352 -16.094 1 58.5 159 SER B CA 1
ATOM 5395 C C . SER B 1 159 ? 18.797 -8.797 -16.297 1 58.5 159 SER B C 1
ATOM 5397 O O . SER B 1 159 ? 19.453 -8.375 -17.266 1 58.5 159 SER B O 1
ATOM 5399 N N . PRO B 1 160 ? 19.5 -9.047 -15.133 1 50.09 160 PRO B N 1
ATOM 5400 C CA . PRO B 1 160 ? 20.812 -9.508 -15.609 1 50.09 160 PRO B CA 1
ATOM 5401 C C . PRO B 1 160 ? 20.703 -10.539 -16.734 1 50.09 160 PRO B C 1
ATOM 5403 O O . PRO B 1 160 ? 19.953 -11.508 -16.609 1 50.09 160 PRO B O 1
ATOM 5406 N N . ASN B 1 161 ? 21.562 -10.352 -17.797 1 52.31 161 ASN B N 1
ATOM 5407 C CA . ASN B 1 161 ? 21.688 -11.242 -18.953 1 52.31 161 ASN B CA 1
ATOM 5408 C C . ASN B 1 161 ? 20.328 -11.57 -19.562 1 52.31 161 ASN B C 1
ATOM 5410 O O . ASN B 1 161 ? 20.109 -12.688 -20.047 1 52.31 161 ASN B O 1
ATOM 5414 N N . GLY B 1 162 ? 19.312 -10.672 -19.188 1 62.62 162 GLY B N 1
ATOM 5415 C CA . GLY B 1 162 ? 18.047 -10.953 -19.828 1 62.62 162 GLY B CA 1
ATOM 5416 C C . GLY B 1 162 ? 17.172 -11.93 -19.062 1 62.62 162 GLY B C 1
ATOM 5417 O O . GLY B 1 162 ? 16.391 -12.68 -19.641 1 62.62 162 GLY B O 1
ATOM 5418 N N . ALA B 1 163 ? 17.391 -11.977 -17.719 1 76.38 163 ALA B N 1
ATOM 5419 C CA . ALA B 1 163 ? 16.672 -12.984 -16.938 1 76.38 163 ALA B CA 1
ATOM 5420 C C . ALA B 1 163 ? 15.172 -12.781 -17.016 1 76.38 163 ALA B C 1
ATOM 5422 O O . ALA B 1 163 ? 14.688 -11.648 -17.062 1 76.38 163 ALA B O 1
ATOM 5423 N N . PHE B 1 164 ? 14.492 -13.852 -17.172 1 87.25 164 PHE B N 1
ATOM 5424 C CA . PHE B 1 164 ? 13.047 -13.938 -17.328 1 87.25 164 PHE B CA 1
ATOM 5425 C C . PHE B 1 164 ? 12.328 -13.414 -16.094 1 87.25 164 PHE B C 1
ATOM 5427 O O . PHE B 1 164 ? 12.734 -13.703 -14.961 1 87.25 164 PHE B O 1
ATOM 5434 N N . SER B 1 165 ? 11.414 -12.461 -16.266 1 90.06 165 SER B N 1
ATOM 5435 C CA . SER B 1 165 ? 10.531 -11.961 -15.211 1 90.06 165 SER B CA 1
ATOM 5436 C C . SER B 1 165 ? 9.07 -12.273 -15.523 1 90.06 165 SER B C 1
ATOM 5438 O O . SER B 1 165 ? 8.531 -11.789 -16.516 1 90.06 165 SER B O 1
ATOM 5440 N N . PRO B 1 166 ? 8.445 -13 -14.672 1 93.19 166 PRO B N 1
ATOM 5441 C CA . PRO B 1 166 ? 7.043 -13.352 -14.906 1 93.19 166 PRO B CA 1
ATOM 5442 C C . PRO B 1 166 ? 6.145 -12.117 -15.039 1 93.19 166 PRO B C 1
ATOM 5444 O O . PRO B 1 166 ? 5.207 -12.117 -15.836 1 93.19 166 PRO B O 1
ATOM 5447 N N . MET B 1 167 ? 6.445 -11.055 -14.281 1 92.88 167 MET B N 1
ATOM 5448 C CA . MET B 1 167 ? 5.59 -9.867 -14.32 1 92.88 167 MET B CA 1
ATOM 5449 C C . MET B 1 167 ? 5.863 -9.039 -15.57 1 92.88 167 MET B C 1
ATOM 5451 O O . MET B 1 167 ? 4.945 -8.734 -16.328 1 92.88 167 MET B O 1
ATOM 5455 N N . ARG B 1 168 ? 7.074 -8.773 -15.797 1 89.88 168 ARG B N 1
ATOM 5456 C CA . ARG B 1 168 ? 7.469 -7.906 -16.906 1 89.88 168 ARG B CA 1
ATOM 5457 C C . ARG B 1 168 ? 7.262 -8.602 -18.25 1 89.88 168 ARG B C 1
ATOM 5459 O O . ARG B 1 168 ? 6.836 -7.969 -19.219 1 89.88 168 ARG B O 1
ATOM 5466 N N . ASP B 1 169 ? 7.531 -9.922 -18.328 1 90.38 169 ASP B N 1
ATOM 5467 C CA . ASP B 1 169 ? 7.625 -10.602 -19.625 1 90.38 169 ASP B CA 1
ATOM 5468 C C . ASP B 1 169 ? 6.328 -11.344 -19.953 1 90.38 169 ASP B C 1
ATOM 5470 O O . ASP B 1 169 ? 6.102 -11.727 -21.094 1 90.38 169 ASP B O 1
ATOM 5474 N N . VAL B 1 170 ? 5.469 -11.555 -18.969 1 93.88 170 VAL B N 1
ATOM 5475 C CA . VAL B 1 170 ? 4.285 -12.359 -19.25 1 93.88 170 VAL B CA 1
ATOM 5476 C C . VAL B 1 170 ? 3.027 -11.586 -18.859 1 93.88 170 VAL B C 1
ATOM 5478 O O . VAL B 1 170 ? 2.252 -11.172 -19.734 1 93.88 170 VAL B O 1
ATOM 5481 N N . TRP B 1 171 ? 2.889 -11.234 -17.625 1 94.69 171 TRP B N 1
ATOM 5482 C CA . TRP B 1 171 ? 1.596 -10.781 -17.141 1 94.69 171 TRP B CA 1
ATOM 5483 C C . TRP B 1 171 ? 1.314 -9.352 -17.594 1 94.69 171 TRP B C 1
ATOM 5485 O O . TRP B 1 171 ? 0.212 -9.047 -18.047 1 94.69 171 TRP B O 1
ATOM 5495 N N . LEU B 1 172 ? 2.305 -8.453 -17.469 1 92.31 172 LEU B N 1
ATOM 5496 C CA . LEU B 1 172 ? 2.049 -7.07 -17.844 1 92.31 172 LEU B CA 1
ATOM 5497 C C . LEU B 1 172 ? 1.676 -6.965 -19.312 1 92.31 172 LEU B C 1
ATOM 5499 O O . LEU B 1 172 ? 0.681 -6.324 -19.672 1 92.31 172 LEU B O 1
ATOM 5503 N N . PRO B 1 173 ? 2.391 -7.68 -20.203 1 90.31 173 PRO B N 1
ATOM 5504 C CA . PRO B 1 173 ? 1.983 -7.676 -21.625 1 90.31 173 PRO B CA 1
ATOM 5505 C C . PRO B 1 173 ? 0.576 -8.227 -21.828 1 90.31 173 PRO B C 1
ATOM 5507 O O . PRO B 1 173 ? -0.2 -7.676 -22.609 1 90.31 173 PRO B O 1
ATOM 5510 N N . LEU B 1 174 ? 0.241 -9.266 -21.125 1 92.88 174 LEU B N 1
ATOM 5511 C CA . LEU B 1 174 ? -1.089 -9.852 -21.25 1 92.88 174 LEU B CA 1
ATOM 5512 C C . LEU B 1 174 ? -2.152 -8.914 -20.688 1 92.88 174 LEU B C 1
ATOM 5514 O O . LEU B 1 174 ? -3.209 -8.734 -21.297 1 92.88 174 LEU B O 1
ATOM 5518 N N . ASP B 1 175 ? -1.845 -8.258 -19.609 1 94.12 175 ASP B N 1
ATOM 5519 C CA . ASP B 1 175 ? -2.785 -7.383 -18.922 1 94.12 175 ASP B CA 1
ATOM 5520 C C . ASP B 1 175 ? -3.1 -6.141 -19.75 1 94.12 175 ASP B C 1
ATOM 5522 O O . ASP B 1 175 ? -4.211 -5.613 -19.688 1 94.12 175 ASP B O 1
ATOM 5526 N N . LEU B 1 176 ? -2.123 -5.719 -20.5 1 89.44 176 LEU B N 1
ATOM 5527 C CA . LEU B 1 176 ? -2.275 -4.48 -21.266 1 89.44 176 LEU B CA 1
ATOM 5528 C C . LEU B 1 176 ? -2.684 -4.77 -22.703 1 89.44 176 LEU B C 1
ATOM 5530 O O . LEU B 1 176 ? -2.797 -3.85 -23.516 1 89.44 176 LEU B O 1
ATOM 5534 N N . SER B 1 177 ? -2.947 -5.988 -23.062 1 87.25 177 SER B N 1
ATOM 5535 C CA . SER B 1 177 ? -3.205 -6.395 -24.438 1 87.25 177 SER B CA 1
ATOM 5536 C C . SER B 1 177 ? -4.641 -6.074 -24.859 1 87.25 177 SER B C 1
ATOM 5538 O O . SER B 1 177 ? -4.926 -5.906 -26.047 1 87.25 177 SER B O 1
ATOM 5540 N N . ASN B 1 178 ? -5.555 -6.031 -23.906 1 89.38 178 ASN B N 1
ATOM 5541 C CA . ASN B 1 178 ? -6.961 -5.785 -24.188 1 89.38 178 ASN B CA 1
ATOM 5542 C C . ASN B 1 178 ? -7.688 -5.191 -22.984 1 89.38 178 ASN B C 1
ATOM 5544 O O . ASN B 1 178 ? -7.199 -5.27 -21.859 1 89.38 178 ASN B O 1
ATOM 5548 N N . PRO B 1 179 ? -8.875 -4.621 -23.188 1 91.75 179 PRO B N 1
ATOM 5549 C CA . PRO B 1 179 ? -9.57 -3.918 -22.109 1 91.75 179 PRO B CA 1
ATOM 5550 C C . PRO B 1 179 ? -10.047 -4.859 -21 1 91.75 179 PRO B C 1
ATOM 5552 O O . PRO B 1 179 ? -10.086 -4.473 -19.844 1 91.75 179 PRO B O 1
ATOM 5555 N N . ALA B 1 180 ? -10.453 -6.09 -21.344 1 95.38 180 ALA B N 1
ATOM 5556 C CA . ALA B 1 180 ? -10.93 -7.027 -20.328 1 95.38 180 ALA B CA 1
ATOM 5557 C C . ALA B 1 180 ? -9.805 -7.422 -19.375 1 95.38 180 ALA B C 1
ATOM 5559 O O . ALA B 1 180 ? -9.977 -7.395 -18.156 1 95.38 180 ALA B O 1
ATOM 5560 N N . SER B 1 181 ? -8.641 -7.727 -19.969 1 96.06 181 SER B N 1
ATOM 5561 C CA . SER B 1 181 ? -7.477 -8.055 -19.141 1 96.06 181 SER B CA 1
ATOM 5562 C C . SER B 1 181 ? -7.051 -6.871 -18.281 1 96.06 181 SER B C 1
ATOM 5564 O O . SER B 1 181 ? -6.672 -7.043 -17.125 1 96.06 181 SER B O 1
ATOM 5566 N N . PHE B 1 182 ? -7.133 -5.723 -18.844 1 95.62 182 PHE B N 1
ATOM 5567 C CA . PHE B 1 182 ? -6.762 -4.52 -18.109 1 95.62 182 PHE B CA 1
ATOM 5568 C C . PHE B 1 182 ? -7.68 -4.309 -16.906 1 95.62 182 PHE B C 1
ATOM 5570 O O . PHE B 1 182 ? -7.215 -4 -15.812 1 95.62 182 PHE B O 1
ATOM 5577 N N . ASN B 1 183 ? -8.945 -4.43 -17.125 1 97.06 183 ASN B N 1
ATOM 5578 C CA . ASN B 1 183 ? -9.898 -4.293 -16.031 1 97.06 183 ASN B CA 1
ATOM 5579 C C . ASN B 1 183 ? -9.688 -5.363 -14.969 1 97.06 183 ASN B C 1
ATOM 5581 O O . ASN B 1 183 ? -9.836 -5.094 -13.773 1 97.06 183 ASN B O 1
ATOM 5585 N N . ALA B 1 184 ? -9.359 -6.555 -15.383 1 98.06 184 ALA B N 1
ATOM 5586 C CA . ALA B 1 184 ? -9.062 -7.609 -14.414 1 98.06 184 ALA B CA 1
ATOM 5587 C C . ALA B 1 184 ? -7.824 -7.266 -13.594 1 98.06 184 ALA B C 1
ATOM 5589 O O . ALA B 1 184 ? -7.777 -7.535 -12.391 1 98.06 184 ALA B O 1
ATOM 5590 N N . LEU B 1 185 ? -6.812 -6.695 -14.25 1 97.62 185 LEU B N 1
ATOM 5591 C CA . LEU B 1 185 ? -5.629 -6.234 -13.539 1 97.62 185 LEU B CA 1
ATOM 5592 C C . LEU B 1 185 ? -5.992 -5.18 -12.5 1 97.62 185 LEU B C 1
ATOM 5594 O O . LEU B 1 185 ? -5.512 -5.223 -11.367 1 97.62 185 LEU B O 1
ATOM 5598 N N . MET B 1 186 ? -6.832 -4.199 -12.883 1 98 186 MET B N 1
ATOM 5599 C CA . MET B 1 186 ? -7.289 -3.174 -11.945 1 98 186 MET B CA 1
ATOM 5600 C C . MET B 1 186 ? -8.016 -3.801 -10.766 1 98 186 MET B C 1
ATOM 5602 O O . MET B 1 186 ? -7.84 -3.371 -9.625 1 98 186 MET B O 1
ATOM 5606 N N . ALA B 1 187 ? -8.82 -4.801 -11.07 1 98.5 187 ALA B N 1
ATOM 5607 C CA . ALA B 1 187 ? -9.531 -5.504 -10 1 98.5 187 ALA B CA 1
ATOM 5608 C C . ALA B 1 187 ? -8.555 -6.148 -9.023 1 98.5 187 ALA B C 1
ATOM 5610 O O . ALA B 1 187 ? -8.719 -6.035 -7.809 1 98.5 187 ALA B O 1
ATOM 5611 N N . LEU B 1 188 ? -7.523 -6.82 -9.562 1 98.12 188 LEU B N 1
ATOM 5612 C CA . LEU B 1 188 ? -6.508 -7.461 -8.734 1 98.12 188 LEU B CA 1
ATOM 5613 C C . LEU B 1 188 ? -5.785 -6.434 -7.871 1 98.12 188 LEU B C 1
ATOM 5615 O O . LEU B 1 188 ? -5.609 -6.645 -6.668 1 98.12 188 LEU B O 1
ATOM 5619 N N . SER B 1 189 ? -5.402 -5.371 -8.492 1 98.12 189 SER B N 1
ATOM 5620 C CA . SER B 1 189 ? -4.668 -4.324 -7.789 1 98.12 189 SER B CA 1
ATOM 5621 C C . SER B 1 189 ? -5.527 -3.682 -6.703 1 98.12 189 SER B C 1
ATOM 5623 O O . SER B 1 189 ? -5.059 -3.463 -5.582 1 98.12 189 SER B O 1
ATOM 5625 N N . ALA B 1 190 ? -6.77 -3.381 -7.043 1 97.75 190 ALA B N 1
ATOM 5626 C CA . ALA B 1 190 ? -7.688 -2.764 -6.086 1 97.75 190 ALA B CA 1
ATOM 5627 C C . ALA B 1 190 ? -7.914 -3.672 -4.883 1 97.75 190 ALA B C 1
ATOM 5629 O O . ALA B 1 190 ? -7.93 -3.205 -3.74 1 97.75 190 ALA B O 1
ATOM 5630 N N . ALA B 1 191 ? -8.094 -4.93 -5.113 1 96.94 191 ALA B N 1
ATOM 5631 C CA . ALA B 1 191 ? -8.312 -5.883 -4.027 1 96.94 191 ALA B CA 1
ATOM 5632 C C . ALA B 1 191 ? -7.094 -5.969 -3.115 1 96.94 191 ALA B C 1
ATOM 5634 O O . ALA B 1 191 ? -7.223 -5.969 -1.89 1 96.94 191 ALA B O 1
ATOM 5635 N N . HIS B 1 192 ? -5.938 -6.062 -3.727 1 96.31 192 HIS B N 1
ATOM 5636 C CA . HIS B 1 192 ? -4.703 -6.129 -2.949 1 96.31 192 HIS B CA 1
ATOM 5637 C C . HIS B 1 192 ? -4.523 -4.875 -2.098 1 96.31 192 HIS B C 1
ATOM 5639 O O . HIS B 1 192 ? -4.184 -4.969 -0.916 1 96.31 192 HIS B O 1
ATOM 5645 N N . LEU B 1 193 ? -4.742 -3.756 -2.719 1 95.88 193 LEU B N 1
ATOM 5646 C CA . LEU B 1 193 ? -4.609 -2.486 -2.014 1 95.88 193 LEU B CA 1
ATOM 5647 C C . LEU B 1 193 ? -5.578 -2.412 -0.839 1 95.88 193 LEU B C 1
ATOM 5649 O O . LEU B 1 193 ? -5.199 -2.002 0.26 1 95.88 193 LEU B O 1
ATOM 5653 N N . SER B 1 194 ? -6.809 -2.789 -1.07 1 93.12 194 SER B N 1
ATOM 5654 C CA . SER B 1 194 ? -7.824 -2.771 -0.022 1 93.12 194 SER B CA 1
ATOM 5655 C C . SER B 1 194 ? -7.422 -3.658 1.151 1 93.12 194 SER B C 1
ATOM 5657 O O . SER B 1 194 ? -7.59 -3.277 2.311 1 93.12 194 SER B O 1
ATOM 5659 N N . ARG B 1 195 ? -6.891 -4.781 0.846 1 90.75 195 ARG B N 1
ATOM 5660 C CA . ARG B 1 195 ? -6.434 -5.676 1.903 1 90.75 195 ARG B CA 1
ATOM 5661 C C . ARG B 1 195 ? -5.312 -5.039 2.715 1 90.75 195 ARG B C 1
ATOM 5663 O O . ARG B 1 195 ? -5.297 -5.137 3.943 1 90.75 195 ARG B O 1
ATOM 5670 N N . MET B 1 196 ? -4.367 -4.457 2.057 1 89.94 196 MET B N 1
ATOM 5671 C CA . MET B 1 196 ? -3.262 -3.793 2.736 1 89.94 196 MET B CA 1
ATOM 5672 C C . MET B 1 196 ? -3.771 -2.68 3.646 1 89.94 196 MET B C 1
ATOM 5674 O O . MET B 1 196 ? -3.154 -2.379 4.672 1 89.94 196 MET B O 1
ATOM 5678 N N . GLN B 1 197 ? -4.852 -2.08 3.219 1 88 197 GLN B N 1
ATOM 5679 C CA . GLN B 1 197 ? -5.449 -0.994 3.99 1 88 197 GLN B CA 1
ATOM 5680 C C . GLN B 1 197 ? -6.301 -1.535 5.137 1 88 197 GLN B C 1
ATOM 5682 O O . GLN B 1 197 ? -6.895 -0.765 5.891 1 88 197 GLN B O 1
ATOM 5687 N N . GLY B 1 198 ? -6.469 -2.898 5.242 1 81.06 198 GLY B N 1
ATOM 5688 C CA . GLY B 1 198 ? -7.137 -3.52 6.375 1 81.06 198 GLY B CA 1
ATOM 5689 C C . GLY B 1 198 ? -8.57 -3.924 6.074 1 81.06 198 GLY B C 1
ATOM 5690 O O . GLY B 1 198 ? -9.336 -4.25 6.984 1 81.06 198 GLY B O 1
ATOM 5691 N N . PHE B 1 199 ? -8.898 -3.889 4.797 1 85.38 199 PHE B N 1
ATOM 5692 C CA . PHE B 1 199 ? -10.266 -4.234 4.43 1 85.38 199 PHE B CA 1
ATOM 5693 C C . PHE B 1 199 ? -10.328 -5.637 3.836 1 85.38 199 PHE B C 1
ATOM 5695 O O . PHE B 1 199 ? -9.414 -6.059 3.129 1 85.38 199 PHE B O 1
ATOM 5702 N N . SER B 1 200 ? -11.383 -6.328 4.023 1 82.06 200 SER B N 1
ATOM 5703 C CA . SER B 1 200 ? -11.547 -7.684 3.506 1 82.06 200 SER B CA 1
ATOM 5704 C C . SER B 1 200 ? -12.227 -7.676 2.141 1 82.06 200 SER B C 1
ATOM 5706 O O . SER B 1 200 ? -12.156 -8.664 1.402 1 82.06 200 SER B O 1
ATOM 5708 N N . GLN B 1 201 ? -12.867 -6.586 1.87 1 85.62 201 GLN B N 1
ATOM 5709 C CA . GLN B 1 201 ? -13.555 -6.469 0.589 1 85.62 201 GLN B CA 1
ATOM 5710 C C . GLN B 1 201 ? -13.258 -5.125 -0.074 1 85.62 201 GLN B C 1
ATOM 5712 O O . GLN B 1 201 ? -12.891 -4.16 0.601 1 85.62 201 GLN B O 1
ATOM 5717 N N . SER B 1 202 ? -13.398 -5.102 -1.325 1 91.88 202 SER B N 1
ATOM 5718 C CA . SER B 1 202 ? -13.164 -3.898 -2.117 1 91.88 202 SER B CA 1
ATOM 5719 C C . SER B 1 202 ? -14.266 -3.695 -3.15 1 91.88 202 SER B C 1
ATOM 5721 O O . SER B 1 202 ? -14.375 -4.465 -4.109 1 91.88 202 SER B O 1
ATOM 5723 N N . GLU B 1 203 ? -15.039 -2.656 -3.006 1 92.44 203 GLU B N 1
ATOM 5724 C CA . GLU B 1 203 ? -16.078 -2.334 -3.982 1 92.44 203 GLU B CA 1
ATOM 5725 C C . GLU B 1 203 ? -15.461 -1.969 -5.332 1 92.44 203 GLU B C 1
ATOM 5727 O O . GLU B 1 203 ? -15.992 -2.348 -6.383 1 92.44 203 GLU B O 1
ATOM 5732 N N . VAL B 1 204 ? -14.398 -1.271 -5.266 1 94.5 204 VAL B N 1
ATOM 5733 C CA . VAL B 1 204 ? -13.711 -0.856 -6.48 1 94.5 204 VAL B CA 1
ATOM 5734 C C . VAL B 1 204 ? -13.227 -2.086 -7.246 1 94.5 204 VAL B C 1
ATOM 5736 O O . VAL B 1 204 ? -13.344 -2.143 -8.477 1 94.5 204 VAL B O 1
ATOM 5739 N N . ALA B 1 205 ? -12.68 -3.09 -6.539 1 97.19 205 ALA B N 1
ATOM 5740 C CA . ALA B 1 205 ? -12.227 -4.328 -7.168 1 97.19 205 ALA B CA 1
ATOM 5741 C C . ALA B 1 205 ? -13.383 -5.039 -7.867 1 97.19 205 ALA B C 1
ATOM 5743 O O . ALA B 1 205 ? -13.242 -5.516 -8.992 1 97.19 205 ALA B O 1
ATOM 5744 N N . LEU B 1 206 ? -14.508 -5.047 -7.203 1 96.81 206 LEU B N 1
ATOM 5745 C CA . LEU B 1 206 ? -15.68 -5.723 -7.758 1 96.81 206 LEU B CA 1
ATOM 5746 C C . LEU B 1 206 ? -16.188 -5.004 -9.008 1 96.81 206 LEU B C 1
ATOM 5748 O O . LEU B 1 206 ? -16.625 -5.645 -9.961 1 96.81 206 LEU B O 1
ATOM 5752 N N . GLU B 1 207 ? -16.141 -3.699 -8.992 1 97.44 207 GLU B N 1
ATOM 5753 C CA . GLU B 1 207 ? -16.547 -2.924 -10.164 1 97.44 207 GLU B CA 1
ATOM 5754 C C . GLU B 1 207 ? -15.664 -3.238 -11.367 1 97.44 207 GLU B C 1
ATOM 5756 O O . GLU B 1 207 ? -16.172 -3.467 -12.469 1 97.44 207 GLU B O 1
ATOM 5761 N N . PHE B 1 208 ? -14.383 -3.268 -11.195 1 97.88 208 PHE B N 1
ATOM 5762 C CA . PHE B 1 208 ? -13.461 -3.564 -12.281 1 97.88 208 PHE B CA 1
ATOM 5763 C C . PHE B 1 208 ? -13.617 -5.008 -12.75 1 97.88 208 PHE B C 1
ATOM 5765 O O . PHE B 1 208 ? -13.555 -5.285 -13.945 1 97.88 208 PHE B O 1
ATOM 5772 N N . LYS B 1 209 ? -13.766 -5.918 -11.82 1 98.19 209 LYS B N 1
ATOM 5773 C CA . LYS B 1 209 ? -14 -7.309 -12.188 1 98.19 209 LYS B CA 1
ATOM 5774 C C . LYS B 1 209 ? -15.266 -7.445 -13.039 1 98.19 209 LYS B C 1
ATOM 5776 O O . LYS B 1 209 ? -15.258 -8.133 -14.062 1 98.19 209 LYS B O 1
ATOM 5781 N N . SER B 1 210 ? -16.328 -6.777 -12.57 1 97.81 210 SER B N 1
ATOM 5782 C CA . SER B 1 210 ? -17.609 -6.832 -13.289 1 97.81 210 SER B CA 1
ATOM 5783 C C . SER B 1 210 ? -17.453 -6.309 -14.711 1 97.81 210 SER B C 1
ATOM 5785 O O . SER B 1 210 ? -18.031 -6.859 -15.648 1 97.81 210 SER B O 1
ATOM 5787 N N . GLU B 1 211 ? -16.688 -5.262 -14.859 1 97.31 211 GLU B N 1
ATOM 5788 C CA . GLU B 1 211 ? -16.453 -4.715 -16.188 1 97.31 211 GLU B CA 1
ATOM 5789 C C . GLU B 1 211 ? -15.672 -5.695 -17.062 1 97.31 211 GLU B C 1
ATOM 5791 O O . GLU B 1 211 ? -15.961 -5.852 -18.25 1 97.31 211 GLU B O 1
ATOM 5796 N N . ALA B 1 212 ? -14.656 -6.344 -16.531 1 97.31 212 ALA B N 1
ATOM 5797 C CA . ALA B 1 212 ? -13.906 -7.363 -17.25 1 97.31 212 ALA B CA 1
ATOM 5798 C C . ALA B 1 212 ? -14.828 -8.484 -17.719 1 97.31 212 ALA B C 1
ATOM 5800 O O . ALA B 1 212 ? -14.781 -8.898 -18.891 1 97.31 212 ALA B O 1
ATOM 5801 N N . VAL B 1 213 ? -15.68 -8.969 -16.844 1 97.5 213 VAL B N 1
ATOM 5802 C CA . VAL B 1 213 ? -16.609 -10.055 -17.141 1 97.5 213 VAL B CA 1
ATOM 5803 C C . VAL B 1 213 ? -17.578 -9.617 -18.25 1 97.5 213 VAL B C 1
ATOM 5805 O O . VAL B 1 213 ? -17.859 -10.375 -19.172 1 97.5 213 VAL B O 1
ATOM 5808 N N . ARG B 1 214 ? -18.062 -8.391 -18.125 1 97.31 214 ARG B N 1
ATOM 5809 C CA . ARG B 1 214 ? -18.984 -7.855 -19.125 1 97.31 214 ARG B CA 1
ATOM 5810 C C . ARG B 1 214 ? -18.359 -7.863 -20.5 1 97.31 214 ARG B C 1
ATOM 5812 O O . ARG B 1 214 ? -19 -8.266 -21.484 1 97.31 214 ARG B O 1
ATOM 5819 N N . ILE B 1 215 ? -17.125 -7.43 -20.656 1 95.75 215 ILE B N 1
ATOM 5820 C CA . ILE B 1 215 ? -16.438 -7.367 -21.938 1 95.75 215 ILE B CA 1
ATOM 5821 C C . ILE B 1 215 ? -16.25 -8.773 -22.5 1 95.75 215 ILE B C 1
ATOM 5823 O O . ILE B 1 215 ? -16.484 -9.016 -23.688 1 95.75 215 ILE B O 1
ATOM 5827 N N . VAL B 1 216 ? -15.859 -9.742 -21.672 1 95.94 216 VAL B N 1
ATOM 5828 C CA . VAL B 1 216 ? -15.672 -11.125 -22.094 1 95.94 216 VAL B CA 1
ATOM 5829 C C . VAL B 1 216 ? -17 -11.695 -22.594 1 95.94 216 VAL B C 1
ATOM 5831 O O . VAL B 1 216 ? -17.047 -12.367 -23.625 1 95.94 216 VAL B O 1
ATOM 5834 N N . GLN B 1 217 ? -18.062 -11.406 -21.891 1 95.19 217 GLN B N 1
ATOM 5835 C CA . GLN B 1 217 ? -19.375 -11.883 -22.297 1 95.19 217 GLN B CA 1
ATOM 5836 C C . GLN B 1 217 ? -19.766 -11.328 -23.672 1 95.19 217 GLN B C 1
ATOM 5838 O O . GLN B 1 217 ? -20.328 -12.055 -24.5 1 95.19 217 GLN B O 1
ATOM 5843 N N . LEU B 1 218 ? -19.484 -10.117 -23.812 1 95.44 218 LEU B N 1
ATOM 5844 C CA . LEU B 1 218 ? -19.75 -9.492 -25.109 1 95.44 218 LEU B CA 1
ATOM 5845 C C . LEU B 1 218 ? -18.953 -10.18 -26.219 1 95.44 218 LEU B C 1
ATOM 5847 O O . LEU B 1 218 ? -19.5 -10.445 -27.297 1 95.44 218 LEU B O 1
ATOM 5851 N N . TRP B 1 219 ? -17.703 -10.5 -26 1 94.06 219 TRP B N 1
ATOM 5852 C CA . TRP B 1 219 ? -16.844 -11.156 -26.984 1 94.06 219 TRP B CA 1
ATOM 5853 C C . TRP B 1 219 ? -17.328 -12.586 -27.25 1 94.06 219 TRP B C 1
ATOM 5855 O O . TRP B 1 219 ? -17.203 -13.086 -28.375 1 94.06 219 TRP B O 1
ATOM 5865 N N . MET B 1 220 ? -17.828 -13.242 -26.266 1 92.5 220 MET B N 1
ATOM 5866 C CA . MET B 1 220 ? -18.266 -14.633 -26.375 1 92.5 220 MET B CA 1
ATOM 5867 C C . MET B 1 220 ? -19.453 -14.758 -27.312 1 92.5 220 MET B C 1
ATOM 5869 O O . MET B 1 220 ? -19.766 -15.852 -27.781 1 92.5 220 MET B O 1
ATOM 5873 N N . GLN B 1 221 ? -20.109 -13.617 -27.547 1 93.5 221 GLN B N 1
ATOM 5874 C CA . GLN B 1 221 ? -21.266 -13.617 -28.438 1 93.5 221 GLN B CA 1
ATOM 5875 C C . GLN B 1 221 ? -20.828 -13.633 -29.906 1 93.5 221 GLN B C 1
ATOM 5877 O O . GLN B 1 221 ? -21.625 -13.945 -30.781 1 93.5 221 GLN B O 1
ATOM 5882 N N . ASP B 1 222 ? -19.641 -13.297 -30.141 1 92.81 222 ASP B N 1
ATOM 5883 C CA . ASP B 1 222 ? -19.047 -13.344 -31.469 1 92.81 222 ASP B CA 1
ATOM 5884 C C . ASP B 1 222 ? -18.156 -14.578 -31.641 1 92.81 222 ASP B C 1
ATOM 5886 O O . ASP B 1 222 ? -17.125 -14.688 -30.984 1 92.81 222 ASP B O 1
ATOM 5890 N N . PRO B 1 223 ? -18.5 -15.477 -32.562 1 89.81 223 PRO B N 1
ATOM 5891 C CA . PRO B 1 223 ? -17.766 -16.734 -32.688 1 89.81 223 PRO B CA 1
ATOM 5892 C C . PRO B 1 223 ? -16.281 -16.531 -32.969 1 89.81 223 PRO B C 1
ATOM 5894 O O . PRO B 1 223 ? -15.445 -17.328 -32.531 1 89.81 223 PRO B O 1
ATOM 5897 N N . GLU B 1 224 ? -15.969 -15.547 -33.688 1 89.25 224 GLU B N 1
ATOM 5898 C CA . GLU B 1 224 ? -14.562 -15.289 -34 1 89.25 224 GLU B CA 1
ATOM 5899 C C . GLU B 1 224 ? -13.828 -14.734 -32.781 1 89.25 224 GLU B C 1
ATOM 5901 O O . GLU B 1 224 ? -12.688 -15.125 -32.531 1 89.25 224 GLU B O 1
ATOM 5906 N N . ARG B 1 225 ? -14.438 -13.898 -32.062 1 90.31 225 ARG B N 1
ATOM 5907 C CA . ARG B 1 225 ? -13.812 -13.273 -30.891 1 90.31 225 ARG B CA 1
ATOM 5908 C C . ARG B 1 225 ? -13.766 -14.234 -29.719 1 90.31 225 ARG B C 1
ATOM 5910 O O . ARG B 1 225 ? -12.859 -14.172 -28.891 1 90.31 225 ARG B O 1
ATOM 5917 N N . ALA B 1 226 ? -14.672 -15.125 -29.688 1 90.69 226 ALA B N 1
ATOM 5918 C CA . ALA B 1 226 ? -14.812 -16.062 -28.562 1 90.69 226 ALA B CA 1
ATOM 5919 C C . ALA B 1 226 ? -13.57 -16.938 -28.438 1 90.69 226 ALA B C 1
ATOM 5921 O O . ALA B 1 226 ? -13.227 -17.375 -27.328 1 90.69 226 ALA B O 1
ATOM 5922 N N . VAL B 1 227 ? -12.922 -17.156 -29.562 1 90.25 227 VAL B N 1
ATOM 5923 C CA . VAL B 1 227 ? -11.781 -18.062 -29.516 1 90.25 227 VAL B CA 1
ATOM 5924 C C . VAL B 1 227 ? -10.484 -17.266 -29.672 1 90.25 227 VAL B C 1
ATOM 5926 O O . VAL B 1 227 ? -9.438 -17.844 -30 1 90.25 227 VAL B O 1
ATOM 5929 N N . SER B 1 228 ? -10.586 -15.969 -29.453 1 90.81 228 SER B N 1
ATOM 5930 C CA . SER B 1 228 ? -9.422 -15.102 -29.625 1 90.81 228 SER B CA 1
ATOM 5931 C C . SER B 1 228 ? -8.469 -15.211 -28.438 1 90.81 228 SER B C 1
ATOM 5933 O O . SER B 1 228 ? -8.875 -15.633 -27.359 1 90.81 228 SER B O 1
ATOM 5935 N N . ASP B 1 229 ? -7.215 -14.812 -28.578 1 93.31 229 ASP B N 1
ATOM 5936 C CA . ASP B 1 229 ? -6.215 -14.758 -27.531 1 93.31 229 ASP B CA 1
ATOM 5937 C C . ASP B 1 229 ? -6.629 -13.781 -26.422 1 93.31 229 ASP B C 1
ATOM 5939 O O . ASP B 1 229 ? -6.312 -13.992 -25.25 1 93.31 229 ASP B O 1
ATOM 5943 N N . ASN B 1 230 ? -7.387 -12.797 -26.844 1 92.44 230 ASN B N 1
ATOM 5944 C CA . ASN B 1 230 ? -7.812 -11.781 -25.891 1 92.44 230 ASN B CA 1
ATOM 5945 C C . ASN B 1 230 ? -8.75 -12.367 -24.828 1 92.44 230 ASN B C 1
ATOM 5947 O O . ASN B 1 230 ? -8.617 -12.062 -23.641 1 92.44 230 ASN B O 1
ATOM 5951 N N . VAL B 1 231 ? -9.617 -13.172 -25.281 1 94.94 231 VAL B N 1
ATOM 5952 C CA . VAL B 1 231 ? -10.57 -13.789 -24.359 1 94.94 231 VAL B CA 1
ATOM 5953 C C . VAL B 1 231 ? -9.828 -14.719 -23.406 1 94.94 231 VAL B C 1
ATOM 5955 O O . VAL B 1 231 ? -10.094 -14.727 -22.203 1 94.94 231 VAL B O 1
ATOM 5958 N N . LEU B 1 232 ? -8.875 -15.484 -23.922 1 95.38 232 LEU B N 1
ATOM 5959 C CA . LEU B 1 232 ? -8.086 -16.391 -23.109 1 95.38 232 LEU B CA 1
ATOM 5960 C C . LEU B 1 232 ? -7.312 -15.625 -22.031 1 95.38 232 LEU B C 1
ATOM 5962 O O . LEU B 1 232 ? -7.316 -16.016 -20.859 1 95.38 232 LEU B O 1
ATOM 5966 N N . ALA B 1 233 ? -6.676 -14.539 -22.453 1 95.88 233 ALA B N 1
ATOM 5967 C CA . ALA B 1 233 ? -5.902 -13.719 -21.531 1 95.88 233 ALA B CA 1
ATOM 5968 C C . ALA B 1 233 ? -6.789 -13.172 -20.406 1 95.88 233 ALA B C 1
ATOM 5970 O O . ALA B 1 233 ? -6.406 -13.195 -19.234 1 95.88 233 ALA B O 1
ATOM 5971 N N . ALA B 1 234 ? -7.922 -12.734 -20.75 1 96.75 234 ALA B N 1
ATOM 5972 C CA . ALA B 1 234 ? -8.852 -12.156 -19.781 1 96.75 234 ALA B CA 1
ATOM 5973 C C . ALA B 1 234 ? -9.328 -13.211 -18.781 1 96.75 234 ALA B C 1
ATOM 5975 O O . ALA B 1 234 ? -9.375 -12.961 -17.578 1 96.75 234 ALA B O 1
ATOM 5976 N N . ILE B 1 235 ? -9.695 -14.352 -19.281 1 97.69 235 ILE B N 1
ATOM 5977 C CA . ILE B 1 235 ? -10.188 -15.422 -18.422 1 97.69 235 ILE B CA 1
ATOM 5978 C C . ILE B 1 235 ? -9.086 -15.852 -17.453 1 97.69 235 ILE B C 1
ATOM 5980 O O . ILE B 1 235 ? -9.352 -16.094 -16.266 1 97.69 235 ILE B O 1
ATOM 5984 N N . LEU B 1 236 ? -7.867 -15.961 -17.953 1 97.69 236 LEU B N 1
ATOM 5985 C CA . LEU B 1 236 ? -6.742 -16.328 -17.094 1 97.69 236 LEU B CA 1
ATOM 5986 C C . LEU B 1 236 ? -6.605 -15.344 -15.938 1 97.69 236 LEU B C 1
ATOM 5988 O O . LEU B 1 236 ? -6.355 -15.758 -14.805 1 97.69 236 LEU B O 1
ATOM 5992 N N . ARG B 1 237 ? -6.809 -14.102 -16.188 1 97.44 237 ARG B N 1
ATOM 5993 C CA . ARG B 1 237 ? -6.66 -13.094 -15.148 1 97.44 237 ARG B CA 1
ATOM 5994 C C . ARG B 1 237 ? -7.859 -13.102 -14.203 1 97.44 237 ARG B C 1
ATOM 5996 O O . ARG B 1 237 ? -7.707 -12.891 -13 1 97.44 237 ARG B O 1
ATOM 6003 N N . LEU B 1 238 ? -9.039 -13.352 -14.758 1 97.94 238 LEU B N 1
ATOM 6004 C CA . LEU B 1 238 ? -10.219 -13.5 -13.906 1 97.94 238 LEU B CA 1
ATOM 6005 C C . LEU B 1 238 ? -10.055 -14.695 -12.969 1 97.94 238 LEU B C 1
ATOM 6007 O O . LEU B 1 238 ? -10.453 -14.633 -11.797 1 97.94 238 LEU B O 1
ATOM 6011 N N . LEU B 1 239 ? -9.453 -15.758 -13.523 1 97.94 239 LEU B N 1
ATOM 6012 C CA . LEU B 1 239 ? -9.156 -16.922 -12.695 1 97.94 239 LEU B CA 1
ATOM 6013 C C . LEU B 1 239 ? -8.195 -16.547 -11.562 1 97.94 239 LEU B C 1
ATOM 6015 O O . LEU B 1 239 ? -8.375 -17 -10.43 1 97.94 239 LEU B O 1
ATOM 6019 N N . THR B 1 240 ? -7.199 -15.766 -11.898 1 97.56 240 THR B N 1
ATOM 6020 C CA . THR B 1 240 ? -6.266 -15.289 -10.883 1 97.56 240 THR B CA 1
ATOM 6021 C C . THR B 1 240 ? -6.996 -14.508 -9.797 1 97.56 240 THR B C 1
ATOM 6023 O O . THR B 1 240 ? -6.727 -14.688 -8.609 1 97.56 240 THR B O 1
ATOM 6026 N N . PHE B 1 241 ? -7.922 -13.641 -10.203 1 97.75 241 PHE B N 1
ATOM 6027 C CA . PHE B 1 241 ? -8.695 -12.859 -9.25 1 97.75 241 PHE B CA 1
ATOM 6028 C C . PHE B 1 241 ? -9.477 -13.766 -8.312 1 97.75 241 PHE B C 1
ATOM 6030 O O . PHE B 1 241 ? -9.461 -13.57 -7.094 1 97.75 241 PHE B O 1
ATOM 6037 N N . GLU B 1 242 ? -10.188 -14.773 -8.844 1 97.06 242 GLU B N 1
ATOM 6038 C CA . GLU B 1 242 ? -11.008 -15.656 -8.031 1 97.06 242 GLU B CA 1
ATOM 6039 C C . GLU B 1 242 ? -10.156 -16.469 -7.051 1 97.06 242 GLU B C 1
ATOM 6041 O O . GLU B 1 242 ? -10.578 -16.719 -5.922 1 97.06 242 GLU B O 1
ATOM 6046 N N . ARG B 1 243 ? -9.055 -16.828 -7.543 1 95.19 243 ARG B N 1
ATOM 6047 C CA . ARG B 1 243 ? -8.164 -17.625 -6.715 1 95.19 243 ARG B CA 1
ATOM 6048 C C . ARG B 1 243 ? -7.727 -16.859 -5.473 1 95.19 243 ARG B C 1
ATOM 6050 O O . ARG B 1 243 ? -7.691 -17.406 -4.371 1 95.19 243 ARG B O 1
ATOM 6057 N N . TYR B 1 244 ? -7.457 -15.602 -5.609 1 93.69 244 TYR B N 1
ATOM 6058 C CA . TYR B 1 244 ? -6.824 -14.852 -4.523 1 93.69 244 TYR B CA 1
ATOM 6059 C C . TYR B 1 244 ? -7.855 -14.047 -3.746 1 93.69 244 TYR B C 1
ATOM 6061 O O . TYR B 1 244 ? -7.691 -13.805 -2.549 1 93.69 244 TYR B O 1
ATOM 6069 N N . TRP B 1 245 ? -8.906 -13.602 -4.426 1 93.69 245 TRP B N 1
ATOM 6070 C CA . TRP B 1 245 ? -9.789 -12.625 -3.805 1 93.69 245 TRP B CA 1
ATOM 6071 C C . TRP B 1 245 ? -11.25 -13.055 -3.93 1 93.69 245 TRP B C 1
ATOM 6073 O O . TRP B 1 245 ? -12.141 -12.406 -3.383 1 93.69 245 TRP B O 1
ATOM 6083 N N . GLY B 1 246 ? -11.492 -14.078 -4.723 1 93.38 246 GLY B N 1
ATOM 6084 C CA . GLY B 1 246 ? -12.852 -14.508 -4.988 1 93.38 246 GLY B CA 1
ATOM 6085 C C . GLY B 1 246 ? -13.219 -15.797 -4.281 1 93.38 246 GLY B C 1
ATOM 6086 O O . GLY B 1 246 ? -12.883 -15.992 -3.111 1 93.38 246 GLY B O 1
ATOM 6087 N N . THR B 1 247 ? -14.023 -16.594 -4.957 1 91.69 247 THR B N 1
ATOM 6088 C CA . THR B 1 247 ? -14.508 -17.844 -4.387 1 91.69 247 THR B CA 1
ATOM 6089 C C . THR B 1 247 ? -14.109 -19.031 -5.266 1 91.69 247 THR B C 1
ATOM 6091 O O . THR B 1 247 ? -13.922 -18.875 -6.473 1 91.69 247 THR B O 1
ATOM 6094 N N . GLU B 1 248 ? -14.031 -20.172 -4.66 1 92.94 248 GLU B N 1
ATOM 6095 C CA . GLU B 1 248 ? -13.727 -21.391 -5.398 1 92.94 248 GLU B CA 1
ATOM 6096 C C . GLU B 1 248 ? -14.812 -21.688 -6.426 1 92.94 248 GLU B C 1
ATOM 6098 O O . GLU B 1 248 ? -14.523 -22.156 -7.531 1 92.94 248 GLU B O 1
ATOM 6103 N N . ALA B 1 249 ? -16.062 -21.406 -6.039 1 93.62 249 ALA B N 1
ATOM 6104 C CA . ALA B 1 249 ? -17.172 -21.672 -6.949 1 93.62 249 ALA B CA 1
ATOM 6105 C C . ALA B 1 249 ? -17.016 -20.875 -8.242 1 93.62 249 ALA B C 1
ATOM 6107 O O . ALA B 1 249 ? -17.172 -21.422 -9.336 1 93.62 249 ALA B O 1
ATOM 6108 N N . GLU B 1 250 ? -16.703 -19.594 -8.094 1 94.81 250 GLU B N 1
ATOM 6109 C CA . GLU B 1 250 ? -16.5 -18.75 -9.273 1 94.81 250 GLU B CA 1
ATOM 6110 C C . GLU B 1 250 ? -15.266 -19.188 -10.047 1 94.81 250 GLU B C 1
ATOM 6112 O O . GLU B 1 250 ? -15.242 -19.141 -11.281 1 94.81 250 GLU B O 1
ATOM 6117 N N . TRP B 1 251 ? -14.234 -19.609 -9.344 1 96.81 251 TRP B N 1
ATOM 6118 C CA . TRP B 1 251 ? -13.023 -20.094 -9.992 1 96.81 251 TRP B CA 1
ATOM 6119 C C . TRP B 1 251 ? -13.32 -21.312 -10.867 1 96.81 251 TRP B C 1
ATOM 6121 O O . TRP B 1 251 ? -12.852 -21.391 -12.008 1 96.81 251 TRP B O 1
ATOM 6131 N N . ILE B 1 252 ? -14.133 -22.234 -10.391 1 96.31 252 ILE B N 1
ATOM 6132 C CA . ILE B 1 252 ? -14.469 -23.453 -11.109 1 96.31 252 ILE B CA 1
ATOM 6133 C C . ILE B 1 252 ? -15.211 -23.109 -12.398 1 96.31 252 ILE B C 1
ATOM 6135 O O . ILE B 1 252 ? -14.953 -23.703 -13.453 1 96.31 252 ILE B O 1
ATOM 6139 N N . ILE B 1 253 ? -16.031 -22.094 -12.32 1 94.12 253 ILE B N 1
ATOM 6140 C CA . ILE B 1 253 ? -16.797 -21.656 -13.492 1 94.12 253 ILE B CA 1
ATOM 6141 C C . ILE B 1 253 ? -15.828 -21.141 -14.562 1 94.12 253 ILE B C 1
ATOM 6143 O O . ILE B 1 253 ? -15.906 -21.562 -15.719 1 94.12 253 ILE B O 1
ATOM 6147 N N . HIS B 1 254 ? -14.922 -20.281 -14.164 1 94.81 254 HIS B N 1
ATOM 6148 C CA . HIS B 1 254 ? -13.961 -19.734 -15.117 1 94.81 254 HIS B CA 1
ATOM 6149 C C . HIS B 1 254 ? -13.008 -20.812 -15.617 1 94.81 254 HIS B C 1
ATOM 6151 O O . HIS B 1 254 ? -12.617 -20.797 -16.781 1 94.81 254 HIS B O 1
ATOM 6157 N N . HIS B 1 255 ? -12.633 -21.688 -14.766 1 97.25 255 HIS B N 1
ATOM 6158 C CA . HIS B 1 255 ? -11.711 -22.766 -15.117 1 97.25 255 HIS B CA 1
ATOM 6159 C C . HIS B 1 255 ? -12.328 -23.703 -16.156 1 97.25 255 HIS B C 1
ATOM 6161 O O . HIS B 1 255 ? -11.68 -24.062 -17.141 1 97.25 255 HIS B O 1
ATOM 6167 N N . LYS B 1 256 ? -13.555 -24.109 -15.883 1 95.31 256 LYS B N 1
ATOM 6168 C CA . LYS B 1 256 ? -14.258 -24.953 -16.844 1 95.31 256 LYS B CA 1
ATOM 6169 C C . LYS B 1 256 ? -14.414 -24.234 -18.188 1 95.31 256 LYS B C 1
ATOM 6171 O O . LYS B 1 256 ? -14.242 -24.844 -19.234 1 95.31 256 LYS B O 1
ATOM 6176 N N . GLY B 1 257 ? -14.797 -22.953 -18.062 1 93.19 257 GLY B N 1
ATOM 6177 C CA . GLY B 1 257 ? -14.891 -22.172 -19.281 1 93.19 257 GLY B CA 1
ATOM 6178 C C . GLY B 1 257 ? -13.602 -22.125 -20.062 1 93.19 257 GLY B C 1
ATOM 6179 O O . GLY B 1 257 ? -13.609 -22.25 -21.297 1 93.19 257 GLY B O 1
ATOM 6180 N N . LEU B 1 258 ? -12.484 -21.953 -19.406 1 95.31 258 LEU B N 1
ATOM 6181 C CA . LEU B 1 258 ? -11.164 -21.922 -20.047 1 95.31 258 LEU B CA 1
ATOM 6182 C C . LEU B 1 258 ? -10.867 -23.25 -20.719 1 95.31 258 LEU B C 1
ATOM 6184 O O . LEU B 1 258 ? -10.422 -23.281 -21.875 1 95.31 258 LEU B O 1
ATOM 6188 N N . MET B 1 259 ? -11.141 -24.359 -20.047 1 95.12 259 MET B N 1
ATOM 6189 C CA . MET B 1 259 ? -10.844 -25.688 -20.578 1 95.12 259 MET B CA 1
ATOM 6190 C C . MET B 1 259 ? -11.688 -25.969 -21.812 1 95.12 259 MET B C 1
ATOM 6192 O O . MET B 1 259 ? -11.195 -26.547 -22.781 1 95.12 259 MET B O 1
ATOM 6196 N N . ASN B 1 260 ? -12.914 -25.547 -21.75 1 93.19 260 ASN B N 1
ATOM 6197 C CA . ASN B 1 260 ? -13.789 -25.719 -22.891 1 93.19 260 ASN B CA 1
ATOM 6198 C C . ASN B 1 260 ? -13.289 -24.938 -24.109 1 93.19 260 ASN B C 1
ATOM 6200 O O . ASN B 1 260 ? -13.297 -25.438 -25.234 1 93.19 260 ASN B O 1
ATOM 6204 N N . LEU B 1 261 ? -12.93 -23.75 -23.844 1 92.56 261 LEU B N 1
ATOM 6205 C CA . LEU B 1 261 ? -12.406 -22.906 -24.906 1 92.56 261 LEU B CA 1
ATOM 6206 C C . LEU B 1 261 ? -11.141 -23.5 -25.516 1 92.56 261 LEU B C 1
ATOM 6208 O O . LEU B 1 261 ? -10.961 -23.469 -26.734 1 92.56 261 LEU B O 1
ATOM 6212 N N . LEU B 1 262 ? -10.281 -24.016 -24.719 1 93.62 262 LEU B N 1
ATOM 6213 C CA . LEU B 1 262 ? -9.031 -24.625 -25.172 1 93.62 262 LEU B CA 1
ATOM 6214 C C . LEU B 1 262 ? -9.305 -25.859 -26.047 1 93.62 262 LEU B C 1
ATOM 6216 O O . LEU B 1 262 ? -8.648 -26.047 -27.062 1 93.62 262 LEU B O 1
ATOM 6220 N N . GLU B 1 263 ? -10.242 -26.578 -25.609 1 92.56 263 GLU B N 1
ATOM 6221 C CA . GLU B 1 263 ? -10.617 -27.766 -26.391 1 92.56 263 GLU B CA 1
ATOM 6222 C C . GLU B 1 263 ? -11.148 -27.359 -27.766 1 92.56 263 GLU B C 1
ATOM 6224 O O . GLU B 1 263 ? -10.797 -27.969 -28.766 1 92.56 263 GLU B O 1
ATOM 6229 N N . ALA B 1 264 ? -11.93 -26.359 -27.766 1 90.31 264 ALA B N 1
ATOM 6230 C CA . ALA B 1 264 ? -12.5 -25.859 -29.016 1 90.31 264 ALA B CA 1
ATOM 6231 C C . ALA B 1 264 ? -11.406 -25.344 -29.953 1 90.31 264 ALA B C 1
ATOM 6233 O O . ALA B 1 264 ? -11.547 -25.391 -31.172 1 90.31 264 ALA B O 1
ATOM 6234 N N . ARG B 1 265 ? -10.297 -24.906 -29.406 1 90.94 265 ARG B N 1
ATOM 6235 C CA . ARG B 1 265 ? -9.219 -24.297 -30.172 1 90.94 265 ARG B CA 1
ATOM 6236 C C . ARG B 1 265 ? -8.18 -25.344 -30.562 1 90.94 265 ARG B C 1
ATOM 6238 O O . ARG B 1 265 ? -7.172 -25.016 -31.203 1 90.94 265 ARG B O 1
ATOM 6245 N N . GLY B 1 266 ? -8.375 -26.609 -30.188 1 91.19 266 GLY B N 1
ATOM 6246 C CA . GLY B 1 266 ? -7.438 -27.656 -30.547 1 91.19 266 GLY B CA 1
ATOM 6247 C C . GLY B 1 266 ? -6.426 -27.953 -29.469 1 91.19 266 GLY B C 1
ATOM 6248 O O . GLY B 1 266 ? -5.34 -28.469 -29.734 1 91.19 266 GLY B O 1
ATOM 6249 N N . GLY B 1 267 ? -6.691 -27.453 -28.25 1 92.56 267 GLY B N 1
ATOM 6250 C CA . GLY B 1 267 ? -5.832 -27.75 -27.125 1 92.56 267 GLY B CA 1
ATOM 6251 C C . GLY B 1 267 ? -4.812 -26.672 -26.828 1 92.56 267 GLY B C 1
ATOM 6252 O O . GLY B 1 267 ? -4.77 -25.656 -27.531 1 92.56 267 GLY B O 1
ATOM 6253 N N . ILE B 1 268 ? -3.902 -26.828 -25.844 1 93.31 268 ILE B N 1
ATOM 6254 C CA . ILE B 1 268 ? -2.939 -25.844 -25.375 1 93.31 268 ILE B CA 1
ATOM 6255 C C . ILE B 1 268 ? -1.829 -25.672 -26.406 1 93.31 268 ILE B C 1
ATOM 6257 O O . ILE B 1 268 ? -1.324 -24.562 -26.609 1 93.31 268 ILE B O 1
ATOM 6261 N N . ALA B 1 269 ? -1.511 -26.75 -27.109 1 89.25 269 ALA B N 1
ATOM 6262 C CA . ALA B 1 269 ? -0.44 -26.719 -28.094 1 89.25 269 ALA B CA 1
ATOM 6263 C C . ALA B 1 269 ? -0.786 -25.781 -29.25 1 89.25 269 ALA B C 1
ATOM 6265 O O . ALA B 1 269 ? 0.106 -25.266 -29.922 1 89.25 269 ALA B O 1
ATOM 6266 N N . ALA B 1 270 ? -2.068 -25.562 -29.438 1 90.75 270 ALA B N 1
ATOM 6267 C CA . ALA B 1 270 ? -2.512 -24.672 -30.516 1 90.75 270 ALA B CA 1
ATOM 6268 C C . ALA B 1 270 ? -2.162 -23.219 -30.203 1 90.75 270 ALA B C 1
ATOM 6270 O O . ALA B 1 270 ? -2.229 -22.359 -31.078 1 90.75 270 ALA B O 1
ATOM 6271 N N . LEU B 1 271 ? -1.726 -22.938 -28.969 1 92.75 271 LEU B N 1
ATOM 6272 C CA . LEU B 1 271 ? -1.354 -21.594 -28.547 1 92.75 271 LEU B CA 1
ATOM 6273 C C . LEU B 1 271 ? 0.136 -21.344 -28.766 1 92.75 271 LEU B C 1
ATOM 6275 O O . LEU B 1 271 ? 0.683 -20.359 -28.266 1 92.75 271 LEU B O 1
ATOM 6279 N N . SER B 1 272 ? 0.821 -22.172 -29.469 1 89.94 272 SER B N 1
ATOM 6280 C CA . SER B 1 272 ? 2.275 -22.156 -29.578 1 89.94 272 SER B CA 1
ATOM 6281 C C . SER B 1 272 ? 2.775 -20.844 -30.172 1 89.94 272 SER B C 1
ATOM 6283 O O . SER B 1 272 ? 3.902 -20.422 -29.891 1 89.94 272 SER B O 1
ATOM 6285 N N . SER B 1 273 ? 1.973 -20.141 -30.922 1 89.75 273 SER B N 1
ATOM 6286 C CA . SER B 1 273 ? 2.371 -18.859 -31.516 1 89.75 273 SER B CA 1
ATOM 6287 C C . SER B 1 273 ? 2.439 -17.766 -30.453 1 89.75 273 SER B C 1
ATOM 6289 O O . SER B 1 273 ? 3.078 -16.734 -30.656 1 89.75 273 SER B O 1
ATOM 6291 N N . ASN B 1 274 ? 1.744 -17.953 -29.375 1 92.5 274 ASN B N 1
ATOM 6292 C CA . ASN B 1 274 ? 1.778 -17.078 -28.219 1 92.5 274 ASN B CA 1
ATOM 6293 C C . ASN B 1 274 ? 2.27 -17.812 -26.969 1 92.5 274 ASN B C 1
ATOM 6295 O O . ASN B 1 274 ? 1.467 -18.297 -26.172 1 92.5 274 ASN B O 1
ATOM 6299 N N . TRP B 1 275 ? 3.57 -17.812 -26.859 1 93.19 275 TRP B N 1
ATOM 6300 C CA . TRP B 1 275 ? 4.191 -18.625 -25.828 1 93.19 275 TRP B CA 1
ATOM 6301 C C . TRP B 1 275 ? 3.746 -18.203 -24.438 1 93.19 275 TRP B C 1
ATOM 6303 O O . TRP B 1 275 ? 3.693 -19.016 -23.516 1 93.19 275 TRP B O 1
ATOM 6313 N N . ARG B 1 276 ? 3.391 -16.875 -24.203 1 94.38 276 ARG B N 1
ATOM 6314 C CA . ARG B 1 276 ? 2.918 -16.391 -22.906 1 94.38 276 ARG B CA 1
ATOM 6315 C C . ARG B 1 276 ? 1.614 -17.062 -22.516 1 94.38 276 ARG B C 1
ATOM 6317 O O . ARG B 1 276 ? 1.492 -17.578 -21.391 1 94.38 276 ARG B O 1
ATOM 6324 N N . LEU B 1 277 ? 0.711 -17.094 -23.453 1 95.44 277 LEU B N 1
ATOM 6325 C CA . LEU B 1 277 ? -0.583 -17.719 -23.203 1 95.44 277 LEU B CA 1
ATOM 6326 C C . LEU B 1 277 ? -0.435 -19.219 -23.047 1 95.44 277 LEU B C 1
ATOM 6328 O O . LEU B 1 277 ? -1.109 -19.828 -22.219 1 95.44 277 LEU B O 1
ATOM 6332 N N . GLU B 1 278 ? 0.426 -19.734 -23.891 1 96.19 278 GLU B N 1
ATOM 6333 C CA . GLU B 1 278 ? 0.646 -21.188 -23.828 1 96.19 278 GLU B CA 1
ATOM 6334 C C . GLU B 1 278 ? 1.114 -21.625 -22.453 1 96.19 278 GLU B C 1
ATOM 6336 O O . GLU B 1 278 ? 0.521 -22.516 -21.844 1 96.19 278 GLU B O 1
ATOM 6341 N N . LEU B 1 279 ? 2.094 -20.953 -21.891 1 96.25 279 LEU B N 1
ATOM 6342 C CA . LEU B 1 279 ? 2.682 -21.344 -20.609 1 96.25 279 LEU B CA 1
ATOM 6343 C C . LEU B 1 279 ? 1.717 -21.078 -19.469 1 96.25 279 LEU B C 1
ATOM 6345 O O . LEU B 1 279 ? 1.585 -21.891 -18.547 1 96.25 279 LEU B O 1
ATOM 6349 N N . THR B 1 280 ? 1.069 -19.906 -19.469 1 97.31 280 THR B N 1
ATOM 6350 C CA . THR B 1 280 ? 0.157 -19.562 -18.375 1 97.31 280 THR B CA 1
ATOM 6351 C C . THR B 1 280 ? -1.054 -20.484 -18.375 1 97.31 280 THR B C 1
ATOM 6353 O O . THR B 1 280 ? -1.509 -20.922 -17.312 1 97.31 280 THR B O 1
ATOM 6356 N N . THR B 1 281 ? -1.56 -20.781 -19.578 1 97.25 281 THR B N 1
ATOM 6357 C CA . THR B 1 281 ? -2.684 -21.703 -19.688 1 97.25 281 THR B CA 1
ATOM 6358 C C . THR B 1 281 ? -2.281 -23.109 -19.219 1 97.25 281 THR B C 1
ATOM 6360 O O . THR B 1 281 ? -3.045 -23.781 -18.516 1 97.25 281 THR B O 1
ATOM 6363 N N . PHE B 1 282 ? -1.113 -23.562 -19.672 1 97.25 282 PHE B N 1
ATOM 6364 C CA . PHE B 1 282 ? -0.608 -24.859 -19.234 1 97.25 282 PHE B CA 1
ATOM 6365 C C . PHE B 1 282 ? -0.523 -24.922 -17.719 1 97.25 282 PHE B C 1
ATOM 6367 O O . PHE B 1 282 ? -0.995 -25.875 -17.109 1 97.25 282 PHE B O 1
ATOM 6374 N N . LEU B 1 283 ? 0.04 -23.891 -17.062 1 97.62 283 LEU B N 1
ATOM 6375 C CA . LEU B 1 283 ? 0.185 -23.859 -15.609 1 97.62 283 LEU B CA 1
ATOM 6376 C C . LEU B 1 283 ? -1.173 -23.984 -14.922 1 97.62 283 LEU B C 1
ATOM 6378 O O . LEU B 1 283 ? -1.335 -24.766 -13.984 1 97.62 283 LEU B O 1
ATOM 6382 N N . VAL B 1 284 ? -2.141 -23.219 -15.391 1 97.19 284 VAL B N 1
ATOM 6383 C CA . VAL B 1 284 ? -3.465 -23.188 -14.781 1 97.19 284 VAL B CA 1
ATOM 6384 C C . VAL B 1 284 ? -4.156 -24.531 -14.984 1 97.19 284 VAL B C 1
ATOM 6386 O O . VAL B 1 284 ? -4.918 -24.984 -14.125 1 97.19 284 VAL B O 1
ATOM 6389 N N . SER B 1 285 ? -3.889 -25.172 -16.141 1 96.25 285 SER B N 1
ATOM 6390 C CA . SER B 1 285 ? -4.5 -26.469 -16.422 1 96.25 285 SER B CA 1
ATOM 6391 C C . SER B 1 285 ? -4.02 -27.531 -15.461 1 96.25 285 SER B C 1
ATOM 6393 O O . SER B 1 285 ? -4.648 -28.594 -15.32 1 96.25 285 SER B O 1
ATOM 6395 N N . LEU B 1 286 ? -2.902 -27.281 -14.797 1 96.88 286 LEU B N 1
ATOM 6396 C CA . LEU B 1 286 ? -2.357 -28.234 -13.836 1 96.88 286 LEU B CA 1
ATOM 6397 C C . LEU B 1 286 ? -3.107 -28.172 -12.516 1 96.88 286 LEU B C 1
ATOM 6399 O O . LEU B 1 286 ? -2.912 -29.016 -11.641 1 96.88 286 LEU B O 1
ATOM 6403 N N . MET B 1 287 ? -3.92 -27.172 -12.344 1 96.88 287 MET B N 1
ATOM 6404 C CA . MET B 1 287 ? -4.621 -26.953 -11.078 1 96.88 287 MET B CA 1
ATOM 6405 C C . MET B 1 287 ? -5.988 -27.625 -11.094 1 96.88 287 MET B C 1
ATOM 6407 O O . MET B 1 287 ? -6.766 -27.453 -12.031 1 96.88 287 MET B O 1
ATOM 6411 N N . ALA B 1 288 ? -6.277 -28.391 -10.031 1 94.62 288 ALA B N 1
ATOM 6412 C CA . ALA B 1 288 ? -7.602 -28.953 -9.805 1 94.62 288 ALA B CA 1
ATOM 6413 C C . ALA B 1 288 ? -8.414 -28.078 -8.852 1 94.62 288 ALA B C 1
ATOM 6415 O O . ALA B 1 288 ? -9.648 -28.109 -8.883 1 94.62 288 ALA B O 1
ATOM 6416 N N . ARG B 1 289 ? -7.723 -27.359 -8.047 1 94.12 289 ARG B N 1
ATOM 6417 C CA . ARG B 1 289 ? -8.273 -26.422 -7.082 1 94.12 289 ARG B CA 1
ATOM 6418 C C . ARG B 1 289 ? -7.539 -25.094 -7.137 1 94.12 289 ARG B C 1
ATOM 6420 O O . ARG B 1 289 ? -6.422 -25 -7.652 1 94.12 289 ARG B O 1
ATOM 6427 N N . PRO B 1 290 ? -8.188 -24.047 -6.621 1 95.06 290 PRO B N 1
ATOM 6428 C CA . PRO B 1 290 ? -7.59 -22.719 -6.773 1 95.06 290 PRO B CA 1
ATOM 6429 C C . PRO B 1 290 ? -6.492 -22.438 -5.75 1 95.06 290 PRO B C 1
ATOM 6431 O O . PRO B 1 290 ? -6.445 -21.359 -5.164 1 95.06 290 PRO B O 1
ATOM 6434 N N . THR B 1 291 ? -5.629 -23.375 -5.422 1 95.75 291 THR B N 1
ATOM 6435 C CA . THR B 1 291 ? -4.473 -23.234 -4.543 1 95.75 291 THR B CA 1
ATOM 6436 C C . THR B 1 291 ? -3.455 -24.344 -4.793 1 95.75 291 THR B C 1
ATOM 6438 O O . THR B 1 291 ? -3.828 -25.484 -5.059 1 95.75 291 THR B O 1
ATOM 6441 N N . TRP B 1 292 ? -2.221 -24.047 -4.699 1 96.81 292 TRP B N 1
ATOM 6442 C CA . TRP B 1 292 ? -1.166 -25.047 -4.871 1 96.81 292 TRP B CA 1
ATOM 6443 C C . TRP B 1 292 ? -0.986 -25.875 -3.602 1 96.81 292 TRP B C 1
ATOM 6445 O O . TRP B 1 292 ? -0.234 -26.844 -3.592 1 96.81 292 TRP B O 1
ATOM 6455 N N . PHE B 1 293 ? -1.665 -25.5 -2.521 1 95.19 293 PHE B N 1
ATOM 6456 C CA . PHE B 1 293 ? -1.579 -26.25 -1.278 1 95.19 293 PHE B CA 1
ATOM 6457 C C . PHE B 1 293 ? -2.545 -27.438 -1.295 1 95.19 293 PHE B C 1
ATOM 6459 O O . PHE B 1 293 ? -2.787 -28.062 -0.261 1 95.19 293 PHE B O 1
ATOM 6466 N N . ASP B 1 294 ? -3.082 -27.75 -2.424 1 94.19 294 ASP B N 1
ATOM 6467 C CA . ASP B 1 294 ? -3.969 -28.906 -2.578 1 94.19 294 ASP B CA 1
ATOM 6468 C C . ASP B 1 294 ? -3.275 -30.031 -3.334 1 94.19 294 ASP B C 1
ATOM 6470 O O . ASP B 1 294 ? -2.725 -29.812 -4.418 1 94.19 294 ASP B O 1
ATOM 6474 N N . CYS B 1 295 ? -3.434 -31.266 -2.857 1 93.94 295 CYS B N 1
ATOM 6475 C CA . CYS B 1 295 ? -2.66 -32.406 -3.361 1 93.94 295 CYS B CA 1
ATOM 6476 C C . CYS B 1 295 ? -3.264 -32.938 -4.648 1 93.94 295 CYS B C 1
ATOM 6478 O O . CYS B 1 295 ? -2.684 -33.812 -5.289 1 93.94 295 CYS B O 1
ATOM 6480 N N . SER B 1 296 ? -4.387 -32.406 -5.027 1 93.81 296 SER B N 1
ATOM 6481 C CA . SER B 1 296 ? -5.035 -32.875 -6.242 1 93.81 296 SER B CA 1
ATOM 6482 C C . SER B 1 296 ? -4.434 -32.25 -7.484 1 93.81 296 SER B C 1
ATOM 6484 O O . SER B 1 296 ? -4.727 -32.656 -8.609 1 93.81 296 SER B O 1
ATOM 6486 N N . ASN B 1 297 ? -3.588 -31.172 -7.328 1 96.06 297 ASN B N 1
ATOM 6487 C CA . ASN B 1 297 ? -2.949 -30.5 -8.453 1 96.06 297 ASN B CA 1
ATOM 6488 C C . ASN B 1 297 ? -1.873 -31.375 -9.094 1 96.06 297 ASN B C 1
ATOM 6490 O O . ASN B 1 297 ? -1.296 -32.25 -8.43 1 96.06 297 ASN B O 1
ATOM 6494 N N . GLN B 1 298 ? -1.594 -31.156 -10.328 1 96.06 298 GLN B N 1
ATOM 6495 C CA . GLN B 1 298 ? -0.618 -31.953 -11.07 1 96.06 298 GLN B CA 1
ATOM 6496 C C . GLN B 1 298 ? 0.74 -31.25 -11.109 1 96.06 298 GLN B C 1
ATOM 6498 O O . GLN B 1 298 ? 1.256 -30.953 -12.188 1 96.06 298 GLN B O 1
ATOM 6503 N N . ILE B 1 299 ? 1.425 -31.141 -10.016 1 95.56 299 ILE B N 1
ATOM 6504 C CA . ILE B 1 299 ? 2.635 -30.344 -9.891 1 95.56 299 ILE B CA 1
ATOM 6505 C C . ILE B 1 299 ? 3.826 -31.109 -10.461 1 95.56 299 ILE B C 1
ATOM 6507 O O . ILE B 1 299 ? 4.891 -30.531 -10.695 1 95.56 299 ILE B O 1
ATOM 6511 N N . GLN B 1 300 ? 3.695 -32.469 -10.742 1 93.38 300 GLN B N 1
ATOM 6512 C CA . GLN B 1 300 ? 4.781 -33.312 -11.266 1 93.38 300 GLN B CA 1
ATOM 6513 C C . GLN B 1 300 ? 5.234 -32.812 -12.641 1 93.38 300 GLN B C 1
ATOM 6515 O O . GLN B 1 300 ? 6.383 -33.031 -13.031 1 93.38 300 GLN B O 1
ATOM 6520 N N . GLU B 1 301 ? 4.359 -32.094 -13.305 1 92.94 301 GLU B N 1
ATOM 6521 C CA . GLU B 1 301 ? 4.691 -31.547 -14.617 1 92.94 301 GLU B CA 1
ATOM 6522 C C . GLU B 1 301 ? 5.812 -30.516 -14.523 1 92.94 301 GLU B C 1
ATOM 6524 O O . GLU B 1 301 ? 6.555 -30.297 -15.484 1 92.94 301 GLU B O 1
ATOM 6529 N N . LEU B 1 302 ? 5.961 -29.859 -13.359 1 95.44 302 LEU B N 1
ATOM 6530 C CA . LEU B 1 302 ? 6.988 -28.844 -13.141 1 95.44 302 LEU B CA 1
ATOM 6531 C C . LEU B 1 302 ? 8.344 -29.5 -12.898 1 95.44 302 LEU B C 1
ATOM 6533 O O . LEU B 1 302 ? 9.367 -28.812 -12.852 1 95.44 302 LEU B O 1
ATOM 6537 N N . LEU B 1 303 ? 8.367 -30.828 -12.781 1 94.31 303 LEU B N 1
ATOM 6538 C CA . LEU B 1 303 ? 9.594 -31.562 -12.5 1 94.31 303 LEU B CA 1
ATOM 6539 C C . LEU B 1 303 ? 10 -32.406 -13.703 1 94.31 303 LEU B C 1
ATOM 6541 O O . LEU B 1 303 ? 10.812 -33.344 -13.57 1 94.31 303 LEU B O 1
ATOM 6545 N N . THR B 1 304 ? 9.5 -32.094 -14.805 1 89.56 304 THR B N 1
ATOM 6546 C CA . THR B 1 304 ? 9.82 -32.844 -16.016 1 89.56 304 THR B CA 1
ATOM 6547 C C . THR B 1 304 ? 11.328 -32.875 -16.25 1 89.56 304 THR B C 1
ATOM 6549 O O . THR B 1 304 ? 11.992 -31.859 -16.188 1 89.56 304 THR B O 1
ATOM 6552 N N . HIS B 1 305 ? 11.766 -34.031 -16.469 1 87.44 305 HIS B N 1
ATOM 6553 C CA . HIS B 1 305 ? 13.195 -34.25 -16.672 1 87.44 305 HIS B CA 1
ATOM 6554 C C . HIS B 1 305 ? 13.648 -33.688 -18.016 1 87.44 305 HIS B C 1
ATOM 6556 O O . HIS B 1 305 ? 12.898 -33.688 -18.984 1 87.44 305 HIS B O 1
ATOM 6562 N N . THR B 1 306 ? 14.875 -33.312 -18.047 1 87.06 306 THR B N 1
ATOM 6563 C CA . THR B 1 306 ? 15.453 -32.688 -19.234 1 87.06 306 THR B CA 1
ATOM 6564 C C . THR B 1 306 ? 15.367 -33.594 -20.438 1 87.06 306 THR B C 1
ATOM 6566 O O . THR B 1 306 ? 15.188 -33.156 -21.578 1 87.06 306 THR B O 1
ATOM 6569 N N . SER B 1 307 ? 15.383 -34.875 -20.188 1 87.94 307 SER B N 1
ATOM 6570 C CA . SER B 1 307 ? 15.375 -35.875 -21.266 1 87.94 307 SER B CA 1
ATOM 6571 C C . SER B 1 307 ? 13.992 -35.969 -21.906 1 87.94 307 SER B C 1
ATOM 6573 O O . SER B 1 307 ? 13.867 -36.406 -23.047 1 87.94 307 SER B O 1
ATOM 6575 N N . GLU B 1 308 ? 13 -35.531 -21.219 1 90.25 308 GLU B N 1
ATOM 6576 C CA . GLU B 1 308 ? 11.625 -35.688 -21.688 1 90.25 308 GLU B CA 1
ATOM 6577 C C . GLU B 1 308 ? 11.141 -34.406 -22.359 1 90.25 308 GLU B C 1
ATOM 6579 O O . GLU B 1 308 ? 10.117 -34.406 -23.047 1 90.25 308 GLU B O 1
ATOM 6584 N N . LEU B 1 309 ? 11.891 -33.344 -22.25 1 89.5 309 LEU B N 1
ATOM 6585 C CA . LEU B 1 309 ? 11.445 -32.031 -22.641 1 89.5 309 LEU B CA 1
ATOM 6586 C C . LEU B 1 309 ? 11.258 -31.938 -24.156 1 89.5 309 LEU B C 1
ATOM 6588 O O . LEU B 1 309 ? 10.242 -31.422 -24.641 1 89.5 309 LEU B O 1
ATOM 6592 N N . PRO B 1 310 ? 12.195 -32.625 -24.922 1 87.31 310 PRO B N 1
ATOM 6593 C CA . PRO B 1 310 ? 12.039 -32.469 -26.359 1 87.31 310 PRO B CA 1
ATOM 6594 C C . PRO B 1 310 ? 10.75 -33.094 -26.891 1 87.31 310 PRO B C 1
ATOM 6596 O O . PRO B 1 310 ? 10.234 -32.688 -27.938 1 87.31 310 PRO B O 1
ATOM 6599 N N . LEU B 1 311 ? 10.227 -33.969 -26.156 1 88.25 311 LEU B N 1
ATOM 6600 C CA . LEU B 1 311 ? 9.031 -34.656 -26.594 1 88.25 311 LEU B CA 1
ATOM 6601 C C . LEU B 1 311 ? 7.781 -34.062 -25.953 1 88.25 311 LEU B C 1
ATOM 6603 O O . LEU B 1 311 ? 6.656 -34.406 -26.312 1 88.25 311 LEU B O 1
ATOM 6607 N N . HIS B 1 312 ? 8.039 -33.156 -25.094 1 90 312 HIS B N 1
ATOM 6608 C CA . HIS B 1 312 ? 6.898 -32.562 -24.422 1 90 312 HIS B CA 1
ATOM 6609 C C . HIS B 1 312 ? 6.156 -31.594 -25.328 1 90 312 HIS B C 1
ATOM 6611 O O . HIS B 1 312 ? 6.773 -30.719 -25.938 1 90 312 HIS B O 1
ATOM 6617 N N . PRO B 1 313 ? 4.938 -31.688 -25.406 1 87.19 313 PRO B N 1
ATOM 6618 C CA . PRO B 1 313 ? 4.188 -30.891 -26.375 1 87.19 313 PRO B CA 1
ATOM 6619 C C . PRO B 1 313 ? 4.234 -29.391 -26.062 1 87.19 313 PRO B C 1
ATOM 6621 O O . PRO B 1 313 ? 4.09 -28.562 -26.969 1 87.19 313 PRO B O 1
ATOM 6624 N N . ILE B 1 314 ? 4.422 -29.047 -24.828 1 90.44 314 ILE B N 1
ATOM 6625 C CA . ILE B 1 314 ? 4.359 -27.641 -24.422 1 90.44 314 ILE B CA 1
ATOM 6626 C C . ILE B 1 314 ? 5.75 -27.172 -23.984 1 90.44 314 ILE B C 1
ATOM 6628 O O . ILE B 1 314 ? 6.242 -26.156 -24.484 1 90.44 314 ILE B O 1
ATOM 6632 N N . LEU B 1 315 ? 6.363 -28.062 -23.031 1 92.19 315 LEU B N 1
ATOM 6633 C CA . LEU B 1 315 ? 7.672 -27.719 -22.5 1 92.19 315 LEU B CA 1
ATOM 6634 C C . LEU B 1 315 ? 8.781 -28.203 -23.422 1 92.19 315 LEU B C 1
ATOM 6636 O O . LEU B 1 315 ? 9.43 -29.219 -23.156 1 92.19 315 LEU B O 1
ATOM 6640 N N . ARG B 1 316 ? 9.047 -27.75 -24.469 1 88.81 316 ARG B N 1
ATOM 6641 C CA . ARG B 1 316 ? 9.914 -28.141 -25.578 1 88.81 316 ARG B CA 1
ATOM 6642 C C . ARG B 1 316 ? 11.383 -27.938 -25.203 1 88.81 316 ARG B C 1
ATOM 6644 O O . ARG B 1 316 ? 12.242 -28.734 -25.609 1 88.81 316 ARG B O 1
ATOM 6651 N N . LYS B 1 317 ? 11.672 -26.922 -24.469 1 90.38 317 LYS B N 1
ATOM 6652 C CA . LYS B 1 317 ? 13.039 -26.578 -24.094 1 90.38 317 LYS B CA 1
ATOM 6653 C C . LYS B 1 317 ? 13.148 -26.281 -22.609 1 90.38 317 LYS B C 1
ATOM 6655 O O . LYS B 1 317 ? 12.141 -26.016 -21.953 1 90.38 317 LYS B O 1
ATOM 6660 N N . GLY B 1 318 ? 14.367 -26.344 -22.141 1 89.69 318 GLY B N 1
ATOM 6661 C CA . GLY B 1 318 ? 14.656 -26.078 -20.734 1 89.69 318 GLY B CA 1
ATOM 6662 C C . GLY B 1 318 ? 14.25 -24.688 -20.297 1 89.69 318 GLY B C 1
ATOM 6663 O O . GLY B 1 318 ? 13.828 -24.484 -19.156 1 89.69 318 GLY B O 1
ATOM 6664 N N . SER B 1 319 ? 14.352 -23.812 -21.219 1 89.75 319 SER B N 1
ATOM 6665 C CA . SER B 1 319 ? 13.977 -22.438 -20.906 1 89.75 319 SER B CA 1
ATOM 6666 C C . SER B 1 319 ? 12.492 -22.328 -20.578 1 89.75 319 SER B C 1
ATOM 6668 O O . SER B 1 319 ? 12.094 -21.547 -19.703 1 89.75 319 SER B O 1
ATOM 6670 N N . ASP B 1 320 ? 11.648 -23.125 -21.25 1 92.88 320 ASP B N 1
ATOM 6671 C CA . ASP B 1 320 ? 10.211 -23.109 -21 1 92.88 320 ASP B CA 1
ATOM 6672 C C . ASP B 1 320 ? 9.898 -23.641 -19.609 1 92.88 320 ASP B C 1
ATOM 6674 O O . ASP B 1 320 ? 9.016 -23.125 -18.922 1 92.88 320 ASP B O 1
ATOM 6678 N N . LEU B 1 321 ? 10.609 -24.625 -19.266 1 93.5 321 LEU B N 1
ATOM 6679 C CA . LEU B 1 321 ? 10.422 -25.188 -17.922 1 93.5 321 LEU B CA 1
ATOM 6680 C C . LEU B 1 321 ? 10.805 -24.172 -16.859 1 93.5 321 LEU B C 1
ATOM 6682 O O . LEU B 1 321 ? 10.109 -24.031 -15.844 1 93.5 321 LEU B O 1
ATOM 6686 N N . ARG B 1 322 ? 11.883 -23.484 -17.047 1 91.06 322 ARG B N 1
ATOM 6687 C CA . ARG B 1 322 ? 12.312 -22.453 -16.109 1 91.06 322 ARG B CA 1
ATOM 6688 C C . ARG B 1 322 ? 11.289 -21.328 -16.016 1 91.06 322 ARG B C 1
ATOM 6690 O O . ARG B 1 322 ? 10.984 -20.844 -14.914 1 91.06 322 ARG B O 1
ATOM 6697 N N . LYS B 1 323 ? 10.812 -20.938 -17.172 1 93.31 323 LYS B N 1
ATOM 6698 C CA . LYS B 1 323 ? 9.773 -19.906 -17.203 1 93.31 323 LYS B CA 1
ATOM 6699 C C . LYS B 1 323 ? 8.531 -20.375 -16.438 1 93.31 323 LYS B C 1
ATOM 6701 O O . LYS B 1 323 ? 7.969 -19.609 -15.648 1 93.31 323 LYS B O 1
ATOM 6706 N N . LEU B 1 324 ? 8.172 -21.609 -16.672 1 95.31 324 LEU B N 1
ATOM 6707 C CA . LEU B 1 324 ? 6.996 -22.156 -16.031 1 95.31 324 LEU B CA 1
ATOM 6708 C C . LEU B 1 324 ? 7.18 -22.203 -14.508 1 95.31 324 LEU B C 1
ATOM 6710 O O . LEU B 1 324 ? 6.258 -21.859 -13.758 1 95.31 324 LEU B O 1
ATOM 6714 N N . ARG B 1 325 ? 8.352 -22.578 -14.094 1 94.12 325 ARG B N 1
ATOM 6715 C CA . ARG B 1 325 ? 8.633 -22.641 -12.664 1 94.12 325 ARG B CA 1
ATOM 6716 C C . ARG B 1 325 ? 8.609 -21.234 -12.039 1 94.12 325 ARG B C 1
ATOM 6718 O O . ARG B 1 325 ? 8.164 -21.062 -10.906 1 94.12 325 ARG B O 1
ATOM 6725 N N . SER B 1 326 ? 9.094 -20.281 -12.758 1 93.94 326 SER B N 1
ATOM 6726 C CA . SER B 1 326 ? 9.055 -18.891 -12.273 1 93.94 326 SER B CA 1
ATOM 6727 C C . SER B 1 326 ? 7.621 -18.406 -12.141 1 93.94 326 SER B C 1
ATOM 6729 O O . SER B 1 326 ? 7.285 -17.703 -11.18 1 93.94 326 SER B O 1
ATOM 6731 N N . LEU B 1 327 ? 6.801 -18.734 -13.102 1 96.12 327 LEU B N 1
ATOM 6732 C CA . LEU B 1 327 ? 5.387 -18.391 -13.039 1 96.12 327 LEU B CA 1
ATOM 6733 C C . LEU B 1 327 ? 4.707 -19.078 -11.859 1 96.12 327 LEU B C 1
ATOM 6735 O O . LEU B 1 327 ? 3.881 -18.469 -11.172 1 96.12 327 LEU B O 1
ATOM 6739 N N . TRP B 1 328 ? 5.082 -20.297 -11.68 1 96.94 328 TRP B N 1
ATOM 6740 C CA . TRP B 1 328 ? 4.543 -21.047 -10.555 1 96.94 328 TRP B CA 1
ATOM 6741 C C . TRP B 1 328 ? 4.926 -20.391 -9.227 1 96.94 328 TRP B C 1
ATOM 6743 O O . TRP B 1 328 ? 4.09 -20.266 -8.328 1 96.94 328 TRP B O 1
ATOM 6753 N N . LEU B 1 329 ? 6.219 -20.016 -9.117 1 95.75 329 LEU B N 1
ATOM 6754 C CA . LEU B 1 329 ? 6.691 -19.406 -7.879 1 95.75 329 LEU B CA 1
ATOM 6755 C C . LEU B 1 329 ? 5.883 -18.172 -7.543 1 95.75 329 LEU B C 1
ATOM 6757 O O . LEU B 1 329 ? 5.48 -17.969 -6.395 1 95.75 329 LEU B O 1
ATOM 6761 N N . LEU B 1 330 ? 5.641 -17.328 -8.555 1 95.44 330 LEU B N 1
ATOM 6762 C CA . LEU B 1 330 ? 4.828 -16.141 -8.352 1 95.44 330 LEU B CA 1
ATOM 6763 C C . LEU B 1 330 ? 3.441 -16.5 -7.832 1 95.44 330 LEU B C 1
ATOM 6765 O O . LEU B 1 330 ? 2.951 -15.898 -6.875 1 95.44 330 LEU B O 1
ATOM 6769 N N . SER B 1 331 ? 2.875 -17.484 -8.422 1 96.38 331 SER B N 1
ATOM 6770 C CA . SER B 1 331 ? 1.553 -17.969 -8.031 1 96.38 331 SER B CA 1
ATOM 6771 C C . SER B 1 331 ? 1.572 -18.562 -6.625 1 96.38 331 SER B C 1
ATOM 6773 O O . SER B 1 331 ? 0.637 -18.359 -5.848 1 96.38 331 SER B O 1
ATOM 6775 N N . PHE B 1 332 ? 2.625 -19.281 -6.312 1 96.94 332 PHE B N 1
ATOM 6776 C CA . PHE B 1 332 ? 2.764 -19.922 -5.012 1 96.94 332 PHE B CA 1
ATOM 6777 C C . PHE B 1 332 ? 2.881 -18.891 -3.906 1 96.94 332 PHE B C 1
ATOM 6779 O O . PHE B 1 332 ? 2.301 -19.047 -2.83 1 96.94 332 PHE B O 1
ATOM 6786 N N . ILE B 1 333 ? 3.631 -17.844 -4.152 1 96.12 333 ILE B N 1
ATOM 6787 C CA . ILE B 1 333 ? 3.797 -16.766 -3.168 1 96.12 333 ILE B CA 1
ATOM 6788 C C . ILE B 1 333 ? 2.443 -16.141 -2.865 1 96.12 333 ILE B C 1
ATOM 6790 O O . ILE B 1 333 ? 2.145 -15.812 -1.712 1 96.12 333 ILE B O 1
ATOM 6794 N N . GLN B 1 334 ? 1.683 -15.922 -3.891 1 94.81 334 GLN B N 1
ATOM 6795 C CA . GLN B 1 334 ? 0.348 -15.367 -3.68 1 94.81 334 GLN B CA 1
ATOM 6796 C C . GLN B 1 334 ? -0.512 -16.312 -2.842 1 94.81 334 GLN B C 1
ATOM 6798 O O . GLN B 1 334 ? -1.306 -15.859 -2.012 1 94.81 334 GLN B O 1
ATOM 6803 N N . ASP B 1 335 ? -0.373 -17.609 -3.035 1 95.75 335 ASP B N 1
ATOM 6804 C CA . ASP B 1 335 ? -1.074 -18.594 -2.207 1 95.75 335 ASP B CA 1
ATOM 6805 C C . ASP B 1 335 ? -0.632 -18.484 -0.75 1 95.75 335 ASP B C 1
ATOM 6807 O O . ASP B 1 335 ? -1.442 -18.656 0.164 1 95.75 335 ASP B O 1
ATOM 6811 N N . MET B 1 336 ? 0.675 -18.297 -0.59 1 95.5 336 MET B N 1
ATOM 6812 C CA . MET B 1 336 ? 1.175 -18.094 0.768 1 95.5 336 MET B CA 1
ATOM 6813 C C . MET B 1 336 ? 0.486 -16.922 1.44 1 95.5 336 MET B C 1
ATOM 6815 O O . MET B 1 336 ? 0.214 -16.953 2.641 1 95.5 336 MET B O 1
ATOM 6819 N N . GLY B 1 337 ? 0.228 -15.875 0.625 1 93.44 337 GLY B N 1
ATOM 6820 C CA . GLY B 1 337 ? -0.488 -14.727 1.154 1 93.44 337 GLY B CA 1
ATOM 6821 C C . GLY B 1 337 ? -1.899 -15.055 1.603 1 93.44 337 GLY B C 1
ATOM 6822 O O . GLY B 1 337 ? -2.32 -14.656 2.689 1 93.44 337 GLY B O 1
ATOM 6823 N N . THR B 1 338 ? -2.617 -15.766 0.807 1 91.06 338 THR B N 1
ATOM 6824 C CA . THR B 1 338 ? -3.969 -16.188 1.151 1 91.06 338 THR B CA 1
ATOM 6825 C C . THR B 1 338 ? -3.951 -17.109 2.369 1 91.06 338 THR B C 1
ATOM 6827 O O . THR B 1 338 ? -4.793 -16.984 3.26 1 91.06 338 THR B O 1
ATOM 6830 N N . PHE B 1 339 ? -2.99 -18.031 2.377 1 92.5 339 PHE B N 1
ATOM 6831 C CA . PHE B 1 339 ? -2.801 -18.953 3.49 1 92.5 339 PHE B CA 1
ATOM 6832 C C . PHE B 1 339 ? -2.588 -18.188 4.793 1 92.5 339 PHE B C 1
ATOM 6834 O O . PHE B 1 339 ? -3.209 -18.5 5.809 1 92.5 339 PHE B O 1
ATOM 6841 N N . ARG B 1 340 ? -1.719 -17.188 4.773 1 90.44 340 ARG B N 1
ATOM 6842 C CA . ARG B 1 340 ? -1.426 -16.359 5.938 1 90.44 340 ARG B CA 1
ATOM 6843 C C . ARG B 1 340 ? -2.684 -15.664 6.441 1 90.44 340 ARG B C 1
ATOM 6845 O O . ARG B 1 340 ? -2.965 -15.672 7.645 1 90.44 340 ARG B O 1
ATOM 6852 N N . THR B 1 341 ? -3.395 -15.07 5.516 1 86.19 341 THR B N 1
ATOM 6853 C CA . THR B 1 341 ? -4.602 -14.344 5.879 1 86.19 341 THR B CA 1
ATOM 6854 C C . THR B 1 341 ? -5.621 -15.266 6.535 1 86.19 341 THR B C 1
ATOM 6856 O O . THR B 1 341 ? -6.242 -14.906 7.539 1 86.19 341 THR B O 1
ATOM 6859 N N . ASN B 1 342 ? -5.77 -16.453 6.047 1 83.56 342 ASN B N 1
ATOM 6860 C CA . ASN B 1 342 ? -6.723 -17.422 6.582 1 83.56 342 ASN B CA 1
ATOM 6861 C C . ASN B 1 342 ? -6.297 -17.922 7.957 1 83.56 342 ASN B C 1
ATOM 6863 O O . ASN B 1 342 ? -7.137 -18.125 8.836 1 83.56 342 ASN B O 1
ATOM 6867 N N . LEU B 1 343 ? -5.066 -18.156 8.062 1 85.38 343 LEU B N 1
ATOM 6868 C CA . LEU B 1 343 ? -4.547 -18.672 9.32 1 85.38 343 LEU B CA 1
ATOM 6869 C C . LEU B 1 343 ? -4.645 -17.625 10.43 1 85.38 343 LEU B C 1
ATOM 6871 O O . LEU B 1 343 ? -4.883 -17.969 11.586 1 85.38 343 LEU B O 1
ATOM 6875 N N . LEU B 1 344 ? -4.461 -16.359 10.141 1 77.88 344 LEU B N 1
ATOM 6876 C CA . LEU B 1 344 ? -4.402 -15.305 11.148 1 77.88 344 LEU B CA 1
ATOM 6877 C C . LEU B 1 344 ? -5.801 -14.828 11.523 1 77.88 344 LEU B C 1
ATOM 6879 O O . LEU B 1 344 ? -5.977 -14.133 12.523 1 77.88 344 LEU B O 1
ATOM 6883 N N . ARG B 1 345 ? -6.746 -15.055 10.766 1 70.94 345 ARG B N 1
ATOM 6884 C CA . ARG B 1 345 ? -8.125 -14.758 11.141 1 70.94 345 ARG B CA 1
ATOM 6885 C C . ARG B 1 345 ? -8.57 -15.617 12.32 1 70.94 345 ARG B C 1
ATOM 6887 O O . ARG B 1 345 ? -9.508 -15.258 13.039 1 70.94 345 ARG B O 1
ATOM 6894 N N . THR B 1 346 ? -7.828 -16.641 12.547 1 60.66 346 THR B N 1
ATOM 6895 C CA . THR B 1 346 ? -8.211 -17.609 13.562 1 60.66 346 THR B CA 1
ATOM 6896 C C . THR B 1 346 ? -7.699 -17.188 14.938 1 60.66 346 THR B C 1
ATOM 6898 O O . THR B 1 346 ? -6.66 -16.531 15.039 1 60.66 346 THR B O 1
ATOM 6901 N N . THR B 1 347 ? -8.672 -17.312 15.922 1 59.88 347 THR B N 1
ATOM 6902 C CA . THR B 1 347 ? -8.422 -16.953 17.312 1 59.88 347 THR B CA 1
ATOM 6903 C C . THR B 1 347 ? -7.129 -17.578 17.812 1 59.88 347 THR B C 1
ATOM 6905 O O . THR B 1 347 ? -6.777 -18.688 17.422 1 59.88 347 THR B O 1
ATOM 6908 N N . ALA B 1 348 ? -6.367 -16.75 18.391 1 60.72 348 ALA B N 1
ATOM 6909 C CA . ALA B 1 348 ? -5.047 -17.047 18.938 1 60.72 348 ALA B CA 1
ATOM 6910 C C . ALA B 1 348 ? -5.133 -18.125 20.016 1 60.72 348 ALA B C 1
ATOM 6912 O O . ALA B 1 348 ? -5.582 -17.875 21.125 1 60.72 348 ALA B O 1
ATOM 6913 N N . VAL B 1 349 ? -5.363 -19.438 19.625 1 74.38 349 VAL B N 1
ATOM 6914 C CA . VAL B 1 349 ? -5.137 -20.562 20.516 1 74.38 349 VAL B CA 1
ATOM 6915 C C . VAL B 1 349 ? -3.666 -20.984 20.469 1 74.38 349 VAL B C 1
ATOM 6917 O O . VAL B 1 349 ? -3.053 -20.984 19.391 1 74.38 349 VAL B O 1
ATOM 6920 N N . HIS B 1 350 ? -3.125 -21.047 21.656 1 83.94 350 HIS B N 1
ATOM 6921 C CA . HIS B 1 350 ? -1.73 -21.484 21.703 1 83.94 350 HIS B CA 1
ATOM 6922 C C . HIS B 1 350 ? -1.61 -22.984 21.516 1 83.94 350 HIS B C 1
ATOM 6924 O O . HIS B 1 350 ? -2.084 -23.766 22.344 1 83.94 350 HIS B O 1
ATOM 6930 N N . TYR B 1 351 ? -1.074 -23.438 20.453 1 89.31 351 TYR B N 1
ATOM 6931 C CA . TYR B 1 351 ? -0.783 -24.828 20.125 1 89.31 351 TYR B CA 1
ATOM 6932 C C . TYR B 1 351 ? 0.644 -25.188 20.531 1 89.31 351 TYR B C 1
ATOM 6934 O O . TYR B 1 351 ? 1.568 -25.062 19.719 1 89.31 351 TYR B O 1
ATOM 6942 N N . SER B 1 352 ? 0.833 -25.641 21.703 1 91.31 352 SER B N 1
ATOM 6943 C CA . SER B 1 352 ? 2.145 -25.781 22.312 1 91.31 352 SER B CA 1
ATOM 6944 C C . SER B 1 352 ? 3.043 -26.719 21.516 1 91.31 352 SER B C 1
ATOM 6946 O O . SER B 1 352 ? 4.168 -26.359 21.156 1 91.31 352 SER B O 1
ATOM 6948 N N . ALA B 1 353 ? 2.531 -27.984 21.234 1 94.69 353 ALA B N 1
ATOM 6949 C CA . ALA B 1 353 ? 3.361 -28.953 20.531 1 94.69 353 ALA B CA 1
ATOM 6950 C C . ALA B 1 353 ? 3.654 -28.484 19.109 1 94.69 353 ALA B C 1
ATOM 6952 O O . ALA B 1 353 ? 4.77 -28.656 18.609 1 94.69 353 ALA B O 1
ATOM 6953 N N . PHE B 1 354 ? 2.648 -28 18.516 1 94.25 354 PHE B N 1
ATOM 6954 C CA . PHE B 1 354 ? 2.822 -27.422 17.188 1 94.25 354 PHE B CA 1
ATOM 6955 C C . PHE B 1 354 ? 3.855 -26.312 17.203 1 94.25 354 PHE B C 1
ATOM 6957 O O . PHE B 1 354 ? 4.727 -26.25 16.328 1 94.25 354 PHE B O 1
ATOM 6964 N N . HIS B 1 355 ? 3.785 -25.438 18.188 1 93.25 355 HIS B N 1
ATOM 6965 C CA . HIS B 1 355 ? 4.734 -24.328 18.344 1 93.25 355 HIS B CA 1
ATOM 6966 C C . HIS B 1 355 ? 6.156 -24.859 18.516 1 93.25 355 HIS B C 1
ATOM 6968 O O . HIS B 1 355 ? 7.098 -24.297 17.938 1 93.25 355 HIS B O 1
ATOM 6974 N N . GLU B 1 356 ? 6.293 -25.859 19.281 1 94.88 356 GLU B N 1
ATOM 6975 C CA . GLU B 1 356 ? 7.609 -26.453 19.5 1 94.88 356 GLU B CA 1
ATOM 6976 C C . GLU B 1 356 ? 8.195 -27 18.188 1 94.88 356 GLU B C 1
ATOM 6978 O O . GLU B 1 356 ? 9.406 -26.922 17.969 1 94.88 356 GLU B O 1
ATOM 6983 N N . ALA B 1 357 ? 7.371 -27.578 17.406 1 96.12 357 ALA B N 1
ATOM 6984 C CA . ALA B 1 357 ? 7.824 -28.078 16.109 1 96.12 357 ALA B CA 1
ATOM 6985 C C . ALA B 1 357 ? 8.336 -26.938 15.234 1 96.12 357 ALA B C 1
ATOM 6987 O O . ALA B 1 357 ? 9.359 -27.078 14.562 1 96.12 357 ALA B O 1
ATOM 6988 N N . ILE B 1 358 ? 7.605 -25.844 15.242 1 94.62 358 ILE B N 1
ATOM 6989 C CA . ILE B 1 358 ? 8 -24.688 14.43 1 94.62 358 ILE B CA 1
ATOM 6990 C C . ILE B 1 358 ? 9.305 -24.109 14.969 1 94.62 358 ILE B C 1
ATOM 6992 O O . ILE B 1 358 ? 10.18 -23.719 14.195 1 94.62 358 ILE B O 1
ATOM 6996 N N . LEU B 1 359 ? 9.461 -24.047 16.25 1 93.12 359 LEU B N 1
ATOM 6997 C CA . LEU B 1 359 ? 10.695 -23.547 16.859 1 93.12 359 LEU B CA 1
ATOM 6998 C C . LEU B 1 359 ? 11.875 -24.438 16.469 1 93.12 359 LEU B C 1
ATOM 7000 O O . LEU B 1 359 ? 12.984 -23.938 16.266 1 93.12 359 LEU B O 1
ATOM 7004 N N . LEU B 1 360 ? 11.594 -25.703 16.469 1 95.38 360 LEU B N 1
ATOM 7005 C CA . LEU B 1 360 ? 12.633 -26.625 16.031 1 95.38 360 LEU B CA 1
ATOM 7006 C C . LEU B 1 360 ? 13.094 -26.312 14.617 1 95.38 360 LEU B C 1
ATOM 7008 O O . LEU B 1 360 ? 14.297 -26.25 14.344 1 95.38 360 LEU B O 1
ATOM 7012 N N . LEU B 1 361 ? 12.172 -26.109 13.742 1 95.06 361 LEU B N 1
ATOM 7013 C CA . LEU B 1 361 ? 12.492 -25.781 12.352 1 95.06 361 LEU B CA 1
ATOM 7014 C C . LEU B 1 361 ? 13.242 -24.453 12.258 1 95.06 361 LEU B C 1
ATOM 7016 O O . LEU B 1 361 ? 14.195 -24.328 11.492 1 95.06 361 LEU B O 1
ATOM 7020 N N . LYS B 1 362 ? 12.82 -23.469 13.023 1 91.38 362 LYS B N 1
ATOM 7021 C CA . LYS B 1 362 ? 13.461 -22.156 13.047 1 91.38 362 LYS B CA 1
ATOM 7022 C C . LYS B 1 362 ? 14.891 -22.25 13.562 1 91.38 362 LYS B C 1
ATOM 7024 O O . LYS B 1 362 ? 15.805 -21.656 13 1 91.38 362 LYS B O 1
ATOM 7029 N N . ALA B 1 363 ? 15.102 -22.984 14.617 1 90.88 363 ALA B N 1
ATOM 7030 C CA . ALA B 1 363 ? 16.422 -23.156 15.219 1 90.88 363 ALA B CA 1
ATOM 7031 C C . ALA B 1 363 ? 17.375 -23.859 14.258 1 90.88 363 ALA B C 1
ATOM 7033 O O . ALA B 1 363 ? 18.547 -23.484 14.156 1 90.88 363 ALA B O 1
ATOM 7034 N N . GLN B 1 364 ? 16.875 -24.797 13.586 1 89.38 364 GLN B N 1
ATOM 7035 C CA . GLN B 1 364 ? 17.703 -25.547 12.648 1 89.38 364 GLN B CA 1
ATOM 7036 C C . GLN B 1 364 ? 18.125 -24.688 11.469 1 89.38 364 GLN B C 1
ATOM 7038 O O . GLN B 1 364 ? 19.203 -24.859 10.906 1 89.38 364 GLN B O 1
ATOM 7043 N N . ARG B 1 365 ? 17.312 -23.75 11.07 1 86.62 365 ARG B N 1
ATOM 7044 C CA . ARG B 1 365 ? 17.656 -22.828 9.992 1 86.62 365 ARG B CA 1
ATOM 7045 C C . ARG B 1 365 ? 18.781 -21.875 10.406 1 86.62 365 ARG B C 1
ATOM 7047 O O . ARG B 1 365 ? 19.688 -21.594 9.625 1 86.62 365 ARG B O 1
ATOM 7054 N N . GLN B 1 366 ? 18.641 -21.312 11.586 1 76.94 366 GLN B N 1
ATOM 7055 C CA . GLN B 1 366 ? 19.641 -20.375 12.094 1 76.94 366 GLN B CA 1
ATOM 7056 C C . GLN B 1 366 ? 21.016 -21.031 12.18 1 76.94 366 GLN B C 1
ATOM 7058 O O . GLN B 1 366 ? 22.016 -20.406 11.828 1 76.94 366 GLN B O 1
ATOM 7063 N N . ASP B 1 367 ? 21.016 -22.203 12.578 1 64.06 367 ASP B N 1
ATOM 7064 C CA . ASP B 1 367 ? 22.266 -22.938 12.703 1 64.06 367 ASP B CA 1
ATOM 7065 C C . ASP B 1 367 ? 22.922 -23.141 11.344 1 64.06 367 ASP B C 1
ATOM 7067 O O . ASP B 1 367 ? 24.141 -23.047 11.211 1 64.06 367 ASP B O 1
ATOM 7071 N N . HIS B 1 368 ? 22.141 -23.203 10.375 1 61.94 368 HIS B N 1
ATOM 7072 C CA . HIS B 1 368 ? 22.625 -23.453 9.023 1 61.94 368 HIS B CA 1
ATOM 7073 C C . HIS B 1 368 ? 23.125 -22.172 8.375 1 61.94 368 HIS B C 1
ATOM 7075 O O . HIS B 1 368 ? 24.078 -22.203 7.586 1 61.94 368 HIS B O 1
ATOM 7081 N N . GLU B 1 369 ? 22.422 -20.969 8.516 1 62.53 369 GLU B N 1
ATOM 7082 C CA . GLU B 1 369 ? 22.797 -19.688 7.926 1 62.53 369 GLU B CA 1
ATOM 7083 C C . GLU B 1 369 ? 24.141 -19.203 8.461 1 62.53 369 GLU B C 1
ATOM 7085 O O . GLU B 1 369 ? 24.922 -18.578 7.734 1 62.53 369 GLU B O 1
ATOM 7090 N N . LEU B 1 370 ? 24.344 -19.328 9.727 1 50 370 LEU B N 1
ATOM 7091 C CA . LEU B 1 370 ? 25.609 -18.922 10.32 1 50 370 LEU B CA 1
ATOM 7092 C C . LEU B 1 370 ? 26.781 -19.672 9.664 1 50 370 LEU B C 1
ATOM 7094 O O . LEU B 1 370 ? 27.891 -19.141 9.602 1 50 370 LEU B O 1
ATOM 7098 N N . ASP B 1 371 ? 26.484 -20.734 9.156 1 46.69 371 ASP B N 1
ATOM 7099 C CA . ASP B 1 371 ? 27.609 -21.562 8.711 1 46.69 371 ASP B CA 1
ATOM 7100 C C . ASP B 1 371 ? 27.938 -21.297 7.242 1 46.69 371 ASP B C 1
ATOM 7102 O O . ASP B 1 371 ? 29.094 -21.391 6.832 1 46.69 371 ASP B O 1
ATOM 7106 N N . THR B 1 372 ? 26.891 -21.25 6.289 1 53.06 372 THR B N 1
ATOM 7107 C CA . THR B 1 372 ? 27.172 -21.266 4.855 1 53.06 372 THR B CA 1
ATOM 7108 C C . THR B 1 372 ? 26.453 -20.109 4.156 1 53.06 372 THR B C 1
ATOM 7110 O O . THR B 1 372 ? 25.406 -19.656 4.621 1 53.06 372 THR B O 1
ATOM 7113 N N . GLY B 1 373 ? 27.172 -19.031 3.721 1 55.06 373 GLY B N 1
ATOM 7114 C CA . GLY B 1 373 ? 26.562 -18.141 2.756 1 55.06 373 GLY B CA 1
ATOM 7115 C C . GLY B 1 373 ? 25.328 -18.719 2.08 1 55.06 373 GLY B C 1
ATOM 7116 O O . GLY B 1 373 ? 24.969 -19.875 2.342 1 55.06 373 GLY B O 1
ATOM 7117 N N . ARG B 1 374 ? 24.328 -18.016 1.511 1 67 374 ARG B N 1
ATOM 7118 C CA . ARG B 1 374 ? 23.172 -18.562 0.83 1 67 374 ARG B CA 1
ATOM 7119 C C . ARG B 1 374 ? 23.578 -19.391 -0.386 1 67 374 ARG B C 1
ATOM 7121 O O . ARG B 1 374 ? 23.734 -18.844 -1.482 1 67 374 ARG B O 1
ATOM 7128 N N . PRO B 1 375 ? 23.922 -20.75 -0.05 1 76.75 375 PRO B N 1
ATOM 7129 C CA . PRO B 1 375 ? 24.375 -21.578 -1.167 1 76.75 375 PRO B CA 1
ATOM 7130 C C . PRO B 1 375 ? 23.328 -21.703 -2.275 1 76.75 375 PRO B C 1
ATOM 7132 O O . PRO B 1 375 ? 22.125 -21.672 -2.002 1 76.75 375 PRO B O 1
ATOM 7135 N N . GLU B 1 376 ? 23.766 -21.812 -3.443 1 83.12 376 GLU B N 1
ATOM 7136 C CA . GLU B 1 376 ? 22.875 -21.969 -4.598 1 83.12 376 GLU B CA 1
ATOM 7137 C C . GLU B 1 376 ? 22.266 -23.359 -4.652 1 83.12 376 GLU B C 1
ATOM 7139 O O . GLU B 1 376 ? 21.125 -23.531 -5.07 1 83.12 376 GLU B O 1
ATOM 7144 N N . LEU B 1 377 ? 23.016 -24.297 -4.066 1 88.5 377 LEU B N 1
ATOM 7145 C CA . LEU B 1 377 ? 22.469 -25.656 -4.055 1 88.5 377 LEU B CA 1
ATOM 7146 C C . LEU B 1 377 ? 21.734 -25.938 -2.754 1 88.5 377 LEU B C 1
ATOM 7148 O O . LEU B 1 377 ? 22.156 -25.5 -1.683 1 88.5 377 LEU B O 1
ATOM 7152 N N . CYS B 1 378 ? 20.688 -26.641 -2.855 1 92.12 378 CYS B N 1
ATOM 7153 C CA . CYS B 1 378 ? 19.859 -26.984 -1.703 1 92.12 378 CYS B CA 1
ATOM 7154 C C . CYS B 1 378 ? 20.484 -28.141 -0.918 1 92.12 378 CYS B C 1
ATOM 7156 O O . CYS B 1 378 ? 20.641 -29.234 -1.448 1 92.12 378 CYS B O 1
ATOM 7158 N N . SER B 1 379 ? 20.844 -27.922 0.302 1 91.19 379 SER B N 1
ATOM 7159 C CA . SER B 1 379 ? 21.406 -28.984 1.142 1 91.19 379 SER B CA 1
ATOM 7160 C C . SER B 1 379 ? 20.328 -29.969 1.58 1 91.19 379 SER B C 1
ATOM 7162 O O . SER B 1 379 ? 19.141 -29.672 1.489 1 91.19 379 SER B O 1
ATOM 7164 N N . ASP B 1 380 ? 20.766 -31.109 2.043 1 92.5 380 ASP B N 1
ATOM 7165 C CA . ASP B 1 380 ? 19.844 -32.125 2.508 1 92.5 380 ASP B CA 1
ATOM 7166 C C . ASP B 1 380 ? 19.062 -31.656 3.727 1 92.5 380 ASP B C 1
ATOM 7168 O O . ASP B 1 380 ? 17.875 -31.953 3.865 1 92.5 380 ASP B O 1
ATOM 7172 N N . LEU B 1 381 ? 19.734 -30.984 4.605 1 91.69 381 LEU B N 1
ATOM 7173 C CA . LEU B 1 381 ? 19.078 -30.469 5.797 1 91.69 381 LEU B CA 1
ATOM 7174 C C . LEU B 1 381 ? 18.016 -29.422 5.43 1 91.69 381 LEU B C 1
ATOM 7176 O O . LEU B 1 381 ? 16.922 -29.422 6.008 1 91.69 381 LEU B O 1
ATOM 7180 N N . GLU B 1 382 ? 18.422 -28.562 4.461 1 93.44 382 GLU B N 1
ATOM 7181 C CA . GLU B 1 382 ? 17.469 -27.562 3.99 1 93.44 382 GLU B CA 1
ATOM 7182 C C . GLU B 1 382 ? 16.266 -28.219 3.326 1 93.44 382 GLU B C 1
ATOM 7184 O O . GLU B 1 382 ? 15.125 -27.797 3.535 1 93.44 382 GLU B O 1
ATOM 7189 N N . LEU B 1 383 ? 16.516 -29.25 2.578 1 95.88 383 LEU B N 1
ATOM 7190 C CA . LEU B 1 383 ? 15.453 -29.984 1.9 1 95.88 383 LEU B CA 1
ATOM 7191 C C . LEU B 1 383 ? 14.492 -30.594 2.908 1 95.88 383 LEU B C 1
ATOM 7193 O O . LEU B 1 383 ? 13.273 -30.562 2.715 1 95.88 383 LEU B O 1
ATOM 7197 N N . THR B 1 384 ? 15.047 -31.156 3.939 1 96.69 384 THR B N 1
ATOM 7198 C CA . THR B 1 384 ? 14.234 -31.797 4.977 1 96.69 384 THR B CA 1
ATOM 7199 C C . THR B 1 384 ? 13.383 -30.75 5.707 1 96.69 384 THR B C 1
ATOM 7201 O O . THR B 1 384 ? 12.211 -31 5.988 1 96.69 384 THR B O 1
ATOM 7204 N N . ARG B 1 385 ? 13.969 -29.641 6.012 1 96.31 385 ARG B N 1
ATOM 7205 C CA . ARG B 1 385 ? 13.234 -28.562 6.672 1 96.31 385 ARG B CA 1
ATOM 7206 C C . ARG B 1 385 ? 12.078 -28.078 5.797 1 96.31 385 ARG B C 1
ATOM 7208 O O . ARG B 1 385 ? 10.961 -27.922 6.277 1 96.31 385 ARG B O 1
ATOM 7215 N N . LEU B 1 386 ? 12.406 -27.875 4.512 1 96.94 386 LEU B N 1
ATOM 7216 C CA . LEU B 1 386 ? 11.391 -27.422 3.568 1 96.94 386 LEU B CA 1
ATOM 7217 C C . LEU B 1 386 ? 10.258 -28.438 3.447 1 96.94 386 LEU B C 1
ATOM 7219 O O . LEU B 1 386 ? 9.086 -28.047 3.381 1 96.94 386 LEU B O 1
ATOM 7223 N N . ALA B 1 387 ? 10.617 -29.672 3.436 1 98 387 ALA B N 1
ATOM 7224 C CA . ALA B 1 387 ? 9.609 -30.734 3.342 1 98 387 ALA B CA 1
ATOM 7225 C C . ALA B 1 387 ? 8.664 -30.703 4.543 1 98 387 ALA B C 1
ATOM 7227 O O . ALA B 1 387 ? 7.449 -30.812 4.387 1 98 387 ALA B O 1
ATOM 7228 N N . CYS B 1 388 ? 9.234 -30.547 5.723 1 97.69 388 CYS B N 1
ATOM 7229 C CA . CYS B 1 388 ? 8.414 -30.484 6.926 1 97.69 388 CYS B CA 1
ATOM 7230 C C . CYS B 1 388 ? 7.48 -29.281 6.887 1 97.69 388 CYS B C 1
ATOM 7232 O O . CYS B 1 388 ? 6.293 -29.406 7.184 1 97.69 388 CYS B O 1
ATOM 7234 N N . LEU B 1 389 ? 8.023 -28.141 6.488 1 97.12 389 LEU B N 1
ATOM 7235 C CA . LEU B 1 389 ? 7.242 -26.906 6.41 1 97.12 389 LEU B CA 1
ATOM 7236 C C . LEU B 1 389 ? 6.086 -27.062 5.43 1 97.12 389 LEU B C 1
ATOM 7238 O O . LEU B 1 389 ? 4.941 -26.734 5.758 1 97.12 389 LEU B O 1
ATOM 7242 N N . LEU B 1 390 ? 6.43 -27.578 4.266 1 97.81 390 LEU B N 1
ATOM 7243 C CA . LEU B 1 390 ? 5.422 -27.703 3.215 1 97.81 390 LEU B CA 1
ATOM 7244 C C . LEU B 1 390 ? 4.379 -28.75 3.582 1 97.81 390 LEU B C 1
ATOM 7246 O O . LEU B 1 390 ? 3.203 -28.609 3.246 1 97.81 390 LEU B O 1
ATOM 7250 N N . PHE B 1 391 ? 4.852 -29.797 4.266 1 97.12 391 PHE B N 1
ATOM 7251 C CA . PHE B 1 391 ? 3.922 -30.812 4.75 1 97.12 391 PHE B CA 1
ATOM 7252 C C . PHE B 1 391 ? 2.863 -30.188 5.652 1 97.12 391 PHE B C 1
ATOM 7254 O O . PHE B 1 391 ? 1.666 -30.438 5.469 1 97.12 391 PHE B O 1
ATOM 7261 N N . ILE B 1 392 ? 3.301 -29.422 6.566 1 95.44 392 ILE B N 1
ATOM 7262 C CA . ILE B 1 392 ? 2.414 -28.766 7.527 1 95.44 392 ILE B CA 1
ATOM 7263 C C . ILE B 1 392 ? 1.457 -27.828 6.801 1 95.44 392 ILE B C 1
ATOM 7265 O O . ILE B 1 392 ? 0.25 -27.844 7.051 1 95.44 392 ILE B O 1
ATOM 7269 N N . CYS B 1 393 ? 1.946 -27.047 5.879 1 95.5 393 CYS B N 1
ATOM 7270 C CA . CYS B 1 393 ? 1.131 -26.078 5.16 1 95.5 393 CYS B CA 1
ATOM 7271 C C . CYS B 1 393 ? 0.055 -26.766 4.336 1 95.5 393 CYS B C 1
ATOM 7273 O O . CYS B 1 393 ? -1.109 -26.359 4.359 1 95.5 393 CYS B O 1
ATOM 7275 N N . VAL B 1 394 ? 0.449 -27.812 3.615 1 95.56 394 VAL B N 1
ATOM 7276 C CA . VAL B 1 394 ? -0.499 -28.531 2.775 1 95.56 394 VAL B CA 1
ATOM 7277 C C . VAL B 1 394 ? -1.562 -29.188 3.648 1 95.56 394 VAL B C 1
ATOM 7279 O O . VAL B 1 394 ? -2.75 -29.172 3.318 1 95.56 394 VAL B O 1
ATOM 7282 N N . PHE B 1 395 ? -1.181 -29.688 4.766 1 94.19 395 PHE B N 1
ATOM 7283 C CA . PHE B 1 395 ? -2.125 -30.344 5.664 1 94.19 395 PHE B CA 1
ATOM 7284 C C . PHE B 1 395 ? -3.123 -29.328 6.227 1 94.19 395 PHE B C 1
ATOM 7286 O O . PHE B 1 395 ? -4.32 -29.609 6.293 1 94.19 395 PHE B O 1
ATOM 7293 N N . LEU B 1 396 ? -2.582 -28.219 6.66 1 91.38 396 LEU B N 1
ATOM 7294 C CA . LEU B 1 396 ? -3.436 -27.219 7.297 1 91.38 396 LEU B CA 1
ATOM 7295 C C . LEU B 1 396 ? -4.457 -26.656 6.312 1 91.38 396 LEU B C 1
ATOM 7297 O O . LEU B 1 396 ? -5.52 -26.188 6.715 1 91.38 396 LEU B O 1
ATOM 7301 N N . GLN B 1 397 ? -4.168 -26.656 5.051 1 89.19 397 GLN B N 1
ATOM 7302 C CA . GLN B 1 397 ? -5.062 -26.094 4.047 1 89.19 397 GLN B CA 1
ATOM 7303 C C . GLN B 1 397 ? -5.973 -27.172 3.459 1 89.19 397 GLN B C 1
ATOM 7305 O O . GLN B 1 397 ? -6.848 -26.875 2.643 1 89.19 397 GLN B O 1
ATOM 7310 N N . LYS B 1 398 ? -5.805 -28.344 3.842 1 83.81 398 LYS B N 1
ATOM 7311 C CA . LYS B 1 398 ? -6.602 -29.453 3.326 1 83.81 398 LYS B CA 1
ATOM 7312 C C . LYS B 1 398 ? -8.031 -29.406 3.852 1 83.81 398 LYS B C 1
ATOM 7314 O O . LYS B 1 398 ? -8.25 -29.172 5.043 1 83.81 398 LYS B O 1
ATOM 7319 N N . SER B 1 399 ? -8.977 -29.281 2.947 1 72.5 399 SER B N 1
ATOM 7320 C CA . SER B 1 399 ? -10.375 -29.344 3.357 1 72.5 399 SER B CA 1
ATOM 7321 C C . SER B 1 399 ? -10.758 -30.734 3.842 1 72.5 399 SER B C 1
ATOM 7323 O O . SER B 1 399 ? -10.211 -31.734 3.369 1 72.5 399 SER B O 1
ATOM 7325 N N . PRO B 1 400 ? -11.352 -30.781 5.074 1 55.84 400 PRO B N 1
ATOM 7326 C CA . PRO B 1 400 ? -11.75 -32.125 5.508 1 55.84 400 PRO B CA 1
ATOM 7327 C C . PRO B 1 400 ? -12.547 -32.875 4.445 1 55.84 400 PRO B C 1
ATOM 7329 O O . PRO B 1 400 ? -13.195 -32.25 3.602 1 55.84 400 PRO B O 1
ATOM 7332 N N . PHE B 1 401 ? -12.164 -34.031 4.203 1 48.12 401 PHE B N 1
ATOM 7333 C CA . PHE B 1 401 ? -12.883 -34.938 3.303 1 48.12 401 PHE B CA 1
ATOM 7334 C C . PHE B 1 401 ? -14.383 -34.656 3.367 1 48.12 401 PHE B C 1
ATOM 7336 O O . PHE B 1 401 ? -14.953 -34.531 4.457 1 48.12 401 PHE B O 1
ATOM 7343 N N . GLU B 1 402 ? -14.922 -34.062 2.346 1 44.59 402 GLU B N 1
ATOM 7344 C CA . GLU B 1 402 ? -16.359 -33.969 2.141 1 44.59 402 GLU B CA 1
ATOM 7345 C C . GLU B 1 402 ? -17.078 -35.25 2.596 1 44.59 402 GLU B C 1
ATOM 7347 O O . GLU B 1 402 ? -16.781 -36.344 2.109 1 44.59 402 GLU B O 1
ATOM 7352 N N . SER B 1 403 ? -17.359 -35.562 3.828 1 38.59 403 SER B N 1
ATOM 7353 C CA . SER B 1 403 ? -18.641 -36.281 3.738 1 38.59 403 SER B CA 1
ATOM 7354 C C . SER B 1 403 ? -19.594 -35.562 2.766 1 38.59 403 SER B C 1
ATOM 7356 O O . SER B 1 403 ? -19.688 -34.344 2.758 1 38.59 403 SER B O 1
ATOM 7358 N N . PRO B 1 404 ? -19.984 -36.312 1.563 1 37.12 404 PRO B N 1
ATOM 7359 C CA . PRO B 1 404 ? -20.859 -35.812 0.511 1 37.12 404 PRO B CA 1
ATOM 7360 C C . PRO B 1 404 ? -21.906 -34.812 1.04 1 37.12 404 PRO B C 1
ATOM 7362 O O . PRO B 1 404 ? -22.531 -34.125 0.258 1 37.12 404 PRO B O 1
ATOM 7365 N N . HIS B 1 405 ? -22.594 -35.125 2.105 1 35.81 405 HIS B N 1
ATOM 7366 C CA . HIS B 1 405 ? -23.875 -34.531 2.471 1 35.81 405 HIS B CA 1
ATOM 7367 C C . HIS B 1 405 ? -23.688 -33.125 3.02 1 35.81 405 HIS B C 1
ATOM 7369 O O . HIS B 1 405 ? -24.672 -32.406 3.273 1 35.81 405 HIS B O 1
ATOM 7375 N N . ASP B 1 406 ? -22.734 -32.906 3.818 1 37.16 406 ASP B N 1
ATOM 7376 C CA . ASP B 1 406 ? -22.875 -31.609 4.5 1 37.16 406 ASP B CA 1
ATOM 7377 C C . ASP B 1 406 ? -22.422 -30.469 3.6 1 37.16 406 ASP B C 1
ATOM 7379 O O . ASP B 1 406 ? -21.234 -30.188 3.469 1 37.16 406 ASP B O 1
ATOM 7383 N N . THR B 1 407 ? -23.062 -30.25 2.59 1 36.62 407 THR B N 1
ATOM 7384 C CA . THR B 1 407 ? -23.172 -29.172 1.615 1 36.62 407 THR B CA 1
ATOM 7385 C C . THR B 1 407 ? -22.984 -27.812 2.289 1 36.62 407 THR B C 1
ATOM 7387 O O . THR B 1 407 ? -23.219 -26.781 1.676 1 36.62 407 THR B O 1
ATOM 7390 N N . GLY B 1 408 ? -23.109 -27.75 3.654 1 34.88 408 GLY B N 1
ATOM 7391 C CA . GLY B 1 408 ? -23.156 -26.391 4.16 1 34.88 408 GLY B CA 1
ATOM 7392 C C . GLY B 1 408 ? -21.828 -25.656 4.027 1 34.88 408 GLY B C 1
ATOM 7393 O O . GLY B 1 408 ? -20.781 -26.281 3.83 1 34.88 408 GLY B O 1
ATOM 7394 N N . ASN B 1 409 ? -21.797 -24.422 3.678 1 39.09 409 ASN B N 1
ATOM 7395 C CA . ASN B 1 409 ? -20.812 -23.359 3.666 1 39.09 409 ASN B CA 1
ATOM 7396 C C . ASN B 1 409 ? -19.828 -23.484 4.836 1 39.09 409 ASN B C 1
ATOM 7398 O O . ASN B 1 409 ? -19.906 -22.703 5.793 1 39.09 409 ASN B O 1
ATOM 7402 N N . CYS B 1 410 ? -19.641 -24.594 5.441 1 43.06 410 CYS B N 1
ATOM 7403 C CA . CYS B 1 410 ? -18.656 -24.734 6.516 1 43.06 410 CYS B CA 1
ATOM 7404 C C . CYS B 1 410 ? -17.297 -24.219 6.074 1 43.06 410 CYS B C 1
ATOM 7406 O O . CYS B 1 410 ? -16.703 -24.75 5.141 1 43.06 410 CYS B O 1
ATOM 7408 N N . HIS B 1 411 ? -16.844 -22.859 6.309 1 51.25 411 HIS B N 1
ATOM 7409 C CA . HIS B 1 411 ? -15.867 -21.828 5.98 1 51.25 411 HIS B CA 1
ATOM 7410 C C . HIS B 1 411 ? -14.445 -22.328 6.199 1 51.25 411 HIS B C 1
ATOM 7412 O O . HIS B 1 411 ? -14.203 -23.172 7.055 1 51.25 411 HIS B O 1
ATOM 7418 N N . GLU B 1 412 ? -13.586 -22.266 5.191 1 59 412 GLU B N 1
ATOM 7419 C CA . GLU B 1 412 ? -12.141 -22.484 5.18 1 59 412 GLU B CA 1
ATOM 7420 C C . GLU B 1 412 ? -11.539 -22.297 6.57 1 59 412 GLU B C 1
ATOM 7422 O O . GLU B 1 412 ? -10.672 -23.062 6.984 1 59 412 GLU B O 1
ATOM 7427 N N . GLU B 1 413 ? -12.188 -21.5 7.348 1 61.44 413 GLU B N 1
ATOM 7428 C CA . GLU B 1 413 ? -11.672 -21.188 8.68 1 61.44 413 GLU B CA 1
ATOM 7429 C C . GLU B 1 413 ? -11.898 -22.344 9.648 1 61.44 413 GLU B C 1
ATOM 7431 O O . GLU B 1 413 ? -11.023 -22.672 10.445 1 61.44 413 GLU B O 1
ATOM 7436 N N . ALA B 1 414 ? -12.984 -23.031 9.516 1 63.22 414 ALA B N 1
ATOM 7437 C CA . ALA B 1 414 ? -13.352 -24.062 10.477 1 63.22 414 ALA B CA 1
ATOM 7438 C C . ALA B 1 414 ? -12.453 -25.281 10.328 1 63.22 414 ALA B C 1
ATOM 7440 O O . ALA B 1 414 ? -12.008 -25.859 11.328 1 63.22 414 ALA B O 1
ATOM 7441 N N . TRP B 1 415 ? -12.078 -25.531 9.133 1 71.69 415 TRP B N 1
ATOM 7442 C CA . TRP B 1 415 ? -11.297 -26.766 8.961 1 71.69 415 TRP B CA 1
ATOM 7443 C C . TRP B 1 415 ? -9.836 -26.531 9.336 1 71.69 415 TRP B C 1
ATOM 7445 O O . TRP B 1 415 ? -9.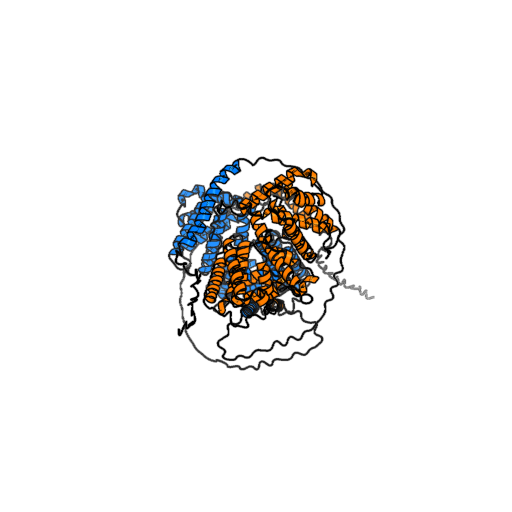172 -27.422 9.852 1 71.69 415 TRP B O 1
ATOM 7455 N N . THR B 1 416 ? -9.359 -25.297 9.125 1 75.12 416 THR B N 1
ATOM 7456 C CA . THR B 1 416 ? -7.984 -25 9.5 1 75.12 416 THR B CA 1
ATOM 7457 C C . THR B 1 416 ? -7.781 -25.203 11 1 75.12 416 THR B C 1
ATOM 7459 O O . THR B 1 416 ? -6.754 -25.719 11.43 1 75.12 416 THR B O 1
ATOM 7462 N N . PHE B 1 417 ? -8.828 -24.938 11.719 1 77.56 417 PHE B N 1
ATOM 7463 C CA . PHE B 1 417 ? -8.734 -25.094 13.164 1 77.56 417 PHE B CA 1
ATOM 7464 C C . PHE B 1 417 ? -8.758 -26.562 13.555 1 77.56 417 PHE B C 1
ATOM 7466 O O . PHE B 1 417 ? -8 -26.984 14.43 1 77.56 417 PHE B O 1
ATOM 7473 N N . GLN B 1 418 ? -9.555 -27.219 12.828 1 82.62 418 GLN B N 1
ATOM 7474 C CA . GLN B 1 418 ? -9.633 -28.641 13.094 1 82.62 418 GLN B CA 1
ATOM 7475 C C . GLN B 1 418 ? -8.312 -29.344 12.758 1 82.62 418 GLN B C 1
ATOM 7477 O O . GLN B 1 418 ? -7.855 -30.203 13.5 1 82.62 418 GLN B O 1
ATOM 7482 N N . ASN B 1 419 ? -7.754 -28.875 11.688 1 88.62 419 ASN B N 1
ATOM 7483 C CA . ASN B 1 419 ? -6.488 -29.469 11.281 1 88.62 419 ASN B CA 1
ATOM 7484 C C . ASN B 1 419 ? -5.359 -29.094 12.234 1 88.62 419 ASN B C 1
ATOM 7486 O O . ASN B 1 419 ? -4.465 -29.891 12.5 1 88.62 419 ASN B O 1
ATOM 7490 N N . LEU B 1 420 ? -5.41 -27.875 12.727 1 88.94 420 LEU B N 1
ATOM 7491 C CA . LEU B 1 420 ? -4.41 -27.453 13.695 1 88.94 420 LEU B CA 1
ATOM 7492 C C . LEU B 1 420 ? -4.52 -28.25 14.992 1 88.94 420 LEU B C 1
ATOM 7494 O O . LEU B 1 420 ? -3.506 -28.641 15.57 1 88.94 420 LEU B O 1
ATOM 7498 N N . ASP B 1 421 ? -5.75 -28.5 15.375 1 88.75 421 ASP B N 1
ATOM 7499 C CA . ASP B 1 421 ? -5.984 -29.312 16.562 1 88.75 421 ASP B CA 1
ATOM 7500 C C . ASP B 1 421 ? -5.457 -30.734 16.391 1 88.75 421 ASP B C 1
ATOM 7502 O O . ASP B 1 421 ? -4.801 -31.266 17.281 1 88.75 421 ASP B O 1
ATOM 7506 N N . LEU B 1 422 ? -5.742 -31.219 15.281 1 90.75 422 LEU B N 1
ATOM 7507 C CA . LEU B 1 422 ? -5.328 -32.594 14.977 1 90.75 422 LEU B CA 1
ATOM 7508 C C . LEU B 1 422 ? -3.809 -32.688 14.93 1 90.75 422 LEU B C 1
ATOM 7510 O O . LEU B 1 422 ? -3.227 -33.625 15.5 1 90.75 422 LEU B O 1
ATOM 7514 N N . LEU B 1 423 ? -3.236 -31.766 14.234 1 92.69 423 LEU B N 1
ATOM 7515 C CA . LEU B 1 423 ? -1.782 -31.781 14.117 1 92.69 423 LEU B CA 1
ATOM 7516 C C . LEU B 1 423 ? -1.123 -31.578 15.477 1 92.69 423 LEU B C 1
ATOM 7518 O O . LEU B 1 423 ? -0.168 -32.281 15.82 1 92.69 423 LEU B O 1
ATOM 7522 N N . ASN B 1 424 ? -1.635 -30.609 16.203 1 93.19 424 ASN B N 1
ATOM 7523 C CA . ASN B 1 424 ? -1.09 -30.359 17.531 1 93.19 424 ASN B CA 1
ATOM 7524 C C . ASN B 1 424 ? -1.208 -31.594 18.422 1 93.19 424 ASN B C 1
ATOM 7526 O O . ASN B 1 424 ? -0.269 -31.938 19.156 1 93.19 424 ASN B O 1
ATOM 7530 N N . PHE B 1 425 ? -2.355 -32.156 18.422 1 93.19 425 PHE B N 1
ATOM 7531 C CA . PHE B 1 425 ? -2.584 -33.375 19.219 1 93.19 425 PHE B CA 1
ATOM 7532 C C . PHE B 1 425 ? -1.609 -34.469 18.828 1 93.19 425 PHE B C 1
ATOM 7534 O O . PHE B 1 425 ? -1.03 -35.125 19.703 1 93.19 425 PHE B O 1
ATOM 7541 N N . PHE B 1 426 ? -1.479 -34.719 17.594 1 94.5 426 PHE B N 1
ATOM 7542 C CA . PHE B 1 426 ? -0.573 -35.75 17.094 1 94.5 426 PHE B CA 1
ATOM 7543 C C . PHE B 1 426 ? 0.858 -35.469 17.531 1 94.5 426 PHE B C 1
ATOM 7545 O O . PHE B 1 426 ? 1.563 -36.375 17.984 1 94.5 426 PHE B O 1
ATOM 7552 N N . LEU B 1 427 ? 1.28 -34.219 17.344 1 95.5 427 LEU B N 1
ATOM 7553 C CA . LEU B 1 427 ? 2.639 -33.812 17.719 1 95.5 427 LEU B CA 1
ATOM 7554 C C . LEU B 1 427 ? 2.848 -33.969 19.219 1 95.5 427 LEU B C 1
ATOM 7556 O O . LEU B 1 427 ? 3.926 -34.375 19.672 1 95.5 427 LEU B O 1
ATOM 7560 N N . GLU B 1 428 ? 1.827 -33.625 19.906 1 95.81 428 GLU B N 1
ATOM 7561 C CA . GLU B 1 428 ? 1.901 -33.75 21.375 1 95.81 428 GLU B CA 1
ATOM 7562 C C . GLU B 1 428 ? 2.041 -35.188 21.797 1 95.81 428 GLU B C 1
ATOM 7564 O O . GLU B 1 428 ? 2.865 -35.5 22.656 1 95.81 428 GLU B O 1
ATOM 7569 N N . THR B 1 429 ? 1.268 -36 21.234 1 95.38 429 THR B N 1
ATOM 7570 C CA . THR B 1 429 ? 1.262 -37.406 21.562 1 95.38 429 THR B CA 1
ATOM 7571 C C . THR B 1 429 ? 2.592 -38.062 21.203 1 95.38 429 THR B C 1
ATOM 7573 O O . THR B 1 429 ? 3.045 -39 21.875 1 95.38 429 THR B O 1
ATOM 7576 N N . ASN B 1 430 ? 3.238 -37.625 20.203 1 95.81 430 ASN B N 1
ATOM 7577 C CA . ASN B 1 430 ? 4.477 -38.219 19.719 1 95.81 430 ASN B CA 1
ATOM 7578 C C . ASN B 1 430 ? 5.688 -37.344 20.047 1 95.81 430 ASN B C 1
ATOM 7580 O O . ASN B 1 430 ? 6.742 -37.5 19.422 1 95.81 430 ASN B O 1
ATOM 7584 N N . MET B 1 431 ? 5.621 -36.469 20.906 1 95.69 431 MET B N 1
ATOM 7585 C CA . MET B 1 431 ? 6.637 -35.469 21.219 1 95.69 431 MET B CA 1
ATOM 7586 C C . MET B 1 431 ? 7.969 -36.125 21.562 1 95.69 431 MET B C 1
ATOM 7588 O O . MET B 1 431 ? 9.023 -35.719 21.078 1 95.69 431 MET B O 1
ATOM 7592 N N . PRO B 1 432 ? 7.988 -37.188 22.297 1 95.31 432 PRO B N 1
ATOM 7593 C CA . PRO B 1 432 ? 9.258 -37.812 22.656 1 95.31 432 PRO B CA 1
ATOM 7594 C C . PRO B 1 432 ? 10 -38.375 21.438 1 95.31 432 PRO B C 1
ATOM 7596 O O . PRO B 1 432 ? 11.234 -38.5 21.453 1 95.31 432 PRO B O 1
ATOM 7599 N N . SER B 1 433 ? 9.273 -38.625 20.391 1 95.44 433 SER B N 1
ATOM 7600 C CA . SER B 1 433 ? 9.867 -39.281 19.219 1 95.44 433 SER B CA 1
ATOM 7601 C C . SER B 1 433 ? 10.516 -38.25 18.297 1 95.44 433 SER B C 1
ATOM 7603 O O . SER B 1 433 ? 11.375 -38.594 17.484 1 95.44 433 SER B O 1
ATOM 7605 N N . TRP B 1 434 ? 10.086 -37 18.375 1 95.88 434 TRP B N 1
ATOM 7606 C CA . TRP B 1 434 ? 10.602 -36.094 17.359 1 95.88 434 TRP B CA 1
ATOM 7607 C C . TRP B 1 434 ? 11.242 -34.875 17.984 1 95.88 434 TRP B C 1
ATOM 7609 O O . TRP B 1 434 ? 11.992 -34.125 17.328 1 95.88 434 TRP B O 1
ATOM 7619 N N . HIS B 1 435 ? 10.992 -34.656 19.281 1 93.5 435 HIS B N 1
ATOM 7620 C CA . HIS B 1 435 ? 11.445 -33.406 19.922 1 93.5 435 HIS B CA 1
ATOM 7621 C C . HIS B 1 435 ? 12.945 -33.219 19.766 1 93.5 435 HIS B C 1
ATOM 7623 O O . HIS B 1 435 ? 13.719 -34.156 20.047 1 93.5 435 HIS B O 1
ATOM 7629 N N . GLY B 1 436 ? 13.406 -32.125 19.203 1 92.31 436 GLY B N 1
ATOM 7630 C CA . GLY B 1 436 ? 14.805 -31.766 19.094 1 92.31 436 GLY B CA 1
ATOM 7631 C C . GLY B 1 436 ? 15.477 -32.312 17.844 1 92.31 436 GLY B C 1
ATOM 7632 O O . GLY B 1 436 ? 16.656 -32.062 17.609 1 92.31 436 GLY B O 1
ATOM 7633 N N . SER B 1 437 ? 14.781 -33.094 17.125 1 96.25 437 SER B N 1
ATOM 7634 C CA . SER B 1 437 ? 15.391 -33.719 15.938 1 96.25 437 SER B CA 1
ATOM 7635 C C . SER B 1 437 ? 14.562 -33.406 14.688 1 96.25 437 SER B C 1
ATOM 7637 O O . SER B 1 437 ? 13.414 -33.844 14.586 1 96.25 437 SER B O 1
ATOM 7639 N N . LEU B 1 438 ? 15.25 -32.812 13.727 1 96.12 438 LEU B N 1
ATOM 7640 C CA . LEU B 1 438 ? 14.602 -32.469 12.461 1 96.12 438 LEU B CA 1
ATOM 7641 C C . LEU B 1 438 ? 14.273 -33.75 11.688 1 96.12 438 LEU B C 1
ATOM 7643 O O . LEU B 1 438 ? 13.188 -33.875 11.109 1 96.12 438 LEU B O 1
ATOM 7647 N N . GLU B 1 439 ? 15.148 -34.688 11.656 1 96.56 439 GLU B N 1
ATOM 7648 C CA . GLU B 1 439 ? 14.961 -35.969 10.938 1 96.56 439 GLU B CA 1
ATOM 7649 C C . GLU B 1 439 ? 13.797 -36.75 11.516 1 96.56 439 GLU B C 1
ATOM 7651 O O . GLU B 1 439 ? 13.008 -37.344 10.773 1 96.56 439 GLU B O 1
ATOM 7656 N N . ASN B 1 440 ? 13.75 -36.719 12.789 1 97.31 440 ASN B N 1
ATOM 7657 C CA . ASN B 1 440 ? 12.664 -37.438 13.445 1 97.31 440 ASN B CA 1
ATOM 7658 C C . ASN B 1 440 ? 11.32 -36.781 13.195 1 97.31 440 ASN B C 1
ATOM 7660 O O . ASN B 1 440 ? 10.305 -37.438 13.023 1 97.31 440 ASN B O 1
ATOM 7664 N N . LEU B 1 441 ? 11.32 -35.469 13.273 1 97.88 441 LEU B N 1
ATOM 7665 C CA . LEU B 1 441 ? 10.094 -34.75 12.945 1 97.88 441 LEU B CA 1
ATOM 7666 C C . LEU B 1 441 ? 9.625 -35.062 11.531 1 97.88 441 LEU B C 1
ATOM 7668 O O . LEU B 1 441 ? 8.438 -35.312 11.312 1 97.88 441 LEU B O 1
ATOM 7672 N N . HIS B 1 442 ? 10.57 -35.062 10.602 1 97.69 442 HIS B N 1
ATOM 7673 C CA . HIS B 1 442 ? 10.266 -35.438 9.219 1 97.69 442 HIS B CA 1
ATOM 7674 C C . HIS B 1 442 ? 9.672 -36.844 9.133 1 97.69 442 HIS B C 1
ATOM 7676 O O . HIS B 1 442 ? 8.672 -37.062 8.445 1 97.69 442 HIS B O 1
ATOM 7682 N N . SER B 1 443 ? 10.273 -37.719 9.828 1 96.19 443 SER B N 1
ATOM 7683 C CA . SER B 1 443 ? 9.852 -39.125 9.797 1 96.19 443 SER B CA 1
ATOM 7684 C C . SER B 1 443 ? 8.438 -39.281 10.344 1 96.19 443 SER B C 1
ATOM 7686 O O . SER B 1 443 ? 7.609 -39.969 9.75 1 96.19 443 SER B O 1
ATOM 7688 N N . ILE B 1 444 ? 8.133 -38.656 11.43 1 95.44 444 ILE B N 1
ATOM 7689 C CA . ILE B 1 444 ? 6.824 -38.812 12.047 1 95.44 444 ILE B CA 1
ATOM 7690 C C . ILE B 1 444 ? 5.75 -38.188 11.172 1 95.44 444 ILE B C 1
ATOM 7692 O O . ILE B 1 444 ? 4.621 -38.688 11.102 1 95.44 444 ILE B O 1
ATOM 7696 N N . LEU B 1 445 ? 6.055 -37.094 10.531 1 95.38 445 LEU B N 1
ATOM 7697 C CA . LEU B 1 445 ? 5.078 -36.406 9.68 1 95.38 445 LEU B CA 1
ATOM 7698 C C . LEU B 1 445 ? 4.797 -37.25 8.422 1 95.38 445 LEU B C 1
ATOM 7700 O O . LEU B 1 445 ? 3.639 -37.5 8.094 1 95.38 445 LEU B O 1
ATOM 7704 N N . PHE B 1 446 ? 5.816 -37.75 7.738 1 95.25 446 PHE B N 1
ATOM 7705 C CA . PHE B 1 446 ? 5.68 -38.344 6.414 1 95.25 446 PHE B CA 1
ATOM 7706 C C . PHE B 1 446 ? 5.309 -39.812 6.523 1 95.25 446 PHE B C 1
ATOM 7708 O O . PHE B 1 446 ? 4.656 -40.344 5.633 1 95.25 446 PHE B O 1
ATOM 7715 N N . PHE B 1 447 ? 5.637 -40.406 7.641 1 92.25 447 PHE B N 1
ATOM 7716 C CA . PHE B 1 447 ? 5.449 -41.844 7.676 1 92.25 447 PHE B CA 1
ATOM 7717 C C . PHE B 1 447 ? 4.449 -42.219 8.758 1 92.25 447 PHE B C 1
ATOM 7719 O O . PHE B 1 447 ? 3.723 -43.219 8.617 1 92.25 447 PHE B O 1
ATOM 7726 N N . HIS B 1 448 ? 4.328 -41.531 9.805 1 90.12 448 HIS B N 1
ATOM 7727 C CA . HIS B 1 448 ? 3.416 -41.906 10.883 1 90.12 448 HIS B CA 1
ATOM 7728 C C . HIS B 1 448 ? 2.109 -41.125 10.781 1 90.12 448 HIS B C 1
ATOM 7730 O O . HIS B 1 448 ? 1.025 -41.688 10.883 1 90.12 448 HIS B O 1
ATOM 7736 N N . PHE B 1 449 ? 2.205 -39.844 10.602 1 89.75 449 PHE B N 1
ATOM 7737 C CA . PHE B 1 449 ? 1.02 -39 10.547 1 89.75 449 PHE B CA 1
ATOM 7738 C C . PHE B 1 449 ? 0.166 -39.344 9.336 1 89.75 449 PHE B C 1
ATOM 7740 O O . PHE B 1 449 ? -1.062 -39.406 9.43 1 89.75 449 PHE B O 1
ATOM 7747 N N . THR B 1 450 ? 0.749 -39.531 8.156 1 80.19 450 THR B N 1
ATOM 7748 C CA . THR B 1 450 ? 0.048 -39.781 6.898 1 80.19 450 THR B CA 1
ATOM 7749 C C . THR B 1 450 ? -0.664 -41.125 6.934 1 80.19 450 THR B C 1
ATOM 7751 O O . THR B 1 450 ? -1.682 -41.312 6.266 1 80.19 450 THR B O 1
ATOM 7754 N N . THR B 1 451 ? -0.041 -41.969 7.625 1 72.69 451 THR B N 1
ATOM 7755 C CA . THR B 1 451 ? -0.635 -43.312 7.719 1 72.69 451 THR B CA 1
ATOM 7756 C C . THR B 1 451 ? -1.831 -43.312 8.664 1 72.69 451 THR B C 1
ATOM 7758 O O . THR B 1 451 ? -2.672 -44.188 8.617 1 72.69 451 THR B O 1
ATOM 7761 N N . SER B 1 452 ? -1.745 -42.281 9.438 1 63.72 452 SER B N 1
ATOM 7762 C CA . SER B 1 452 ? -2.889 -42.188 10.344 1 63.72 452 SER B CA 1
ATOM 7763 C C . SER B 1 452 ? -4.184 -41.969 9.57 1 63.72 452 SER B C 1
ATOM 7765 O O . SER B 1 452 ? -4.199 -41.25 8.578 1 63.72 452 SER B O 1
ATOM 7767 N N . GLU B 1 453 ? -5.105 -42.844 9.648 1 59.56 453 GLU B N 1
ATOM 7768 C CA . GLU B 1 453 ? -6.375 -42.906 8.938 1 59.56 453 GLU B CA 1
ATOM 7769 C C . GLU B 1 453 ? -7.07 -41.562 8.914 1 59.56 453 GLU B C 1
ATOM 7771 O O . GLU B 1 453 ? -7.172 -40.906 9.945 1 59.56 453 GLU B O 1
ATOM 7776 N N . GLY B 1 454 ? -7.219 -40.875 7.695 1 64.94 454 GLY B N 1
ATOM 7777 C CA . GLY B 1 454 ? -8.195 -39.812 7.551 1 64.94 454 GLY B CA 1
ATOM 7778 C C . GLY B 1 454 ? -7.566 -38.469 7.195 1 64.94 454 GLY B C 1
ATOM 7779 O O . GLY B 1 454 ? -8.273 -37.469 7.027 1 64.94 454 GLY B O 1
ATOM 7780 N N . THR B 1 455 ? -6.176 -38.469 7.051 1 72.69 455 THR B N 1
ATOM 7781 C CA . THR B 1 455 ? -5.668 -37.125 6.793 1 72.69 455 THR B CA 1
ATOM 7782 C C . THR B 1 455 ? -5.879 -36.75 5.336 1 72.69 455 THR B C 1
ATOM 7784 O O . THR B 1 455 ? -6.098 -35.562 5.027 1 72.69 455 THR B O 1
ATOM 7787 N N . GLY B 1 456 ? -5.879 -37.75 4.41 1 76.75 456 GLY B N 1
ATOM 7788 C CA . GLY B 1 456 ? -6.07 -37.469 2.992 1 76.75 456 GLY B CA 1
ATOM 7789 C C . GLY B 1 456 ? -4.918 -36.719 2.357 1 76.75 456 GLY B C 1
ATOM 7790 O O . GLY B 1 456 ? -5.023 -36.281 1.216 1 76.75 456 GLY B O 1
ATOM 7791 N N . LEU B 1 457 ? -3.834 -36.594 3.059 1 88 457 LEU B N 1
ATOM 7792 C CA . LEU B 1 457 ? -2.668 -35.875 2.537 1 88 457 LEU B CA 1
ATOM 7793 C C . LEU B 1 457 ? -1.802 -36.812 1.696 1 88 457 LEU B C 1
ATOM 7795 O O . LEU B 1 457 ? -1.609 -38 2.051 1 88 457 LEU B O 1
ATOM 7799 N N . ASP B 1 458 ? -1.364 -36.406 0.495 1 91.88 458 ASP B N 1
ATOM 7800 C CA . ASP B 1 458 ? -0.455 -37.125 -0.378 1 91.88 458 ASP B CA 1
ATOM 7801 C C . ASP B 1 458 ? 0.993 -36.719 -0.148 1 91.88 458 ASP B C 1
ATOM 7803 O O . ASP B 1 458 ? 1.415 -35.656 -0.612 1 91.88 458 ASP B O 1
ATOM 7807 N N . PRO B 1 459 ? 1.779 -37.531 0.508 1 93.81 459 PRO B N 1
ATOM 7808 C CA . PRO B 1 459 ? 3.164 -37.156 0.794 1 93.81 459 PRO B CA 1
ATOM 7809 C C . PRO B 1 459 ? 3.988 -36.938 -0.472 1 93.81 459 PRO B C 1
ATOM 7811 O O . PRO B 1 459 ? 4.938 -36.125 -0.467 1 93.81 459 PRO B O 1
ATOM 7814 N N . ASP B 1 460 ? 3.658 -37.625 -1.544 1 95 460 ASP B N 1
ATOM 7815 C CA . ASP B 1 460 ? 4.398 -37.469 -2.789 1 95 460 ASP B CA 1
ATOM 7816 C C . ASP B 1 460 ? 4.203 -36.062 -3.363 1 95 460 ASP B C 1
ATOM 7818 O O . ASP B 1 460 ? 5.117 -35.5 -3.971 1 95 460 ASP B O 1
ATOM 7822 N N . TYR B 1 461 ? 2.994 -35.594 -3.219 1 96.31 461 TYR B N 1
ATOM 7823 C CA . TYR B 1 461 ? 2.738 -34.219 -3.652 1 96.31 461 TYR B CA 1
ATOM 7824 C C . TYR B 1 461 ? 3.652 -33.25 -2.93 1 96.31 461 TYR B C 1
ATOM 7826 O O . TYR B 1 461 ? 4.242 -32.344 -3.557 1 96.31 461 TYR B O 1
ATOM 7834 N N . VAL B 1 462 ? 3.824 -33.469 -1.595 1 97 462 VAL B N 1
ATOM 7835 C CA . VAL B 1 462 ? 4.656 -32.594 -0.784 1 97 462 VAL B CA 1
ATOM 7836 C C . VAL B 1 462 ? 6.121 -32.719 -1.2 1 97 462 VAL B C 1
ATOM 7838 O O . VAL B 1 462 ? 6.848 -31.734 -1.292 1 97 462 VAL B O 1
ATOM 7841 N N . ARG B 1 463 ? 6.488 -33.938 -1.444 1 97.19 463 ARG B N 1
ATOM 7842 C CA . ARG B 1 463 ? 7.859 -34.188 -1.884 1 97.19 463 ARG B CA 1
ATOM 7843 C C . ARG B 1 463 ? 8.133 -33.5 -3.215 1 97.19 463 ARG B C 1
ATOM 7845 O O . ARG B 1 463 ? 9.203 -32.906 -3.41 1 97.19 463 ARG B O 1
ATOM 7852 N N . ASN B 1 464 ? 7.199 -33.594 -4.129 1 97.25 464 ASN B N 1
ATOM 7853 C CA . ASN B 1 464 ? 7.34 -32.938 -5.422 1 97.25 464 ASN B CA 1
ATOM 7854 C C . ASN B 1 464 ? 7.426 -31.422 -5.266 1 97.25 464 ASN B C 1
ATOM 7856 O O . ASN B 1 464 ? 8.273 -30.781 -5.891 1 97.25 464 ASN B O 1
ATOM 7860 N N . MET B 1 465 ? 6.535 -30.875 -4.445 1 97.38 465 MET B N 1
ATOM 7861 C CA . MET B 1 465 ? 6.559 -29.438 -4.188 1 97.38 465 MET B CA 1
ATOM 7862 C C . MET B 1 465 ? 7.898 -29 -3.596 1 97.38 465 MET B C 1
ATOM 7864 O O . MET B 1 465 ? 8.445 -27.969 -3.963 1 97.38 465 MET B O 1
ATOM 7868 N N . THR B 1 466 ? 8.398 -29.812 -2.664 1 97.88 466 THR B N 1
ATOM 7869 C CA . THR B 1 466 ? 9.68 -29.547 -2.033 1 97.88 466 THR B CA 1
ATOM 7870 C C . THR B 1 466 ? 10.805 -29.531 -3.072 1 97.88 466 THR B C 1
ATOM 7872 O O . THR B 1 466 ? 11.68 -28.656 -3.035 1 97.88 466 THR B O 1
ATOM 7875 N N . THR B 1 467 ? 10.711 -30.469 -3.988 1 96.81 467 THR B N 1
ATOM 7876 C CA . THR B 1 467 ? 11.719 -30.562 -5.039 1 96.81 467 THR B CA 1
ATOM 7877 C C . THR B 1 467 ? 11.68 -29.328 -5.934 1 96.81 467 THR B C 1
ATOM 7879 O O . THR B 1 467 ? 12.727 -28.844 -6.375 1 96.81 467 THR B O 1
ATOM 7882 N N . ILE B 1 468 ? 10.547 -28.859 -6.273 1 96 468 ILE B N 1
ATOM 7883 C CA . ILE B 1 468 ? 10.414 -27.656 -7.082 1 96 468 ILE B CA 1
ATOM 7884 C C . ILE B 1 468 ? 11.062 -26.469 -6.363 1 96 468 ILE B C 1
ATOM 7886 O O . ILE B 1 468 ? 11.852 -25.734 -6.957 1 96 468 ILE B O 1
ATOM 7890 N N . ILE B 1 469 ? 10.781 -26.25 -5.062 1 95.94 469 ILE B N 1
ATOM 7891 C CA . ILE B 1 469 ? 11.336 -25.156 -4.289 1 95.94 469 ILE B CA 1
ATOM 7892 C C . ILE B 1 469 ? 12.852 -25.312 -4.176 1 95.94 469 ILE B C 1
ATOM 7894 O O . ILE B 1 469 ? 13.586 -24.312 -4.207 1 95.94 469 ILE B O 1
ATOM 7898 N N . ALA B 1 470 ? 13.266 -26.531 -4.051 1 94.44 470 ALA B N 1
ATOM 7899 C CA . ALA B 1 470 ? 14.695 -26.828 -3.945 1 94.44 470 ALA B CA 1
ATOM 7900 C C . ALA B 1 470 ? 15.43 -26.406 -5.215 1 94.44 470 ALA B C 1
ATOM 7902 O O . ALA B 1 470 ? 16.641 -26.156 -5.188 1 94.44 470 ALA B O 1
ATOM 7903 N N . SER B 1 471 ? 14.727 -26.328 -6.316 1 90.75 471 SER B N 1
ATOM 7904 C CA . SER B 1 471 ? 15.352 -26 -7.594 1 90.75 471 SER B CA 1
ATOM 7905 C C . SER B 1 471 ? 15.492 -24.5 -7.773 1 90.75 471 SER B C 1
ATOM 7907 O O . SER B 1 471 ? 16.125 -24.031 -8.719 1 90.75 471 SER B O 1
ATOM 7909 N N . LEU B 1 472 ? 14.93 -23.672 -6.898 1 89.56 472 LEU B N 1
ATOM 7910 C CA . LEU B 1 472 ? 15.023 -22.219 -6.98 1 89.56 472 LEU B CA 1
ATOM 7911 C C . LEU B 1 472 ? 16.422 -21.734 -6.629 1 89.56 472 LEU B C 1
ATOM 7913 O O . LEU B 1 472 ? 17.25 -22.516 -6.148 1 89.56 472 LEU B O 1
ATOM 7917 N N . THR B 1 473 ? 16.641 -20.453 -6.93 1 87.38 473 THR B N 1
ATOM 7918 C CA . THR B 1 473 ? 17.891 -19.844 -6.48 1 87.38 473 THR B CA 1
ATOM 7919 C C . THR B 1 473 ? 17.969 -19.828 -4.957 1 87.38 473 THR B C 1
ATOM 7921 O O . THR B 1 473 ? 16.938 -19.844 -4.277 1 87.38 473 THR B O 1
ATOM 7924 N N . GLY B 1 474 ? 19.172 -19.812 -4.453 1 87.38 474 GLY B N 1
ATOM 7925 C CA . GLY B 1 474 ? 19.359 -19.844 -3.014 1 87.38 474 GLY B CA 1
ATOM 7926 C C . GLY B 1 474 ? 18.625 -18.719 -2.297 1 87.38 474 GLY B C 1
ATOM 7927 O O . GLY B 1 474 ? 18.016 -18.953 -1.255 1 87.38 474 GLY B O 1
ATOM 7928 N N . GLY B 1 475 ? 18.656 -17.531 -2.883 1 85.44 475 GLY B N 1
ATOM 7929 C CA . GLY B 1 475 ? 17.969 -16.391 -2.285 1 85.44 475 GLY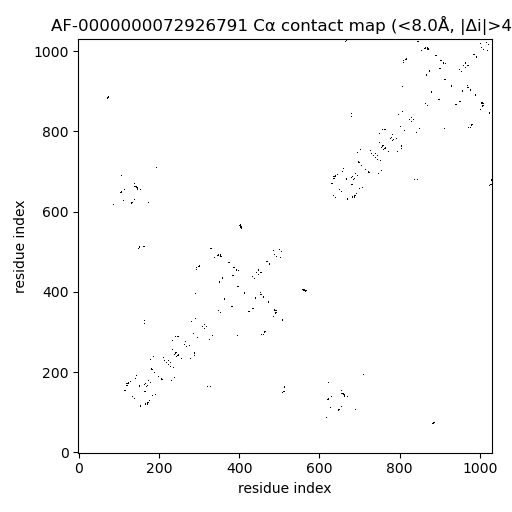 B CA 1
ATOM 7930 C C . GLY B 1 475 ? 16.469 -16.562 -2.236 1 85.44 475 GLY B C 1
ATOM 7931 O O . GLY B 1 475 ? 15.836 -16.25 -1.225 1 85.44 475 GLY B O 1
ATOM 7932 N N . ALA B 1 476 ? 15.914 -17.047 -3.297 1 88.62 476 ALA B N 1
ATOM 7933 C CA . ALA B 1 476 ? 14.469 -17.266 -3.354 1 88.62 476 ALA B CA 1
ATOM 7934 C C . ALA B 1 476 ? 14.039 -18.344 -2.365 1 88.62 476 ALA B C 1
ATOM 7936 O O . ALA B 1 476 ? 13.031 -18.188 -1.665 1 88.62 476 ALA B O 1
ATOM 7937 N N . ARG B 1 477 ? 14.789 -19.422 -2.314 1 91.94 477 ARG B N 1
ATOM 7938 C CA . ARG B 1 477 ? 14.492 -20.516 -1.394 1 91.94 477 ARG B CA 1
ATOM 7939 C C . ARG B 1 477 ? 14.516 -20.031 0.053 1 91.94 477 ARG B C 1
ATOM 7941 O O . ARG B 1 477 ? 13.633 -20.375 0.842 1 91.94 477 ARG B O 1
ATOM 7948 N N . TYR B 1 478 ? 15.5 -19.281 0.321 1 89.75 478 TYR B N 1
ATOM 7949 C CA . TYR B 1 478 ? 15.664 -18.75 1.667 1 89.75 478 TYR B CA 1
ATOM 7950 C C . TYR B 1 478 ? 14.477 -17.875 2.062 1 89.75 478 TYR B C 1
ATOM 7952 O O . TYR B 1 478 ? 13.945 -18.016 3.164 1 89.75 478 TYR B O 1
ATOM 7960 N N . THR B 1 479 ? 14.117 -17 1.206 1 90.12 479 THR B N 1
ATOM 7961 C CA . THR B 1 479 ? 13.047 -16.062 1.525 1 90.12 479 THR B CA 1
ATOM 7962 C C . THR B 1 479 ? 11.703 -16.797 1.641 1 90.12 479 THR B C 1
ATOM 7964 O O . THR B 1 479 ? 10.883 -16.453 2.494 1 90.12 479 THR B O 1
ATOM 7967 N N . VAL B 1 480 ? 11.484 -17.781 0.798 1 93.56 480 VAL B N 1
ATOM 7968 C CA . VAL B 1 480 ? 10.258 -18.562 0.855 1 93.56 480 VAL B CA 1
ATOM 7969 C C . VAL B 1 480 ? 10.188 -19.312 2.178 1 93.56 480 VAL B C 1
ATOM 7971 O O . VAL B 1 480 ? 9.156 -19.312 2.855 1 93.56 480 VAL B O 1
ATOM 7974 N N . GLU B 1 481 ? 11.305 -19.922 2.523 1 94.19 481 GLU B N 1
ATOM 7975 C CA . GLU B 1 481 ? 11.352 -20.688 3.771 1 94.19 481 GLU B CA 1
ATOM 7976 C C . GLU B 1 481 ? 11.086 -19.781 4.973 1 94.19 481 GLU B C 1
ATOM 7978 O O . GLU B 1 481 ? 10.297 -20.125 5.855 1 94.19 481 GLU B O 1
ATOM 7983 N N . ARG B 1 482 ? 11.719 -18.688 5.004 1 91.88 482 ARG B N 1
ATOM 7984 C CA . ARG B 1 482 ? 11.555 -17.75 6.113 1 91.88 482 ARG B CA 1
ATOM 7985 C C . ARG B 1 482 ? 10.109 -17.25 6.199 1 91.88 482 ARG B C 1
ATOM 7987 O O . ARG B 1 482 ? 9.57 -17.094 7.293 1 91.88 482 ARG B O 1
ATOM 7994 N N . CYS B 1 483 ? 9.562 -16.984 5.066 1 93.12 483 CYS B N 1
ATOM 7995 C CA . CYS B 1 483 ? 8.188 -16.516 5.027 1 93.12 483 CYS B CA 1
ATOM 7996 C C . CYS B 1 483 ? 7.238 -17.578 5.594 1 93.12 483 CYS B C 1
ATOM 7998 O O . CYS B 1 483 ? 6.383 -17.266 6.426 1 93.12 483 CYS B O 1
ATOM 8000 N N . LEU B 1 484 ? 7.398 -18.812 5.199 1 94.81 484 LEU B N 1
ATOM 8001 C CA . LEU B 1 484 ? 6.551 -19.891 5.688 1 94.81 484 LEU B CA 1
ATOM 8002 C C . LEU B 1 484 ? 6.723 -20.078 7.191 1 94.81 484 LEU B C 1
ATOM 8004 O O . LEU B 1 484 ? 5.746 -20.281 7.91 1 94.81 484 LEU B O 1
ATOM 8008 N N . LEU B 1 485 ? 7.941 -19.984 7.648 1 92.75 485 LEU B N 1
ATOM 8009 C CA . LEU B 1 485 ? 8.219 -20.125 9.078 1 92.75 485 LEU B CA 1
ATOM 8010 C C . LEU B 1 485 ? 7.527 -19.031 9.875 1 92.75 485 LEU B C 1
ATOM 8012 O O . LEU B 1 485 ? 6.938 -19.297 10.93 1 92.75 485 LEU B O 1
ATOM 8016 N N . GLU B 1 486 ? 7.574 -17.891 9.367 1 89.31 486 GLU B N 1
ATOM 8017 C CA . GLU B 1 486 ? 6.953 -16.766 10.07 1 89.31 486 GLU B CA 1
ATOM 8018 C C . GLU B 1 486 ? 5.434 -16.922 10.117 1 89.31 486 GLU B C 1
ATOM 8020 O O . GLU B 1 486 ? 4.805 -16.641 11.141 1 89.31 486 GLU B O 1
ATOM 8025 N N . ILE B 1 487 ? 4.863 -17.297 9.047 1 90.94 487 ILE B N 1
ATOM 8026 C CA . ILE B 1 487 ? 3.424 -17.531 8.992 1 90.94 487 ILE B CA 1
ATOM 8027 C C . ILE B 1 487 ? 3.018 -18.562 10.031 1 90.94 487 ILE B C 1
ATOM 8029 O O . ILE B 1 487 ? 2.078 -18.344 10.805 1 90.94 487 ILE B O 1
ATOM 8033 N N . LEU B 1 488 ? 3.77 -19.625 10.086 1 91.62 488 LEU B N 1
ATOM 8034 C CA . LEU B 1 488 ? 3.414 -20.719 10.977 1 91.62 488 LEU B CA 1
ATOM 8035 C C . LEU B 1 488 ? 3.725 -20.375 12.422 1 91.62 488 LEU B C 1
ATOM 8037 O O . LEU B 1 488 ? 3.02 -20.812 13.336 1 91.62 488 LEU B O 1
ATOM 8041 N N . CYS B 1 489 ? 4.766 -19.625 12.625 1 89.19 489 CYS B N 1
ATOM 8042 C CA . CYS B 1 489 ? 5.082 -19.188 13.984 1 89.19 489 CYS B CA 1
ATOM 8043 C C . CYS B 1 489 ? 3.955 -18.344 14.562 1 89.19 489 CYS B C 1
ATOM 8045 O O . CYS B 1 489 ? 3.572 -18.531 15.719 1 89.19 489 CYS B O 1
ATOM 8047 N N . ARG B 1 490 ? 3.398 -17.516 13.805 1 84.44 490 ARG B N 1
ATOM 8048 C CA . ARG B 1 490 ? 2.291 -16.672 14.242 1 84.44 490 ARG B CA 1
ATOM 8049 C C . ARG B 1 490 ? 1.038 -17.516 14.5 1 84.44 490 ARG B C 1
ATOM 8051 O O . ARG B 1 490 ? 0.297 -17.25 15.453 1 84.44 490 ARG B O 1
ATOM 8058 N N . ALA B 1 491 ? 0.875 -18.438 13.664 1 83.56 491 ALA B N 1
ATOM 8059 C CA . ALA B 1 491 ? -0.306 -19.281 13.789 1 83.56 491 ALA B CA 1
ATOM 8060 C C . ALA B 1 491 ? -0.233 -20.141 15.039 1 83.56 491 ALA B C 1
ATOM 8062 O O . ALA B 1 491 ? -1.264 -20.562 15.586 1 83.56 491 ALA B O 1
ATOM 8063 N N . SER B 1 492 ? 0.95 -20.422 15.492 1 83.5 492 SER B N 1
ATOM 8064 C CA . SER B 1 492 ? 1.117 -21.297 16.641 1 83.5 492 SER B CA 1
ATOM 8065 C C . SER B 1 492 ? 1.027 -20.516 17.953 1 83.5 492 SER B C 1
ATOM 8067 O O . SER B 1 492 ? 1.158 -21.078 19.031 1 83.5 492 SER B O 1
ATOM 8069 N N . GLY B 1 493 ? 0.693 -19.219 17.891 1 74.81 493 GLY B N 1
ATOM 8070 C CA . GLY B 1 493 ? 0.557 -18.375 19.062 1 74.81 493 GLY B CA 1
ATOM 8071 C C . GLY B 1 493 ? 1.858 -17.719 19.484 1 74.81 493 GLY B C 1
ATOM 8072 O O . GLY B 1 493 ? 1.986 -17.25 20.625 1 74.81 493 GLY B O 1
ATOM 8073 N N . GLY B 1 494 ? 2.783 -17.891 18.688 1 67.12 494 GLY B N 1
ATOM 8074 C CA . GLY B 1 494 ? 4.059 -17.266 19 1 67.12 494 GLY B CA 1
ATOM 8075 C C . GLY B 1 494 ? 4.012 -15.758 18.938 1 67.12 494 GLY B C 1
ATOM 8076 O O . GLY B 1 494 ? 3.086 -15.18 18.359 1 67.12 494 GLY B O 1
ATOM 8077 N N . GLU B 1 495 ? 4.816 -15.117 19.859 1 62.94 495 GLU B N 1
ATOM 8078 C CA . GLU B 1 495 ? 4.895 -13.664 19.891 1 62.94 495 GLU B CA 1
ATOM 8079 C C . GLU B 1 495 ? 5.398 -13.109 18.547 1 62.94 495 GLU B C 1
ATOM 8081 O O . GLU B 1 495 ? 6.195 -13.758 17.875 1 62.94 495 GLU B O 1
ATOM 8086 N N . GLN B 1 496 ? 4.637 -12.188 18.141 1 58.38 496 GLN B N 1
ATOM 8087 C CA . GLN B 1 496 ? 5.121 -11.492 16.953 1 58.38 496 GLN B CA 1
ATOM 8088 C C . GLN B 1 496 ? 6.527 -10.945 17.172 1 58.38 496 GLN B C 1
ATOM 8090 O O . GLN B 1 496 ? 6.805 -10.305 18.188 1 58.38 496 GLN B O 1
ATOM 8095 N N . ASN B 1 497 ? 7.539 -11.641 16.609 1 54.28 497 ASN B N 1
ATOM 8096 C CA . ASN B 1 497 ? 8.891 -11.078 16.641 1 54.28 497 ASN B CA 1
ATOM 8097 C C . ASN B 1 497 ? 8.969 -9.781 15.844 1 54.28 497 ASN B C 1
ATOM 8099 O O . ASN B 1 497 ? 8.359 -9.656 14.781 1 54.28 497 ASN B O 1
ATOM 8103 N N . LEU B 1 498 ? 9.344 -8.664 16.422 1 51.5 498 LEU B N 1
ATOM 8104 C CA . LEU B 1 498 ? 9.523 -7.312 15.906 1 51.5 498 LEU B CA 1
ATOM 8105 C C . LEU B 1 498 ? 10.234 -7.344 14.555 1 51.5 498 LEU B C 1
ATOM 8107 O O . LEU B 1 498 ? 9.945 -6.523 13.68 1 51.5 498 LEU B O 1
ATOM 8111 N N . PHE B 1 499 ? 11.32 -8.258 14.43 1 51.94 499 PHE B N 1
ATOM 8112 C CA . PHE B 1 499 ? 12.164 -8.211 13.242 1 51.94 499 PHE B CA 1
ATOM 8113 C C . PHE B 1 499 ? 11.5 -8.938 12.078 1 51.94 499 PHE B C 1
ATOM 8115 O O . PHE B 1 499 ? 12.086 -9.047 11 1 51.94 499 PHE B O 1
ATOM 8122 N N . GLU B 1 500 ? 10.359 -9.406 12.32 1 57.12 500 GLU B N 1
ATOM 8123 C CA . GLU B 1 500 ? 9.555 -10.281 11.477 1 57.12 500 GLU B CA 1
ATOM 8124 C C . GLU B 1 500 ? 9.039 -9.531 10.25 1 57.12 500 GLU B C 1
ATOM 8126 O O . GLU B 1 500 ? 8.461 -10.133 9.344 1 57.12 500 GLU B O 1
ATOM 8131 N N . GLU B 1 501 ? 9.336 -8.188 10.305 1 59.31 501 GLU B N 1
ATOM 8132 C CA . GLU B 1 501 ? 8.82 -7.25 9.312 1 59.31 501 GLU B CA 1
ATOM 8133 C C . GLU B 1 501 ? 9.344 -7.582 7.918 1 59.31 501 GLU B C 1
ATOM 8135 O O . GLU B 1 501 ? 8.781 -7.133 6.914 1 59.31 501 GLU B O 1
ATOM 8140 N N . LYS B 1 502 ? 10.18 -8.688 7.848 1 70.5 502 LYS B N 1
ATOM 8141 C CA . LYS B 1 502 ? 10.859 -8.688 6.555 1 70.5 502 LYS B CA 1
ATOM 8142 C C . LYS B 1 502 ? 10.391 -9.852 5.691 1 70.5 502 LYS B C 1
ATOM 8144 O O . LYS B 1 502 ? 10.688 -9.906 4.496 1 70.5 502 LYS B O 1
ATOM 8149 N N . TYR B 1 503 ? 9.562 -10.695 6.309 1 85.88 503 TYR B N 1
ATOM 8150 C CA . TYR B 1 503 ? 9.328 -11.883 5.492 1 85.88 503 TYR B CA 1
ATOM 8151 C C . TYR B 1 503 ? 7.844 -12.195 5.395 1 85.88 503 TYR B C 1
ATOM 8153 O O . TYR B 1 503 ? 7.395 -13.25 5.84 1 85.88 503 TYR B O 1
ATOM 8161 N N . THR B 1 504 ? 7.129 -11.336 4.887 1 90.94 504 THR B N 1
ATOM 8162 C CA . THR B 1 504 ? 5.727 -11.547 4.547 1 90.94 504 THR B CA 1
ATOM 8163 C C . THR B 1 504 ? 5.562 -11.781 3.049 1 90.94 504 THR B C 1
ATOM 8165 O O . THR B 1 504 ? 6.426 -11.398 2.256 1 90.94 504 THR B O 1
ATOM 8168 N N . PRO B 1 505 ? 4.512 -12.422 2.697 1 93.5 505 PRO B N 1
ATOM 8169 C CA . PRO B 1 505 ? 4.293 -12.656 1.269 1 93.5 505 PRO B CA 1
ATOM 8170 C C . PRO B 1 505 ? 4.293 -11.359 0.454 1 93.5 505 PRO B C 1
ATOM 8172 O O . PRO B 1 505 ? 4.797 -11.336 -0.671 1 93.5 505 PRO B O 1
ATOM 8175 N N . ASP B 1 506 ? 3.812 -10.25 0.986 1 92.12 506 ASP B N 1
ATOM 8176 C CA . ASP B 1 506 ? 3.807 -8.969 0.282 1 92.12 506 ASP B CA 1
ATOM 8177 C C . ASP B 1 506 ? 5.23 -8.461 0.059 1 92.12 506 ASP B C 1
ATOM 8179 O O . ASP B 1 506 ? 5.543 -7.918 -1.004 1 92.12 506 ASP B O 1
ATOM 8183 N N . ILE B 1 507 ? 6.031 -8.617 1.062 1 91.69 507 ILE B N 1
ATOM 8184 C CA . ILE B 1 507 ? 7.422 -8.195 0.928 1 91.69 507 ILE B CA 1
ATOM 8185 C C . ILE B 1 507 ? 8.141 -9.094 -0.068 1 91.69 507 ILE B C 1
ATOM 8187 O O . ILE B 1 507 ? 8.898 -8.617 -0.916 1 91.69 507 ILE B O 1
ATOM 8191 N N . LEU B 1 508 ? 7.855 -10.383 0.035 1 92.94 508 LEU B N 1
ATOM 8192 C CA . LEU B 1 508 ? 8.453 -11.328 -0.901 1 92.94 508 LEU B CA 1
ATOM 8193 C C . LEU B 1 508 ? 8.047 -11 -2.336 1 92.94 508 LEU B C 1
ATOM 8195 O O . LEU B 1 508 ? 8.883 -11.016 -3.238 1 92.94 508 LEU B O 1
ATOM 8199 N N . LEU B 1 509 ? 6.824 -10.68 -2.559 1 92.81 509 LEU B N 1
ATOM 8200 C CA . LEU B 1 509 ? 6.297 -10.359 -3.883 1 92.81 509 LEU B CA 1
ATOM 8201 C C . LEU B 1 509 ? 7.012 -9.156 -4.477 1 92.81 509 LEU B C 1
ATOM 8203 O O . LEU B 1 509 ? 7.242 -9.094 -5.688 1 92.81 509 LEU B O 1
ATOM 8207 N N . SER B 1 510 ? 7.383 -8.211 -3.648 1 92.62 510 SER B N 1
ATOM 8208 C CA . SER B 1 510 ? 7.973 -6.973 -4.141 1 92.62 510 SER B CA 1
ATOM 8209 C C . SER B 1 510 ? 9.492 -7.086 -4.258 1 92.62 510 SER B C 1
ATOM 8211 O O . SER B 1 510 ? 10.141 -6.242 -4.879 1 92.62 510 SER B O 1
ATOM 8213 N N . THR B 1 511 ? 10.094 -8.18 -3.732 1 89 511 THR B N 1
ATOM 8214 C CA . THR B 1 511 ? 11.555 -8.211 -3.678 1 89 511 THR B CA 1
ATOM 8215 C C . THR B 1 511 ? 12.094 -9.398 -4.465 1 89 511 THR B C 1
ATOM 8217 O O . THR B 1 511 ? 13.281 -9.445 -4.793 1 89 511 THR B O 1
ATOM 8220 N N . ILE B 1 512 ? 11.227 -10.344 -4.734 1 85.38 512 ILE B N 1
ATOM 8221 C CA . ILE B 1 512 ? 11.711 -11.547 -5.402 1 85.38 512 ILE B CA 1
ATOM 8222 C C . ILE B 1 512 ? 11.867 -11.281 -6.898 1 85.38 512 ILE B C 1
ATOM 8224 O O . ILE B 1 512 ? 11.031 -10.602 -7.504 1 85.38 512 ILE B O 1
ATOM 8228 N N . SER B 1 513 ? 13.023 -11.719 -7.418 1 81.62 513 SER B N 1
ATOM 8229 C CA . SER B 1 513 ? 13.289 -11.594 -8.852 1 81.62 513 SER B CA 1
ATOM 8230 C C . SER B 1 513 ? 12.891 -12.859 -9.602 1 81.62 513 SER B C 1
ATOM 8232 O O . SER B 1 513 ? 12.594 -13.883 -8.984 1 81.62 513 SER B O 1
ATOM 8234 N N . GLY B 1 514 ? 12.867 -12.719 -10.914 1 73.19 514 GLY B N 1
ATOM 8235 C CA . GLY B 1 514 ? 12.617 -13.898 -11.727 1 73.19 514 GLY B CA 1
ATOM 8236 C C . GLY B 1 514 ? 13.688 -14.969 -11.57 1 73.19 514 GLY B C 1
ATOM 8237 O O . GLY B 1 514 ? 14.82 -14.672 -11.18 1 73.19 514 GLY B O 1
ATOM 8238 N N . GLN B 1 515 ? 13.297 -16.156 -11.602 1 77.38 515 GLN B N 1
ATOM 8239 C CA . GLN B 1 515 ? 14.188 -17.297 -11.422 1 77.38 515 GLN B CA 1
ATOM 8240 C C . GLN B 1 515 ? 14.719 -17.781 -12.766 1 77.38 515 GLN B C 1
ATOM 8242 O O . GLN B 1 515 ? 14.055 -17.641 -13.797 1 77.38 515 GLN B O 1
#

Secondary structure (DSSP, 8-state):
---------------------------S-TTHHHHHHHHHHHHHHHHHHHHHHHHTTT--------------------------------------------------HHHHHHHHHHHHHHT---TTSTT------HHHHHHHHHHHHHTHHHHHS--GGG---IIIIIIHHHHTSSHHHHHHHHHHHHHHHHHHTT-S--HHHHHHHHHHHHHHHHHHTSHHHHTSHHHHHHHHHHHHHHHHHS-HHHHHHHHHHHHHHHHHTT-GGGGTT-HHHHHHHHHHHT-SSSSTTSTTS-GGGGG--GGGGGG-SS--SHHHHHHHHHHHHHHHHHHHHHHHHHHHTS-----HHHHHHHHHHHHHHHHHHTTSS--SSPPHHHHHHHHHHHHHHHHHHPPP---TT--S---HHHHHHHHHHHHHHHHHHTHHHHTT-HHHHHHIIIIIITTSTT----HHHHHHHHHHHHTS-HHHHHHHHHHHHHHHHHHTT----GGGGG--HHHHHHHPPP-/---------------------------STTSHHHHHHHHHHHHHHHHHHHHTTGGGSS--------------------------------------------------HHHHHHHHHHHHHHT----SSTT------HHHHHHHHHHHHHTHHHHHS--GGG---IIIIIIHHHHTSSHHHHHHHHHHHHHHHHHHTT-S--HHHHHHHHHHHHHHHHHHTSHHHHTSHHHHHHHHHHHHHHHHHS-HHHHHHHHHHHHHHHHHTT-GGGGTT-HHHHHHHHHHHT-SSSSTTSTTS-GGGGG--GGGGGG-SS--SHHHHHHHHHHHHHHHHHHHHHHHHHHHTS-----HHHHHHHHHHHHHHHHHHHHS---SSPPHHHHHHHHHHHHHHHHHHPPP---TT--S---HHHHHHHHHHHHHHHHHHTHHHHTT-HHHHHHIIIIIITTSTT----HHHHHHHHHHHHTS-HHHHHHHHHHHHHHHHHHTT----GGGGG-SHHHHHHHPPP-